Protein AF-0000000078281644 (afdb_homodimer)

Nearest PDB structures (foldseek):
  8y4x-assembly1_A  TM=4.390E-01  e=9.588E-07  Fusobacterium nucleatum
  7qha-assembly1_B  TM=4.175E-01  e=1.827E-06  Photobacterium profundum SS9
  8thi-assembly1_A  TM=4.594E-01  e=8.587E-06  Haemophilus influenzae Rd KW20
  8y4x-assembly1_A  TM=4.392E-01  e=8.508E-07  Fusobacterium nucleatum
  7qha-assembly1_B  TM=4.178E-01  e=1.365E-06  Photobacterium profundum SS9

Solvent-accessible surface area (backbone atoms only — not comparable to full-atom values): 43883 Å² total; per-residue (Å²): 133,82,75,71,78,65,77,62,49,75,55,50,68,66,58,24,44,45,49,54,50,49,43,52,49,39,38,52,48,19,66,73,64,62,22,53,64,38,55,30,34,50,53,36,34,52,51,48,48,51,52,35,43,73,29,49,44,53,69,66,58,42,49,48,31,15,27,52,44,30,16,72,45,36,57,56,53,50,40,44,34,18,50,15,21,24,47,7,12,30,45,55,21,24,23,52,58,29,47,41,54,56,40,67,74,74,56,56,52,36,49,46,33,34,48,30,20,50,53,20,23,56,48,1,37,72,52,13,32,37,66,54,24,30,65,30,58,28,36,55,43,43,53,46,27,62,63,54,54,34,66,54,46,49,33,38,6,20,23,56,22,11,6,42,45,5,32,63,63,15,84,63,3,64,64,33,44,47,47,22,60,76,53,73,45,53,66,67,60,48,40,55,45,33,41,61,32,48,49,60,38,50,53,49,40,53,51,50,31,44,53,47,12,60,67,58,29,64,56,66,52,74,70,54,66,64,57,55,42,52,55,44,52,73,72,31,61,75,42,79,73,29,46,44,30,61,51,46,25,46,50,28,40,71,69,67,42,60,55,52,56,24,30,44,49,19,18,51,50,12,26,53,43,8,24,70,63,53,63,43,59,57,52,56,38,55,24,12,23,43,72,18,26,49,62,76,73,41,83,91,50,61,59,86,79,42,58,68,68,56,50,58,68,44,43,37,38,1,29,61,69,39,37,72,51,53,51,29,43,43,32,34,30,19,36,16,18,35,38,58,70,46,42,30,62,61,42,39,49,51,72,73,60,67,82,68,89,44,65,50,50,46,40,49,44,20,27,49,42,0,36,51,45,16,63,48,52,52,29,47,65,52,2,26,48,50,29,37,76,71,39,34,66,60,35,42,73,75,47,35,47,49,55,60,46,29,52,34,5,46,28,15,9,60,39,36,32,40,42,37,57,62,17,58,54,6,41,52,48,20,65,51,51,70,44,56,21,77,66,16,34,83,42,16,47,48,22,61,39,35,38,51,38,38,36,52,29,41,73,71,47,54,67,62,63,114,132,82,76,71,81,66,76,62,50,75,54,49,68,67,58,24,45,46,48,54,50,49,42,52,48,40,39,52,48,20,67,73,64,62,22,53,66,40,55,30,32,50,52,35,33,52,53,47,48,50,53,35,44,73,29,48,42,52,70,66,59,43,49,48,32,16,28,53,43,30,16,71,45,35,57,57,53,49,39,44,34,19,49,16,21,24,46,8,12,30,45,57,21,25,24,52,58,30,49,40,56,57,42,67,74,72,55,55,50,35,49,45,32,34,47,30,20,50,53,19,23,55,47,1,37,70,53,13,32,36,67,54,22,29,64,32,56,27,36,55,42,44,54,46,27,61,63,53,54,33,65,53,45,48,34,40,6,20,22,56,24,12,7,42,46,4,33,62,63,15,85,64,3,62,63,32,44,48,46,22,61,76,52,73,45,54,66,66,61,50,41,55,46,36,42,61,32,47,49,60,40,50,53,49,41,53,52,51,32,44,53,50,12,61,68,60,30,65,56,67,52,76,69,55,66,64,58,54,44,52,56,45,51,72,73,31,61,73,42,78,73,28,45,46,28,60,50,47,26,45,50,28,43,71,69,66,44,59,55,54,57,25,31,44,49,20,18,50,50,13,27,52,43,8,24,71,62,53,64,43,58,58,52,56,39,54,24,12,23,42,73,18,26,49,63,77,75,39,84,91,51,60,59,86,79,43,57,67,66,55,49,60,68,43,43,37,37,1,29,60,68,40,37,71,52,53,50,31,41,43,32,34,30,19,35,16,18,35,38,58,71,45,43,29,60,61,44,39,48,52,70,74,61,67,84,67,87,44,65,50,50,46,41,48,45,20,28,48,42,1,36,51,46,16,62,48,52,52,31,48,64,52,2,27,49,50,30,36,75,72,40,33,66,59,35,40,72,76,47,34,46,51,56,60,46,28,53,36,5,48,28,14,10,58,39,35,32,39,43,36,56,63,17,57,56,6,39,51,50,21,64,50,53,73,44,57,20,77,66,17,35,84,42,16,47,47,23,61,41,34,38,52,37,38,37,52,28,42,72,71,46,55,66,60,63,115

Secondary structure (DSSP, 8-state):
------PPPPPPHHHHHHHHHHHHHHHHHHHHHT--HHHHHHHHHHHHHHHHHHTT--HHHHHHHHHHHHHTTHHHHHHHHHHHHHHHHHHHHTHHHHHHHHHHHH--HHHHHHHHHHHHHHHHHHH--HHHHIIIIIHHHHHHHHHHT--HHHHHHHHHHHHHHHHHH-TTSHHHHHHHHHHT--HHHHHHHHHHHHHHHHHHHHHHHHHHHHHHTTS---S-HHHHHHHHHHHS---GGGGHHHHHHHHHHHTT--HHHHHHHHHHHHHHHHHHHH---HHHHHHHHHH-B-GGGSTT--GGGS-HHHHHHHSB--GGGGHHHHHHHHHHHHHHHHHHHTTHHHHHHHHHHS---SHHHHHHHHHHHHHHHHHHH--HHHHHHHHHHHHHHHHHHTT--HHHHHHHHHHTSHHHHTTSTTSHHHHHHHHHHSS-HHHHGGG-HHHHHHHHHHHHHHHHTTT---/------PPPPPPHHHHHHHHHHHHHHHHHHHHHT--HHHHHHHHHHHHHHHHHHTT--HHHHHHHHHHHHHTTHHHHHHHHHHHHHHHHHHHHTHHHHHHHHHHHH--HHHHHHHHHHHHHHHHHHH--HHHHIIIIIHHHHHHHHHHT--HHHHHHHHHHHHTHHHHH-TTSHHHHHHHHHHT--HHHHHHHHHHHHHHHHHHHHHHHHHHHHHHTTS---S-HHHHHHHHHHHS---GGGGHHHHHHHHHHHTT--HHHHHHHHHHHHHHHHHHHH---HHHHHHHHHH-B-GGGSTT--GGGS-HHHHHHHSB--GGGGHHHHHHHHHHHHHHHHHHHTTHHHHHHHHHHS---SHHHHHHHHHHHHHHHHHHH--HHHHHHHHHHHHHHHHHHTT--HHHHHHHHHHTSHHHHTTSTTSHHHHHHHHHHSS-HHHHGGG-HHHHHHHHHHHHHHHHTTT---

Sequence (932 aa):
MKNKEKKPRRPNRAEALSCLIVMILVMLIGTVKGFDLSVSLFVTAAYVGIIGLNCGYTLHELLEAMYHKAGELTDLFFLLCGIGFLTASFVFAGTIPALITYLLKFVTPSLCILLGFLFTAVTAFFIGTSFGTCGTIGVAMIGLAIVMDVNLPAMAGAVVSGSHVGLFLSPMADNFNLVASVTKSDSLTVMKRAAYIGIPTFLACILFYTILGFATGSSQGVFDNAVLSEGLASVFNISPIALIPIVVVVAGSFMKLPSVVSLFGGGMIGIAIGSLLNGFSFWKGLAAGYSGFDLTTITGISTDAVLPEIVTLCNRGGMLSMSSLFVILFAAVGVAGIMIKIRVVEVIVETLFGKIRSLFGLAVSSWCIGSITGAITNSSAISILMPIEMLEDKYRELGYSALDCAVVSNTAASPMLSIIPWTDVAVYMSGVVGVSAAVYAPYSMWSWGLGLMGILCSIFKAGYKRMKNKEKKPRRPNRAEALSCLIVMILVMLIGTVKGFDLSVSLFVTAAYVGIIGLNCGYTLHELLEAMYHKAGELTDLFFLLCGIGFLTASFVFAGTIPALITYLLKFVTPSLCILLGFLFTAVTAFFIGTSFGTCGTIGVAMIGLAIVMDVNLPAMAGAVVSGSHVGLFLSPMADNFNLVASVTKSDSLTVMKRAAYIGIPTFLACILFYTILGFATGSSQGVFDNAVLSEGLASVFNISPIALIPIVVVVAGSFMKLPSVVSLFGGGMIGIAIGSLLNGFSFWKGLAAGYSGFDLTTITGISTDAVLPEIVTLCNRGGMLSMSSLFVILFAAVGVAGIMIKIRVVEVIVETLFGKIRSLFGLAVSSWCIGSITGAITNSSAISILMPIEMLEDKYRELGYSALDCAVVSNTAASPMLSIIPWTDVAVYMSGVVGVSAAVYAPYSMWSWGLGLMGILCSIFKAGYKR

Radius of gyration: 29.37 Å; Cα contacts (8 Å, |Δi|>4): 1775; chains: 2; bounding box: 68×76×65 Å

pLDDT: mean 89.5, std 10.45, range [25.86, 98.38]

InterPro domains:
  IPR018461 Na+/H+ antiporter, NhaC-like, C-terminal [PF03553] (166-456)
  IPR052180 NhaC Na(+)/H(+) Antiporter [PTHR33451] (1-464)

Organism: NCBI:txid1796616

Foldseek 3Di:
DCPPLPDFAFADLVLLVVLVVQLVVLQVVCVVVPHDNLVSLVVSLVSLLVSSVVRRDDNVVLQVLLVVLLVVCVVLLLLLLLLLLLLQLLLLLCVLVLLLLVCVVPDQQLCLLLCLLVQLQVLLQLLQALLLSCSASVLSSLSNCLSLVFDLLLSLLSNSLSSCLNPQQHPSHPLLVLLCVVQVHDSVLLNLLSCLLSVVLSVVLSVLSSVVSNVGRPPPPPDPSVLSSVLSVVQFVRDPLSNVLSVQSSVCSSVVHDNSCSSNVSSLVSLVSSCVGRVFDSVVSVVCSAQHDAPVPTPPDDVVPHPPSVRVSSGGGHSVVLVSLSSLQSSQQSSLSSCVVSVSLVSNLCVPLVDDQALLSLLVSLLVSLQVNCSRNLALSCLQVVSLVRCQVNCVVVPFGSSLSNSLSNLNGLLQLCLNQSHSSVSSSCSSSVHGSPSSVVSNSSSVVSNVSSSVCSVVVNSTDD/DCPPLDDFAFADLVLLVVLVVQLVVLQVVCVVVPHDNLVSLVVSLVSLLVSSVVRRDDNVVLQVLLVVLLVVCVVLLLLLLLLLLLLQLLLLLCVLVLLLLVCVVPDQQLCLLLVLLVQLQVLLQLLQALLLSCSASVLSSLSNCLSLVFDLLLSLLSNSLSSCLNCQQHPNHPLLVLLCVVQVHDSVLLNLLSCLLSVVLSVVLSVLSSVVSNVGRPPPPPDPSVLSSVLSVVQFVRDPLSNVLSVQSSVCSSVVHDNSCSSNVSSLVSLVSSCVGRVFDSVVSVVCSAQHDAPVPTPPDDVVPHDPSVRVSSGGGHSVVLVSLSSLQSSQQSSLSSCVVSVSLVSNLCVPLVDDQALLSLLVSLLVSLQVNCSRNLALSCLQVVSLVRCQVNCVVVPFGSSLSNSLSNLNGLLQLCLNQSHSSVSSSCSSSVHGSPSSVVSNSSSVVSNVSSSVCSVVVNSTDD

Structure (mmCIF, N/CA/C/O backbone):
data_AF-0000000078281644-model_v1
#
loop_
_entity.id
_entity.type
_entity.pdbx_description
1 polymer 'Na+/H+ antiporter NhaC-like C-terminal domain-containing protein'
#
loop_
_atom_site.group_PDB
_atom_site.id
_atom_site.type_symbol
_atom_site.label_atom_id
_atom_site.label_alt_id
_atom_site.label_comp_id
_atom_site.label_asym_id
_atom_site.label_entity_id
_atom_site.label_seq_id
_atom_site.pdbx_PDB_ins_code
_atom_site.Cartn_x
_atom_site.Cartn_y
_atom_site.Cartn_z
_atom_site.occupancy
_atom_site.B_iso_or_equiv
_atom_site.auth_seq_id
_atom_site.auth_comp_id
_atom_site.auth_asym_id
_atom_site.auth_atom_id
_atom_site.pdbx_PDB_model_num
ATOM 1 N N . MET A 1 1 ? -22.406 -29.312 22.188 1 26.12 1 MET A N 1
ATOM 2 C CA . MET A 1 1 ? -22.109 -28.188 23.062 1 26.12 1 MET A CA 1
ATOM 3 C C . MET A 1 1 ? -22.281 -26.859 22.328 1 26.12 1 MET A C 1
ATOM 5 O O . MET A 1 1 ? -21.812 -26.703 21.203 1 26.12 1 MET A O 1
ATOM 9 N N . LYS A 1 2 ? -23.344 -26.156 22.594 1 33.22 2 LYS A N 1
ATOM 10 C CA . LYS A 1 2 ? -23.781 -24.812 22.219 1 33.22 2 LYS A CA 1
ATOM 11 C C . LYS A 1 2 ? -22.625 -23.812 22.312 1 33.22 2 LYS A C 1
ATOM 13 O O . LYS A 1 2 ? -22.219 -23.438 23.422 1 33.22 2 LYS A O 1
ATOM 18 N N . ASN A 1 3 ? -21.562 -23.859 21.797 1 34.03 3 ASN A N 1
ATOM 19 C CA . ASN A 1 3 ? -20.547 -22.828 21.844 1 34.03 3 ASN A CA 1
ATOM 20 C C . ASN A 1 3 ? -21.172 -21.422 21.859 1 34.03 3 ASN A C 1
ATOM 22 O O . ASN A 1 3 ? -21.75 -21 20.875 1 34.03 3 ASN A O 1
ATOM 26 N N . LYS A 1 4 ? -21.766 -20.984 22.812 1 41.75 4 LYS A N 1
ATOM 27 C CA . LYS A 1 4 ? -22.406 -19.688 23.078 1 41.75 4 LYS A CA 1
ATOM 28 C C . LYS A 1 4 ? -21.562 -18.547 22.5 1 41.75 4 LYS A C 1
ATOM 30 O O . LYS A 1 4 ? -20.422 -18.359 22.906 1 41.75 4 LYS A O 1
ATOM 35 N N . GLU A 1 5 ? -21.516 -18.266 21.344 1 51 5 GLU A N 1
ATOM 36 C CA . GLU A 1 5 ? -20.922 -17.109 20.656 1 51 5 GLU A CA 1
ATOM 37 C C . GLU A 1 5 ? -20.922 -15.875 21.547 1 51 5 GLU A C 1
ATOM 39 O O . GLU A 1 5 ? -21.969 -15.266 21.766 1 51 5 GLU A O 1
ATOM 44 N N . LYS A 1 6 ? -20.297 -15.852 22.672 1 57.03 6 LYS A N 1
ATOM 45 C CA . LYS A 1 6 ? -20.219 -14.742 23.609 1 57.03 6 LYS A CA 1
ATOM 46 C C . LYS A 1 6 ? -20.062 -13.406 22.891 1 57.03 6 LYS A C 1
ATOM 48 O O . LYS A 1 6 ? -19.203 -13.266 22.016 1 57.03 6 LYS A O 1
ATOM 53 N N . LYS A 1 7 ? -20.859 -12.523 22.875 1 79.12 7 LYS A N 1
ATOM 54 C CA . LYS A 1 7 ? -20.859 -11.164 22.344 1 79.12 7 LYS A CA 1
ATOM 55 C C . LYS A 1 7 ? -19.656 -10.375 22.875 1 79.12 7 LYS A C 1
ATOM 57 O O . LYS A 1 7 ? -19.391 -10.367 24.078 1 79.12 7 LYS A O 1
ATOM 62 N N . PRO A 1 8 ? -18.75 -9.773 21.906 1 91.81 8 PRO A N 1
ATOM 63 C CA . PRO A 1 8 ? -17.562 -9.023 22.344 1 91.81 8 PRO A CA 1
ATOM 64 C C . PRO A 1 8 ? -17.922 -7.871 23.281 1 91.81 8 PRO A C 1
ATOM 66 O O . PRO A 1 8 ? -18.953 -7.219 23.109 1 91.81 8 PRO A O 1
ATOM 69 N N . ARG A 1 9 ? -17.203 -7.73 24.391 1 92.75 9 ARG A N 1
ATOM 70 C CA . ARG A 1 9 ? -17.422 -6.664 25.375 1 92.75 9 ARG A CA 1
ATOM 71 C C . ARG A 1 9 ? -16.547 -5.453 25.062 1 92.75 9 ARG A C 1
ATOM 73 O O . ARG A 1 9 ? -15.539 -5.566 24.344 1 92.75 9 ARG A O 1
ATOM 80 N N . ARG A 1 10 ? -16.953 -4.34 25.703 1 94.38 10 ARG A N 1
ATOM 81 C CA . ARG A 1 10 ? -16.156 -3.129 25.641 1 94.38 10 ARG A CA 1
ATOM 82 C C . ARG A 1 10 ? -14.93 -3.236 26.562 1 94.38 10 ARG A C 1
ATOM 84 O O . ARG A 1 10 ? -15 -3.84 27.625 1 94.38 10 ARG A O 1
ATOM 91 N N . PRO A 1 11 ? -13.828 -2.641 26.078 1 96.62 11 PRO A N 1
ATOM 92 C CA . PRO A 1 11 ? -12.656 -2.674 26.953 1 96.62 11 PRO A CA 1
ATOM 93 C C . PRO A 1 11 ? -12.836 -1.83 28.203 1 96.62 11 PRO A C 1
ATOM 95 O O . PRO A 1 11 ? -13.547 -0.826 28.188 1 96.62 11 PRO A O 1
ATOM 98 N N . ASN A 1 12 ? -12.266 -2.264 29.25 1 96.06 12 ASN A N 1
ATOM 99 C CA . ASN A 1 12 ? -12.266 -1.464 30.469 1 96.06 12 ASN A CA 1
ATOM 100 C C . ASN A 1 12 ? -11.344 -0.257 30.359 1 96.06 12 ASN A C 1
ATOM 102 O O . ASN A 1 12 ? -10.562 -0.16 29.406 1 96.06 12 ASN A O 1
ATOM 106 N N . ARG A 1 13 ? -11.5 0.636 31.297 1 95.56 13 ARG A N 1
ATOM 107 C CA . ARG A 1 13 ? -10.742 1.883 31.234 1 95.56 13 ARG A CA 1
ATOM 108 C C . ARG A 1 13 ? -9.242 1.614 31.219 1 95.56 13 ARG A C 1
ATOM 110 O O . ARG A 1 13 ? -8.508 2.25 30.453 1 95.56 13 ARG A O 1
ATOM 117 N N . ALA A 1 14 ? -8.805 0.671 31.938 1 96.44 14 ALA A N 1
ATOM 118 C CA . ALA A 1 14 ? -7.383 0.351 32 1 96.44 14 ALA A CA 1
ATOM 119 C C . ALA A 1 14 ? -6.891 -0.251 30.703 1 96.44 14 ALA A C 1
ATOM 121 O O . ALA A 1 14 ? -5.793 0.069 30.234 1 96.44 14 ALA A O 1
ATOM 122 N N . GLU A 1 15 ? -7.711 -1.103 30.172 1 96.69 15 GLU A N 1
ATOM 123 C CA . GLU A 1 15 ? -7.367 -1.719 28.891 1 96.69 15 GLU A CA 1
ATOM 124 C C . GLU A 1 15 ? -7.285 -0.676 27.781 1 96.69 15 GLU A C 1
ATOM 126 O O . GLU A 1 15 ? -6.355 -0.694 26.969 1 96.69 15 GLU A O 1
ATOM 131 N N . ALA A 1 16 ? -8.242 0.169 27.766 1 96.44 16 ALA A N 1
ATOM 132 C CA . ALA A 1 16 ? -8.297 1.197 26.734 1 96.44 16 ALA A CA 1
ATOM 133 C C . ALA A 1 16 ? -7.117 2.16 26.859 1 96.44 16 ALA A C 1
ATOM 135 O O . ALA A 1 16 ? -6.449 2.459 25.859 1 96.44 16 ALA A O 1
ATOM 136 N N . LEU A 1 17 ? -6.852 2.6 28 1 96.25 17 LEU A N 1
ATOM 137 C CA . LEU A 1 17 ? -5.754 3.535 28.219 1 96.25 17 LEU A CA 1
ATOM 138 C C . LEU A 1 17 ? -4.41 2.867 27.953 1 96.25 17 LEU A C 1
ATOM 140 O O . LEU A 1 17 ? -3.469 3.518 27.484 1 96.25 17 LEU A O 1
ATOM 144 N N . SER A 1 18 ? -4.336 1.603 28.281 1 97 18 SER A N 1
ATOM 145 C CA . SER A 1 18 ? -3.088 0.885 28.047 1 97 18 SER A CA 1
ATOM 146 C C . SER A 1 18 ? -2.746 0.854 26.562 1 97 18 SER A C 1
ATOM 148 O O . SER A 1 18 ? -1.572 0.878 26.188 1 97 18 SER A O 1
ATOM 150 N N . CYS A 1 19 ? -3.746 0.777 25.734 1 96.38 19 CYS A N 1
ATOM 151 C CA . CYS A 1 19 ? -3.506 0.775 24.297 1 96.38 19 CYS A CA 1
ATOM 152 C C . CYS A 1 19 ? -2.828 2.066 23.859 1 96.38 19 CYS A C 1
ATOM 154 O O . CYS A 1 19 ? -1.872 2.035 23.078 1 96.38 19 CYS A O 1
ATOM 156 N N . LEU A 1 20 ? -3.314 3.121 24.359 1 94.75 20 LEU A N 1
ATOM 157 C CA . LEU A 1 20 ? -2.742 4.418 24.016 1 94.75 20 LEU A CA 1
ATOM 158 C C . LEU A 1 20 ? -1.338 4.562 24.594 1 94.75 20 LEU A C 1
ATOM 160 O O . LEU A 1 20 ? -0.426 5.035 23.906 1 94.75 20 LEU A O 1
ATOM 164 N N . ILE A 1 21 ? -1.139 4.199 25.781 1 96 21 ILE A N 1
ATOM 165 C CA . ILE A 1 21 ? 0.135 4.34 26.469 1 96 21 ILE A CA 1
ATOM 166 C C . ILE A 1 21 ? 1.195 3.48 25.781 1 96 21 ILE A C 1
ATOM 168 O O . ILE A 1 21 ? 2.32 3.932 25.562 1 96 21 ILE A O 1
ATOM 172 N N . VAL A 1 22 ? 0.836 2.271 25.484 1 96.25 22 VAL A N 1
ATOM 173 C CA . VAL A 1 22 ? 1.777 1.364 24.828 1 96.25 22 VAL A CA 1
ATOM 174 C C . VAL A 1 22 ? 2.156 1.911 23.453 1 96.25 22 VAL A C 1
ATOM 176 O O . VAL A 1 22 ? 3.318 1.835 23.047 1 96.25 22 VAL A O 1
ATOM 179 N N . MET A 1 23 ? 1.196 2.424 22.766 1 94.62 23 MET A N 1
ATOM 180 C CA . MET A 1 23 ? 1.472 3.012 21.469 1 94.62 23 MET A CA 1
ATOM 181 C C . MET A 1 23 ? 2.508 4.125 21.578 1 94.62 23 MET A C 1
ATOM 183 O O . MET A 1 23 ? 3.506 4.125 20.844 1 94.62 23 MET A O 1
ATOM 187 N N . ILE A 1 24 ? 2.316 5.008 22.5 1 92.75 24 ILE A N 1
ATOM 188 C CA . ILE A 1 24 ? 3.207 6.148 22.688 1 92.75 24 ILE A CA 1
ATOM 189 C C . ILE A 1 24 ? 4.574 5.664 23.172 1 92.75 24 ILE A C 1
ATOM 191 O O . ILE A 1 24 ? 5.605 6.105 22.656 1 92.75 24 ILE A O 1
ATOM 195 N N . LEU A 1 25 ? 4.574 4.762 24.062 1 95.5 25 LEU A N 1
ATOM 196 C CA . LEU A 1 25 ? 5.816 4.266 24.656 1 95.5 25 LEU A CA 1
ATOM 197 C C . LEU A 1 25 ? 6.668 3.561 23.594 1 95.5 25 LEU A C 1
ATOM 199 O O . LEU A 1 25 ? 7.883 3.77 23.531 1 95.5 25 LEU A O 1
ATOM 203 N N . VAL A 1 26 ? 6.074 2.711 22.859 1 94.69 26 VAL A N 1
ATOM 204 C CA . VAL A 1 26 ? 6.824 1.952 21.859 1 94.69 26 VAL A CA 1
ATOM 205 C C . VAL A 1 26 ? 7.383 2.9 20.797 1 94.69 26 VAL A C 1
ATOM 207 O O . VAL A 1 26 ? 8.492 2.707 20.312 1 94.69 26 VAL A O 1
ATOM 210 N N . MET A 1 27 ? 6.648 3.867 20.438 1 92.06 27 MET A N 1
ATOM 211 C CA . MET A 1 27 ? 7.117 4.848 19.453 1 92.06 27 MET A CA 1
ATOM 212 C C . MET A 1 27 ? 8.297 5.637 20 1 92.06 27 MET A C 1
ATOM 214 O O . MET A 1 27 ? 9.258 5.906 19.281 1 92.06 27 MET A O 1
ATOM 218 N N . LEU A 1 28 ? 8.195 5.996 21.234 1 91.62 28 LEU A N 1
ATOM 219 C CA . LEU A 1 28 ? 9.297 6.711 21.875 1 91.62 28 LEU A CA 1
ATOM 220 C C . LEU A 1 28 ? 10.547 5.836 21.938 1 91.62 28 LEU A C 1
ATOM 222 O O . LEU A 1 28 ? 11.648 6.301 21.641 1 91.62 28 LEU A O 1
ATOM 226 N N . ILE A 1 29 ? 10.344 4.621 22.328 1 93.31 29 ILE A N 1
ATOM 227 C CA . ILE A 1 29 ? 11.461 3.689 22.391 1 93.31 29 ILE A CA 1
ATOM 228 C C . ILE A 1 29 ? 12.062 3.502 21 1 93.31 29 ILE A C 1
ATOM 230 O O . ILE A 1 29 ? 13.289 3.439 20.844 1 93.31 29 ILE A O 1
ATOM 234 N N . GLY A 1 30 ? 11.203 3.35 20.016 1 92 30 GLY A N 1
ATOM 235 C CA . GLY A 1 30 ? 11.68 3.203 18.641 1 92 30 GLY A CA 1
ATOM 236 C C . GLY A 1 30 ? 12.531 4.371 18.188 1 92 30 GLY A C 1
ATOM 237 O O . GLY A 1 30 ? 13.562 4.176 17.531 1 92 30 GLY A O 1
ATOM 238 N N . THR A 1 31 ? 12.148 5.555 18.531 1 86.94 31 THR A N 1
ATOM 239 C CA . THR A 1 31 ? 12.875 6.75 18.125 1 86.94 31 THR A CA 1
ATOM 240 C C . THR A 1 31 ? 14.234 6.82 18.828 1 86.94 31 THR A C 1
ATOM 242 O O . THR A 1 31 ? 15.227 7.223 18.219 1 86.94 31 THR A O 1
ATOM 245 N N . VAL A 1 32 ? 14.289 6.352 19.984 1 89.62 32 VAL A N 1
ATOM 246 C CA . VAL A 1 32 ? 15.516 6.434 20.781 1 89.62 32 VAL A CA 1
ATOM 247 C C . VAL A 1 32 ? 16.453 5.285 20.406 1 89.62 32 VAL A C 1
ATOM 249 O O . VAL A 1 32 ? 17.656 5.477 20.25 1 89.62 32 VAL A O 1
ATOM 252 N N . LYS A 1 33 ? 15.883 4.117 20.203 1 90.56 33 LYS A N 1
ATOM 253 C CA . LYS A 1 33 ? 16.703 2.926 19.984 1 90.56 33 LYS A CA 1
ATOM 254 C C . LYS A 1 33 ? 16.953 2.699 18.5 1 90.56 33 LYS A C 1
ATOM 256 O O . LYS A 1 33 ? 17.734 1.821 18.125 1 90.56 33 LYS A O 1
ATOM 261 N N . GLY A 1 34 ? 16.25 3.402 17.719 1 87.62 34 GLY A N 1
ATOM 262 C CA . GLY A 1 34 ? 16.641 3.451 16.328 1 87.62 34 GLY A CA 1
ATOM 263 C C . GLY A 1 34 ? 15.852 2.498 15.445 1 87.62 34 GLY A C 1
ATOM 264 O O . GLY A 1 34 ? 16.359 2.008 14.438 1 87.62 34 GLY A O 1
ATOM 265 N N . PHE A 1 35 ? 14.719 2.051 15.875 1 88.56 35 PHE A N 1
ATOM 266 C CA . PHE A 1 35 ? 13.914 1.298 14.922 1 88.56 35 PHE A CA 1
ATOM 267 C C . PHE A 1 35 ? 12.742 2.137 14.414 1 88.56 35 PHE A C 1
ATOM 269 O O . PHE A 1 35 ? 12.289 3.055 15.102 1 88.56 35 PHE A O 1
ATOM 276 N N . ASP A 1 36 ? 12.312 1.811 13.25 1 91.62 36 ASP A N 1
ATOM 277 C CA . ASP A 1 36 ? 11.391 2.635 12.477 1 91.62 36 ASP A CA 1
ATOM 278 C C . ASP A 1 36 ? 10.008 2.682 13.141 1 91.62 36 ASP A C 1
ATOM 280 O O . ASP A 1 36 ? 9.602 1.726 13.805 1 91.62 36 ASP A O 1
ATOM 284 N N . LEU A 1 37 ? 9.328 3.75 12.914 1 92 37 LEU A N 1
ATOM 285 C CA . LEU A 1 37 ? 7.988 3.969 13.438 1 92 37 LEU A CA 1
ATOM 286 C C . LEU A 1 37 ? 7.039 2.867 12.984 1 92 37 LEU A C 1
ATOM 288 O O . LEU A 1 37 ? 6.121 2.488 13.719 1 92 37 LEU A O 1
ATOM 292 N N . SER A 1 38 ? 7.219 2.377 11.805 1 94.31 38 SER A N 1
ATOM 293 C CA . SER A 1 38 ? 6.359 1.324 11.273 1 94.31 38 SER A CA 1
ATOM 294 C C . SER A 1 38 ? 6.418 0.071 12.141 1 94.31 38 SER A C 1
ATOM 296 O O . SER A 1 38 ? 5.387 -0.552 12.406 1 94.31 38 SER A O 1
ATOM 298 N N . VAL A 1 39 ? 7.562 -0.29 12.555 1 95.06 39 VAL A N 1
ATOM 299 C CA . VAL A 1 39 ? 7.727 -1.463 13.406 1 95.06 39 VAL A CA 1
ATOM 300 C C . VAL A 1 39 ? 7.023 -1.233 14.742 1 95.06 39 VAL A C 1
ATOM 302 O O . VAL A 1 39 ? 6.363 -2.135 15.266 1 95.06 39 VAL A O 1
ATOM 305 N N . SER A 1 40 ? 7.227 -0.007 15.25 1 95.25 40 SER A N 1
ATOM 306 C CA . SER A 1 40 ? 6.539 0.35 16.484 1 95.25 40 SER A CA 1
ATOM 307 C C . SER A 1 40 ? 5.031 0.167 16.359 1 95.25 40 SER A C 1
ATOM 309 O O . SER A 1 40 ? 4.375 -0.326 17.266 1 95.25 40 SER A O 1
ATOM 311 N N . LEU A 1 41 ? 4.555 0.513 15.242 1 95.81 41 LEU A N 1
ATOM 312 C CA . LEU A 1 41 ? 3.115 0.441 15.016 1 95.81 41 LEU A CA 1
ATOM 313 C C . LEU A 1 41 ? 2.66 -1.007 14.875 1 95.81 41 LEU A C 1
ATOM 315 O O . LEU A 1 41 ? 1.57 -1.368 15.32 1 95.81 41 LEU A O 1
ATOM 319 N N . PHE A 1 42 ? 3.461 -1.839 14.281 1 95.81 42 PHE A N 1
ATOM 320 C CA . PHE A 1 42 ? 3.119 -3.252 14.18 1 95.81 42 PHE A CA 1
ATOM 321 C C . PHE A 1 42 ? 3.117 -3.912 15.547 1 95.81 42 PHE A C 1
ATOM 323 O O . PHE A 1 42 ? 2.277 -4.77 15.836 1 95.81 42 PHE A O 1
ATOM 330 N N . VAL A 1 43 ? 4.043 -3.512 16.375 1 95.31 43 VAL A N 1
ATOM 331 C CA . VAL A 1 43 ? 4.074 -4.012 17.734 1 95.31 43 VAL A CA 1
ATOM 332 C C . VAL A 1 43 ? 2.824 -3.549 18.484 1 95.31 43 VAL A C 1
ATOM 334 O O . VAL A 1 43 ? 2.217 -4.324 19.234 1 95.31 43 VAL A O 1
ATOM 337 N N . THR A 1 44 ? 2.504 -2.314 18.281 1 96.56 44 THR A N 1
ATOM 338 C CA . THR A 1 44 ? 1.285 -1.782 18.875 1 96.56 44 THR A CA 1
ATOM 339 C C . THR A 1 44 ? 0.063 -2.566 18.406 1 96.56 44 THR A C 1
ATOM 341 O O . THR A 1 44 ? -0.833 -2.865 19.203 1 96.56 44 THR A O 1
ATOM 344 N N . ALA A 1 45 ? 0.053 -2.869 17.125 1 97.06 45 ALA A N 1
ATOM 345 C CA . ALA A 1 45 ? -1.058 -3.637 16.562 1 97.06 45 ALA A CA 1
ATOM 346 C C . ALA A 1 45 ? -1.192 -4.988 17.25 1 97.06 45 ALA A C 1
ATOM 348 O O . ALA A 1 45 ? -2.305 -5.445 17.531 1 97.06 45 ALA A O 1
ATOM 349 N N . ALA A 1 46 ? -0.099 -5.617 17.5 1 96.25 46 ALA A N 1
ATOM 350 C CA . ALA A 1 46 ? -0.108 -6.898 18.203 1 96.25 46 ALA A CA 1
ATOM 351 C C . ALA A 1 46 ? -0.68 -6.754 19.609 1 96.25 46 ALA A C 1
ATOM 353 O O . ALA A 1 46 ? -1.493 -7.57 20.031 1 96.25 46 ALA A O 1
ATOM 354 N N . TYR A 1 47 ? -0.271 -5.715 20.297 1 97.19 47 TYR A N 1
ATOM 355 C CA . TYR A 1 47 ? -0.75 -5.484 21.656 1 97.19 47 TYR A CA 1
ATOM 356 C C . TYR A 1 47 ? -2.25 -5.219 21.672 1 97.19 47 TYR A C 1
ATOM 358 O O . TYR A 1 47 ? -2.986 -5.812 22.469 1 97.19 47 TYR A O 1
ATOM 366 N N . VAL A 1 48 ? -2.652 -4.328 20.812 1 97.81 48 VAL A N 1
ATOM 367 C CA . VAL A 1 48 ? -4.07 -3.982 20.75 1 97.81 48 VAL A CA 1
ATOM 368 C C . VAL A 1 48 ? -4.883 -5.207 20.328 1 97.81 48 VAL A C 1
ATOM 370 O O . VAL A 1 48 ? -6.012 -5.395 20.781 1 97.81 48 VAL A O 1
ATOM 373 N N . GLY A 1 49 ? -4.285 -5.988 19.422 1 97.31 49 GLY A N 1
ATOM 374 C CA . GLY A 1 49 ? -4.93 -7.238 19.047 1 97.31 49 GLY A CA 1
ATOM 375 C C . GLY A 1 49 ? -5.141 -8.172 20.234 1 97.31 49 GLY A C 1
ATOM 376 O O . GLY A 1 49 ? -6.199 -8.797 20.359 1 97.31 49 GLY A O 1
ATOM 377 N N . ILE A 1 50 ? -4.18 -8.242 21.094 1 97.19 50 ILE A N 1
ATOM 378 C CA . ILE A 1 50 ? -4.277 -9.086 22.281 1 97.19 50 ILE A CA 1
ATOM 379 C C . ILE A 1 50 ? -5.395 -8.578 23.188 1 97.19 50 ILE A C 1
ATOM 381 O O . ILE A 1 50 ? -6.18 -9.367 23.734 1 97.19 50 ILE A O 1
ATOM 385 N N . ILE A 1 51 ? -5.48 -7.309 23.375 1 97.62 51 ILE A N 1
ATOM 386 C CA . ILE A 1 51 ? -6.555 -6.723 24.156 1 97.62 51 ILE A CA 1
ATOM 387 C C . ILE A 1 51 ? -7.902 -7.055 23.531 1 97.62 51 ILE A C 1
ATOM 389 O O . ILE A 1 51 ? -8.867 -7.371 24.234 1 97.62 51 ILE A O 1
ATOM 393 N N . GLY A 1 52 ? -7.945 -6.953 22.203 1 97.56 52 GLY A N 1
ATOM 394 C CA . GLY A 1 52 ? -9.172 -7.309 21.516 1 97.56 52 GLY A CA 1
ATOM 395 C C . GLY A 1 52 ? -9.586 -8.75 21.719 1 97.56 52 GLY A C 1
ATOM 396 O O . GLY A 1 52 ? -10.766 -9.047 21.906 1 97.56 52 GLY A O 1
ATOM 397 N N . LEU A 1 53 ? -8.602 -9.648 21.719 1 96.62 53 LEU A N 1
ATOM 398 C CA . LEU A 1 53 ? -8.883 -11.055 21.984 1 96.62 53 LEU A CA 1
ATOM 399 C C . LEU A 1 53 ? -9.422 -11.242 23.406 1 96.62 53 LEU A C 1
ATOM 401 O O . LEU A 1 53 ? -10.352 -12.016 23.609 1 96.62 53 LEU A O 1
ATOM 405 N N . ASN A 1 54 ? -8.859 -10.5 24.297 1 96.31 54 ASN A N 1
ATOM 406 C CA . ASN A 1 54 ? -9.312 -10.578 25.672 1 96.31 54 ASN A CA 1
ATOM 407 C C . ASN A 1 54 ? -10.727 -10.023 25.828 1 96.31 54 ASN A C 1
ATOM 409 O O . ASN A 1 54 ? -11.453 -10.398 26.75 1 96.31 54 ASN A O 1
ATOM 413 N N . CYS A 1 55 ? -11.062 -9.156 24.984 1 97 55 CYS A N 1
ATOM 414 C CA . CYS A 1 55 ? -12.398 -8.57 25.031 1 97 55 CYS A CA 1
ATOM 415 C C . CYS A 1 55 ? -13.414 -9.477 24.344 1 97 55 CYS A C 1
ATOM 417 O O . CYS A 1 55 ? -14.617 -9.211 24.391 1 97 55 CYS A O 1
ATOM 419 N N . GLY A 1 56 ? -12.945 -10.531 23.641 1 96.19 56 GLY A N 1
ATOM 420 C CA . GLY A 1 56 ? -13.867 -11.516 23.094 1 96.19 56 GLY A CA 1
ATOM 421 C C . GLY A 1 56 ? -13.914 -11.508 21.578 1 96.19 56 GLY A C 1
ATOM 422 O O . GLY A 1 56 ? -14.695 -12.25 20.969 1 96.19 56 GLY A O 1
ATOM 423 N N . TYR A 1 57 ? -13.141 -10.711 20.969 1 96.81 57 TYR A N 1
ATOM 424 C CA . TYR A 1 57 ? -13.102 -10.703 19.5 1 96.81 57 TYR A CA 1
ATOM 425 C C . TYR A 1 57 ? -12.227 -11.844 18.984 1 96.81 57 TYR A C 1
ATOM 427 O O . TYR A 1 57 ? -11.336 -12.32 19.688 1 96.81 57 TYR A O 1
ATOM 435 N N . THR A 1 58 ? -12.555 -12.281 17.812 1 95.69 58 THR A N 1
ATOM 436 C CA . THR A 1 58 ? -11.719 -13.297 17.172 1 95.69 58 THR A CA 1
ATOM 437 C C . THR A 1 58 ? -10.578 -12.648 16.391 1 95.69 58 THR A C 1
ATOM 439 O O . THR A 1 58 ? -10.656 -11.469 16.047 1 95.69 58 THR A O 1
ATOM 442 N N . LEU A 1 59 ? -9.609 -13.391 16.078 1 94.44 59 LEU A N 1
ATOM 443 C CA . LEU A 1 59 ? -8.469 -12.906 15.312 1 94.44 59 LEU A CA 1
ATOM 444 C C . LEU A 1 59 ? -8.906 -12.469 13.914 1 94.44 59 LEU A C 1
ATOM 446 O O . LEU A 1 59 ? -8.422 -11.469 13.391 1 94.44 59 LEU A O 1
ATOM 450 N N . HIS A 1 60 ? -9.766 -13.18 13.352 1 94.12 60 HIS A N 1
ATOM 451 C CA . HIS A 1 60 ? -10.258 -12.875 12.008 1 94.12 60 HIS A CA 1
ATOM 452 C C . HIS A 1 60 ? -10.992 -11.539 11.977 1 94.12 60 HIS A C 1
ATOM 454 O O . HIS A 1 60 ? -10.82 -10.758 11.039 1 94.12 60 HIS A O 1
ATOM 460 N N . GLU A 1 61 ? -11.758 -11.344 12.984 1 96 61 GLU A N 1
ATOM 461 C CA . GLU A 1 61 ? -12.492 -10.086 13.062 1 96 61 GLU A CA 1
ATOM 462 C C . GLU A 1 61 ? -11.539 -8.898 13.195 1 96 61 GLU A C 1
ATOM 464 O O . GLU A 1 61 ? -11.75 -7.852 12.578 1 96 61 GLU A O 1
ATOM 469 N N . LEU A 1 62 ? -10.555 -9.062 14 1 97.44 62 LEU A N 1
ATOM 470 C CA . LEU A 1 62 ? -9.602 -7.992 14.242 1 97.44 62 LEU A CA 1
ATOM 471 C C . LEU A 1 62 ? -8.781 -7.703 12.984 1 97.44 62 LEU A C 1
ATOM 473 O O . LEU A 1 62 ? -8.57 -6.539 12.633 1 97.44 62 LEU A O 1
ATOM 477 N N . LEU A 1 63 ? -8.352 -8.742 12.297 1 96.94 63 LEU A N 1
ATOM 478 C CA . LEU A 1 63 ? -7.574 -8.562 11.078 1 96.94 63 LEU A CA 1
ATOM 479 C C . LEU A 1 63 ? -8.43 -7.957 9.969 1 96.94 63 LEU A C 1
ATOM 481 O O . LEU A 1 63 ? -7.949 -7.129 9.188 1 96.94 63 LEU A O 1
ATOM 485 N N . GLU A 1 64 ? -9.648 -8.359 9.922 1 96.44 64 GLU A N 1
ATOM 486 C CA . GLU A 1 64 ? -10.562 -7.793 8.938 1 96.44 64 GLU A CA 1
ATOM 487 C C . GLU A 1 64 ? -10.742 -6.293 9.156 1 96.44 64 GLU A C 1
ATOM 489 O O . GLU A 1 64 ? -10.805 -5.523 8.195 1 96.44 64 GLU A O 1
ATOM 494 N N . ALA A 1 65 ? -10.875 -5.949 10.414 1 97.12 65 ALA A N 1
ATOM 495 C CA . ALA A 1 65 ? -10.992 -4.531 10.742 1 97.12 65 ALA A CA 1
ATOM 496 C C . ALA A 1 65 ? -9.742 -3.764 10.336 1 97.12 65 ALA A C 1
ATOM 498 O O . ALA A 1 65 ? -9.828 -2.639 9.836 1 97.12 65 ALA A O 1
ATOM 499 N N . MET A 1 66 ? -8.641 -4.391 10.539 1 97.38 66 MET A N 1
ATOM 500 C CA . MET A 1 66 ? -7.355 -3.807 10.164 1 97.38 66 MET A CA 1
ATOM 501 C C . MET A 1 66 ? -7.27 -3.602 8.648 1 97.38 66 MET A C 1
ATOM 503 O O . MET A 1 66 ? -6.941 -2.51 8.188 1 97.38 66 MET A O 1
ATOM 507 N N . TYR A 1 67 ? -7.621 -4.598 7.895 1 96.62 67 TYR A N 1
ATOM 508 C CA . TYR A 1 67 ? -7.523 -4.543 6.438 1 96.62 67 TYR A CA 1
ATOM 509 C C . TYR A 1 67 ? -8.523 -3.553 5.859 1 96.62 67 TYR A C 1
ATOM 511 O O . TYR A 1 67 ? -8.211 -2.818 4.922 1 96.62 67 TYR A O 1
ATOM 519 N N . HIS A 1 68 ? -9.695 -3.582 6.418 1 95.94 68 HIS A N 1
ATOM 520 C CA . HIS A 1 68 ? -10.758 -2.709 5.93 1 95.94 68 HIS A CA 1
ATOM 521 C C . HIS A 1 68 ? -10.383 -1.241 6.09 1 95.94 68 HIS A C 1
ATOM 523 O O . HIS A 1 68 ? -10.508 -0.458 5.145 1 95.94 68 HIS A O 1
ATOM 529 N N . LYS A 1 69 ? -9.93 -0.917 7.199 1 95.88 69 LYS A N 1
ATOM 530 C CA . LYS A 1 69 ? -9.562 0.475 7.441 1 95.88 69 LYS A CA 1
ATOM 531 C C . LYS A 1 69 ? -8.367 0.883 6.586 1 95.88 69 LYS A C 1
ATOM 533 O O . LYS A 1 69 ? -8.328 1.997 6.059 1 95.88 69 LYS A O 1
ATOM 538 N N . ALA A 1 70 ? -7.406 0.023 6.492 1 95.75 70 ALA A N 1
ATOM 539 C CA . ALA A 1 70 ? -6.25 0.298 5.645 1 95.75 70 ALA A CA 1
ATOM 540 C C . ALA A 1 70 ? -6.668 0.474 4.188 1 95.75 70 ALA A C 1
ATOM 542 O O . ALA A 1 70 ? -6.09 1.284 3.461 1 95.75 70 ALA A O 1
ATOM 543 N N . GLY A 1 71 ? -7.664 -0.272 3.764 1 95.31 71 GLY A N 1
ATOM 544 C CA . GLY A 1 71 ? -8.148 -0.212 2.395 1 95.31 71 GLY A CA 1
ATOM 545 C C . GLY A 1 71 ? -8.766 1.127 2.039 1 95.31 71 GLY A C 1
ATOM 546 O O . GLY A 1 71 ? -8.797 1.513 0.87 1 95.31 71 GLY A O 1
ATOM 547 N N . GLU A 1 72 ? -9.148 1.846 3.045 1 92.75 72 GLU A N 1
ATOM 548 C CA . GLU A 1 72 ? -9.797 3.139 2.83 1 92.75 72 GLU A CA 1
ATOM 549 C C . GLU A 1 72 ? -8.773 4.199 2.424 1 92.75 72 GLU A C 1
ATOM 551 O O . GLU A 1 72 ? -9.148 5.27 1.938 1 92.75 72 GLU A O 1
ATOM 556 N N . LEU A 1 73 ? -7.52 3.84 2.527 1 91.94 73 LEU A N 1
ATOM 557 C CA . LEU A 1 73 ? -6.523 4.871 2.262 1 91.94 73 LEU A CA 1
ATOM 558 C C . LEU A 1 73 ? -5.684 4.516 1.04 1 91.94 73 LEU A C 1
ATOM 560 O O . LEU A 1 73 ? -4.562 5.004 0.888 1 91.94 73 LEU A O 1
ATOM 564 N N . THR A 1 74 ? -6.211 3.721 0.212 1 94.19 74 THR A N 1
ATOM 565 C CA . THR A 1 74 ? -5.484 3.352 -0.999 1 94.19 74 THR A CA 1
ATOM 566 C C . THR A 1 74 ? -5.34 4.551 -1.931 1 94.19 74 THR A C 1
ATOM 568 O O . THR A 1 74 ? -4.391 4.625 -2.711 1 94.19 74 THR A O 1
ATOM 571 N N . ASP A 1 75 ? -6.273 5.488 -1.864 1 94.19 75 ASP A N 1
ATOM 572 C CA . ASP A 1 75 ? -6.152 6.715 -2.646 1 94.19 75 ASP A CA 1
ATOM 573 C C . ASP A 1 75 ? -4.863 7.461 -2.303 1 94.19 75 ASP A C 1
ATOM 575 O O . ASP A 1 75 ? -4.168 7.949 -3.193 1 94.19 75 ASP A O 1
ATOM 579 N N . LEU A 1 76 ? -4.598 7.473 -0.974 1 93.44 76 LEU A N 1
ATOM 580 C CA . LEU A 1 76 ? -3.387 8.156 -0.534 1 93.44 76 LEU A CA 1
ATOM 581 C C . LEU A 1 76 ? -2.141 7.445 -1.048 1 93.44 76 LEU A C 1
ATOM 583 O O . LEU A 1 76 ? -1.128 8.086 -1.338 1 93.44 76 LEU A O 1
ATOM 587 N N . PHE A 1 77 ? -2.221 6.125 -1.121 1 95.5 77 PHE A N 1
ATOM 588 C CA . PHE A 1 77 ? -1.126 5.363 -1.708 1 95.5 77 PHE A CA 1
ATOM 589 C C . PHE A 1 77 ? -0.829 5.84 -3.123 1 95.5 77 PHE A C 1
ATOM 591 O O . PHE A 1 77 ? 0.328 6.09 -3.471 1 95.5 77 PHE A O 1
ATOM 598 N N . PHE A 1 78 ? -1.828 6.023 -3.941 1 95.69 78 PHE A N 1
ATOM 599 C CA . PHE A 1 78 ? -1.654 6.438 -5.328 1 95.69 78 PHE A CA 1
ATOM 600 C C . PHE A 1 78 ? -1.185 7.887 -5.406 1 95.69 78 PHE A C 1
ATOM 602 O O . PHE A 1 78 ? -0.425 8.25 -6.305 1 95.69 78 PHE A O 1
ATOM 609 N N . LEU A 1 79 ? -1.651 8.68 -4.453 1 93.81 79 LEU A N 1
ATOM 610 C CA . LEU A 1 79 ? -1.196 10.062 -4.402 1 93.81 79 LEU A CA 1
ATOM 611 C C . LEU A 1 79 ? 0.306 10.133 -4.148 1 93.81 79 LEU A C 1
ATOM 613 O O . LEU A 1 79 ? 1.012 10.914 -4.793 1 93.81 79 LEU A O 1
ATOM 617 N N . LEU A 1 80 ? 0.753 9.281 -3.223 1 93.94 80 LEU A N 1
ATOM 618 C CA . LEU A 1 80 ? 2.178 9.25 -2.912 1 93.94 80 LEU A CA 1
ATOM 619 C C . LEU A 1 80 ? 2.988 8.773 -4.113 1 93.94 80 LEU A C 1
ATOM 621 O O . LEU A 1 80 ? 4.059 9.312 -4.398 1 93.94 80 LEU A O 1
ATOM 625 N N . CYS A 1 81 ? 2.455 7.785 -4.805 1 95.44 81 CYS A N 1
ATOM 626 C CA . CYS A 1 81 ? 3.105 7.355 -6.035 1 95.44 81 CYS A CA 1
ATOM 627 C C . CYS A 1 81 ? 3.195 8.5 -7.035 1 95.44 81 CYS A C 1
ATOM 629 O O . CYS A 1 81 ? 4.219 8.672 -7.699 1 95.44 81 CYS A O 1
ATOM 631 N N . GLY A 1 82 ? 2.131 9.25 -7.16 1 94.06 82 GLY A N 1
ATOM 632 C CA . GLY A 1 82 ? 2.094 10.391 -8.062 1 94.06 82 GLY A CA 1
ATOM 633 C C . GLY A 1 82 ? 3.131 11.453 -7.73 1 94.06 82 GLY A C 1
ATOM 634 O O . GLY A 1 82 ? 3.762 12.008 -8.633 1 94.06 82 GLY A O 1
ATOM 635 N N . ILE A 1 83 ? 3.291 11.695 -6.445 1 90.31 83 ILE A N 1
ATOM 636 C CA . ILE A 1 83 ? 4.27 12.68 -6 1 90.31 83 ILE A CA 1
ATOM 637 C C . ILE A 1 83 ? 5.672 12.234 -6.402 1 90.31 83 ILE A C 1
ATOM 639 O O . ILE A 1 83 ? 6.457 13.023 -6.922 1 90.31 83 ILE A O 1
ATOM 643 N N . GLY A 1 84 ? 5.98 10.953 -6.105 1 92.19 84 GLY A N 1
ATOM 644 C CA . GLY A 1 84 ? 7.273 10.438 -6.52 1 92.19 84 GLY A CA 1
ATOM 645 C C . GLY A 1 84 ? 7.496 10.508 -8.016 1 92.19 84 GLY A C 1
ATOM 646 O O . GLY A 1 84 ? 8.57 10.922 -8.469 1 92.19 84 GLY A O 1
ATOM 647 N N . PHE A 1 85 ? 6.449 10.172 -8.766 1 95 85 PHE A N 1
ATOM 648 C CA . PHE A 1 85 ? 6.508 10.219 -10.227 1 95 85 PHE A CA 1
ATOM 649 C C . PHE A 1 85 ? 6.73 11.648 -10.711 1 95 85 PHE A C 1
ATOM 651 O O . PHE A 1 85 ? 7.582 11.891 -11.57 1 95 85 PHE A O 1
ATOM 658 N N . LEU A 1 86 ? 6.039 12.562 -10.148 1 91.38 86 LEU A N 1
ATOM 659 C CA . LEU A 1 86 ? 6.102 13.969 -10.547 1 91.38 86 LEU A CA 1
ATOM 660 C C . LEU A 1 86 ? 7.461 14.57 -10.219 1 91.38 86 LEU A C 1
ATOM 662 O O . LEU A 1 86 ? 8.016 15.336 -11.008 1 91.38 86 LEU A O 1
ATOM 666 N N . THR A 1 87 ? 7.957 14.266 -9.086 1 88.38 87 THR A N 1
ATOM 667 C CA . THR A 1 87 ? 9.242 14.805 -8.664 1 88.38 87 THR A CA 1
ATOM 668 C C . THR A 1 87 ? 10.344 14.391 -9.633 1 88.38 87 THR A C 1
ATOM 670 O O . THR A 1 87 ? 11.164 15.219 -10.047 1 88.38 87 THR A O 1
ATOM 673 N N . ALA A 1 88 ? 10.328 13.133 -9.969 1 92.75 88 ALA A N 1
ATOM 674 C CA . ALA A 1 88 ? 11.305 12.656 -10.945 1 92.75 88 ALA A CA 1
ATOM 675 C C . ALA A 1 88 ? 11.117 13.352 -12.289 1 92.75 88 ALA A C 1
ATOM 677 O O . ALA A 1 88 ? 12.094 13.688 -12.961 1 92.75 88 ALA A O 1
ATOM 678 N N . SER A 1 89 ? 9.898 13.539 -12.672 1 93.69 89 SER A N 1
ATOM 679 C CA . SER A 1 89 ? 9.562 14.188 -13.938 1 93.69 89 SER A CA 1
ATOM 680 C C . SER A 1 89 ? 10.008 15.641 -13.945 1 93.69 89 SER A C 1
ATOM 682 O O . SER A 1 89 ? 10.484 16.141 -14.969 1 93.69 89 SER A O 1
ATOM 684 N N . PHE A 1 90 ? 9.883 16.312 -12.867 1 89.81 90 PHE A N 1
ATOM 685 C CA . PHE A 1 90 ? 10.289 17.703 -12.75 1 89.81 90 PHE A CA 1
ATOM 686 C C . PHE A 1 90 ? 11.789 17.859 -12.992 1 89.81 90 PHE A C 1
ATOM 688 O O . PHE A 1 90 ? 12.227 18.797 -13.656 1 89.81 90 PHE A O 1
ATOM 695 N N . VAL A 1 91 ? 12.484 16.938 -12.461 1 89.44 91 VAL A N 1
ATOM 696 C CA . VAL A 1 91 ? 13.93 16.984 -12.672 1 89.44 91 VAL A CA 1
ATOM 697 C C . VAL A 1 91 ? 14.25 16.625 -14.125 1 89.44 91 VAL A C 1
ATOM 699 O O . VAL A 1 91 ? 15.023 17.312 -14.789 1 89.44 91 VAL A O 1
ATOM 702 N N . PHE A 1 92 ? 13.57 15.609 -14.586 1 93.38 92 PHE A N 1
ATOM 703 C CA . PHE A 1 92 ? 13.781 15.133 -15.953 1 93.38 92 PHE A CA 1
ATOM 704 C C . PHE A 1 92 ? 13.461 16.219 -16.969 1 93.38 92 PHE A C 1
ATOM 706 O O . PHE A 1 92 ? 14.188 16.391 -17.953 1 93.38 92 PHE A O 1
ATOM 713 N N . ALA A 1 93 ? 12.484 16.984 -16.703 1 94.56 93 ALA A N 1
ATOM 714 C CA . ALA A 1 93 ? 12.016 18.031 -17.625 1 94.56 93 ALA A CA 1
ATOM 715 C C . ALA A 1 93 ? 12.883 19.281 -17.516 1 94.56 93 ALA A C 1
ATOM 717 O O . ALA A 1 93 ? 12.859 20.125 -18.406 1 94.56 93 ALA A O 1
ATOM 718 N N . GLY A 1 94 ? 13.625 19.359 -16.453 1 90.81 94 GLY A N 1
ATOM 719 C CA . GLY A 1 94 ? 14.367 20.594 -16.188 1 90.81 94 GLY A CA 1
ATOM 720 C C . GLY A 1 94 ? 13.547 21.641 -15.469 1 90.81 94 GLY A C 1
ATOM 721 O O . GLY A 1 94 ? 13.938 22.812 -15.414 1 90.81 94 GLY A O 1
ATOM 722 N N . THR A 1 95 ? 12.453 21.219 -14.977 1 88.5 95 THR A N 1
ATOM 723 C CA . THR A 1 95 ? 11.578 22.156 -14.273 1 88.5 95 THR A CA 1
ATOM 724 C C . THR A 1 95 ? 12.242 22.656 -12.992 1 88.5 95 THR A C 1
ATOM 726 O O . THR A 1 95 ? 12.266 23.859 -12.727 1 88.5 95 THR A O 1
ATOM 729 N N . ILE A 1 96 ? 12.773 21.719 -12.25 1 79.81 96 ILE A N 1
ATOM 730 C CA . ILE A 1 96 ? 13.422 22.078 -11 1 79.81 96 ILE A CA 1
ATOM 731 C C . ILE A 1 96 ? 14.664 22.922 -11.281 1 79.81 96 ILE A C 1
ATOM 733 O O . ILE A 1 96 ? 14.82 24 -10.719 1 79.81 96 ILE A O 1
ATOM 737 N N . PRO A 1 97 ? 15.492 22.516 -12.227 1 82.38 97 PRO A N 1
ATOM 738 C CA . PRO A 1 97 ? 16.641 23.344 -12.57 1 82.38 97 PRO A CA 1
ATOM 739 C C . PRO A 1 97 ? 16.25 24.734 -13.086 1 82.38 97 PRO A C 1
ATOM 741 O O . PRO A 1 97 ? 16.891 25.719 -12.758 1 82.38 97 PRO A O 1
ATOM 744 N N . ALA A 1 98 ? 15.234 24.828 -13.875 1 85.19 98 ALA A N 1
ATOM 745 C CA . ALA A 1 98 ? 14.766 26.109 -14.391 1 85.19 98 ALA A CA 1
ATOM 746 C C . ALA A 1 98 ? 14.266 27 -13.258 1 85.19 98 ALA A C 1
ATOM 748 O O . ALA A 1 98 ? 14.539 28.203 -13.234 1 85.19 98 ALA A O 1
ATOM 749 N N . LEU A 1 99 ? 13.523 26.453 -12.398 1 76.81 99 LEU A N 1
ATOM 750 C CA . LEU A 1 99 ? 13.023 27.203 -11.25 1 76.81 99 LEU A CA 1
ATOM 751 C C . LEU A 1 99 ? 14.172 27.766 -10.422 1 76.81 99 LEU A C 1
ATOM 753 O O . LEU A 1 99 ? 14.117 28.906 -9.984 1 76.81 99 LEU A O 1
ATOM 757 N N . ILE A 1 100 ? 15.133 26.938 -10.281 1 72.19 100 ILE A N 1
ATOM 758 C CA . ILE A 1 100 ? 16.312 27.359 -9.531 1 72.19 100 ILE A CA 1
ATOM 759 C C . ILE A 1 100 ? 16.969 28.547 -10.227 1 72.19 100 ILE A C 1
ATOM 761 O O . ILE A 1 100 ? 17.25 29.562 -9.594 1 72.19 100 ILE A O 1
ATOM 765 N N . THR A 1 101 ? 17.125 28.453 -11.469 1 76.81 101 THR A N 1
ATOM 766 C CA . THR A 1 101 ? 17.828 29.469 -12.234 1 76.81 101 THR A CA 1
ATOM 767 C C . THR A 1 101 ? 17.031 30.766 -12.266 1 76.81 101 THR A C 1
ATOM 769 O O . THR A 1 101 ? 17.594 31.859 -12.133 1 76.81 101 THR A O 1
ATOM 772 N N . TYR A 1 102 ? 15.695 30.672 -12.328 1 76.31 102 TYR A N 1
ATOM 773 C CA . TYR A 1 102 ? 14.867 31.859 -12.461 1 76.31 102 TYR A CA 1
ATOM 774 C C . TYR A 1 102 ? 14.617 32.5 -11.094 1 76.31 102 TYR A C 1
ATOM 776 O O . TYR A 1 102 ? 14.578 33.719 -10.977 1 76.31 102 TYR A O 1
ATOM 784 N N . LEU A 1 103 ? 14.438 31.688 -10.086 1 69.12 103 LEU A N 1
ATOM 785 C CA . LEU A 1 103 ? 14.062 32.219 -8.781 1 69.12 103 LEU A CA 1
ATOM 786 C C . LEU A 1 103 ? 15.281 32.781 -8.055 1 69.12 103 LEU A C 1
ATOM 788 O O . LEU A 1 103 ? 15.156 33.688 -7.238 1 69.12 103 LEU A O 1
ATOM 792 N N . LEU A 1 104 ? 16.438 32.219 -8.32 1 67 104 LEU A N 1
ATOM 793 C CA . LEU A 1 104 ? 17.656 32.719 -7.73 1 67 104 LEU A CA 1
ATOM 794 C C . LEU A 1 104 ? 17.891 34.188 -8.133 1 67 104 LEU A C 1
ATOM 796 O O . LEU A 1 104 ? 18.516 34.938 -7.395 1 67 104 LEU A O 1
ATOM 800 N N . LYS A 1 105 ? 17.234 34.5 -9.203 1 67.75 105 LYS A N 1
ATOM 801 C CA . LYS A 1 105 ? 17.422 35.875 -9.695 1 67.75 105 LYS A CA 1
ATOM 802 C C . LYS A 1 105 ? 16.453 36.844 -9.023 1 67.75 105 LYS A C 1
ATOM 804 O O . LYS A 1 105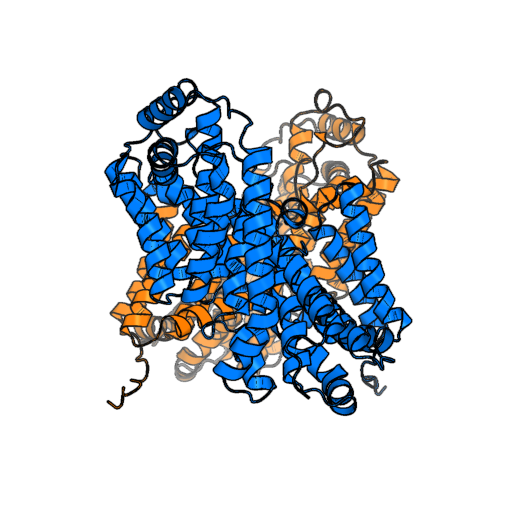 ? 16.75 38.031 -8.914 1 67.75 105 LYS A O 1
ATOM 809 N N . PHE A 1 106 ? 15.281 36.344 -8.461 1 68.38 106 PHE A N 1
ATOM 810 C CA . PHE A 1 106 ? 14.227 37.281 -8.07 1 68.38 106 PHE A CA 1
ATOM 811 C C . PHE A 1 106 ? 13.922 37.156 -6.578 1 68.38 106 PHE A C 1
ATOM 813 O O . PHE A 1 106 ? 13.312 38.062 -5.988 1 68.38 106 PHE A O 1
ATOM 820 N N . VAL A 1 107 ? 14.234 36.125 -5.957 1 70.5 107 VAL A N 1
ATOM 821 C CA . VAL A 1 107 ? 13.75 35.906 -4.598 1 70.5 107 VAL A CA 1
ATOM 822 C C . VAL A 1 107 ? 14.922 35.906 -3.619 1 70.5 107 VAL A C 1
ATOM 824 O O . VAL A 1 107 ? 15.945 35.281 -3.854 1 70.5 107 VAL A O 1
ATOM 827 N N . THR A 1 108 ? 14.75 36.812 -2.596 1 73.56 108 THR A N 1
ATOM 828 C CA . THR A 1 108 ? 15.719 36.812 -1.505 1 73.56 108 THR A CA 1
ATOM 829 C C . THR A 1 108 ? 15.453 35.656 -0.54 1 73.56 108 THR A C 1
ATOM 831 O O . THR A 1 108 ? 14.305 35.406 -0.19 1 73.56 108 THR A O 1
ATOM 834 N N . PRO A 1 109 ? 16.453 34.969 -0.164 1 76.62 109 PRO A N 1
ATOM 835 C CA . PRO A 1 109 ? 16.312 33.812 0.732 1 76.62 109 PRO A CA 1
ATOM 836 C C . PRO A 1 109 ? 15.555 34.156 2.014 1 76.62 109 PRO A C 1
ATOM 838 O O . PRO A 1 109 ? 14.812 33.312 2.537 1 76.62 109 PRO A O 1
ATOM 841 N N . SER A 1 110 ? 15.609 35.406 2.414 1 80.5 110 SER A N 1
ATOM 842 C CA . SER A 1 110 ? 14.984 35.812 3.67 1 80.5 110 SER A CA 1
ATOM 843 C C . SER A 1 110 ? 13.469 35.812 3.559 1 80.5 110 SER A C 1
ATOM 845 O O . SER A 1 110 ? 12.766 35.656 4.559 1 80.5 110 SER A O 1
ATOM 847 N N . LEU A 1 111 ? 12.945 35.938 2.387 1 85.88 111 LEU A N 1
ATOM 848 C CA . LEU A 1 111 ? 11.5 36.031 2.201 1 85.88 111 LEU A CA 1
ATOM 849 C C . LEU A 1 111 ? 10.93 34.688 1.692 1 85.88 111 LEU A C 1
ATOM 851 O O . LEU A 1 111 ? 9.711 34.531 1.611 1 85.88 111 LEU A O 1
ATOM 855 N N . CYS A 1 112 ? 11.781 33.812 1.464 1 86.81 112 CYS A N 1
ATOM 856 C CA . CYS A 1 112 ? 11.391 32.562 0.823 1 86.81 112 CYS A CA 1
ATOM 857 C C . CYS A 1 112 ? 10.43 31.781 1.708 1 86.81 112 CYS A C 1
ATOM 859 O O . CYS A 1 112 ? 9.422 31.266 1.229 1 86.81 112 CYS A O 1
ATOM 861 N N . ILE A 1 113 ? 10.68 31.734 2.957 1 93 113 ILE A N 1
ATOM 862 C CA . ILE A 1 113 ? 9.867 30.953 3.889 1 93 113 ILE A CA 1
ATOM 863 C C . ILE A 1 113 ? 8.477 31.578 4.008 1 93 113 ILE A C 1
ATOM 865 O O . ILE A 1 113 ? 7.473 30.859 3.967 1 93 113 ILE A O 1
ATOM 869 N N . LEU A 1 114 ? 8.484 32.906 4.066 1 93.81 114 LEU A N 1
ATOM 870 C CA . LEU A 1 114 ? 7.207 33.594 4.152 1 93.81 114 LEU A CA 1
ATOM 871 C C . LEU A 1 114 ? 6.391 33.406 2.881 1 93.81 114 LEU A C 1
ATOM 873 O O . LEU A 1 114 ? 5.18 33.188 2.945 1 93.81 114 LEU A O 1
ATOM 877 N N . LEU A 1 115 ? 7.02 33.5 1.805 1 90 115 LEU A N 1
ATOM 878 C CA . LEU A 1 115 ? 6.332 33.312 0.531 1 90 115 LEU A CA 1
ATOM 879 C C . LEU A 1 115 ? 5.793 31.891 0.401 1 90 115 LEU A C 1
ATOM 881 O O . LEU A 1 115 ? 4.727 31.672 -0.182 1 90 115 LEU A O 1
ATOM 885 N N . GLY A 1 116 ? 6.582 30.922 0.887 1 92.12 116 GLY A N 1
ATOM 886 C CA . GLY A 1 116 ? 6.078 29.562 0.915 1 92.12 116 GLY A CA 1
ATOM 887 C C . GLY A 1 116 ? 4.762 29.438 1.659 1 92.12 116 GLY A C 1
ATOM 888 O O . GLY A 1 116 ? 3.838 28.766 1.184 1 92.12 116 GLY A O 1
ATOM 889 N N . PHE A 1 117 ? 4.699 30.141 2.783 1 96.75 117 PHE A N 1
ATOM 890 C CA . PHE A 1 117 ? 3.473 30.125 3.572 1 96.75 117 PHE A CA 1
ATOM 891 C C . PHE A 1 117 ? 2.344 30.828 2.836 1 96.75 117 PHE A C 1
ATOM 893 O O . PHE A 1 117 ? 1.242 30.297 2.707 1 96.75 117 PHE A O 1
ATOM 900 N N . LEU A 1 118 ? 2.564 31.922 2.279 1 94.88 118 LEU A N 1
ATOM 901 C CA . LEU A 1 118 ? 1.536 32.781 1.692 1 94.88 118 LEU A CA 1
ATOM 902 C C . LEU A 1 118 ? 0.992 32.156 0.405 1 94.88 118 LEU A C 1
ATOM 904 O O . LEU A 1 118 ? -0.222 32.125 0.194 1 94.88 118 LEU A O 1
ATOM 908 N N . PHE A 1 119 ? 1.851 31.672 -0.389 1 89.12 119 PHE A N 1
ATOM 909 C CA . PHE A 1 119 ? 1.405 31.094 -1.657 1 89.12 119 PHE A CA 1
ATOM 910 C C . PHE A 1 119 ? 0.585 29.828 -1.427 1 89.12 119 PHE A C 1
ATOM 912 O O . PHE A 1 119 ? -0.438 29.625 -2.08 1 89.12 119 PHE A O 1
ATOM 919 N N . THR A 1 120 ? 1.039 29.047 -0.545 1 92.81 120 THR A N 1
ATOM 920 C CA . THR A 1 120 ? 0.288 27.828 -0.256 1 92.81 120 THR A CA 1
ATOM 921 C C . THR A 1 120 ? -1.034 28.156 0.43 1 92.81 120 THR A C 1
ATOM 923 O O . THR A 1 120 ? -2.051 27.516 0.176 1 92.81 120 THR A O 1
ATOM 926 N N . ALA A 1 121 ? -1.037 29.203 1.229 1 96.12 121 ALA A N 1
ATOM 927 C CA . ALA A 1 121 ? -2.256 29.594 1.93 1 96.12 121 ALA A CA 1
ATOM 928 C C . ALA A 1 121 ? -3.309 30.109 0.952 1 96.12 121 ALA A C 1
ATOM 930 O O . ALA A 1 121 ? -4.477 29.719 1.025 1 96.12 121 ALA A O 1
ATOM 931 N N . VAL A 1 122 ? -2.912 30.922 0.066 1 90.69 122 VAL A N 1
ATOM 932 C CA . VAL A 1 122 ? -3.826 31.5 -0.912 1 90.69 122 VAL A CA 1
ATOM 933 C C . VAL A 1 122 ? -4.367 30.406 -1.825 1 90.69 122 VAL A C 1
ATOM 935 O O . VAL A 1 122 ? -5.57 30.344 -2.094 1 90.69 122 VAL A O 1
ATOM 938 N N . THR A 1 123 ? -3.516 29.594 -2.223 1 87 123 THR A N 1
ATOM 939 C CA . THR A 1 123 ? -3.924 28.516 -3.104 1 87 123 THR A CA 1
ATOM 940 C C . THR A 1 123 ? -4.891 27.562 -2.391 1 87 123 THR A C 1
ATOM 942 O O . THR A 1 123 ? -5.887 27.141 -2.971 1 87 123 THR A O 1
ATOM 945 N N . ALA A 1 124 ? -4.574 27.281 -1.191 1 92.5 124 ALA A N 1
ATOM 946 C CA . ALA A 1 124 ? -5.41 26.391 -0.404 1 92.5 124 ALA A CA 1
ATOM 947 C C . ALA A 1 124 ? -6.816 26.953 -0.226 1 92.5 124 ALA A C 1
ATOM 949 O O . ALA A 1 124 ? -7.797 26.203 -0.184 1 92.5 124 ALA A O 1
ATOM 950 N N . PHE A 1 125 ? -6.906 28.25 -0.114 1 90.88 125 PHE A N 1
ATOM 951 C CA . PHE A 1 125 ? -8.195 28.891 0.076 1 90.88 125 PHE A CA 1
ATOM 952 C C . PHE A 1 125 ? -9.086 28.703 -1.146 1 90.88 125 PHE A C 1
ATOM 954 O O . PHE A 1 125 ? -10.305 28.547 -1.016 1 90.88 125 PHE A O 1
ATOM 961 N N . PHE A 1 126 ? -8.516 28.625 -2.252 1 85.31 126 PHE A N 1
ATOM 962 C CA . PHE A 1 126 ? -9.289 28.531 -3.48 1 85.31 126 PHE A CA 1
ATOM 963 C C . PHE A 1 126 ? -9.523 27.062 -3.85 1 85.31 126 PHE A C 1
ATOM 965 O O . PHE A 1 126 ? -10.586 26.719 -4.367 1 85.31 126 PHE A O 1
ATOM 972 N N . ILE A 1 127 ? -8.562 26.25 -3.582 1 82.25 127 ILE A N 1
ATOM 973 C CA . ILE A 1 127 ? -8.664 24.844 -3.963 1 82.25 127 ILE A CA 1
ATOM 974 C C . ILE A 1 127 ? -9.477 24.078 -2.92 1 82.25 127 ILE A C 1
ATOM 976 O O . ILE A 1 127 ? -10.227 23.172 -3.258 1 82.25 127 ILE A O 1
ATOM 980 N N . GLY A 1 128 ? -9.281 24.422 -1.672 1 84.12 128 GLY A N 1
ATOM 981 C CA . GLY A 1 128 ? -10.055 23.844 -0.584 1 84.12 128 GLY A CA 1
ATOM 982 C C . GLY A 1 128 ? -9.531 22.5 -0.133 1 84.12 128 GLY A C 1
ATOM 983 O O . GLY A 1 128 ? -10.25 21.719 0.506 1 84.12 128 GLY A O 1
ATOM 984 N N . THR A 1 129 ? -8.359 22.094 -0.627 1 86.56 129 THR A N 1
ATOM 985 C CA . THR A 1 129 ? -7.75 20.844 -0.197 1 86.56 129 THR A CA 1
ATOM 986 C C . THR A 1 129 ? -6.281 21.047 0.169 1 86.56 129 THR A C 1
ATOM 988 O O . THR A 1 129 ? -5.555 21.75 -0.537 1 86.56 129 THR A O 1
ATOM 991 N N . SER A 1 130 ? -5.945 20.531 1.331 1 92.62 130 SER A N 1
ATOM 992 C CA . SER A 1 130 ? -4.555 20.656 1.753 1 92.62 130 SER A CA 1
ATOM 993 C C . SER A 1 130 ? -3.654 19.719 0.958 1 92.62 130 SER A C 1
ATOM 995 O O . SER A 1 130 ? -2.516 20.062 0.636 1 92.62 130 SER A O 1
ATOM 997 N N . PHE A 1 131 ? -4.133 18.547 0.627 1 88.38 131 PHE A N 1
ATOM 998 C CA . PHE A 1 131 ? -3.367 17.578 -0.143 1 88.38 131 PHE A CA 1
ATOM 999 C C . PHE A 1 131 ? -3.09 18.094 -1.549 1 88.38 131 PHE A C 1
ATOM 1001 O O . PHE A 1 131 ? -1.959 18.016 -2.035 1 88.38 131 PHE A O 1
ATOM 1008 N N . GLY A 1 132 ? -4.152 18.656 -2.135 1 82.69 132 GLY A N 1
ATOM 1009 C CA . GLY A 1 132 ? -3.982 19.234 -3.461 1 82.69 132 GLY A CA 1
ATOM 1010 C C . GLY A 1 132 ? -3.033 20.422 -3.48 1 82.69 132 GLY A C 1
ATOM 1011 O O . GLY A 1 132 ? -2.184 20.531 -4.371 1 82.69 132 GLY A O 1
ATOM 1012 N N . THR A 1 133 ? -3.135 21.188 -2.521 1 87.62 133 THR A N 1
ATOM 1013 C CA . THR A 1 133 ? -2.297 22.391 -2.445 1 87.62 133 THR A CA 1
ATOM 1014 C C . THR A 1 133 ? -0.838 22.016 -2.207 1 87.62 133 THR A C 1
ATOM 1016 O O . THR A 1 133 ? 0.055 22.484 -2.914 1 87.62 133 THR A O 1
ATOM 1019 N N . CYS A 1 134 ? -0.616 21.188 -1.254 1 90.88 134 CYS A N 1
ATOM 1020 C CA . CYS A 1 134 ? 0.75 20.781 -0.932 1 90.88 134 CYS A CA 1
ATOM 1021 C C . CYS A 1 134 ? 1.372 20 -2.076 1 90.88 134 CYS A C 1
ATOM 1023 O O . CYS A 1 134 ? 2.557 20.156 -2.375 1 90.88 134 CYS A O 1
ATOM 1025 N N . GLY A 1 135 ? 0.592 19.219 -2.717 1 81.5 135 GLY A N 1
ATOM 1026 C CA . GLY A 1 135 ? 1.077 18.375 -3.793 1 81.5 135 GLY A CA 1
ATOM 1027 C C . GLY A 1 135 ? 1.386 19.141 -5.066 1 81.5 135 GLY A C 1
ATOM 1028 O O . GLY A 1 135 ? 2.012 18.609 -5.984 1 81.5 135 GLY A O 1
ATOM 1029 N N . THR A 1 136 ? 0.98 20.328 -5.105 1 79.12 136 THR A N 1
ATOM 1030 C CA . THR A 1 136 ? 1.231 21.125 -6.309 1 79.12 136 THR A CA 1
ATOM 1031 C C . THR A 1 136 ? 2.156 22.297 -6 1 79.12 136 THR A C 1
ATOM 1033 O O . THR A 1 136 ? 3.379 22.156 -6.047 1 79.12 136 THR A O 1
ATOM 1036 N N . ILE A 1 137 ? 1.549 23.328 -5.402 1 78.88 137 ILE A N 1
ATOM 1037 C CA . ILE A 1 137 ? 2.334 24.516 -5.117 1 78.88 137 ILE A CA 1
ATOM 1038 C C . ILE A 1 137 ? 3.352 24.219 -4.02 1 78.88 137 ILE A C 1
ATOM 1040 O O . ILE A 1 137 ? 4.453 24.766 -4.016 1 78.88 137 ILE A O 1
ATOM 1044 N N . GLY A 1 138 ? 3.057 23.328 -3.145 1 86 138 GLY A N 1
ATOM 1045 C CA . GLY A 1 138 ? 3.992 22.953 -2.098 1 86 138 GLY A CA 1
ATOM 1046 C C . GLY A 1 138 ? 5.27 22.328 -2.635 1 86 138 GLY A C 1
ATOM 1047 O O . GLY A 1 138 ? 6.363 22.656 -2.166 1 86 138 GLY A O 1
ATOM 1048 N N . VAL A 1 139 ? 5.09 21.5 -3.584 1 77.38 139 VAL A N 1
ATOM 1049 C CA . VAL A 1 139 ? 6.246 20.859 -4.203 1 77.38 139 VAL A CA 1
ATOM 1050 C C . VAL A 1 139 ? 7.152 21.922 -4.828 1 77.38 139 VAL A C 1
ATOM 1052 O O . VAL A 1 139 ? 8.375 21.844 -4.707 1 77.38 139 VAL A O 1
ATOM 1055 N N . ALA A 1 140 ? 6.539 22.859 -5.449 1 73.44 140 ALA A N 1
ATOM 1056 C CA . ALA A 1 140 ? 7.285 23.938 -6.094 1 73.44 140 ALA A CA 1
ATOM 1057 C C . ALA A 1 140 ? 8.062 24.766 -5.066 1 73.44 140 ALA A C 1
ATOM 1059 O O . ALA A 1 140 ? 9.219 25.125 -5.301 1 73.44 140 ALA A O 1
ATOM 1060 N N . MET A 1 141 ? 7.504 24.984 -3.977 1 82.25 141 MET A N 1
ATOM 1061 C CA . MET A 1 141 ? 8.133 25.797 -2.947 1 82.25 141 MET A CA 1
ATOM 1062 C C . MET A 1 141 ? 9.289 25.047 -2.285 1 82.25 141 MET A C 1
ATOM 1064 O O . MET A 1 141 ? 10.305 25.656 -1.934 1 82.25 141 MET A O 1
ATOM 1068 N N . ILE A 1 142 ? 9.141 23.781 -2.088 1 84.75 142 ILE A N 1
ATOM 1069 C CA . ILE A 1 142 ? 10.203 22.969 -1.507 1 84.75 142 ILE A CA 1
ATOM 1070 C C . ILE A 1 142 ? 11.398 22.938 -2.457 1 84.75 142 ILE A C 1
ATOM 1072 O O . ILE A 1 142 ? 12.547 23 -2.021 1 84.75 142 ILE A O 1
ATOM 1076 N N . GLY A 1 143 ? 11.062 22.75 -3.672 1 71.94 143 GLY A N 1
ATOM 1077 C CA . GLY A 1 143 ? 12.125 22.844 -4.656 1 71.94 143 GLY A CA 1
ATOM 1078 C C . GLY A 1 143 ? 12.898 24.141 -4.578 1 71.94 143 GLY A C 1
ATOM 1079 O O . GLY A 1 143 ? 14.125 24.156 -4.66 1 71.94 143 GLY A O 1
ATOM 1080 N N . LEU A 1 144 ? 12.148 25.219 -4.367 1 72.25 144 LEU A N 1
ATOM 1081 C CA . LEU A 1 144 ? 12.758 26.531 -4.23 1 72.25 144 LEU A CA 1
ATOM 1082 C C . LEU A 1 144 ? 13.664 26.594 -3.004 1 72.25 144 LEU A C 1
ATOM 1084 O O . LEU A 1 144 ? 14.742 27.188 -3.055 1 72.25 144 LEU A O 1
ATOM 1088 N N . ALA A 1 145 ? 13.234 26.031 -1.967 1 81.62 145 ALA A N 1
ATOM 1089 C CA . ALA A 1 145 ? 14 26.031 -0.724 1 81.62 145 ALA A CA 1
ATOM 1090 C C . ALA A 1 145 ? 15.312 25.281 -0.883 1 81.62 145 ALA A C 1
ATOM 1092 O O . ALA A 1 145 ? 16.344 25.672 -0.334 1 81.62 145 ALA A O 1
ATOM 1093 N N . ILE A 1 146 ? 15.203 24.219 -1.483 1 73.25 146 ILE A N 1
ATOM 1094 C CA . ILE A 1 146 ? 16.391 23.391 -1.686 1 73.25 146 ILE A CA 1
ATOM 1095 C C . ILE A 1 146 ? 17.422 24.156 -2.514 1 73.25 146 ILE A C 1
ATOM 1097 O O . ILE A 1 146 ? 18.609 24.188 -2.172 1 73.25 146 ILE A O 1
ATOM 1101 N N . VAL A 1 147 ? 16.969 24.859 -3.426 1 65.44 147 VAL A N 1
ATOM 1102 C CA . VAL A 1 147 ? 17.828 25.562 -4.355 1 65.44 147 VAL A CA 1
ATOM 1103 C C . VAL A 1 147 ? 18.453 26.781 -3.666 1 65.44 147 VAL A C 1
ATOM 1105 O O . VAL A 1 147 ? 19.625 27.094 -3.877 1 65.44 147 VAL A O 1
ATOM 1108 N N . MET A 1 148 ? 17.672 27.406 -2.934 1 72.81 148 MET A N 1
ATOM 1109 C CA . MET A 1 148 ? 18.141 28.641 -2.295 1 72.81 148 MET A CA 1
ATOM 1110 C C . MET A 1 148 ? 18.859 28.344 -0.989 1 72.81 148 MET A C 1
ATOM 1112 O O . MET A 1 148 ? 19.359 29.25 -0.329 1 72.81 148 MET A O 1
ATOM 1116 N N . ASP A 1 149 ? 18.859 27.016 -0.712 1 75.88 149 ASP A N 1
ATOM 1117 C CA . ASP A 1 149 ? 19.516 26.547 0.509 1 75.88 149 ASP A CA 1
ATOM 1118 C C . ASP A 1 149 ? 18.891 27.203 1.744 1 75.88 149 ASP A C 1
ATOM 1120 O O . ASP A 1 149 ? 19.609 27.672 2.627 1 75.88 149 ASP A O 1
ATOM 1124 N N . VAL A 1 150 ? 17.734 27.438 1.596 1 81.56 150 VAL A N 1
ATOM 1125 C CA . VAL A 1 150 ? 16.984 27.875 2.764 1 81.56 150 VAL A CA 1
ATOM 1126 C C . VAL A 1 150 ? 16.703 26.703 3.693 1 81.56 150 VAL A C 1
ATOM 1128 O O . VAL A 1 150 ? 16.812 25.547 3.279 1 81.56 150 VAL A O 1
ATOM 1131 N N . ASN A 1 151 ? 16.516 27.047 4.977 1 89.69 151 ASN A N 1
ATOM 1132 C CA . ASN A 1 151 ? 16.203 26 5.945 1 89.69 151 ASN A CA 1
ATOM 1133 C C . ASN A 1 151 ? 15.008 25.172 5.504 1 89.69 151 ASN A C 1
ATOM 1135 O O . ASN A 1 151 ? 13.867 25.625 5.566 1 89.69 151 ASN A O 1
ATOM 1139 N N . LEU A 1 152 ? 15.281 23.938 5.16 1 90.44 152 LEU A N 1
ATOM 1140 C CA . LEU A 1 152 ? 14.266 23.078 4.555 1 90.44 152 LEU A CA 1
ATOM 1141 C C . LEU A 1 152 ? 13.172 22.734 5.559 1 90.44 152 LEU A C 1
ATOM 1143 O O . LEU A 1 152 ? 11.984 22.781 5.23 1 90.44 152 LEU A O 1
ATOM 1147 N N . PRO A 1 153 ? 13.492 22.391 6.812 1 95.25 153 PRO A N 1
ATOM 1148 C CA . PRO A 1 153 ? 12.438 22.125 7.797 1 95.25 153 PRO A CA 1
ATOM 1149 C C . PRO A 1 153 ? 11.516 23.328 8 1 95.25 153 PRO A C 1
ATOM 1151 O O . PRO A 1 153 ? 10.305 23.172 8.133 1 95.25 153 PRO A O 1
ATOM 1154 N N . ALA A 1 154 ? 12.094 24.484 7.992 1 95.19 154 ALA A N 1
ATOM 1155 C CA . ALA A 1 154 ? 11.297 25.703 8.156 1 95.19 154 ALA A CA 1
ATOM 1156 C C . ALA A 1 154 ? 10.359 25.906 6.969 1 95.19 154 ALA A C 1
ATOM 1158 O O . ALA A 1 154 ? 9.188 26.25 7.148 1 95.19 154 ALA A O 1
ATOM 1159 N N . MET A 1 155 ? 10.906 25.703 5.809 1 93.94 155 MET A N 1
ATOM 1160 C CA . MET A 1 155 ? 10.078 25.812 4.613 1 93.94 155 MET A CA 1
ATOM 1161 C C . MET A 1 155 ? 8.977 24.75 4.613 1 93.94 155 MET A C 1
ATOM 1163 O O . MET A 1 155 ? 7.828 25.047 4.27 1 93.94 155 MET A O 1
ATOM 1167 N N . ALA A 1 156 ? 9.359 23.547 4.953 1 96.38 156 ALA A N 1
ATOM 1168 C CA . ALA A 1 156 ? 8.375 22.469 5.047 1 96.38 156 ALA A CA 1
ATOM 1169 C C . ALA A 1 156 ? 7.238 22.844 5.992 1 96.38 156 ALA A C 1
ATOM 1171 O O . ALA A 1 156 ? 6.066 22.656 5.668 1 96.38 156 ALA A O 1
ATOM 1172 N N . GLY A 1 157 ? 7.617 23.359 7.16 1 97.69 157 GLY A N 1
ATOM 1173 C CA . GLY A 1 157 ? 6.613 23.797 8.117 1 97.69 157 GLY A CA 1
ATOM 1174 C C . GLY A 1 157 ? 5.715 24.906 7.578 1 97.69 157 GLY A C 1
ATOM 1175 O O . GLY A 1 157 ? 4.508 24.891 7.824 1 97.69 157 GLY A O 1
ATOM 1176 N N . ALA A 1 158 ? 6.293 25.812 6.855 1 97.38 158 ALA A N 1
ATOM 1177 C CA . ALA A 1 158 ? 5.543 26.922 6.273 1 97.38 158 ALA A CA 1
ATOM 1178 C C . ALA A 1 158 ? 4.559 26.438 5.219 1 97.38 158 ALA A C 1
ATOM 1180 O O . ALA A 1 158 ? 3.4 26.859 5.191 1 97.38 158 ALA A O 1
ATOM 1181 N N . VAL A 1 159 ? 5.02 25.547 4.406 1 96.38 159 VAL A N 1
ATOM 1182 C CA . VAL A 1 159 ? 4.207 25 3.32 1 96.38 159 VAL A CA 1
ATOM 1183 C C . VAL A 1 159 ? 3.055 24.188 3.893 1 96.38 159 VAL A C 1
ATOM 1185 O O . VAL A 1 159 ? 1.911 24.312 3.453 1 96.38 159 VAL A O 1
ATOM 1188 N N . VAL A 1 160 ? 3.336 23.391 4.871 1 98 160 VAL A N 1
ATOM 1189 C CA . VAL A 1 160 ? 2.312 22.578 5.52 1 98 160 VAL A CA 1
ATOM 1190 C C . VAL A 1 160 ? 1.288 23.484 6.203 1 98 160 VAL A C 1
ATOM 1192 O O . VAL A 1 160 ? 0.081 23.266 6.09 1 98 160 VAL A O 1
ATOM 1195 N N . SER A 1 161 ? 1.785 24.484 6.848 1 98.12 161 SER A N 1
ATOM 1196 C CA . SER A 1 161 ? 0.907 25.453 7.488 1 98.12 161 SER A CA 1
ATOM 1197 C C . SER A 1 161 ? -0.011 26.125 6.473 1 98.12 161 SER A C 1
ATOM 1199 O O . SER A 1 161 ? -1.232 26.141 6.641 1 98.12 161 SER A O 1
ATOM 1201 N N . GLY A 1 162 ? 0.583 26.625 5.453 1 97.56 162 GLY A N 1
ATOM 1202 C CA . GLY A 1 162 ? -0.188 27.328 4.441 1 97.56 162 GLY A CA 1
ATOM 1203 C C . GLY A 1 162 ? -1.236 26.453 3.777 1 97.56 162 GLY A C 1
ATOM 1204 O O . GLY A 1 162 ? -2.35 26.906 3.508 1 97.56 162 GLY A O 1
ATOM 1205 N N . SER A 1 163 ? -0.896 25.219 3.555 1 95.69 163 SER A N 1
ATOM 1206 C CA . SER A 1 163 ? -1.797 24.312 2.854 1 95.69 163 SER A CA 1
ATOM 1207 C C . SER A 1 163 ? -3.031 24 3.691 1 95.69 163 SER A C 1
ATOM 1209 O O . SER A 1 163 ? -4.055 23.562 3.162 1 95.69 163 SER A O 1
ATOM 1211 N N . HIS A 1 164 ? -2.99 24.25 4.977 1 96.94 164 HIS A N 1
ATOM 1212 C CA . HIS A 1 164 ? -4.105 23.891 5.848 1 96.94 164 HIS A CA 1
ATOM 1213 C C . HIS A 1 164 ? -4.941 25.109 6.199 1 96.94 164 HIS A C 1
ATOM 1215 O O . HIS A 1 164 ? -5.961 25 6.883 1 96.94 164 HIS A O 1
ATOM 1221 N N . VAL A 1 165 ? -4.527 26.297 5.742 1 96.5 165 VAL A N 1
ATOM 1222 C CA . VAL A 1 165 ? -5.273 27.516 6.02 1 96.5 165 VAL A CA 1
ATOM 1223 C C . VAL A 1 165 ? -6.652 27.438 5.363 1 96.5 165 VAL A C 1
ATOM 1225 O O . VAL A 1 165 ? -7.664 27.734 5.996 1 96.5 165 VAL A O 1
ATOM 1228 N N . GLY A 1 166 ? -6.672 26.984 4.145 1 91 166 GLY A N 1
ATOM 1229 C CA . GLY A 1 166 ? -7.922 26.891 3.404 1 91 166 GLY A CA 1
ATOM 1230 C C . GLY A 1 166 ? -8.891 25.891 4 1 91 166 GLY A C 1
ATOM 1231 O O . GLY A 1 166 ? -10.109 26.094 3.926 1 91 166 GLY A O 1
ATOM 1232 N N . LEU A 1 167 ? -8.422 24.875 4.582 1 90.44 167 LEU A N 1
ATOM 1233 C CA . LEU A 1 167 ? -9.258 23.844 5.156 1 90.44 167 LEU A CA 1
ATOM 1234 C C . LEU A 1 167 ? -10.094 24.391 6.309 1 90.44 167 LEU A C 1
ATOM 1236 O O . LEU A 1 167 ? -11.203 23.906 6.562 1 90.44 167 LEU A O 1
ATOM 1240 N N . PHE A 1 168 ? -9.555 25.359 6.926 1 95.06 168 PHE A N 1
ATOM 1241 C CA . PHE A 1 168 ? -10.211 25.906 8.109 1 95.06 168 PHE A CA 1
ATOM 1242 C C . PHE A 1 168 ? -11.062 27.109 7.746 1 95.06 168 PHE A C 1
ATOM 1244 O O . PHE A 1 168 ? -12.141 27.312 8.32 1 95.06 168 PHE A O 1
ATOM 1251 N N . LEU A 1 169 ? -10.727 27.891 6.719 1 94 169 LEU A N 1
ATOM 1252 C CA . LEU A 1 169 ? -11.344 29.188 6.473 1 94 169 LEU A CA 1
ATOM 1253 C C . LEU A 1 169 ? -12.141 29.172 5.176 1 94 169 LEU A C 1
ATOM 1255 O O . LEU A 1 169 ? -12.961 30.062 4.93 1 94 169 LEU A O 1
ATOM 1259 N N . SER A 1 170 ? -11.992 28.156 4.375 1 92.88 170 SER A N 1
ATOM 1260 C CA . SER A 1 170 ? -12.586 28.188 3.041 1 92.88 170 SER A CA 1
ATOM 1261 C C . SER A 1 170 ? -13.883 27.375 2.996 1 92.88 170 SER A C 1
ATOM 1263 O O . SER A 1 170 ? -13.914 26.234 3.436 1 92.88 170 SER A O 1
ATOM 1265 N N . PRO A 1 171 ? -14.953 27.906 2.377 1 91.69 171 PRO A N 1
ATOM 1266 C CA . PRO A 1 171 ? -16.219 27.172 2.205 1 91.69 171 PRO A CA 1
ATOM 1267 C C . PRO A 1 171 ? -16.094 26.047 1.183 1 91.69 171 PRO A C 1
ATOM 1269 O O . PRO A 1 171 ? -17 25.219 1.078 1 91.69 171 PRO A O 1
ATOM 1272 N N . MET A 1 172 ? -15 26.016 0.545 1 87.12 172 MET A N 1
ATOM 1273 C CA . MET A 1 172 ? -14.773 24.969 -0.447 1 87.12 172 MET A CA 1
ATOM 1274 C C . MET A 1 172 ? -14.195 23.719 0.203 1 87.12 172 MET A C 1
ATOM 1276 O O . MET A 1 172 ? -14.156 22.641 -0.416 1 87.12 172 MET A O 1
ATOM 1280 N N . ALA A 1 173 ? -13.797 23.828 1.421 1 91.12 173 ALA A N 1
ATOM 1281 C CA . ALA A 1 173 ? -13.086 22.734 2.08 1 91.12 173 ALA A CA 1
ATOM 1282 C C . ALA A 1 173 ? -14.062 21.734 2.701 1 91.12 173 ALA A C 1
ATOM 1284 O O . ALA A 1 173 ? -15.102 22.141 3.238 1 91.12 173 ALA A O 1
ATOM 1285 N N . ASP A 1 174 ? -13.734 20.5 2.637 1 88.38 174 ASP A N 1
ATOM 1286 C CA . ASP A 1 174 ? -14.586 19.422 3.139 1 88.38 174 ASP A CA 1
ATOM 1287 C C . ASP A 1 174 ? -14.789 19.547 4.648 1 88.38 174 ASP A C 1
ATOM 1289 O O . ASP A 1 174 ? -15.906 19.359 5.145 1 88.38 174 ASP A O 1
ATOM 1293 N N . ASN A 1 175 ? -13.727 19.812 5.348 1 93.56 175 ASN A N 1
ATOM 1294 C CA . ASN A 1 175 ? -13.859 19.938 6.793 1 93.56 175 ASN A CA 1
ATOM 1295 C C . ASN A 1 175 ? -14.766 21.094 7.176 1 93.56 175 ASN A C 1
ATOM 1297 O O . ASN A 1 175 ? -15.539 21 8.125 1 93.56 175 ASN A O 1
ATOM 1301 N N . PHE A 1 176 ? -14.625 22.172 6.449 1 93.62 176 PHE A N 1
ATOM 1302 C CA . PHE A 1 176 ? -15.5 23.328 6.637 1 93.62 176 PHE A CA 1
ATOM 1303 C C . PHE A 1 176 ? -16.953 22.953 6.41 1 93.62 176 PHE A C 1
ATOM 1305 O O . PHE A 1 176 ? -17.812 23.266 7.23 1 93.62 176 PHE A O 1
ATOM 1312 N N . ASN A 1 177 ? -17.234 22.25 5.426 1 94.19 177 ASN A N 1
ATOM 1313 C CA . ASN A 1 177 ? -18.594 21.828 5.078 1 94.19 177 ASN A CA 1
ATOM 1314 C C . ASN A 1 177 ? -19.141 20.812 6.078 1 94.19 177 ASN A C 1
ATOM 1316 O O . ASN A 1 177 ? -20.344 20.781 6.352 1 94.19 177 ASN A O 1
ATOM 1320 N N . LEU A 1 178 ? -18.234 20.016 6.52 1 95.12 178 LEU A N 1
ATOM 1321 C CA . LEU A 1 178 ? -18.656 19.062 7.543 1 95.12 178 LEU A CA 1
ATOM 1322 C C . LEU A 1 178 ? -19.109 19.781 8.797 1 95.12 178 LEU A C 1
ATOM 1324 O O . LEU A 1 178 ? -20.156 19.438 9.375 1 95.12 178 LEU A O 1
ATOM 1328 N N . VAL A 1 179 ? -18.406 20.766 9.234 1 96 179 VAL A N 1
ATOM 1329 C CA . VAL A 1 179 ? -18.766 21.547 10.398 1 96 179 VAL A CA 1
ATOM 1330 C C . VAL A 1 179 ? -20.125 22.203 10.172 1 96 179 VAL A C 1
ATOM 1332 O O . VAL A 1 179 ? -21 22.172 11.047 1 96 179 VAL A O 1
ATOM 1335 N N . ALA A 1 180 ? -20.328 22.766 8.992 1 96 180 ALA A N 1
ATOM 1336 C CA . ALA A 1 180 ? -21.594 23.422 8.648 1 96 180 ALA A CA 1
ATOM 1337 C C . ALA A 1 180 ? -22.75 22.438 8.68 1 96 180 ALA A C 1
ATOM 1339 O O . ALA A 1 180 ? -23.812 22.734 9.219 1 96 180 ALA A O 1
ATOM 1340 N N . SER A 1 181 ? -22.5 21.281 8.188 1 95.69 181 SER A N 1
ATOM 1341 C CA . SER A 1 181 ? -23.547 20.281 8.062 1 95.69 181 SER A CA 1
ATOM 1342 C C . SER A 1 181 ? -23.953 19.719 9.43 1 95.69 181 SER A C 1
ATOM 1344 O O . SER A 1 181 ? -25.141 19.625 9.742 1 95.69 181 SER A O 1
ATOM 1346 N N . VAL A 1 182 ? -22.984 19.453 10.227 1 94.69 182 VAL A N 1
ATOM 1347 C CA . VAL A 1 182 ? -23.266 18.766 11.484 1 94.69 182 VAL A CA 1
ATOM 1348 C C . VAL A 1 182 ? -23.875 19.75 12.492 1 94.69 182 VAL A C 1
ATOM 1350 O O . VAL A 1 182 ? -24.609 19.344 13.391 1 94.69 182 VAL A O 1
ATOM 1353 N N . THR A 1 183 ? -23.609 21 12.367 1 94.94 183 THR A N 1
ATOM 1354 C CA . THR A 1 183 ? -24.141 22.016 13.281 1 94.94 183 THR A CA 1
ATOM 1355 C C . THR A 1 183 ? -25.375 22.688 12.68 1 94.94 183 THR A C 1
ATOM 1357 O O . THR A 1 183 ? -25.969 23.562 13.305 1 94.94 183 THR A O 1
ATOM 1360 N N . LYS A 1 184 ? -25.719 22.312 11.438 1 94.44 184 LYS A N 1
ATOM 1361 C CA . LYS A 1 184 ? -26.859 22.906 10.734 1 94.44 184 LYS A CA 1
ATOM 1362 C C . LYS A 1 184 ? -26.734 24.422 10.648 1 94.44 184 LYS A C 1
ATOM 1364 O O . LYS A 1 184 ? -27.688 25.141 10.945 1 94.44 184 LYS A O 1
ATOM 1369 N N . SER A 1 185 ? -25.547 24.828 10.352 1 94.94 185 SER A N 1
ATOM 1370 C CA . SER A 1 185 ? -25.25 26.25 10.203 1 94.94 185 SER A CA 1
ATOM 1371 C C . SER A 1 185 ? -24.969 26.609 8.75 1 94.94 185 SER A C 1
ATOM 1373 O O . SER A 1 185 ? -24.5 25.766 7.984 1 94.94 185 SER A O 1
ATOM 1375 N N . ASP A 1 186 ? -25.266 27.844 8.422 1 94.44 186 ASP A N 1
ATOM 1376 C CA . ASP A 1 186 ? -24.953 28.281 7.07 1 94.44 186 ASP A CA 1
ATOM 1377 C C . ASP A 1 186 ? -23.469 28.625 6.938 1 94.44 186 ASP A C 1
ATOM 1379 O O . ASP A 1 186 ? -22.781 28.859 7.938 1 94.44 186 ASP A O 1
ATOM 1383 N N . SER A 1 187 ? -23 28.641 5.77 1 93.56 187 SER A N 1
ATOM 1384 C CA . SER A 1 187 ? -21.594 28.797 5.465 1 93.56 187 SER A CA 1
ATOM 1385 C C . SER A 1 187 ? -21.047 30.125 6 1 93.56 187 SER A C 1
ATOM 1387 O O . SER A 1 187 ? -19.938 30.188 6.52 1 93.56 187 SER A O 1
ATOM 1389 N N . LEU A 1 188 ? -21.828 31.125 5.883 1 92.94 188 LEU A N 1
ATOM 1390 C CA . LEU A 1 188 ? -21.359 32.438 6.316 1 92.94 188 LEU A CA 1
ATOM 1391 C C . LEU A 1 188 ? -21.172 32.469 7.828 1 92.94 188 LEU A C 1
ATOM 1393 O O . LEU A 1 188 ? -20.219 33.094 8.32 1 92.94 188 LEU A O 1
ATOM 1397 N N . THR A 1 189 ? -22.109 31.891 8.516 1 93.94 189 THR A N 1
ATOM 1398 C CA . THR A 1 189 ? -22.031 31.844 9.969 1 93.94 189 THR A CA 1
ATOM 1399 C C . THR A 1 189 ? -20.797 31.062 10.406 1 93.94 189 THR A C 1
ATOM 1401 O O . THR A 1 189 ? -20.078 31.469 11.328 1 93.94 189 THR A O 1
ATOM 1404 N N . VAL A 1 190 ? -20.531 29.969 9.797 1 95 190 VAL A N 1
ATOM 1405 C CA . VAL A 1 190 ? -19.359 29.156 10.102 1 95 190 VAL A CA 1
ATOM 1406 C C . VAL A 1 190 ? -18.094 29.953 9.805 1 95 190 VAL A C 1
ATOM 1408 O O . VAL A 1 190 ? -17.141 29.922 10.594 1 95 190 VAL A O 1
ATOM 1411 N N . MET A 1 191 ? -18.094 30.609 8.695 1 94.19 191 MET A N 1
ATOM 1412 C CA . MET A 1 191 ? -16.922 31.375 8.273 1 94.19 191 MET A CA 1
ATOM 1413 C C . MET A 1 191 ? -16.609 32.469 9.281 1 94.19 191 MET A C 1
ATOM 1415 O O . MET A 1 191 ? -15.445 32.719 9.617 1 94.19 191 MET A O 1
ATOM 1419 N N . LYS A 1 192 ? -17.562 33.125 9.727 1 93.44 192 LYS A N 1
ATOM 1420 C CA . LYS A 1 192 ? -17.375 34.219 10.688 1 93.44 192 LYS A CA 1
ATOM 1421 C C . LYS A 1 192 ? -16.812 33.688 12 1 93.44 192 LYS A C 1
ATOM 1423 O O . LYS A 1 192 ? -15.898 34.281 12.578 1 93.44 192 LYS A O 1
ATOM 1428 N N . ARG A 1 193 ? -17.391 32.625 12.438 1 93.56 193 ARG A N 1
ATOM 1429 C CA . ARG A 1 193 ? -16.875 32.031 13.688 1 93.56 193 ARG A CA 1
ATOM 1430 C C . ARG A 1 193 ? -15.445 31.562 13.523 1 93.56 193 ARG A C 1
ATOM 1432 O O . ARG A 1 193 ? -14.617 31.766 14.414 1 93.56 193 ARG A O 1
ATOM 1439 N N . ALA A 1 194 ? -15.164 30.922 12.461 1 95.19 194 ALA A N 1
ATOM 1440 C CA . ALA A 1 194 ? -13.828 30.391 12.18 1 95.19 194 ALA A CA 1
ATOM 1441 C C . ALA A 1 194 ? -12.812 31.531 12.031 1 95.19 194 ALA A C 1
ATOM 1443 O O . ALA A 1 194 ? -11.648 31.391 12.406 1 95.19 194 ALA A O 1
ATOM 1444 N N . ALA A 1 195 ? -13.289 32.625 11.516 1 95.31 195 ALA A N 1
ATOM 1445 C CA . ALA A 1 195 ? -12.422 33.781 11.266 1 95.31 195 ALA A CA 1
ATOM 1446 C C . ALA A 1 195 ? -11.883 34.344 12.57 1 95.31 195 ALA A C 1
ATOM 1448 O O . ALA A 1 195 ? -10.758 34.875 12.617 1 95.31 195 ALA A O 1
ATOM 1449 N N . TYR A 1 196 ? -12.602 34.219 13.625 1 95.06 196 TYR A N 1
ATOM 1450 C CA . TYR A 1 196 ? -12.156 34.719 14.922 1 95.06 196 TYR A CA 1
ATOM 1451 C C . TYR A 1 196 ? -10.906 34 15.391 1 95.06 196 TYR A C 1
ATOM 1453 O O . TYR A 1 196 ? -10.078 34.562 16.109 1 95.06 196 TYR A O 1
ATOM 1461 N N . ILE A 1 197 ? -10.781 32.781 14.984 1 96.19 197 ILE A N 1
ATOM 1462 C CA . ILE A 1 197 ? -9.625 31.953 15.359 1 96.19 197 ILE A CA 1
ATOM 1463 C C . ILE A 1 197 ? -8.586 32 14.242 1 96.19 197 ILE A C 1
ATOM 1465 O O . ILE A 1 197 ? -7.398 32.188 14.5 1 96.19 197 ILE A O 1
ATOM 1469 N N . GLY A 1 198 ? -9.055 31.906 13.039 1 96.88 198 GLY A N 1
ATOM 1470 C CA . GLY A 1 198 ? -8.195 31.719 11.883 1 96.88 198 GLY A CA 1
ATOM 1471 C C . GLY A 1 198 ? -7.406 32.969 11.531 1 96.88 198 GLY A C 1
ATOM 1472 O O . GLY A 1 198 ? -6.215 32.906 11.227 1 96.88 198 GLY A O 1
ATOM 1473 N N . ILE A 1 199 ? -8.047 34.125 11.555 1 96.62 199 ILE A N 1
ATOM 1474 C CA . ILE A 1 199 ? -7.41 35.344 11.102 1 96.62 199 ILE A CA 1
ATOM 1475 C C . ILE A 1 199 ? -6.273 35.75 12.047 1 96.62 199 ILE A C 1
ATOM 1477 O O . ILE A 1 199 ? -5.156 36 11.609 1 96.62 199 ILE A O 1
ATOM 1481 N N . PRO A 1 200 ? -6.527 35.75 13.344 1 96.75 200 PRO A N 1
ATOM 1482 C CA . PRO A 1 200 ? -5.402 36.062 14.234 1 96.75 200 PRO A CA 1
ATOM 1483 C C . PRO A 1 200 ? -4.258 35.062 14.086 1 96.75 200 PRO A C 1
ATOM 1485 O O . PRO A 1 200 ? -3.088 35.438 14.172 1 96.75 200 PRO A O 1
ATOM 1488 N N . THR A 1 201 ? -4.582 33.781 13.93 1 98 201 THR A N 1
ATOM 1489 C CA . THR A 1 201 ? -3.539 32.781 13.75 1 98 201 THR A CA 1
ATOM 1490 C C . THR A 1 201 ? -2.775 33 12.453 1 98 201 THR A C 1
ATOM 1492 O O . THR A 1 201 ? -1.555 32.844 12.398 1 98 201 THR A O 1
ATOM 1495 N N . PHE A 1 202 ? -3.506 33.375 11.383 1 98.12 202 PHE A N 1
ATOM 1496 C CA . PHE A 1 202 ? -2.896 33.688 10.094 1 98.12 202 PHE A CA 1
ATOM 1497 C C . PHE A 1 202 ? -1.897 34.844 10.227 1 98.12 202 PHE A C 1
ATOM 1499 O O . PHE A 1 202 ? -0.779 34.75 9.719 1 98.12 202 PHE A O 1
ATOM 1506 N N . LEU A 1 203 ? -2.26 35.844 10.922 1 97.88 203 LEU A N 1
ATOM 1507 C CA . LEU A 1 203 ? -1.387 36.969 11.141 1 97.88 203 LEU A CA 1
ATOM 1508 C C . LEU A 1 203 ? -0.172 36.594 11.977 1 97.88 203 LEU A C 1
ATOM 1510 O O . LEU A 1 203 ? 0.942 37.031 11.711 1 97.88 203 LEU A O 1
ATOM 1514 N N . ALA A 1 204 ? -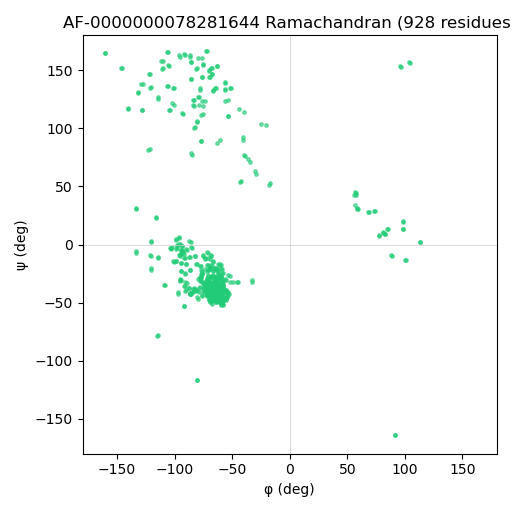0.417 35.781 12.969 1 97.94 204 ALA A N 1
ATOM 1515 C CA . ALA A 1 204 ? 0.693 35.281 13.773 1 97.94 204 ALA A CA 1
ATOM 1516 C C . ALA A 1 204 ? 1.674 34.5 12.93 1 97.94 204 ALA A C 1
ATOM 1518 O O . ALA A 1 204 ? 2.887 34.531 13.148 1 97.94 204 ALA A O 1
ATOM 1519 N N . CYS A 1 205 ? 1.16 33.688 11.992 1 98.31 205 CYS A N 1
ATOM 1520 C CA . CYS A 1 205 ? 2.006 32.906 11.102 1 98.31 205 CYS A CA 1
ATOM 1521 C C . CYS A 1 205 ? 2.859 33.812 10.227 1 98.31 205 CYS A C 1
ATOM 1523 O O . CYS A 1 205 ? 4.043 33.562 10.008 1 98.31 205 CYS A O 1
ATOM 1525 N N . ILE A 1 206 ? 2.197 34.875 9.727 1 97.69 206 ILE A N 1
ATOM 1526 C CA . ILE A 1 206 ? 2.936 35.844 8.898 1 97.69 206 ILE A CA 1
ATOM 1527 C C . ILE A 1 206 ? 4.109 36.406 9.695 1 97.69 206 ILE A C 1
ATOM 1529 O O . ILE A 1 206 ? 5.234 36.469 9.195 1 97.69 206 ILE A O 1
ATOM 1533 N N . LEU A 1 207 ? 3.865 36.781 10.898 1 97.5 207 LEU A N 1
ATOM 1534 C CA . LEU A 1 207 ? 4.91 37.312 11.766 1 97.5 207 LEU A CA 1
ATOM 1535 C C . LEU A 1 207 ? 5.977 36.25 12.047 1 97.5 207 LEU A C 1
ATOM 1537 O O . LEU A 1 207 ? 7.176 36.562 11.969 1 97.5 207 LEU A O 1
ATOM 1541 N N . PHE A 1 208 ? 5.574 35.062 12.391 1 97.5 208 PHE A N 1
ATOM 1542 C CA . PHE A 1 208 ? 6.473 33.969 12.742 1 97.5 208 PHE A CA 1
ATOM 1543 C C . PHE A 1 208 ? 7.41 33.656 11.578 1 97.5 208 PHE A C 1
ATOM 1545 O O . PHE A 1 208 ? 8.625 33.562 11.766 1 97.5 208 PHE A O 1
ATOM 1552 N N . TYR A 1 209 ? 6.887 33.531 10.391 1 96.44 209 TYR A N 1
ATOM 1553 C CA . TYR A 1 209 ? 7.691 33.125 9.242 1 96.44 209 TYR A CA 1
ATOM 1554 C C . TYR A 1 209 ? 8.539 34.281 8.727 1 96.44 209 TYR A C 1
ATOM 1556 O O . TYR A 1 209 ? 9.586 34.062 8.117 1 96.44 209 TYR A O 1
ATOM 1564 N N . THR A 1 210 ? 8.055 35.531 8.945 1 94.19 210 THR A N 1
ATOM 1565 C CA . THR A 1 210 ? 8.898 36.688 8.633 1 94.19 210 THR A CA 1
ATOM 1566 C C . THR A 1 210 ? 10.133 36.688 9.516 1 94.19 210 THR A C 1
ATOM 1568 O O . THR A 1 210 ? 11.258 36.844 9.023 1 94.19 210 THR A O 1
ATOM 1571 N N . ILE A 1 211 ? 9.922 36.5 10.797 1 93.81 211 ILE A N 1
ATOM 1572 C CA . ILE A 1 211 ? 11.023 36.5 11.742 1 93.81 211 ILE A CA 1
ATOM 1573 C C . ILE A 1 211 ? 11.961 35.344 11.438 1 93.81 211 ILE A C 1
ATOM 1575 O O . ILE A 1 211 ? 13.188 35.5 11.43 1 93.81 211 ILE A O 1
ATOM 1579 N N . LEU A 1 212 ? 11.414 34.156 11.18 1 92.38 212 LEU A N 1
ATOM 1580 C CA . LEU A 1 212 ? 12.211 33 10.875 1 92.38 212 LEU A CA 1
ATOM 1581 C C . LEU A 1 212 ? 13.031 33.188 9.609 1 92.38 212 LEU A C 1
ATOM 1583 O O . LEU A 1 212 ? 14.164 32.719 9.516 1 92.38 212 LEU A O 1
ATOM 1587 N N . GLY A 1 213 ? 12.398 33.75 8.594 1 88 213 GLY A N 1
ATOM 1588 C CA . GLY A 1 213 ? 13.094 34 7.352 1 88 213 GLY A CA 1
ATOM 1589 C C . GLY A 1 213 ? 14.305 34.906 7.527 1 88 213 GLY A C 1
ATOM 1590 O O . GLY A 1 213 ? 15.359 34.656 6.949 1 88 213 GLY A O 1
ATOM 1591 N N . PHE A 1 214 ? 14.164 35.938 8.328 1 84.94 214 PHE A N 1
ATOM 1592 C CA . PHE A 1 214 ? 15.25 36.875 8.547 1 84.94 214 PHE A CA 1
ATOM 1593 C C . PHE A 1 214 ? 16.297 36.281 9.484 1 84.94 214 PHE A C 1
ATOM 1595 O O . PHE A 1 214 ? 17.484 36.625 9.398 1 84.94 214 PHE A O 1
ATOM 1602 N N . ALA A 1 215 ? 15.898 35.375 10.297 1 82.94 215 ALA A N 1
ATOM 1603 C CA . ALA A 1 215 ? 16.828 34.75 11.234 1 82.94 215 ALA A CA 1
ATOM 1604 C C . ALA A 1 215 ? 17.656 33.688 10.547 1 82.94 215 ALA A C 1
ATOM 1606 O O . ALA A 1 215 ? 18.828 33.469 10.883 1 82.94 215 ALA A O 1
ATOM 1607 N N . THR A 1 216 ? 17.109 32.844 9.797 1 71 216 THR A N 1
ATOM 1608 C CA . THR A 1 216 ? 17.781 31.703 9.164 1 71 216 THR A CA 1
ATOM 1609 C C . THR A 1 216 ? 18.406 32.125 7.832 1 71 216 THR A C 1
ATOM 1611 O O . THR A 1 216 ? 19.344 31.484 7.348 1 71 216 THR A O 1
ATOM 1614 N N . GLY A 1 217 ? 17.812 32.875 6.996 1 59.56 217 GLY A N 1
ATOM 1615 C CA . GLY A 1 217 ? 18.203 33.25 5.648 1 59.56 217 GLY A CA 1
ATOM 1616 C C . GLY A 1 217 ? 19.641 33.75 5.559 1 59.56 217 GLY A C 1
ATOM 1617 O O . GLY A 1 217 ? 20.219 33.844 4.469 1 59.56 217 GLY A O 1
ATOM 1618 N N . SER A 1 218 ? 20.078 34.375 6.613 1 50.72 218 SER A N 1
ATOM 1619 C CA . SER A 1 218 ? 21.375 34.969 6.332 1 50.72 218 SER A CA 1
ATOM 1620 C C . SER A 1 218 ? 22.406 33.875 6.008 1 50.72 218 SER A C 1
ATOM 1622 O O . SER A 1 218 ? 23.594 34.156 5.875 1 50.72 218 SER A O 1
ATOM 1624 N N . SER A 1 219 ? 22.047 32.719 6.367 1 46.81 219 SER A N 1
ATOM 1625 C CA . SER A 1 219 ? 23.25 31.984 6.02 1 46.81 219 SER A CA 1
ATOM 1626 C C . SER A 1 219 ? 23.516 32.031 4.52 1 46.81 219 SER A C 1
ATOM 1628 O O . SER A 1 219 ? 22.609 31.812 3.709 1 46.81 219 SER A O 1
ATOM 1630 N N . GLN A 1 220 ? 24.188 33.031 4.133 1 44.5 220 GLN A N 1
ATOM 1631 C CA . GLN A 1 220 ? 24.781 33.156 2.807 1 44.5 220 GLN A CA 1
ATOM 1632 C C . GLN A 1 220 ? 24.875 31.812 2.111 1 44.5 220 GLN A C 1
ATOM 1634 O O . GLN A 1 220 ? 25.625 30.938 2.535 1 44.5 220 GLN A O 1
ATOM 1639 N N . GLY A 1 221 ? 23.875 31.094 2.041 1 47.66 221 GLY A N 1
ATOM 1640 C CA . GLY A 1 221 ? 24.078 29.969 1.146 1 47.66 221 GLY A CA 1
ATOM 1641 C C . GLY A 1 221 ? 25.141 30.219 0.097 1 47.66 221 GLY A C 1
ATOM 1642 O O . GLY A 1 221 ? 25.188 31.281 -0.517 1 47.66 221 GLY A O 1
ATOM 1643 N N . VAL A 1 222 ? 26.203 29.625 0.396 1 46.97 222 VAL A N 1
ATOM 1644 C CA . VAL A 1 222 ? 27.578 29.531 -0.097 1 46.97 222 VAL A CA 1
ATOM 1645 C C . VAL A 1 222 ? 27.578 29.375 -1.614 1 46.97 222 VAL A C 1
ATOM 1647 O O . VAL A 1 222 ? 28.578 29.609 -2.277 1 46.97 222 VAL A O 1
ATOM 1650 N N . PHE A 1 223 ? 26.531 28.703 -2.232 1 52.66 223 PHE A N 1
ATOM 1651 C CA . PHE A 1 223 ? 26.969 28.359 -3.576 1 52.66 223 PHE A CA 1
ATOM 1652 C C . PHE A 1 223 ? 26.953 29.594 -4.48 1 52.66 223 PHE A C 1
ATOM 1654 O O . PHE A 1 223 ? 26.109 30.469 -4.324 1 52.66 223 PHE A O 1
ATOM 1661 N N . ASP A 1 224 ? 28 30 -5.004 1 61.75 224 ASP A N 1
ATOM 1662 C CA . ASP A 1 224 ? 28.094 30.969 -6.09 1 61.75 224 ASP A CA 1
ATOM 1663 C C . ASP A 1 224 ? 27 30.719 -7.133 1 61.75 224 ASP A C 1
ATOM 1665 O O . ASP A 1 224 ? 27.031 29.719 -7.848 1 61.75 224 ASP A O 1
ATOM 1669 N N . ASN A 1 225 ? 25.781 31.375 -6.961 1 68.81 225 ASN A N 1
ATOM 1670 C CA . ASN A 1 225 ? 24.625 31.297 -7.848 1 68.81 225 ASN A CA 1
ATOM 1671 C C . ASN A 1 225 ? 25.047 31.125 -9.305 1 68.81 225 ASN A C 1
ATOM 1673 O O . ASN A 1 225 ? 24.406 30.391 -10.055 1 68.81 225 ASN A O 1
ATOM 1677 N N . ALA A 1 226 ? 26.172 31.688 -9.562 1 74.06 226 ALA A N 1
ATOM 1678 C CA . ALA A 1 226 ? 26.625 31.625 -10.953 1 74.06 226 ALA A CA 1
ATOM 1679 C C . ALA A 1 226 ? 27.141 30.234 -11.297 1 74.06 226 ALA A C 1
ATOM 1681 O O . ALA A 1 226 ? 26.844 29.703 -12.375 1 74.06 226 ALA A O 1
ATOM 1682 N N . VAL A 1 227 ? 27.797 29.641 -10.359 1 76.25 227 VAL A N 1
ATOM 1683 C CA . VAL A 1 227 ? 28.359 28.312 -10.586 1 76.25 227 VAL A CA 1
ATOM 1684 C C . VAL A 1 227 ? 27.234 27.281 -10.672 1 76.25 227 VAL A C 1
ATOM 1686 O O . VAL A 1 227 ? 27.266 26.375 -11.516 1 76.25 227 VAL A O 1
ATOM 1689 N N . LEU A 1 228 ? 26.328 27.406 -9.891 1 76.69 228 LEU A N 1
ATOM 1690 C CA . LEU A 1 228 ? 25.188 26.5 -9.898 1 76.69 228 LEU A CA 1
ATOM 1691 C C . LEU A 1 228 ? 24.391 26.641 -11.188 1 76.69 228 LEU A C 1
ATOM 1693 O O . LEU A 1 228 ? 24 25.625 -11.789 1 76.69 228 LEU A O 1
ATOM 1697 N N . SER A 1 229 ? 24.25 27.844 -11.547 1 79.38 229 SER A N 1
ATOM 1698 C CA . SER A 1 229 ? 23.469 28.109 -12.758 1 79.38 229 SER A CA 1
ATOM 1699 C C . SER A 1 229 ? 24.188 27.562 -13.992 1 79.38 229 SER A C 1
ATOM 1701 O O . SER A 1 229 ? 23.547 27.016 -14.891 1 79.38 229 SER A O 1
ATOM 1703 N N . GLU A 1 230 ? 25.422 27.719 -13.977 1 82.56 230 GLU A N 1
ATOM 1704 C CA . GLU A 1 230 ? 26.203 27.234 -15.109 1 82.56 230 GLU A CA 1
ATOM 1705 C C . GLU A 1 230 ? 26.25 25.703 -15.133 1 82.56 230 GLU A C 1
ATOM 1707 O O . GLU A 1 230 ? 26.219 25.094 -16.203 1 82.56 230 GLU A O 1
ATOM 1712 N N . GLY A 1 231 ? 26.344 25.125 -13.984 1 82.62 231 GLY A N 1
ATOM 1713 C CA . GLY A 1 231 ? 26.328 23.672 -13.891 1 82.62 231 GLY A CA 1
ATOM 1714 C C . GLY A 1 231 ? 25.016 23.062 -14.344 1 82.62 231 GLY A C 1
ATOM 1715 O O . GLY A 1 231 ? 25 22.031 -15.031 1 82.62 231 GLY A O 1
ATOM 1716 N N . LEU A 1 232 ? 24.016 23.688 -14.031 1 85.88 232 LEU A N 1
ATOM 1717 C CA . LEU A 1 232 ? 22.688 23.219 -14.438 1 85.88 232 LEU A CA 1
ATOM 1718 C C . LEU A 1 232 ? 22.484 23.391 -15.938 1 85.88 232 LEU A C 1
ATOM 1720 O O . LEU A 1 232 ? 21.906 22.531 -16.594 1 85.88 232 LEU A O 1
ATOM 1724 N N . ALA A 1 233 ? 23 24.469 -16.391 1 87.75 233 ALA A N 1
ATOM 1725 C CA . ALA A 1 233 ? 22.859 24.766 -17.812 1 87.75 233 ALA A CA 1
ATOM 1726 C C . ALA A 1 233 ? 23.688 23.797 -18.672 1 87.75 233 ALA A C 1
ATOM 1728 O O . ALA A 1 233 ? 23.422 23.641 -19.859 1 87.75 233 ALA A O 1
ATOM 1729 N N . SER A 1 234 ? 24.625 23.203 -18.031 1 87.56 234 SER A N 1
ATOM 1730 C CA . SER A 1 234 ? 25.453 22.25 -18.766 1 87.56 234 SER A CA 1
ATOM 1731 C C . SER A 1 234 ? 24.719 20.922 -18.953 1 87.56 234 SER A C 1
ATOM 1733 O O . SER A 1 234 ? 25.047 20.141 -19.859 1 87.56 234 SER A O 1
ATOM 1735 N N . VAL A 1 235 ? 23.703 20.688 -18.156 1 87.75 235 VAL A N 1
ATOM 1736 C CA . VAL A 1 235 ? 23 19.406 -18.188 1 87.75 235 VAL A CA 1
ATOM 1737 C C . VAL A 1 235 ? 21.625 19.578 -18.812 1 87.75 235 VAL A C 1
ATOM 1739 O O . VAL A 1 235 ? 21.156 18.719 -19.562 1 87.75 235 VAL A O 1
ATOM 1742 N N . PHE A 1 236 ? 21.094 20.766 -18.5 1 92.06 236 PHE A N 1
ATOM 1743 C CA . PHE A 1 236 ? 19.703 20.984 -18.906 1 92.06 236 PHE A CA 1
ATOM 1744 C C . PHE A 1 236 ? 19.594 22.203 -19.797 1 92.06 236 PHE A C 1
ATOM 1746 O O . PHE A 1 236 ? 20.391 23.156 -19.688 1 92.06 236 PHE A O 1
ATOM 1753 N N . ASN A 1 237 ? 18.688 22.141 -20.719 1 93.56 237 ASN A N 1
ATOM 1754 C CA . ASN A 1 237 ? 18.312 23.344 -21.469 1 93.56 237 ASN A CA 1
ATOM 1755 C C . ASN A 1 237 ? 17.312 24.188 -20.703 1 93.56 237 ASN A C 1
ATOM 1757 O O . ASN A 1 237 ? 16.094 23.969 -20.781 1 93.56 237 ASN A O 1
ATOM 1761 N N . ILE A 1 238 ? 17.875 25.203 -20.125 1 90.44 238 ILE A N 1
ATOM 1762 C CA . ILE A 1 238 ? 17.062 26.031 -19.25 1 90.44 238 ILE A CA 1
ATOM 1763 C C . ILE A 1 238 ? 16.172 26.938 -20.109 1 90.44 238 ILE A C 1
ATOM 1765 O O . ILE A 1 238 ? 16.672 27.766 -20.875 1 90.44 238 ILE A O 1
ATOM 1769 N N . SER A 1 239 ? 14.828 26.688 -20.078 1 92.75 239 SER A N 1
ATOM 1770 C CA . SER A 1 239 ? 13.836 27.438 -20.828 1 92.75 239 SER A CA 1
ATOM 1771 C C . SER A 1 239 ? 12.523 27.562 -20.062 1 92.75 239 SER A C 1
ATOM 1773 O O . SER A 1 239 ? 12.234 26.734 -19.188 1 92.75 239 SER A O 1
ATOM 1775 N N . PRO A 1 240 ? 11.805 28.609 -20.328 1 92.12 240 PRO A N 1
ATOM 1776 C CA . PRO A 1 240 ? 10.5 28.734 -19.672 1 92.12 240 PRO A CA 1
ATOM 1777 C C . PRO A 1 240 ? 9.555 27.594 -20.016 1 92.12 240 PRO A C 1
ATOM 1779 O O . PRO A 1 240 ? 8.625 27.312 -19.25 1 92.12 240 PRO A O 1
ATOM 1782 N N . ILE A 1 241 ? 9.836 26.891 -21.031 1 94.5 241 ILE A N 1
ATOM 1783 C CA . ILE A 1 241 ? 9.016 25.75 -21.438 1 94.5 241 ILE A CA 1
ATOM 1784 C C . ILE A 1 241 ? 9.109 24.656 -20.391 1 94.5 241 ILE A C 1
ATOM 1786 O O . ILE A 1 241 ? 8.164 23.875 -20.219 1 94.5 241 ILE A O 1
ATOM 1790 N N . ALA A 1 242 ? 10.242 24.656 -19.688 1 93.69 242 ALA A N 1
ATOM 1791 C CA . ALA A 1 242 ? 10.469 23.641 -18.656 1 93.69 242 ALA A CA 1
ATOM 1792 C C . ALA A 1 242 ? 9.523 23.844 -17.469 1 93.69 242 ALA A C 1
ATOM 1794 O O . ALA A 1 242 ? 9.359 22.953 -16.641 1 93.69 242 ALA A O 1
ATOM 1795 N N . LEU A 1 243 ? 8.797 25 -17.453 1 90 243 LEU A N 1
ATOM 1796 C CA . LEU A 1 243 ? 7.922 25.297 -16.328 1 90 243 LEU A CA 1
ATOM 1797 C C . LEU A 1 243 ? 6.488 24.875 -16.609 1 90 243 LEU A C 1
ATOM 1799 O O . LEU A 1 243 ? 5.633 24.891 -15.727 1 90 243 LEU A O 1
ATOM 1803 N N . ILE A 1 244 ? 6.258 24.344 -17.719 1 93.12 244 ILE A N 1
ATOM 1804 C CA . ILE A 1 244 ? 4.914 23.969 -18.156 1 93.12 244 ILE A CA 1
ATOM 1805 C C . ILE A 1 244 ? 4.355 22.891 -17.234 1 93.12 244 ILE A C 1
ATOM 1807 O O . ILE A 1 244 ? 3.188 22.938 -16.844 1 93.12 244 ILE A O 1
ATOM 1811 N N . PRO A 1 245 ? 5.148 21.891 -16.859 1 90.69 245 PRO A N 1
ATOM 1812 C CA . PRO A 1 245 ? 4.586 20.844 -16.016 1 90.69 245 PRO A CA 1
ATOM 1813 C C . PRO A 1 245 ? 4.031 21.391 -14.695 1 90.69 245 PRO A C 1
ATOM 1815 O O . PRO A 1 245 ? 2.971 20.953 -14.242 1 90.69 245 PRO A O 1
ATOM 1818 N N . ILE A 1 246 ? 4.707 22.266 -14.086 1 86.38 246 ILE A N 1
ATOM 1819 C CA . ILE A 1 246 ? 4.242 22.828 -12.82 1 86.38 246 ILE A CA 1
ATOM 1820 C C . ILE A 1 246 ? 2.957 23.625 -13.055 1 86.38 246 ILE A C 1
ATOM 1822 O O . ILE A 1 246 ? 2.041 23.578 -12.234 1 86.38 246 ILE A O 1
ATOM 1826 N N . VAL A 1 247 ? 2.869 24.328 -14.102 1 87.31 247 VAL A N 1
ATOM 1827 C CA . VAL A 1 247 ? 1.69 25.109 -14.453 1 87.31 247 VAL A CA 1
ATOM 1828 C C . VAL A 1 247 ? 0.496 24.188 -14.672 1 87.31 247 VAL A C 1
ATOM 1830 O O . VAL A 1 247 ? -0.618 24.484 -14.234 1 87.31 247 VAL A O 1
ATOM 1833 N N . VAL A 1 248 ? 0.774 23.109 -15.281 1 89.31 248 VAL A N 1
ATOM 1834 C CA . VAL A 1 248 ? -0.291 22.156 -15.586 1 89.31 248 VAL A CA 1
ATOM 1835 C C . VAL A 1 248 ? -0.834 21.562 -14.289 1 89.31 248 VAL A C 1
ATOM 1837 O O . VAL A 1 248 ? -2.047 21.406 -14.125 1 89.31 248 VAL A O 1
ATOM 1840 N N . VAL A 1 249 ? 0.009 21.219 -13.359 1 86.19 249 VAL A N 1
ATOM 1841 C CA . VAL A 1 249 ? -0.414 20.625 -12.094 1 86.19 249 VAL A CA 1
ATOM 1842 C C . VAL A 1 249 ? -1.228 21.641 -11.289 1 86.19 249 VAL A C 1
ATOM 1844 O O . VAL A 1 249 ? -2.283 21.297 -10.75 1 86.19 249 VAL A O 1
ATOM 1847 N N . VAL A 1 250 ? -0.751 22.875 -11.25 1 81.94 250 VAL A N 1
ATOM 1848 C CA . VAL A 1 250 ? -1.432 23.922 -10.508 1 81.94 250 VAL A CA 1
ATOM 1849 C C . VAL A 1 250 ? -2.771 24.25 -11.164 1 81.94 250 VAL A C 1
ATOM 1851 O O . VAL A 1 250 ? -3.787 24.391 -10.484 1 81.94 250 VAL A O 1
ATOM 1854 N N . ALA A 1 251 ? -2.746 24.312 -12.43 1 86.44 251 ALA A N 1
ATOM 1855 C CA . ALA A 1 251 ? -3.975 24.578 -13.172 1 86.44 251 ALA A CA 1
ATOM 1856 C C . ALA A 1 251 ? -4.996 23.453 -12.961 1 86.44 251 ALA A C 1
ATOM 1858 O O . ALA A 1 251 ? -6.195 23.719 -12.859 1 86.44 251 ALA A O 1
ATOM 1859 N N . GLY A 1 252 ? -4.535 22.219 -12.977 1 85.19 252 GLY A N 1
ATOM 1860 C CA . GLY A 1 252 ? -5.426 21.094 -12.711 1 85.19 252 GLY A CA 1
ATOM 1861 C C . GLY A 1 252 ? -6.109 21.188 -11.359 1 85.19 252 GLY A C 1
ATOM 1862 O O . GLY A 1 252 ? -7.297 20.875 -11.242 1 85.19 252 GLY A O 1
ATOM 1863 N N . SER A 1 253 ? -5.398 21.625 -10.398 1 78.56 253 SER A N 1
ATOM 1864 C CA . SER A 1 253 ? -5.961 21.766 -9.062 1 78.56 253 SER A CA 1
ATOM 1865 C C . SER A 1 253 ? -7.031 22.859 -9.023 1 78.56 253 SER A C 1
ATOM 1867 O O . SER A 1 253 ? -8.055 22.703 -8.352 1 78.56 253 SER A O 1
ATOM 1869 N N . PHE A 1 254 ? -6.797 23.906 -9.766 1 80.81 254 PHE A N 1
ATOM 1870 C CA . PHE A 1 254 ? -7.754 25 -9.812 1 80.81 254 PHE A CA 1
ATOM 1871 C C . PHE A 1 254 ? -9.016 24.578 -10.57 1 80.81 254 PHE A C 1
ATOM 1873 O O . PHE A 1 254 ? -10.102 25.094 -10.289 1 80.81 254 PHE A O 1
ATOM 1880 N N . MET A 1 255 ? -8.844 23.656 -11.461 1 85.75 255 MET A N 1
ATOM 1881 C CA . MET A 1 255 ? -9.977 23.141 -12.227 1 85.75 255 MET A CA 1
ATOM 1882 C C . MET A 1 255 ? -10.672 22.016 -11.477 1 85.75 255 MET A C 1
ATOM 1884 O O . MET A 1 255 ? -11.562 21.359 -12.023 1 85.75 255 MET A O 1
ATOM 1888 N N . LYS A 1 256 ? -10.234 21.688 -10.305 1 81.38 256 LYS A N 1
ATOM 1889 C CA . LYS A 1 256 ? -10.828 20.703 -9.406 1 81.38 256 LYS A CA 1
ATOM 1890 C C . LYS A 1 256 ? -10.672 19.281 -9.969 1 81.38 256 LYS A C 1
ATOM 1892 O O . LYS A 1 256 ? -11.562 18.453 -9.789 1 81.38 256 LYS A O 1
ATOM 1897 N N . LEU A 1 257 ? -9.641 19.156 -10.711 1 86.94 257 LEU A N 1
ATOM 1898 C CA . LEU A 1 257 ? -9.289 17.797 -11.117 1 86.94 257 LEU A CA 1
ATOM 1899 C C . LEU A 1 257 ? -8.781 17 -9.93 1 86.94 257 LEU A C 1
ATOM 1901 O O . LEU A 1 257 ? -8.102 17.531 -9.055 1 86.94 257 LEU A O 1
ATOM 1905 N N . PRO A 1 258 ? -9.141 15.703 -9.953 1 87.88 258 PRO A N 1
ATOM 1906 C CA . PRO A 1 258 ? -8.547 14.891 -8.891 1 87.88 258 PRO A CA 1
ATOM 1907 C C . PRO A 1 258 ? -7.023 14.945 -8.875 1 87.88 258 PRO A C 1
ATOM 1909 O O . PRO A 1 258 ? -6.395 14.914 -9.938 1 87.88 258 PRO A O 1
ATOM 1912 N N . SER A 1 259 ? -6.473 15.016 -7.723 1 86 259 SER A N 1
ATOM 1913 C CA . SER A 1 259 ? -5.039 15.234 -7.543 1 86 259 SER A CA 1
ATOM 1914 C C . SER A 1 259 ? -4.227 14.133 -8.211 1 86 259 SER A C 1
ATOM 1916 O O . SER A 1 259 ? -3.158 14.398 -8.766 1 86 259 SER A O 1
ATOM 1918 N N . VAL A 1 260 ? -4.703 12.922 -8.164 1 91.75 260 VAL A N 1
ATOM 1919 C CA . VAL A 1 260 ? -3.977 11.805 -8.758 1 91.75 260 VAL A CA 1
ATOM 1920 C C . VAL A 1 260 ? -3.803 12.039 -10.258 1 91.75 260 VAL A C 1
ATOM 1922 O O . VAL A 1 260 ? -2.73 11.789 -10.812 1 91.75 260 VAL A O 1
ATOM 1925 N N . VAL A 1 261 ? -4.801 12.586 -10.914 1 92.19 261 VAL A N 1
ATOM 1926 C CA . VAL A 1 261 ? -4.773 12.844 -12.352 1 92.19 261 VAL A CA 1
ATOM 1927 C C . VAL A 1 261 ? -3.832 14.008 -12.656 1 92.19 261 VAL A C 1
ATOM 1929 O O . VAL A 1 261 ? -3.064 13.961 -13.617 1 92.19 261 VAL A O 1
ATOM 1932 N N . SER A 1 262 ? -3.867 14.992 -11.82 1 90.06 262 SER A N 1
ATOM 1933 C CA . SER A 1 262 ? -3.006 16.156 -12.023 1 90.06 262 SER A CA 1
ATOM 1934 C C . SER A 1 262 ? -1.538 15.797 -11.82 1 90.06 262 SER A C 1
ATOM 1936 O O . SER A 1 262 ? -0.668 16.266 -12.555 1 90.06 262 SER A O 1
ATOM 1938 N N . LEU A 1 263 ? -1.279 14.969 -10.859 1 90.38 263 LEU A N 1
ATOM 1939 C CA . LEU A 1 263 ? 0.096 14.602 -10.547 1 90.38 263 LEU A CA 1
ATOM 1940 C C . LEU A 1 263 ? 0.688 13.727 -11.648 1 90.38 263 LEU A C 1
ATOM 1942 O O . LEU A 1 263 ? 1.768 14.023 -12.164 1 90.38 263 LEU A O 1
ATOM 1946 N N . PHE A 1 264 ? -0.029 12.742 -12.047 1 93.62 264 PHE A N 1
ATOM 1947 C CA . PHE A 1 264 ? 0.481 11.844 -13.078 1 93.62 264 PHE A CA 1
ATOM 1948 C C . PHE A 1 264 ? 0.466 12.531 -14.445 1 93.62 264 PHE A C 1
ATOM 1950 O O . PHE A 1 264 ? 1.375 12.336 -15.25 1 93.62 264 PHE A O 1
ATOM 1957 N N . GLY A 1 265 ? -0.619 13.305 -14.695 1 93.06 265 GLY A N 1
ATOM 1958 C CA . GLY A 1 265 ? -0.675 14.047 -15.938 1 93.06 265 GLY A CA 1
ATOM 1959 C C . GLY A 1 265 ? 0.453 15.055 -16.078 1 93.06 265 GLY A C 1
ATOM 1960 O O . GLY A 1 265 ? 1.102 15.117 -17.125 1 93.06 265 GLY A O 1
ATOM 1961 N N . GLY A 1 266 ? 0.619 15.836 -15.047 1 92.38 266 GLY A N 1
ATOM 1962 C CA . GLY A 1 266 ? 1.74 16.766 -15.047 1 92.38 266 GLY A CA 1
ATOM 1963 C C . GLY A 1 266 ? 3.082 16.078 -15.203 1 92.38 266 GLY A C 1
ATOM 1964 O O . GLY A 1 266 ? 3.967 16.578 -15.898 1 92.38 266 GLY A O 1
ATOM 1965 N N . GLY A 1 267 ? 3.236 14.914 -14.516 1 94.06 267 GLY A N 1
ATOM 1966 C CA . GLY A 1 267 ? 4.457 14.141 -14.648 1 94.06 267 GLY A CA 1
ATOM 1967 C C . GLY A 1 267 ? 4.703 13.664 -16.062 1 94.06 267 GLY A C 1
ATOM 1968 O O . GLY A 1 267 ? 5.832 13.727 -16.562 1 94.06 267 GLY A O 1
ATOM 1969 N N . MET A 1 268 ? 3.658 13.234 -16.719 1 95.88 268 MET A N 1
ATOM 1970 C CA . MET A 1 268 ? 3.791 12.75 -18.078 1 95.88 268 MET A CA 1
ATOM 1971 C C . MET A 1 268 ? 4.176 13.891 -19.031 1 95.88 268 MET A C 1
ATOM 1973 O O . MET A 1 268 ? 4.984 13.695 -19.938 1 95.88 268 MET A O 1
ATOM 1977 N N . ILE A 1 269 ? 3.562 14.992 -18.859 1 96.38 269 ILE A N 1
ATOM 1978 C CA . ILE A 1 269 ? 3.906 16.156 -19.641 1 96.38 269 ILE A CA 1
ATOM 1979 C C . ILE A 1 269 ? 5.363 16.547 -19.391 1 96.38 269 ILE A C 1
ATOM 1981 O O . ILE A 1 269 ? 6.078 16.938 -20.328 1 96.38 269 ILE A O 1
ATOM 1985 N N . GLY A 1 270 ? 5.77 16.438 -18.125 1 96.06 270 GLY A N 1
ATOM 1986 C CA . GLY A 1 270 ? 7.168 16.688 -17.812 1 96.06 270 GLY A CA 1
ATOM 1987 C C . GLY A 1 270 ? 8.125 15.758 -18.531 1 96.06 270 GLY A C 1
ATOM 1988 O O . GLY A 1 270 ? 9.156 16.203 -19.031 1 96.06 270 GLY A O 1
ATOM 1989 N N . ILE A 1 271 ? 7.773 14.539 -18.609 1 96.12 271 ILE A N 1
ATOM 1990 C CA . ILE A 1 271 ? 8.609 13.562 -19.297 1 96.12 271 ILE A CA 1
ATOM 1991 C C . ILE A 1 271 ? 8.688 13.906 -20.781 1 96.12 271 ILE A C 1
ATOM 1993 O O . ILE A 1 271 ? 9.758 13.859 -21.391 1 96.12 271 ILE A O 1
ATOM 1997 N N . ALA A 1 272 ? 7.582 14.297 -21.344 1 96.81 272 ALA A N 1
ATOM 1998 C CA . ALA A 1 272 ? 7.562 14.688 -22.75 1 96.81 272 ALA A CA 1
ATOM 1999 C C . ALA A 1 272 ? 8.43 15.914 -22.984 1 96.81 272 ALA A C 1
ATOM 2001 O O . ALA A 1 272 ? 9.203 15.961 -23.953 1 96.81 272 ALA A O 1
ATOM 2002 N N . ILE A 1 273 ? 8.32 16.812 -22.141 1 96.44 273 ILE A N 1
ATOM 2003 C CA . ILE A 1 273 ? 9.07 18.047 -22.281 1 96.44 273 ILE A CA 1
ATOM 2004 C C . ILE A 1 273 ? 10.562 17.766 -22.094 1 96.44 273 ILE A C 1
ATOM 2006 O O . ILE A 1 273 ? 11.398 18.328 -22.812 1 96.44 273 ILE A O 1
ATOM 2010 N N . GLY A 1 274 ? 10.898 16.922 -21.094 1 95.19 274 GLY A N 1
ATOM 2011 C CA . GLY A 1 274 ? 12.289 16.578 -20.891 1 95.19 274 GLY A CA 1
ATOM 2012 C C . GLY A 1 274 ? 12.93 15.914 -22.094 1 95.19 274 GLY A C 1
ATOM 2013 O O . GLY A 1 274 ? 14.094 16.156 -22.391 1 95.19 274 GLY A O 1
ATOM 2014 N N . SER A 1 275 ? 12.148 15.148 -22.75 1 95.25 275 SER A N 1
ATOM 2015 C CA . SER A 1 275 ? 12.648 14.484 -23.953 1 95.25 275 SER A CA 1
ATOM 2016 C C . SER A 1 275 ? 12.82 15.477 -25.094 1 95.25 275 SER A C 1
ATOM 2018 O O . SER A 1 275 ? 13.789 15.398 -25.859 1 95.25 275 SER A O 1
ATOM 2020 N N . LEU A 1 276 ? 11.945 16.391 -25.25 1 94.94 276 LEU A N 1
ATOM 2021 C CA . LEU A 1 276 ? 11.977 17.344 -26.344 1 94.94 276 LEU A CA 1
ATOM 2022 C C . LEU A 1 276 ? 12.984 18.453 -26.078 1 94.94 276 LEU A C 1
ATOM 2024 O O . LEU A 1 276 ? 13.727 18.859 -26.969 1 94.94 276 LEU A O 1
ATOM 2028 N N . LEU A 1 277 ? 13.039 18.906 -24.891 1 94.31 277 LEU A N 1
ATOM 2029 C CA . LEU A 1 277 ? 13.852 20.062 -24.547 1 94.31 277 LEU A CA 1
ATOM 2030 C C . LEU A 1 277 ? 15.289 19.656 -24.25 1 94.31 277 LEU A C 1
ATOM 2032 O O . LEU A 1 277 ? 16.234 20.328 -24.672 1 94.31 277 LEU A O 1
ATOM 2036 N N . ASN A 1 278 ? 15.508 18.547 -23.5 1 93.25 278 ASN A N 1
ATOM 2037 C CA . ASN A 1 278 ? 16.828 18.156 -23.031 1 93.25 278 ASN A CA 1
ATOM 2038 C C . ASN A 1 278 ? 17.422 17.047 -23.906 1 93.25 278 ASN A C 1
ATOM 2040 O O . ASN A 1 278 ? 18.609 16.719 -23.781 1 93.25 278 ASN A O 1
ATOM 2044 N N . GLY A 1 279 ? 16.562 16.406 -24.734 1 91.88 279 GLY A N 1
ATOM 2045 C CA . GLY A 1 279 ? 17.031 15.336 -25.609 1 91.88 279 GLY A CA 1
ATOM 2046 C C . GLY A 1 279 ? 17.156 14 -24.891 1 91.88 279 GLY A C 1
ATOM 2047 O O . GLY A 1 279 ? 17.812 13.086 -25.391 1 91.88 279 GLY A O 1
ATOM 2048 N N . PHE A 1 280 ? 16.656 13.93 -23.703 1 92.81 280 PHE A N 1
ATOM 2049 C CA . PHE A 1 280 ? 16.688 12.672 -22.969 1 92.81 280 PHE A CA 1
ATOM 2050 C C . PHE A 1 280 ? 15.742 11.656 -23.594 1 92.81 280 PHE A C 1
ATOM 2052 O O . PHE A 1 280 ? 14.75 12.023 -24.234 1 92.81 280 PHE A O 1
ATOM 2059 N N . SER A 1 281 ? 16.078 10.453 -23.484 1 93.19 281 SER A N 1
ATOM 2060 C CA . SER A 1 281 ? 15.219 9.398 -24.016 1 93.19 281 SER A CA 1
ATOM 2061 C C . SER A 1 281 ? 13.875 9.367 -23.281 1 93.19 281 SER A C 1
ATOM 2063 O O . SER A 1 281 ? 13.836 9.414 -22.047 1 93.19 281 SER A O 1
ATOM 2065 N N . PHE A 1 282 ? 12.867 9.266 -24.016 1 94.88 282 PHE A N 1
ATOM 2066 C CA . PHE A 1 282 ? 11.516 9.203 -23.469 1 94.88 282 PHE A CA 1
ATOM 2067 C C . PHE A 1 282 ? 11.367 8.016 -22.531 1 94.88 282 PHE A C 1
ATOM 2069 O O . PHE A 1 282 ? 10.766 8.125 -21.469 1 94.88 282 PHE A O 1
ATOM 2076 N N . TRP A 1 283 ? 11.977 6.918 -22.875 1 93 283 TRP A N 1
ATOM 2077 C CA . TRP A 1 283 ? 11.867 5.684 -22.109 1 93 283 TRP A CA 1
ATOM 2078 C C . TRP A 1 283 ? 12.594 5.809 -20.781 1 93 283 TRP A C 1
ATOM 2080 O O . TRP A 1 283 ? 12.148 5.25 -19.766 1 93 283 TRP A O 1
ATOM 2090 N N . LYS A 1 284 ? 13.602 6.562 -20.812 1 92.62 284 LYS A N 1
ATOM 2091 C CA . LYS A 1 284 ? 14.336 6.785 -19.578 1 92.62 284 LYS A CA 1
ATOM 2092 C C . LYS A 1 284 ? 13.547 7.68 -18.625 1 92.62 284 LYS A C 1
ATOM 2094 O O . LYS A 1 284 ? 13.664 7.543 -17.406 1 92.62 284 LYS A O 1
ATOM 2099 N N . GLY A 1 285 ? 12.781 8.555 -19.281 1 95.06 285 GLY A N 1
ATOM 2100 C CA . GLY A 1 285 ? 11.898 9.367 -18.453 1 95.06 285 GLY A CA 1
ATOM 2101 C C . GLY A 1 285 ? 10.852 8.555 -17.719 1 95.06 285 GLY A C 1
ATOM 2102 O O . GLY A 1 285 ? 10.594 8.789 -16.531 1 95.06 285 GLY A O 1
ATOM 2103 N N . LEU A 1 286 ? 10.305 7.609 -18.406 1 95.19 286 LEU A N 1
ATOM 2104 C CA . LEU A 1 286 ? 9.32 6.727 -17.797 1 95.19 286 LEU A CA 1
ATOM 2105 C C . LEU A 1 286 ? 9.961 5.867 -16.719 1 95.19 286 LEU A C 1
ATOM 2107 O O . LEU A 1 286 ? 9.367 5.648 -15.656 1 95.19 286 LEU A O 1
ATOM 2111 N N . ALA A 1 287 ? 11.125 5.457 -16.984 1 94.75 287 ALA A N 1
ATOM 2112 C CA . ALA A 1 287 ? 11.852 4.672 -15.984 1 94.75 287 ALA A CA 1
ATOM 2113 C C . ALA A 1 287 ? 12.172 5.508 -14.75 1 94.75 287 ALA A C 1
ATOM 2115 O O . ALA A 1 287 ? 12.117 5.008 -13.625 1 94.75 287 ALA A O 1
ATOM 2116 N N . ALA A 1 288 ? 12.453 6.75 -14.969 1 94.62 288 ALA A N 1
ATOM 2117 C CA . ALA A 1 288 ? 12.758 7.66 -13.867 1 94.62 288 ALA A CA 1
ATOM 2118 C C . ALA A 1 288 ? 11.547 7.863 -12.969 1 94.62 288 ALA A C 1
ATOM 2120 O O . ALA A 1 288 ? 11.688 8.047 -11.758 1 94.62 288 ALA A O 1
ATOM 2121 N N . GLY A 1 289 ? 10.438 7.816 -13.594 1 94.94 289 GLY A N 1
ATOM 2122 C CA . GLY A 1 289 ? 9.219 7.961 -12.805 1 94.94 289 GLY A CA 1
ATOM 2123 C C . GLY A 1 289 ? 9.07 6.895 -11.742 1 94.94 289 GLY A C 1
ATOM 2124 O O . GLY A 1 289 ? 8.461 7.133 -10.695 1 94.94 289 GLY A O 1
ATOM 2125 N N . TYR A 1 290 ? 9.609 5.801 -11.984 1 95.19 290 TYR A N 1
ATOM 2126 C CA . TYR A 1 290 ? 9.516 4.672 -11.062 1 95.19 290 TYR A CA 1
ATOM 2127 C C . TYR A 1 290 ? 10.688 4.668 -10.086 1 95.19 290 TYR A C 1
ATOM 2129 O O . TYR A 1 290 ? 10.492 4.676 -8.867 1 95.19 290 TYR A O 1
ATOM 2137 N N . SER A 1 291 ? 11.906 4.723 -10.555 1 93.38 291 SER A N 1
ATOM 2138 C CA . SER A 1 291 ? 13.109 4.52 -9.75 1 93.38 291 SER A CA 1
ATOM 2139 C C . SER A 1 291 ? 13.727 5.852 -9.336 1 93.38 291 SER A C 1
ATOM 2141 O O . SER A 1 291 ? 14.562 5.895 -8.438 1 93.38 291 SER A O 1
ATOM 2143 N N . GLY A 1 292 ? 13.266 6.902 -9.992 1 93.19 292 GLY A N 1
ATOM 2144 C CA . GLY A 1 292 ? 13.867 8.203 -9.734 1 93.19 292 GLY A CA 1
ATOM 2145 C C . GLY A 1 292 ? 14.805 8.648 -10.844 1 93.19 292 GLY A C 1
ATOM 2146 O O . GLY A 1 292 ? 15.234 7.844 -11.664 1 93.19 292 GLY A O 1
ATOM 2147 N N . PHE A 1 293 ? 14.969 9.906 -10.898 1 92.88 293 PHE A N 1
ATOM 2148 C CA . PHE A 1 293 ? 15.906 10.453 -11.867 1 92.88 293 PHE A CA 1
ATOM 2149 C C . PHE A 1 293 ? 17.344 10.32 -11.367 1 92.88 293 PHE A C 1
ATOM 2151 O O . PHE A 1 293 ? 17.625 10.617 -10.203 1 92.88 293 PHE A O 1
ATOM 2158 N N . ASP A 1 294 ? 18.141 9.75 -12.195 1 89.62 294 ASP A N 1
ATOM 2159 C CA . ASP A 1 294 ? 19.562 9.562 -11.914 1 89.62 294 ASP A CA 1
ATOM 2160 C C . ASP A 1 294 ? 20.422 10.086 -13.062 1 89.62 294 ASP A C 1
ATOM 2162 O O . ASP A 1 294 ? 20.375 9.547 -14.172 1 89.62 294 ASP A O 1
ATOM 2166 N N . LEU A 1 295 ? 21.172 11.07 -12.766 1 86.69 295 LEU A N 1
ATOM 2167 C CA . LEU A 1 295 ? 22 11.703 -13.789 1 86.69 295 LEU A CA 1
ATOM 2168 C C . LEU A 1 295 ? 23 10.703 -14.375 1 86.69 295 LEU A C 1
ATOM 2170 O O . LEU A 1 295 ? 23.391 10.82 -15.539 1 86.69 295 LEU A O 1
ATOM 2174 N N . THR A 1 296 ? 23.344 9.695 -13.586 1 81.75 296 THR A N 1
ATOM 2175 C CA . THR A 1 296 ? 24.344 8.719 -14.008 1 81.75 296 THR A CA 1
ATOM 2176 C C . THR A 1 296 ? 23.781 7.828 -15.117 1 81.75 296 THR A C 1
ATOM 2178 O O . THR A 1 296 ? 24.547 7.188 -15.844 1 81.75 296 THR A O 1
ATOM 2181 N N . THR A 1 297 ? 22.516 7.816 -15.242 1 78.19 297 THR A N 1
ATOM 2182 C CA . THR A 1 297 ? 21.891 6.91 -16.203 1 78.19 297 THR A CA 1
ATOM 2183 C C . THR A 1 297 ? 21.641 7.625 -17.531 1 78.19 297 THR A C 1
ATOM 2185 O O . THR A 1 297 ? 21.25 6.996 -18.516 1 78.19 297 THR A O 1
ATOM 2188 N N . ILE A 1 298 ? 21.859 8.898 -17.5 1 79.38 298 ILE A N 1
ATOM 2189 C CA . ILE A 1 298 ? 21.609 9.656 -18.719 1 79.38 298 ILE A CA 1
ATOM 2190 C C . ILE A 1 298 ? 22.844 9.562 -19.625 1 79.38 298 ILE A C 1
ATOM 2192 O O . ILE A 1 298 ? 23.969 9.797 -19.188 1 79.38 298 ILE A O 1
ATOM 2196 N N . THR A 1 299 ? 22.609 9.141 -20.734 1 74.94 299 THR A N 1
ATOM 2197 C CA . THR A 1 299 ? 23.672 8.945 -21.703 1 74.94 299 THR A CA 1
ATOM 2198 C C . THR A 1 299 ? 24.281 10.281 -22.125 1 74.94 299 THR A C 1
ATOM 2200 O O . THR A 1 299 ? 23.562 11.234 -22.406 1 74.94 299 THR A O 1
ATOM 2203 N N . GLY A 1 300 ? 25.531 10.359 -22.125 1 72.25 300 GLY A N 1
ATOM 2204 C CA . GLY A 1 300 ? 26.219 11.531 -22.641 1 72.25 300 GLY A CA 1
ATOM 2205 C C . GLY A 1 300 ? 26.703 12.477 -21.562 1 72.25 300 GLY A C 1
ATOM 2206 O O . GLY A 1 300 ? 27.391 13.453 -21.828 1 72.25 300 GLY A O 1
ATOM 2207 N N . ILE A 1 301 ? 26.203 12.258 -20.391 1 74.94 301 ILE A N 1
ATOM 2208 C CA . ILE A 1 301 ? 26.609 13.141 -19.312 1 74.94 301 ILE A CA 1
ATOM 2209 C C . ILE A 1 301 ? 27.609 12.422 -18.406 1 74.94 301 ILE A C 1
ATOM 2211 O O . ILE A 1 301 ? 27.328 11.328 -17.906 1 74.94 301 ILE A O 1
ATOM 2215 N N . SER A 1 302 ? 28.766 12.883 -18.359 1 77.19 302 SER A N 1
ATOM 2216 C CA . SER A 1 302 ? 29.75 12.359 -17.422 1 77.19 302 SER A CA 1
ATOM 2217 C C . SER A 1 302 ? 29.562 12.953 -16.016 1 77.19 302 SER A C 1
ATOM 2219 O O . SER A 1 302 ? 29.781 14.148 -15.812 1 77.19 302 SER A O 1
ATOM 2221 N N . THR A 1 303 ? 29.078 12.219 -15.156 1 75.06 303 THR A N 1
ATOM 2222 C CA . THR A 1 303 ? 28.75 12.664 -13.805 1 75.06 303 THR A CA 1
ATOM 2223 C C . THR A 1 303 ? 30 13.211 -13.102 1 75.06 303 THR A C 1
ATOM 2225 O O . THR A 1 303 ? 29.891 14.031 -12.188 1 75.06 303 THR A O 1
ATOM 2228 N N . ASP A 1 304 ? 31.094 12.758 -13.547 1 77.44 304 ASP A N 1
ATOM 2229 C CA . ASP A 1 304 ? 32.344 13.25 -12.953 1 77.44 304 ASP A CA 1
ATOM 2230 C C . ASP A 1 304 ? 32.562 14.711 -13.328 1 77.44 304 ASP A C 1
ATOM 2232 O O . ASP A 1 304 ? 33.281 15.43 -12.625 1 77.44 304 ASP A O 1
ATOM 2236 N N . ALA A 1 305 ? 31.969 15.172 -14.336 1 77.56 305 ALA A N 1
ATOM 2237 C CA . ALA A 1 305 ? 32.156 16.531 -14.828 1 77.56 305 ALA A CA 1
ATOM 2238 C C . ALA A 1 305 ? 31.125 17.484 -14.234 1 77.56 305 ALA A C 1
ATOM 2240 O O . ALA A 1 305 ? 31.188 18.688 -14.453 1 77.56 305 ALA A O 1
ATOM 2241 N N . VAL A 1 306 ? 30.266 16.859 -13.523 1 81.75 306 VAL A N 1
ATOM 2242 C CA . VAL A 1 306 ? 29.188 17.656 -12.945 1 81.75 306 VAL A CA 1
ATOM 2243 C C . VAL A 1 306 ? 29.422 17.828 -11.445 1 81.75 306 VAL A C 1
ATOM 2245 O O . VAL A 1 306 ? 29.906 16.906 -10.781 1 81.75 306 VAL A O 1
ATOM 2248 N N . LEU A 1 307 ? 29.234 18.953 -10.945 1 77.88 307 LEU A N 1
ATOM 2249 C CA . LEU A 1 307 ? 29.375 19.219 -9.523 1 77.88 307 LEU A CA 1
ATOM 2250 C C . LEU A 1 307 ? 28.562 18.234 -8.695 1 77.88 307 LEU A C 1
ATOM 2252 O O . LEU A 1 307 ? 27.406 17.938 -9.031 1 77.88 307 LEU A O 1
ATOM 2256 N N . PRO A 1 308 ? 29.141 17.703 -7.668 1 78.44 308 PRO A N 1
ATOM 2257 C CA . PRO A 1 308 ? 28.453 16.734 -6.812 1 78.44 308 PRO A CA 1
ATOM 2258 C C . PRO A 1 308 ? 27.125 17.281 -6.258 1 78.44 308 PRO A C 1
ATOM 2260 O O . PRO A 1 308 ? 26.172 16.516 -6.07 1 78.44 308 PRO A O 1
ATOM 2263 N N . GLU A 1 309 ? 27.094 18.531 -6.086 1 72.06 309 GLU A N 1
ATOM 2264 C CA . GLU A 1 309 ? 25.891 19.156 -5.559 1 72.06 309 GLU A CA 1
ATOM 2265 C C . GLU A 1 309 ? 24.75 19.062 -6.562 1 72.06 309 GLU A C 1
ATOM 2267 O O . GLU A 1 309 ? 23.594 18.875 -6.176 1 72.06 309 GLU A O 1
ATOM 2272 N N . ILE A 1 310 ? 25.156 19.141 -7.754 1 78.75 310 ILE A N 1
ATOM 2273 C CA . ILE A 1 310 ? 24.156 19.078 -8.812 1 78.75 310 ILE A CA 1
ATOM 2274 C C . ILE A 1 310 ? 23.641 17.641 -8.953 1 78.75 310 ILE A C 1
ATOM 2276 O O . ILE A 1 310 ? 22.453 17.422 -9.188 1 78.75 310 ILE A O 1
ATOM 2280 N N . VAL A 1 311 ? 24.516 16.75 -8.734 1 82.69 311 VAL A N 1
ATOM 2281 C CA . VAL A 1 311 ? 24.141 15.344 -8.812 1 82.69 311 VAL A CA 1
ATOM 2282 C C . VAL A 1 311 ? 23.141 15.008 -7.699 1 82.69 311 VAL A C 1
ATOM 2284 O O . VAL A 1 311 ? 22.125 14.367 -7.945 1 82.69 311 VAL A O 1
ATOM 2287 N N . THR A 1 312 ? 23.406 15.484 -6.594 1 75.31 312 THR A N 1
ATOM 2288 C CA . THR A 1 312 ? 22.531 15.234 -5.453 1 75.31 312 THR A CA 1
ATOM 2289 C C . THR A 1 312 ? 21.188 15.914 -5.645 1 75.31 312 THR A C 1
ATOM 2291 O O . THR A 1 312 ? 20.141 15.359 -5.289 1 75.31 312 THR A O 1
ATOM 2294 N N . LEU A 1 313 ? 21.266 17.016 -6.258 1 72.25 313 LEU A N 1
ATOM 2295 C CA . LEU A 1 313 ? 20.047 17.781 -6.492 1 72.25 313 LEU A CA 1
ATOM 2296 C C . LEU A 1 313 ? 19.172 17.109 -7.539 1 72.25 313 LEU A C 1
ATOM 2298 O O . LEU A 1 313 ? 17.938 17.156 -7.449 1 72.25 313 LEU A O 1
ATOM 2302 N N . CYS A 1 314 ? 19.812 16.5 -8.406 1 83 314 CYS A N 1
ATOM 2303 C CA . CYS A 1 314 ? 19.078 15.945 -9.547 1 83 314 CYS A CA 1
ATOM 2304 C C . CYS A 1 314 ? 18.641 14.516 -9.266 1 83 314 CYS A C 1
ATOM 2306 O O . CYS A 1 314 ? 17.594 14.086 -9.75 1 83 314 CYS A O 1
ATOM 2308 N N . ASN A 1 315 ? 19.422 13.805 -8.508 1 86 315 ASN A N 1
ATOM 2309 C CA . ASN A 1 315 ? 19.078 12.414 -8.211 1 86 315 ASN A CA 1
ATOM 2310 C C . ASN A 1 315 ? 17.984 12.32 -7.156 1 86 315 ASN A C 1
ATOM 2312 O O . ASN A 1 315 ? 18.281 12.234 -5.965 1 86 315 ASN A O 1
ATOM 2316 N N . ARG A 1 316 ? 16.781 12.32 -7.625 1 83.62 316 ARG A N 1
ATOM 2317 C CA . ARG A 1 316 ? 15.672 12.297 -6.676 1 83.62 316 ARG A CA 1
ATOM 2318 C C . ARG A 1 316 ? 14.383 11.828 -7.348 1 83.62 316 ARG A C 1
ATOM 2320 O O . ARG A 1 316 ? 14.32 11.719 -8.57 1 83.62 316 ARG A O 1
ATOM 2327 N N . GLY A 1 317 ? 13.438 11.484 -6.477 1 89.06 317 GLY A N 1
ATOM 2328 C CA . GLY A 1 317 ? 12.094 11.156 -6.934 1 89.06 317 GLY A CA 1
ATOM 2329 C C . GLY A 1 317 ? 11.906 9.68 -7.211 1 89.06 317 GLY A C 1
ATOM 2330 O O . GLY A 1 317 ? 12.664 8.844 -6.715 1 89.06 317 GLY A O 1
ATOM 2331 N N . GLY A 1 318 ? 10.766 9.492 -7.957 1 93.31 318 GLY A N 1
ATOM 2332 C CA . GLY A 1 318 ? 10.375 8.117 -8.211 1 93.31 318 GLY A CA 1
ATOM 2333 C C . GLY A 1 318 ? 9.336 7.594 -7.242 1 93.31 318 GLY A C 1
ATOM 2334 O O . GLY A 1 318 ? 9.328 7.973 -6.066 1 93.31 318 GLY A O 1
ATOM 2335 N N . MET A 1 319 ? 8.633 6.695 -7.727 1 94.62 319 MET A N 1
ATOM 2336 C CA . MET A 1 319 ? 7.605 6.09 -6.887 1 94.62 319 MET A CA 1
ATOM 2337 C C . MET A 1 319 ? 8.227 5.32 -5.73 1 94.62 319 MET A C 1
ATOM 2339 O O . MET A 1 319 ? 7.691 5.32 -4.617 1 94.62 319 MET A O 1
ATOM 2343 N N . LEU A 1 320 ? 9.344 4.699 -5.906 1 93.69 320 LEU A N 1
ATOM 2344 C CA . LEU A 1 320 ? 9.969 3.836 -4.91 1 93.69 320 LEU A CA 1
ATOM 2345 C C . LEU A 1 320 ? 10.523 4.66 -3.752 1 93.69 320 LEU A C 1
ATOM 2347 O O . LEU A 1 320 ? 10.734 4.133 -2.658 1 93.69 320 LEU A O 1
ATOM 2351 N N . SER A 1 321 ? 10.766 5.945 -4.043 1 91.25 321 SER A N 1
ATOM 2352 C CA . SER A 1 321 ? 11.258 6.809 -2.979 1 91.25 321 SER A CA 1
ATOM 2353 C C . SER A 1 321 ? 10.211 7.004 -1.89 1 91.25 321 SER A C 1
ATOM 2355 O O . SER A 1 321 ? 10.539 7.426 -0.777 1 91.25 321 SER A O 1
ATOM 2357 N N . MET A 1 322 ? 8.969 6.66 -2.15 1 92.12 322 MET A N 1
ATOM 2358 C CA . MET A 1 322 ? 7.863 6.852 -1.215 1 92.12 322 MET A CA 1
ATOM 2359 C C . MET A 1 322 ? 7.594 5.57 -0.428 1 92.12 322 MET A C 1
ATOM 2361 O O . MET A 1 322 ? 6.656 5.516 0.37 1 92.12 322 MET A O 1
ATOM 2365 N N . SER A 1 323 ? 8.391 4.555 -0.559 1 91.38 323 SER A N 1
ATOM 2366 C CA . SER A 1 323 ? 8.141 3.221 -0.019 1 91.38 323 SER A CA 1
ATOM 2367 C C . SER A 1 323 ? 8.008 3.256 1.5 1 91.38 323 SER A C 1
ATOM 2369 O O . SER A 1 323 ? 7.133 2.596 2.066 1 91.38 323 SER A O 1
ATOM 2371 N N . SER A 1 324 ? 8.891 3.982 2.182 1 92.06 324 SER A N 1
ATOM 2372 C CA . SER A 1 324 ? 8.836 4.078 3.637 1 92.06 324 SER A CA 1
ATOM 2373 C C . SER A 1 324 ? 7.496 4.641 4.102 1 92.06 324 SER A C 1
ATOM 2375 O O . SER A 1 324 ? 6.957 4.215 5.125 1 92.06 324 SER A O 1
ATOM 2377 N N . LEU A 1 325 ? 6.953 5.492 3.303 1 92.81 325 LEU A N 1
ATOM 2378 C CA . LEU A 1 325 ? 5.699 6.148 3.662 1 92.81 325 LEU A CA 1
ATOM 2379 C C . LEU A 1 325 ? 4.516 5.211 3.441 1 92.81 325 LEU A C 1
ATOM 2381 O O . LEU A 1 325 ? 3.527 5.27 4.176 1 92.81 325 LEU A O 1
ATOM 2385 N N . PHE A 1 326 ? 4.688 4.258 2.445 1 94.75 326 PHE A N 1
ATOM 2386 C CA . PHE A 1 326 ? 3.643 3.258 2.256 1 94.75 326 PHE A CA 1
ATOM 2387 C C . PHE A 1 326 ? 3.461 2.422 3.518 1 94.75 326 PHE A C 1
ATOM 2389 O O . PHE A 1 326 ? 2.336 2.217 3.975 1 94.75 326 PHE A O 1
ATOM 2396 N N . VAL A 1 327 ? 4.543 2.016 4.062 1 95.44 327 VAL A N 1
ATOM 2397 C CA . VAL A 1 327 ? 4.523 1.066 5.172 1 95.44 327 VAL A CA 1
ATOM 2398 C C . VAL A 1 327 ? 3.977 1.748 6.426 1 95.44 327 VAL A C 1
ATOM 2400 O O . VAL A 1 327 ? 3.121 1.193 7.117 1 95.44 327 VAL A O 1
ATOM 2403 N N . ILE A 1 328 ? 4.422 2.953 6.684 1 94.25 328 ILE A N 1
ATOM 2404 C CA . ILE A 1 328 ? 3.955 3.641 7.883 1 94.25 328 ILE A CA 1
ATOM 2405 C C . ILE A 1 328 ? 2.471 3.9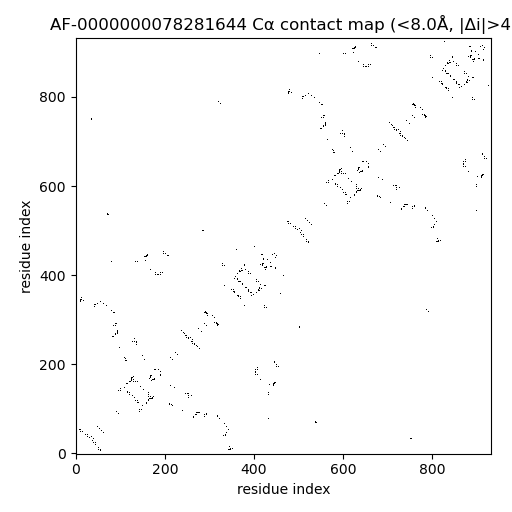69 7.742 1 94.25 328 ILE A C 1
ATOM 2407 O O . ILE A 1 328 ? 1.711 3.859 8.703 1 94.25 328 ILE A O 1
ATOM 2411 N N . LEU A 1 329 ? 2.096 4.363 6.57 1 94.88 329 LEU A N 1
ATOM 2412 C CA . LEU A 1 329 ? 0.709 4.727 6.305 1 94.88 329 LEU A CA 1
ATOM 2413 C C . LEU A 1 329 ? -0.228 3.562 6.617 1 94.88 329 LEU A C 1
ATOM 2415 O O . LEU A 1 329 ? -1.16 3.707 7.41 1 94.88 329 LEU A O 1
ATOM 2419 N N . PHE A 1 330 ? 0.069 2.434 6.082 1 96.12 330 PHE A N 1
ATOM 2420 C CA . PHE A 1 330 ? -0.839 1.302 6.223 1 96.12 330 PHE A CA 1
ATOM 2421 C C . PHE A 1 330 ? -0.719 0.682 7.613 1 96.12 330 PHE A C 1
ATOM 2423 O O . PHE A 1 330 ? -1.704 0.185 8.164 1 96.12 330 PHE A O 1
ATOM 2430 N N . ALA A 1 331 ? 0.437 0.744 8.188 1 95.75 331 ALA A N 1
ATOM 2431 C CA . ALA A 1 331 ? 0.587 0.262 9.555 1 95.75 331 ALA A CA 1
ATOM 2432 C C . ALA A 1 331 ? -0.242 1.101 10.523 1 95.75 331 ALA A C 1
ATOM 2434 O O . ALA A 1 331 ? -0.96 0.557 11.367 1 95.75 331 ALA A O 1
ATOM 2435 N N . ALA A 1 332 ? -0.144 2.393 10.375 1 95.62 332 ALA A N 1
ATOM 2436 C CA . ALA A 1 332 ? -0.839 3.307 11.281 1 95.62 332 ALA A CA 1
ATOM 2437 C C . ALA A 1 332 ? -2.354 3.162 11.148 1 95.62 332 ALA A C 1
ATOM 2439 O O . ALA A 1 332 ? -3.066 3.086 12.148 1 95.62 332 ALA A O 1
ATOM 2440 N N . VAL A 1 333 ? -2.795 3.086 9.984 1 95.19 333 VAL A N 1
ATOM 2441 C CA . VAL A 1 333 ? -4.234 3.025 9.758 1 95.19 333 VAL A CA 1
ATOM 2442 C C . VAL A 1 333 ? -4.754 1.632 10.109 1 95.19 333 VAL A C 1
ATOM 2444 O O . VAL A 1 333 ? -5.887 1.483 10.57 1 95.19 333 VAL A O 1
ATOM 2447 N N . GLY A 1 334 ? -3.92 0.656 9.875 1 96.19 334 GLY A N 1
ATOM 2448 C CA . GLY A 1 334 ? -4.293 -0.678 10.32 1 96.19 334 GLY A CA 1
ATOM 2449 C C . GLY A 1 334 ? -4.551 -0.761 11.812 1 96.19 334 GLY A C 1
ATOM 2450 O O . GLY A 1 334 ? -5.562 -1.314 12.242 1 96.19 334 GLY A O 1
ATOM 2451 N N . VAL A 1 335 ? -3.668 -0.189 12.586 1 96.5 335 VAL A N 1
ATOM 2452 C CA . VAL A 1 335 ? -3.842 -0.158 14.039 1 96.5 335 VAL A CA 1
ATOM 2453 C C . VAL A 1 335 ? -5.133 0.583 14.391 1 96.5 335 VAL A C 1
ATOM 2455 O O . VAL A 1 335 ? -5.879 0.158 15.273 1 96.5 335 VAL A O 1
ATOM 2458 N N . ALA A 1 336 ? -5.348 1.652 13.703 1 96.31 336 ALA A N 1
ATOM 2459 C CA . ALA A 1 336 ? -6.566 2.434 13.914 1 96.31 336 ALA A CA 1
ATOM 2460 C C . ALA A 1 336 ? -7.809 1.575 13.703 1 96.31 336 ALA A C 1
ATOM 2462 O O . ALA A 1 336 ? -8.781 1.686 14.461 1 96.31 336 ALA A O 1
ATOM 2463 N N . GLY A 1 337 ? -7.762 0.739 12.68 1 97.12 337 GLY A N 1
ATOM 2464 C CA . GLY A 1 337 ? -8.891 -0.135 12.398 1 97.12 337 GLY A CA 1
ATOM 2465 C C . GLY A 1 337 ? -9.219 -1.072 13.547 1 97.12 337 GLY A C 1
ATOM 2466 O O . GLY A 1 337 ? -10.391 -1.243 13.898 1 97.12 337 GLY A O 1
ATOM 2467 N N . ILE A 1 338 ? -8.227 -1.608 14.18 1 97.69 338 ILE A N 1
ATOM 2468 C CA . ILE A 1 338 ? -8.438 -2.514 15.305 1 97.69 338 ILE A CA 1
ATOM 2469 C C . ILE A 1 338 ? -8.984 -1.737 16.5 1 97.69 338 ILE A C 1
ATOM 2471 O O . ILE A 1 338 ? -9.93 -2.182 17.156 1 97.69 338 ILE A O 1
ATOM 2475 N N . MET A 1 339 ? -8.43 -0.616 16.75 1 97.06 339 MET A N 1
ATOM 2476 C CA . MET A 1 339 ? -8.828 0.181 17.906 1 97.06 339 MET A CA 1
ATOM 2477 C C . MET A 1 339 ? -10.266 0.655 17.781 1 97.06 339 MET A C 1
ATOM 2479 O O . MET A 1 339 ? -11 0.721 18.766 1 97.06 339 MET A O 1
ATOM 2483 N N . ILE A 1 340 ? -10.641 1.002 16.594 1 95.44 340 ILE A N 1
ATOM 2484 C CA . ILE A 1 340 ? -12.023 1.41 16.344 1 95.44 340 ILE A CA 1
ATOM 2485 C C . ILE A 1 340 ? -12.961 0.223 16.562 1 95.44 340 ILE A C 1
ATOM 2487 O O . ILE A 1 340 ? -14 0.355 17.203 1 95.44 340 ILE A O 1
ATOM 2491 N N . LYS A 1 341 ? -12.547 -0.907 16.062 1 96.25 341 LYS A N 1
ATOM 2492 C CA . LYS A 1 341 ? -13.367 -2.109 16.156 1 96.25 341 LYS A CA 1
ATOM 2493 C C . LYS A 1 341 ? -13.625 -2.486 17.609 1 96.25 341 LYS A C 1
ATOM 2495 O O . LYS A 1 341 ? -14.742 -2.852 17.969 1 96.25 341 LYS A O 1
ATOM 2500 N N . ILE A 1 342 ? -12.672 -2.373 18.484 1 96.94 342 ILE A N 1
ATOM 2501 C CA . ILE A 1 342 ? -12.812 -2.836 19.859 1 96.94 342 ILE A CA 1
ATOM 2502 C C . ILE A 1 342 ? -13.289 -1.686 20.75 1 96.94 342 ILE A C 1
ATOM 2504 O O . ILE A 1 342 ? -13.375 -1.828 21.969 1 96.94 342 ILE A O 1
ATOM 2508 N N . ARG A 1 343 ? -13.469 -0.455 20.172 1 95 343 ARG A N 1
ATOM 2509 C CA . ARG A 1 343 ? -14.109 0.699 20.797 1 95 343 ARG A CA 1
ATOM 2510 C C . ARG A 1 343 ? -13.203 1.321 21.859 1 95 343 ARG A C 1
ATOM 2512 O O . ARG A 1 343 ? -13.68 1.848 22.859 1 95 343 ARG A O 1
ATOM 2519 N N . VAL A 1 344 ? -12 1.17 21.641 1 95.19 344 VAL A N 1
ATOM 2520 C CA . VAL A 1 344 ? -11 1.734 22.547 1 95.19 344 VAL A CA 1
ATOM 2521 C C . VAL A 1 344 ? -11.094 3.258 22.531 1 95.19 344 VAL A C 1
ATOM 2523 O O . VAL A 1 344 ? -10.953 3.906 23.562 1 95.19 344 VAL A O 1
ATOM 2526 N N . VAL A 1 345 ? -11.398 3.834 21.453 1 92.94 345 VAL A N 1
ATOM 2527 C CA . VAL A 1 345 ? -11.398 5.277 21.25 1 92.94 345 VAL A CA 1
ATOM 2528 C C . VAL A 1 345 ? -12.477 5.922 22.125 1 92.94 345 VAL A C 1
ATOM 2530 O O . VAL A 1 345 ? -12.227 6.918 22.797 1 92.94 345 VAL A O 1
ATOM 2533 N N . GLU A 1 346 ? -13.578 5.398 22.125 1 91.69 346 GLU A N 1
ATOM 2534 C CA . GLU A 1 346 ? -14.703 5.906 22.906 1 91.69 346 GLU A CA 1
ATOM 2535 C C . GLU A 1 346 ? -14.414 5.855 24.391 1 91.69 346 GLU A C 1
ATOM 2537 O O . GLU A 1 346 ? -14.695 6.812 25.125 1 91.69 346 GLU A O 1
ATOM 2542 N N . VAL A 1 347 ? -13.844 4.758 24.797 1 93.38 347 VAL A N 1
ATOM 2543 C CA . VAL A 1 347 ? -13.578 4.551 26.219 1 93.38 347 VAL A CA 1
ATOM 2544 C C . VAL A 1 347 ? -12.508 5.527 26.688 1 93.38 347 VAL A C 1
ATOM 2546 O O . VAL A 1 347 ? -12.602 6.074 27.797 1 93.38 347 VAL A O 1
ATOM 2549 N N . ILE A 1 348 ? -11.562 5.738 25.875 1 92.81 348 ILE A N 1
ATOM 2550 C CA . ILE A 1 348 ? -10.492 6.66 26.234 1 92.81 348 ILE A CA 1
ATOM 2551 C C . ILE A 1 348 ? -11.062 8.062 26.422 1 92.81 348 ILE A C 1
ATOM 2553 O O . ILE A 1 348 ? -10.766 8.734 27.406 1 92.81 348 ILE A O 1
ATOM 2557 N N . VAL A 1 349 ? -11.867 8.492 25.5 1 89.25 349 VAL A N 1
ATOM 2558 C CA . VAL A 1 349 ? -12.414 9.844 25.516 1 89.25 349 VAL A CA 1
ATOM 2559 C C . VAL A 1 349 ? -13.336 10.023 26.719 1 89.25 349 VAL A C 1
ATOM 2561 O O . VAL A 1 349 ? -13.289 11.047 27.391 1 89.25 349 VAL A O 1
ATOM 2564 N N . GLU A 1 350 ? -14.117 9.031 27 1 88.69 350 GLU A N 1
ATOM 2565 C CA . GLU A 1 350 ? -15.031 9.078 28.141 1 88.69 350 GLU A CA 1
ATOM 2566 C C . GLU A 1 350 ? -14.266 9.133 29.469 1 88.69 350 GLU A C 1
ATOM 2568 O O . GLU A 1 350 ? -14.695 9.797 30.406 1 88.69 350 GLU A O 1
ATOM 2573 N N . THR A 1 351 ? -13.234 8.453 29.516 1 88 351 THR A N 1
ATOM 2574 C CA . THR A 1 351 ? -12.445 8.344 30.734 1 88 351 THR A CA 1
ATOM 2575 C C . THR A 1 351 ? -11.703 9.648 31.016 1 88 351 THR A C 1
ATOM 2577 O O . THR A 1 351 ? -11.625 10.078 32.188 1 88 351 THR A O 1
ATOM 2580 N N . LEU A 1 352 ? -11.281 10.281 29.969 1 85.62 352 LEU A N 1
ATOM 2581 C CA . LEU A 1 352 ? -10.406 11.43 30.156 1 85.62 352 LEU A CA 1
ATOM 2582 C C . LEU A 1 352 ? -11.211 12.719 30.266 1 85.62 352 LEU A C 1
ATOM 2584 O O . LEU A 1 352 ? -10.773 13.672 30.922 1 85.62 352 LEU A O 1
ATOM 2588 N N . PHE A 1 353 ? -12.461 12.852 29.703 1 81 353 PHE A N 1
ATOM 2589 C CA . PHE A 1 353 ? -13.094 14.156 29.578 1 81 353 PHE A CA 1
ATOM 2590 C C . PHE A 1 353 ? -14.539 14.102 30.047 1 81 353 PHE A C 1
ATOM 2592 O O . PHE A 1 353 ? -15.375 14.898 29.594 1 81 353 PHE A O 1
ATOM 2599 N N . GLY A 1 354 ? -14.836 13.328 30.922 1 73.5 354 GLY A N 1
ATOM 2600 C CA . GLY A 1 354 ? -16.203 13.18 31.406 1 73.5 354 GLY A CA 1
ATOM 2601 C C . GLY A 1 354 ? -16.641 14.305 32.312 1 73.5 354 GLY A C 1
ATOM 2602 O O . GLY A 1 354 ? -17.828 14.602 32.438 1 73.5 354 GLY A O 1
ATOM 2603 N N . LYS A 1 355 ? -15.711 15 32.938 1 77.94 355 LYS A N 1
ATOM 2604 C CA . LYS A 1 355 ? -16.172 15.93 33.938 1 77.94 355 LYS A CA 1
ATOM 2605 C C . LYS A 1 355 ? -15.734 17.359 33.625 1 77.94 355 LYS A C 1
ATOM 2607 O O . LYS A 1 355 ? -14.617 17.75 33.969 1 77.94 355 LYS A O 1
ATOM 2612 N N . ILE A 1 356 ? -16.469 18.078 32.75 1 79.19 356 ILE A N 1
ATOM 2613 C CA . ILE A 1 356 ? -16.031 19.422 32.438 1 79.19 356 ILE A CA 1
ATOM 2614 C C . ILE A 1 356 ? -17.188 20.406 32.594 1 79.19 356 ILE A C 1
ATOM 2616 O O . ILE A 1 356 ? -18.328 20.094 32.25 1 79.19 356 ILE A O 1
ATOM 2620 N N . ARG A 1 357 ? -16.875 21.578 33.188 1 80.44 357 ARG A N 1
ATOM 2621 C CA . ARG A 1 357 ? -17.984 22.453 33.5 1 80.44 357 ARG A CA 1
ATOM 2622 C C . ARG A 1 357 ? -17.688 23.891 33.062 1 80.44 357 ARG A C 1
ATOM 2624 O O . ARG A 1 357 ? -18.531 24.781 33.219 1 80.44 357 ARG A O 1
ATOM 2631 N N . SER A 1 358 ? -16.547 24.266 32.625 1 88.69 358 SER A N 1
ATOM 2632 C CA . SER A 1 358 ? -16.219 25.625 32.219 1 88.69 358 SER A CA 1
ATOM 2633 C C . SER A 1 358 ? -16.016 25.719 30.703 1 88.69 358 SER A C 1
ATOM 2635 O O . SER A 1 358 ? -15.766 24.703 30.047 1 88.69 358 SER A O 1
ATOM 2637 N N . LEU A 1 359 ? -16.188 26.938 30.266 1 89.19 359 LEU A N 1
ATOM 2638 C CA . LEU A 1 359 ? -15.992 27.125 28.828 1 89.19 359 LEU A CA 1
ATOM 2639 C C . LEU A 1 359 ? -14.555 26.812 28.422 1 89.19 359 LEU A C 1
ATOM 2641 O O . LEU A 1 359 ? -14.32 26.203 27.375 1 89.19 359 LEU A O 1
ATOM 2645 N N . PHE A 1 360 ? -13.625 27.328 29.172 1 91.75 360 PHE A N 1
ATOM 2646 C CA . PHE A 1 360 ? -12.219 27.031 28.938 1 91.75 360 PHE A CA 1
ATOM 2647 C C . PHE A 1 360 ? -11.984 25.531 28.938 1 91.75 360 PHE A C 1
ATOM 2649 O O . PHE A 1 360 ? -11.305 25 28.047 1 91.75 360 PHE A O 1
ATOM 2656 N N . GLY A 1 361 ? -12.523 24.875 29.844 1 92.44 361 GLY A N 1
ATOM 2657 C CA . GLY A 1 361 ? -12.414 23.438 29.938 1 92.44 361 GLY A CA 1
ATOM 2658 C C . GLY A 1 361 ? -13.016 22.719 28.734 1 92.44 361 GLY A C 1
ATOM 2659 O O . GLY A 1 361 ? -12.469 21.719 28.266 1 92.44 361 GLY A O 1
ATOM 2660 N N . LEU A 1 362 ? -14.133 23.266 28.281 1 93.12 362 LEU A N 1
ATOM 2661 C CA . LEU A 1 362 ? -14.805 22.656 27.141 1 93.12 362 LEU A CA 1
ATOM 2662 C C . LEU A 1 362 ? -13.977 22.844 25.875 1 93.12 362 LEU A C 1
ATOM 2664 O O . LEU A 1 362 ? -13.891 21.938 25.047 1 93.12 362 LEU A O 1
ATOM 2668 N N . ALA A 1 363 ? -13.422 24.016 25.734 1 94.25 363 ALA A N 1
ATOM 2669 C CA . ALA A 1 363 ? -12.578 24.281 24.578 1 94.25 363 ALA A CA 1
ATOM 2670 C C . ALA A 1 363 ? -11.352 23.375 24.578 1 94.25 363 ALA A C 1
ATOM 2672 O O . ALA A 1 363 ? -11.008 22.781 23.547 1 94.25 363 ALA A O 1
ATOM 2673 N N . VAL A 1 364 ? -10.719 23.266 25.703 1 94.75 364 VAL A N 1
ATOM 2674 C CA . VAL A 1 364 ? -9.547 22.406 25.844 1 94.75 364 VAL A CA 1
ATOM 2675 C C . VAL A 1 364 ? -9.93 20.953 25.578 1 94.75 364 VAL A C 1
ATOM 2677 O O . VAL A 1 364 ? -9.211 20.234 24.875 1 94.75 364 VAL A O 1
ATOM 2680 N N . SER A 1 365 ? -11.008 20.547 26.109 1 94.5 365 SER A N 1
ATOM 2681 C CA . SER A 1 365 ? -11.469 19.172 25.922 1 94.5 365 SER A CA 1
ATOM 2682 C C . SER A 1 365 ? -11.812 18.891 24.469 1 94.5 365 SER A C 1
ATOM 2684 O O . SER A 1 365 ? -11.516 17.812 23.953 1 94.5 365 SER A O 1
ATOM 2686 N N . SER A 1 366 ? -12.484 19.859 23.828 1 94.69 366 SER A N 1
ATOM 2687 C CA . SER A 1 366 ? -12.812 19.703 22.422 1 94.69 366 SER A CA 1
ATOM 2688 C C . SER A 1 366 ? -11.562 19.484 21.578 1 94.69 366 SER A C 1
ATOM 2690 O O . SER A 1 366 ? -11.523 18.594 20.734 1 94.69 366 SER A O 1
ATOM 2692 N N . TRP A 1 367 ? -10.617 20.297 21.844 1 96 367 TRP A N 1
ATOM 2693 C CA . TRP A 1 367 ? -9.367 20.203 21.109 1 96 367 TRP A CA 1
ATOM 2694 C C . TRP A 1 367 ? -8.648 18.906 21.422 1 96 367 TRP A C 1
ATOM 2696 O O . TRP A 1 367 ? -8.133 18.234 20.516 1 96 367 TRP A O 1
ATOM 2706 N N . CYS A 1 368 ? -8.578 18.469 22.641 1 95.56 368 CYS A N 1
ATOM 2707 C CA . CYS A 1 368 ? -7.887 17.25 23.062 1 95.56 368 CYS A CA 1
ATOM 2708 C C . CYS A 1 368 ? -8.57 16.016 22.5 1 95.56 368 CYS A C 1
ATOM 2710 O O . CYS A 1 368 ? -7.91 15.109 22 1 95.56 368 CYS A O 1
ATOM 2712 N N . ILE A 1 369 ? -9.891 16.016 22.641 1 95.5 369 ILE A N 1
ATOM 2713 C CA . ILE A 1 369 ? -10.641 14.875 22.125 1 95.5 369 ILE A CA 1
ATOM 2714 C C . ILE A 1 369 ? -10.43 14.766 20.609 1 95.5 369 ILE A C 1
ATOM 2716 O O . ILE A 1 369 ? -10.172 13.68 20.094 1 95.5 369 ILE A O 1
ATOM 2720 N N . GLY A 1 370 ? -10.539 15.883 19.938 1 96.38 370 GLY A N 1
ATOM 2721 C CA . GLY A 1 370 ? -10.305 15.891 18.5 1 96.38 370 GLY A CA 1
ATOM 2722 C C . GLY A 1 370 ? -8.914 15.414 18.109 1 96.38 370 GLY A C 1
ATOM 2723 O O . GLY A 1 370 ? -8.766 14.602 17.203 1 96.38 370 GLY A O 1
ATOM 2724 N N . SER A 1 371 ? -7.906 15.875 18.797 1 96.12 371 SER A N 1
ATOM 2725 C CA . SER A 1 371 ? -6.52 15.531 18.5 1 96.12 371 SER A CA 1
ATOM 2726 C C . SER A 1 371 ? -6.238 14.062 18.781 1 96.12 371 SER A C 1
ATOM 2728 O O . SER A 1 371 ? -5.621 13.375 17.969 1 96.12 371 SER A O 1
ATOM 2730 N N . ILE A 1 372 ? -6.746 13.609 19.891 1 94.75 372 ILE A N 1
ATOM 2731 C CA . ILE A 1 372 ? -6.492 12.234 20.312 1 94.75 372 ILE A CA 1
ATOM 2732 C C . ILE A 1 372 ? -7.227 11.266 19.375 1 94.75 372 ILE A C 1
ATOM 2734 O O . ILE A 1 372 ? -6.648 10.281 18.906 1 94.75 372 ILE A O 1
ATOM 2738 N N . THR A 1 373 ? -8.484 11.586 19.156 1 95.62 373 THR A N 1
ATOM 2739 C CA . THR A 1 373 ? -9.266 10.719 18.281 1 95.62 373 THR A CA 1
ATOM 2740 C C . THR A 1 373 ? -8.703 10.719 16.875 1 95.62 373 THR A C 1
ATOM 2742 O O . THR A 1 373 ? -8.641 9.68 16.219 1 95.62 373 THR A O 1
ATOM 2745 N N . GLY A 1 374 ? -8.297 11.875 16.422 1 96.06 374 GLY A N 1
ATOM 2746 C CA . GLY A 1 374 ? -7.664 11.953 15.109 1 96.06 374 GLY A CA 1
ATOM 2747 C C . GLY A 1 374 ? -6.363 11.172 15.031 1 96.06 374 GLY A C 1
ATOM 2748 O O . GLY A 1 374 ? -6.105 10.477 14.047 1 96.06 374 GLY A O 1
ATOM 2749 N N . ALA A 1 375 ? -5.582 11.281 16.031 1 94.19 375 ALA A N 1
ATOM 2750 C CA . ALA A 1 375 ? -4.285 10.609 16.078 1 94.19 375 ALA A CA 1
ATOM 2751 C C . ALA A 1 375 ? -4.453 9.094 16.062 1 94.19 375 ALA A C 1
ATOM 2753 O O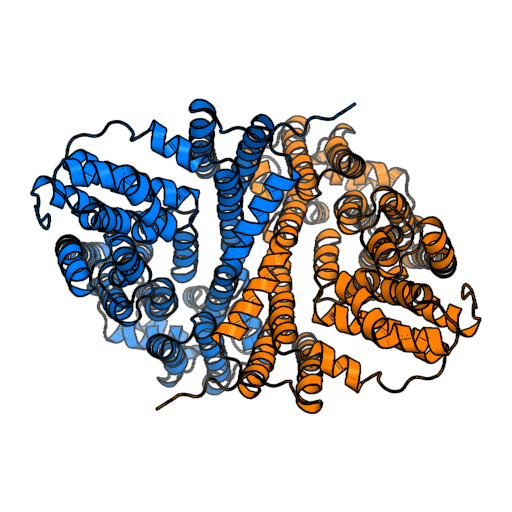 . ALA A 1 375 ? -3.629 8.375 15.5 1 94.19 375 ALA A O 1
ATOM 2754 N N . ILE A 1 376 ? -5.512 8.664 16.672 1 93.94 376 ILE A N 1
ATOM 2755 C CA . ILE A 1 376 ? -5.734 7.23 16.797 1 93.94 376 ILE A CA 1
ATOM 2756 C C . ILE A 1 376 ? -6.43 6.691 15.555 1 93.94 376 ILE A C 1
ATOM 2758 O O . ILE A 1 376 ? -6.039 5.66 15.016 1 93.94 376 ILE A O 1
ATOM 2762 N N . THR A 1 377 ? -7.402 7.406 15.039 1 93.62 377 THR A N 1
ATOM 2763 C CA . THR A 1 377 ? -8.273 6.859 14.008 1 93.62 377 THR A CA 1
ATOM 2764 C C . THR A 1 377 ? -7.77 7.242 12.617 1 93.62 377 THR A C 1
ATOM 2766 O O . THR A 1 377 ? -8.211 6.676 11.617 1 93.62 377 THR A O 1
ATOM 2769 N N . ASN A 1 378 ? -6.883 8.227 12.57 1 94.38 378 ASN A N 1
ATOM 2770 C CA . ASN A 1 378 ? -6.41 8.742 11.289 1 94.38 378 ASN A CA 1
ATOM 2771 C C . ASN A 1 378 ? -7.566 9.242 10.43 1 94.38 378 ASN A C 1
ATOM 2773 O O . ASN A 1 378 ? -7.672 8.883 9.258 1 94.38 378 ASN A O 1
ATOM 2777 N N . SER A 1 379 ? -8.461 9.984 11.078 1 93.19 379 SER A N 1
ATOM 2778 C CA . SER A 1 379 ? -9.625 10.555 10.406 1 93.19 379 SER A CA 1
ATOM 2779 C C . SER A 1 379 ? -9.914 11.961 10.898 1 93.19 379 SER A C 1
ATOM 2781 O O . SER A 1 379 ? -10.242 12.164 12.07 1 93.19 379 SER A O 1
ATOM 2783 N N . SER A 1 380 ? -9.789 12.859 9.953 1 94.88 380 SER A N 1
ATOM 2784 C CA . SER A 1 380 ? -10.133 14.234 10.297 1 94.88 380 SER A CA 1
ATOM 2785 C C . SER A 1 380 ? -11.617 14.375 10.609 1 94.88 380 SER A C 1
ATOM 2787 O O . SER A 1 380 ? -12.008 15.18 11.453 1 94.88 380 SER A O 1
ATOM 2789 N N . ALA A 1 381 ? -12.445 13.617 9.992 1 94.25 381 ALA A N 1
ATOM 2790 C CA . ALA A 1 381 ? -13.883 13.664 10.211 1 94.25 381 ALA A CA 1
ATOM 2791 C C . ALA A 1 381 ? -14.234 13.234 11.633 1 94.25 381 ALA A C 1
ATOM 2793 O O . ALA A 1 381 ? -15.031 13.898 12.312 1 94.25 381 ALA A O 1
ATOM 2794 N N . ILE A 1 382 ? -13.594 12.219 12.062 1 94.06 382 ILE A N 1
ATOM 2795 C CA . ILE A 1 382 ? -13.875 11.719 13.406 1 94.06 382 ILE A CA 1
ATOM 2796 C C . ILE A 1 382 ? -13.336 12.703 14.445 1 94.06 382 ILE A C 1
ATOM 2798 O O . ILE A 1 382 ? -13.953 12.906 15.492 1 94.06 382 ILE A O 1
ATOM 2802 N N . SER A 1 383 ? -12.242 13.312 14.086 1 96.38 383 SER A N 1
ATOM 2803 C CA . SER A 1 383 ? -11.664 14.328 14.961 1 96.38 383 SER A CA 1
ATOM 2804 C C . SER A 1 383 ? -12.641 15.469 15.211 1 96.38 383 SER A C 1
ATOM 2806 O O . SER A 1 383 ? -12.625 16.078 16.281 1 96.38 383 SER A O 1
ATOM 2808 N N . ILE A 1 384 ? -13.5 15.727 14.273 1 96.5 384 ILE A N 1
ATOM 2809 C CA . ILE A 1 384 ? -14.477 16.812 14.383 1 96.5 384 ILE A CA 1
ATOM 2810 C C . ILE A 1 384 ? -15.758 16.281 15.016 1 96.5 384 ILE A C 1
ATOM 2812 O O . ILE A 1 384 ? -16.328 16.922 15.906 1 96.5 384 ILE A O 1
ATOM 2816 N N . LEU A 1 385 ? -16.203 15.086 14.68 1 95.19 385 LEU A N 1
ATOM 2817 C CA . LEU A 1 385 ? -17.516 14.562 15.047 1 95.19 385 LEU A CA 1
ATOM 2818 C C . LEU A 1 385 ? -17.531 14.086 16.484 1 95.19 385 LEU A C 1
ATOM 2820 O O . LEU A 1 385 ? -18.516 14.289 17.203 1 95.19 385 LEU A O 1
ATOM 2824 N N . MET A 1 386 ? -16.453 13.523 16.906 1 94.25 386 MET A N 1
ATOM 2825 C CA . MET A 1 386 ? -16.453 12.875 18.219 1 94.25 386 MET A CA 1
ATOM 2826 C C . MET A 1 386 ? -16.594 13.906 19.328 1 94.25 386 MET A C 1
ATOM 2828 O O . MET A 1 386 ? -17.391 13.727 20.25 1 94.25 386 MET A O 1
ATOM 2832 N N . PRO A 1 387 ? -15.859 14.938 19.297 1 94.81 387 PRO A N 1
ATOM 2833 C CA . PRO A 1 387 ? -16.062 15.953 20.328 1 94.81 387 PRO A CA 1
ATOM 2834 C C . PRO A 1 387 ? -17.469 16.516 20.359 1 94.81 387 PRO A C 1
ATOM 2836 O O . PRO A 1 387 ? -18.016 16.797 21.422 1 94.81 387 PRO A O 1
ATOM 2839 N N . ILE A 1 388 ? -18.047 16.656 19.188 1 93.94 388 ILE A N 1
ATOM 2840 C CA . ILE A 1 388 ? -19.406 17.172 19.109 1 93.94 388 ILE A CA 1
ATOM 2841 C C . ILE A 1 388 ? -20.359 16.203 19.797 1 93.94 388 ILE A C 1
ATOM 2843 O O . ILE A 1 388 ? -21.203 16.625 20.609 1 93.94 388 ILE A O 1
ATOM 2847 N N . GLU A 1 389 ? -20.219 15.016 19.547 1 91.56 389 GLU A N 1
ATOM 2848 C CA . GLU A 1 389 ? -21.078 13.992 20.141 1 91.56 389 GLU A CA 1
ATOM 2849 C C . GLU A 1 389 ? -20.953 13.969 21.656 1 91.56 389 GLU A C 1
ATOM 2851 O O . GLU A 1 389 ? -21.922 13.711 22.359 1 91.56 389 GLU A O 1
ATOM 2856 N N . MET A 1 390 ? -19.844 14.297 22.109 1 90.5 390 MET A N 1
ATOM 2857 C CA . MET A 1 390 ? -19.562 14.117 23.531 1 90.5 390 MET A CA 1
ATOM 2858 C C . MET A 1 390 ? -19.844 15.406 24.312 1 90.5 390 MET A C 1
ATOM 2860 O O . MET A 1 390 ? -20.188 15.352 25.484 1 90.5 390 MET A O 1
ATOM 2864 N N . LEU A 1 391 ? -19.672 16.531 23.656 1 92.62 391 LEU A N 1
ATOM 2865 C CA . LEU A 1 391 ? -19.594 17.75 24.438 1 92.62 391 LEU A CA 1
ATOM 2866 C C . LEU A 1 391 ? -20.688 18.734 24.031 1 92.62 391 LEU A C 1
ATOM 2868 O O . LEU A 1 391 ? -20.891 19.766 24.688 1 92.62 391 LEU A O 1
ATOM 2872 N N . GLU A 1 392 ? -21.359 18.438 22.953 1 91.31 392 GLU A N 1
ATOM 2873 C CA . GLU A 1 392 ? -22.344 19.391 22.453 1 91.31 392 GLU A CA 1
ATOM 2874 C C . GLU A 1 392 ? -23.344 19.797 23.531 1 91.31 392 GLU A C 1
ATOM 2876 O O . GLU A 1 392 ? -23.672 20.969 23.656 1 91.31 392 GLU A O 1
ATOM 2881 N N . ASP A 1 393 ? -23.844 18.875 24.328 1 90.25 393 ASP A N 1
ATOM 2882 C CA . ASP A 1 393 ? -24.812 19.156 25.375 1 90.25 393 ASP A CA 1
ATOM 2883 C C . ASP A 1 393 ? -24.203 20.047 26.469 1 90.25 393 ASP A C 1
ATOM 2885 O O . ASP A 1 393 ? -24.875 20.922 27.016 1 90.25 393 ASP A O 1
ATOM 2889 N N . LYS A 1 394 ? -23.031 19.781 26.766 1 90.94 394 LYS A N 1
ATOM 2890 C CA . LYS A 1 394 ? -22.344 20.578 27.781 1 90.94 394 LYS A CA 1
ATOM 2891 C C . LYS A 1 394 ? -22.141 22.016 27.312 1 90.94 394 LYS A C 1
ATOM 2893 O O . LYS A 1 394 ? -22.219 22.953 28.109 1 90.94 394 LYS A O 1
ATOM 2898 N N . TYR A 1 395 ? -21.844 22.219 26.078 1 92.12 395 TYR A N 1
ATOM 2899 C CA . TYR A 1 395 ? -21.781 23.562 25.5 1 92.12 395 TYR A CA 1
ATOM 2900 C C . TYR A 1 395 ? -23.125 24.266 25.594 1 92.12 395 TYR A C 1
ATOM 2902 O O . TYR A 1 395 ? -23.188 25.422 26 1 92.12 395 TYR A O 1
ATOM 2910 N N . ARG A 1 396 ? -24.109 23.547 25.328 1 89.94 396 ARG A N 1
ATOM 2911 C CA . ARG A 1 396 ? -25.469 24.109 25.359 1 89.94 396 ARG A CA 1
ATOM 2912 C C . ARG A 1 396 ? -25.875 24.484 26.781 1 89.94 396 ARG A C 1
ATOM 2914 O O . ARG A 1 396 ? -26.562 25.484 26.984 1 89.94 396 ARG A O 1
ATOM 2921 N N . GLU A 1 397 ? -25.531 23.656 27.656 1 90.69 397 GLU A N 1
ATOM 2922 C CA . GLU A 1 397 ? -25.828 23.938 29.047 1 90.69 397 GLU A CA 1
ATOM 2923 C C . GLU A 1 397 ? -25.203 25.25 29.516 1 90.69 397 GLU A C 1
ATOM 2925 O O . GLU A 1 397 ? -25.766 25.938 30.375 1 90.69 397 GLU A O 1
ATOM 2930 N N . LEU A 1 398 ? -24.109 25.562 28.984 1 89.69 398 LEU A N 1
ATOM 2931 C CA . LEU A 1 398 ? -23.438 26.797 29.359 1 89.69 398 LEU A CA 1
ATOM 2932 C C . LEU A 1 398 ? -23.906 27.953 28.484 1 89.69 398 LEU A C 1
ATOM 2934 O O . LEU A 1 398 ? -23.422 29.078 28.641 1 89.69 398 LEU A O 1
ATOM 2938 N N . GLY A 1 399 ? -24.766 27.609 27.469 1 89 399 GLY A N 1
ATOM 2939 C CA . GLY A 1 399 ? -25.359 28.656 26.641 1 89 399 GLY A CA 1
ATOM 2940 C C . GLY A 1 399 ? -24.641 28.859 25.328 1 89 399 GLY A C 1
ATOM 2941 O O . GLY A 1 399 ? -24.828 29.875 24.656 1 89 399 GLY A O 1
ATOM 2942 N N . TYR A 1 400 ? -23.844 27.984 25.016 1 90.5 400 TYR A N 1
ATOM 2943 C CA . TYR A 1 400 ? -23.094 28.094 23.781 1 90.5 400 TYR A CA 1
ATOM 2944 C C . TYR A 1 400 ? -23.625 27.125 22.734 1 90.5 400 TYR A C 1
ATOM 2946 O O . TYR A 1 400 ? -24.406 26.234 23.047 1 90.5 400 TYR A O 1
ATOM 2954 N N . SER A 1 401 ? -23.203 27.375 21.516 1 88.88 401 SER A N 1
ATOM 2955 C CA . SER A 1 401 ? -23.734 26.594 20.406 1 88.88 401 SER A CA 1
ATOM 2956 C C . SER A 1 401 ? -22.828 25.422 20.062 1 88.88 401 SER A C 1
ATOM 2958 O O . SER A 1 401 ? -21.656 25.406 20.438 1 88.88 401 SER A O 1
ATOM 2960 N N . ALA A 1 402 ? -23.438 24.516 19.375 1 9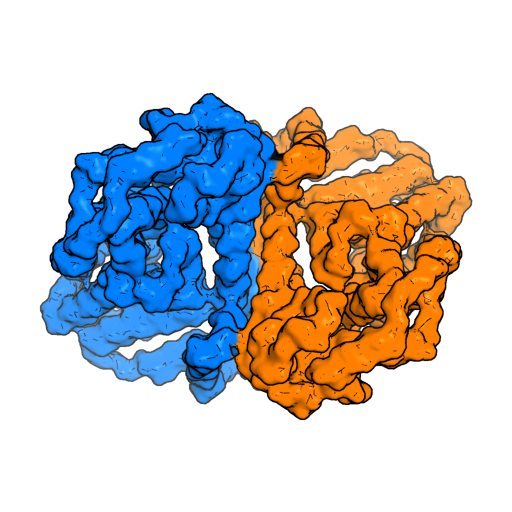1.5 402 ALA A N 1
ATOM 2961 C CA . ALA A 1 402 ? -22.688 23.359 18.859 1 91.5 402 ALA A CA 1
ATOM 2962 C C . ALA A 1 402 ? -21.609 23.812 17.875 1 91.5 402 ALA A C 1
ATOM 2964 O O . ALA A 1 402 ? -20.594 23.141 17.719 1 91.5 402 ALA A O 1
ATOM 2965 N N . LEU A 1 403 ? -21.875 24.969 17.297 1 94.75 403 LEU A N 1
ATOM 2966 C CA . LEU A 1 403 ? -20.922 25.531 16.344 1 94.75 403 LEU A CA 1
ATOM 2967 C C . LEU A 1 403 ? -19.594 25.875 17.016 1 94.75 403 LEU A C 1
ATOM 2969 O O . LEU A 1 403 ? -18.531 25.688 16.438 1 94.75 403 LEU A O 1
ATOM 2973 N N . ASP A 1 404 ? -19.688 26.281 18.234 1 93.56 404 ASP A N 1
ATOM 2974 C CA . ASP A 1 404 ? -18.484 26.609 18.984 1 93.56 404 ASP A CA 1
ATOM 2975 C C . ASP A 1 404 ? -17.625 25.375 19.25 1 93.56 404 ASP A C 1
ATOM 2977 O O . ASP A 1 404 ? -16.406 25.406 19.109 1 93.56 404 ASP A O 1
ATOM 2981 N N . CYS A 1 405 ? -18.281 24.312 19.562 1 93.81 405 CYS A N 1
ATOM 2982 C CA . CYS A 1 405 ? -17.594 23.031 19.766 1 93.81 405 CYS A CA 1
ATOM 2983 C C . CYS A 1 405 ? -16.984 22.531 18.469 1 93.81 405 CYS A C 1
ATOM 2985 O O . CYS A 1 405 ? -15.82 22.125 18.438 1 93.81 405 CYS A O 1
ATOM 2987 N N . ALA A 1 406 ? -17.719 22.672 17.422 1 95.69 406 ALA A N 1
ATOM 2988 C CA . ALA A 1 406 ? -17.312 22.125 16.141 1 95.69 406 ALA A CA 1
ATOM 2989 C C . ALA A 1 406 ? -16.109 22.891 15.586 1 95.69 406 ALA A C 1
ATOM 2991 O O . ALA A 1 406 ? -15.188 22.281 15.031 1 95.69 406 ALA A O 1
ATOM 2992 N N . VAL A 1 407 ? -16.109 24.141 15.742 1 96.06 407 VAL A N 1
ATOM 2993 C CA . VAL A 1 407 ? -15.039 24.969 15.195 1 96.06 407 VAL A CA 1
ATOM 2994 C C . VAL A 1 407 ? -13.742 24.719 15.961 1 96.06 407 VAL A C 1
ATOM 2996 O O . VAL A 1 407 ? -12.672 24.609 15.359 1 96.06 407 VAL A O 1
ATOM 2999 N N . VAL A 1 408 ? -13.812 24.594 17.234 1 95.19 408 VAL A N 1
ATOM 3000 C CA . VAL A 1 408 ? -12.625 24.297 18.031 1 95.19 408 VAL A CA 1
ATOM 3001 C C . VAL A 1 408 ? -12.125 22.891 17.703 1 95.19 408 VAL A C 1
ATOM 3003 O O . VAL A 1 408 ? -10.922 22.656 17.609 1 95.19 408 VAL A O 1
ATOM 3006 N N . SER A 1 409 ? -13.016 21.969 17.531 1 96 409 SER A N 1
ATOM 3007 C CA . SER A 1 409 ? -12.648 20.609 17.172 1 96 409 SER A CA 1
ATOM 3008 C C . SER A 1 409 ? -11.969 20.562 15.805 1 96 409 SER A C 1
ATOM 3010 O O . SER A 1 409 ? -11.07 19.75 15.578 1 96 409 SER A O 1
ATOM 3012 N N . ASN A 1 410 ? -12.398 21.422 14.906 1 96.88 410 ASN A N 1
ATOM 3013 C CA . ASN A 1 410 ? -11.812 21.469 13.57 1 96.88 410 ASN A CA 1
ATOM 3014 C C . ASN A 1 410 ? -10.359 21.938 13.609 1 96.88 410 ASN A C 1
ATOM 3016 O O . ASN A 1 410 ? -9.57 21.609 12.719 1 96.88 410 ASN A O 1
ATOM 3020 N N . THR A 1 411 ? -10 22.734 14.641 1 96.5 411 THR A N 1
ATOM 3021 C CA . THR A 1 411 ? -8.609 23.125 14.797 1 96.5 411 THR A CA 1
ATOM 3022 C C . THR A 1 411 ? -7.738 21.922 15.141 1 96.5 411 THR A C 1
ATOM 3024 O O . THR A 1 411 ? -6.531 21.922 14.883 1 96.5 411 THR A O 1
ATOM 3027 N N . ALA A 1 412 ? -8.328 20.875 15.688 1 95.94 412 ALA A N 1
ATOM 3028 C CA . ALA A 1 412 ? -7.598 19.672 16.094 1 95.94 412 ALA A CA 1
ATOM 3029 C C . ALA A 1 412 ? -7.621 18.625 14.984 1 95.94 412 ALA A C 1
ATOM 3031 O O . ALA A 1 412 ? -6.934 17.609 15.07 1 95.94 412 ALA A O 1
ATOM 3032 N N . ALA A 1 413 ? -8.312 18.875 13.961 1 96.31 413 ALA A N 1
ATOM 3033 C CA . ALA A 1 413 ? -8.477 17.891 12.898 1 96.31 413 ALA A CA 1
ATOM 3034 C C . ALA A 1 413 ? -7.266 17.875 11.977 1 96.31 413 ALA A C 1
ATOM 3036 O O . ALA A 1 413 ? -6.129 17.734 12.438 1 96.31 413 ALA A O 1
ATOM 3037 N N . SER A 1 414 ? -7.379 18.188 10.766 1 94.94 414 SER A N 1
ATOM 3038 C CA . SER A 1 414 ? -6.324 18.031 9.766 1 94.94 414 SER A CA 1
ATOM 3039 C C . SER A 1 414 ? -5.098 18.875 10.133 1 94.94 414 SER A C 1
ATOM 3041 O O . SER A 1 414 ? -3.963 18.422 9.961 1 94.94 414 SER A O 1
ATOM 3043 N N . PRO A 1 415 ? -5.27 20.078 10.703 1 96.56 415 PRO A N 1
ATOM 3044 C CA . PRO A 1 415 ? -4.078 20.859 11.07 1 96.56 415 PRO A CA 1
ATOM 3045 C C . PRO A 1 415 ? -3.217 20.141 12.109 1 96.56 415 PRO A C 1
ATOM 3047 O O . PRO A 1 415 ? -1.999 20.047 11.945 1 96.56 415 PRO A O 1
ATOM 3050 N N . MET A 1 416 ? -3.789 19.641 13.094 1 96.38 416 MET A N 1
ATOM 3051 C CA . MET A 1 416 ? -3.025 18.953 14.133 1 96.38 416 MET A CA 1
ATOM 3052 C C . MET A 1 416 ? -2.482 17.625 13.617 1 96.38 416 MET A C 1
ATOM 3054 O O . MET A 1 416 ? -1.353 17.25 13.93 1 96.38 416 MET A O 1
ATOM 3058 N N . LEU A 1 417 ? -3.281 16.953 12.867 1 96.62 417 LEU A N 1
ATOM 3059 C CA . LEU A 1 417 ? -2.873 15.664 12.32 1 96.62 417 LEU A CA 1
ATOM 3060 C C . LEU A 1 417 ? -1.671 15.82 11.398 1 96.62 417 LEU A C 1
ATOM 3062 O O . LEU A 1 417 ? -0.878 14.891 11.234 1 96.62 417 LEU A O 1
ATOM 3066 N N . SER A 1 418 ? -1.469 17.016 10.859 1 97.69 418 SER A N 1
ATOM 3067 C CA . SER A 1 418 ? -0.368 17.266 9.938 1 97.69 418 SER A CA 1
ATOM 3068 C C . SER A 1 418 ? 0.978 17.219 10.656 1 97.69 418 SER A C 1
ATOM 3070 O O . SER A 1 418 ? 2.023 17.094 10.008 1 97.69 418 SER A O 1
ATOM 3072 N N . ILE A 1 419 ? 0.982 17.219 11.969 1 97.06 419 ILE A N 1
ATOM 3073 C CA . ILE A 1 419 ? 2.256 17.25 12.68 1 97.06 419 ILE A CA 1
ATOM 3074 C C . ILE A 1 419 ? 2.383 16.016 13.562 1 97.06 419 ILE A C 1
ATOM 3076 O O . ILE A 1 419 ? 3.352 15.875 14.32 1 97.06 419 ILE A O 1
ATOM 3080 N N . ILE A 1 420 ? 1.44 15.141 13.523 1 95 420 ILE A N 1
ATOM 3081 C CA . ILE A 1 420 ? 1.544 13.852 14.203 1 95 420 ILE A CA 1
ATOM 3082 C C . ILE A 1 420 ? 2.084 12.805 13.227 1 95 420 ILE A C 1
ATOM 3084 O O . ILE A 1 420 ? 1.382 12.383 12.305 1 95 420 ILE A O 1
ATOM 3088 N N . PRO A 1 421 ? 3.223 12.273 13.383 1 92.06 421 PRO A N 1
ATOM 3089 C CA . PRO A 1 421 ? 4.039 11.609 12.359 1 92.06 421 PRO A CA 1
ATOM 3090 C C . PRO A 1 421 ? 3.352 10.383 11.766 1 92.06 421 PRO A C 1
ATOM 3092 O O . PRO A 1 421 ? 3.572 10.047 10.602 1 92.06 421 PRO A O 1
ATOM 3095 N N . TRP A 1 422 ? 2.473 9.711 12.508 1 92.69 422 TRP A N 1
ATOM 3096 C CA . TRP A 1 422 ? 1.945 8.445 12.008 1 92.69 422 TRP A CA 1
ATOM 3097 C C . TRP A 1 422 ? 0.571 8.641 11.375 1 92.69 422 TRP A C 1
ATOM 3099 O O . TRP A 1 422 ? -0.06 7.672 10.945 1 92.69 422 TRP A O 1
ATOM 3109 N N . THR A 1 423 ? 0.148 9.852 11.305 1 95.75 423 THR A N 1
ATOM 3110 C CA . THR A 1 423 ? -1.173 10.078 10.734 1 95.75 423 THR A CA 1
ATOM 3111 C C . THR A 1 423 ? -1.091 10.188 9.211 1 95.75 423 THR A C 1
ATOM 3113 O O . THR A 1 423 ? -0.027 10.477 8.664 1 95.75 423 THR A O 1
ATOM 3116 N N . ASP A 1 424 ? -2.207 9.914 8.594 1 95.19 424 ASP A N 1
ATOM 3117 C CA . ASP A 1 424 ? -2.271 9.93 7.137 1 95.19 424 ASP A CA 1
ATOM 3118 C C . ASP A 1 424 ? -1.908 11.312 6.59 1 95.19 424 ASP A C 1
ATOM 3120 O O . ASP A 1 424 ? -1.187 11.422 5.598 1 95.19 424 ASP A O 1
ATOM 3124 N N . VAL A 1 425 ? -2.33 12.375 7.289 1 96.25 425 VAL A N 1
ATOM 3125 C CA . VAL A 1 425 ? -2.062 13.742 6.844 1 96.25 425 VAL A CA 1
ATOM 3126 C C . VAL A 1 425 ? -0.563 14.023 6.922 1 96.25 425 VAL A C 1
ATOM 3128 O O . VAL A 1 425 ? 0.034 14.508 5.953 1 96.25 425 VAL A O 1
ATOM 3131 N N . ALA A 1 426 ? 0.009 13.672 8.008 1 96.75 426 ALA A N 1
ATOM 3132 C CA . ALA A 1 426 ? 1.433 13.93 8.203 1 96.75 426 ALA A CA 1
ATOM 3133 C C . ALA A 1 426 ? 2.279 13.094 7.246 1 96.75 426 ALA A C 1
ATOM 3135 O O . ALA A 1 426 ? 3.305 13.562 6.746 1 96.75 426 ALA A O 1
ATOM 3136 N N . VAL A 1 427 ? 1.878 11.914 7.047 1 94.81 427 VAL A N 1
ATOM 3137 C CA . VAL A 1 427 ? 2.611 11.031 6.145 1 94.81 427 VAL A CA 1
ATOM 3138 C C . VAL A 1 427 ? 2.6 11.602 4.73 1 94.81 427 VAL A C 1
ATOM 3140 O O . VAL A 1 427 ? 3.633 11.648 4.062 1 94.81 427 VAL A O 1
ATOM 3143 N N . TYR A 1 428 ? 1.458 12.039 4.324 1 94.88 428 TYR A N 1
ATOM 3144 C CA . TYR A 1 428 ? 1.361 12.641 3 1 94.88 428 TYR A CA 1
ATOM 3145 C C . TYR A 1 428 ? 2.201 13.906 2.912 1 94.88 428 TYR A C 1
ATOM 3147 O O . TYR A 1 428 ? 2.939 14.102 1.944 1 94.88 428 TYR A O 1
ATOM 3155 N N . MET A 1 429 ? 2.1 14.766 3.889 1 97 429 MET A N 1
ATOM 3156 C CA . MET A 1 429 ? 2.861 16.016 3.896 1 97 429 MET A CA 1
ATOM 3157 C C . MET A 1 429 ? 4.359 15.734 3.865 1 97 429 MET A C 1
ATOM 3159 O O . MET A 1 429 ? 5.102 16.391 3.141 1 97 429 MET A O 1
ATOM 3163 N N . SER A 1 430 ? 4.734 14.773 4.637 1 94.81 430 SER A N 1
ATOM 3164 C CA . SER A 1 430 ? 6.145 14.406 4.66 1 94.81 430 SER A CA 1
ATOM 3165 C C . SER A 1 430 ? 6.621 13.938 3.285 1 94.81 430 SER A C 1
ATOM 3167 O O . SER A 1 430 ? 7.762 14.203 2.896 1 94.81 430 SER A O 1
ATOM 3169 N N . GLY A 1 431 ? 5.766 13.266 2.607 1 92.06 431 GLY A N 1
ATOM 3170 C CA . GLY A 1 431 ? 6.098 12.812 1.265 1 92.06 431 GLY A CA 1
ATOM 3171 C C . GLY A 1 431 ? 6.293 13.953 0.284 1 92.06 431 GLY A C 1
ATOM 3172 O O . GLY A 1 431 ? 7.207 13.922 -0.54 1 92.06 431 GLY A O 1
ATOM 3173 N N . VAL A 1 432 ? 5.5 14.922 0.432 1 90.94 432 VAL A N 1
ATOM 3174 C CA . VAL A 1 432 ? 5.543 16.047 -0.492 1 90.94 432 VAL A CA 1
ATOM 3175 C C . VAL A 1 432 ? 6.75 16.938 -0.178 1 90.94 432 VAL A C 1
ATOM 3177 O O . VAL A 1 432 ? 7.5 17.312 -1.08 1 90.94 432 VAL A O 1
ATOM 3180 N N . VAL A 1 433 ? 6.953 17.172 1.14 1 93.69 433 VAL A N 1
ATOM 3181 C CA . VAL A 1 433 ? 7.945 18.172 1.512 1 93.69 433 VAL A CA 1
ATOM 3182 C C . VAL A 1 433 ? 9.312 17.516 1.682 1 93.69 433 VAL A C 1
ATOM 3184 O O . VAL A 1 433 ? 10.336 18.203 1.718 1 93.69 433 VAL A O 1
ATOM 3187 N N . GLY A 1 434 ? 9.328 16.203 1.812 1 90.12 434 GLY A N 1
ATOM 3188 C CA . GLY A 1 434 ? 10.586 15.469 1.91 1 90.12 434 GLY A CA 1
ATOM 3189 C C . GLY A 1 434 ? 11.227 15.562 3.283 1 90.12 434 GLY A C 1
ATOM 3190 O O . GLY A 1 434 ? 12.422 15.32 3.434 1 90.12 434 GLY A O 1
ATOM 3191 N N . VAL A 1 435 ? 10.539 16.125 4.215 1 93.44 435 VAL A N 1
ATOM 3192 C CA . VAL A 1 435 ? 10.984 16.25 5.598 1 93.44 435 VAL A CA 1
ATOM 3193 C C . VAL A 1 435 ? 10 15.547 6.531 1 93.44 435 VAL A C 1
ATOM 3195 O O . VAL A 1 435 ? 8.781 15.633 6.336 1 93.44 435 VAL A O 1
ATOM 3198 N N . SER A 1 436 ? 10.539 14.789 7.473 1 93.31 436 SER A N 1
ATOM 3199 C CA . SER A 1 436 ? 9.672 14.062 8.398 1 93.31 436 SER A CA 1
ATOM 3200 C C . SER A 1 436 ? 8.844 15.023 9.242 1 93.31 436 SER A C 1
ATOM 3202 O O . SER A 1 436 ? 9.25 16.156 9.484 1 93.31 436 SER A O 1
ATOM 3204 N N . ALA A 1 437 ? 7.719 14.578 9.68 1 95.12 437 ALA A N 1
ATOM 3205 C CA . ALA A 1 437 ? 6.785 15.398 10.445 1 95.12 437 ALA A CA 1
ATOM 3206 C C . ALA A 1 437 ? 7.406 15.852 11.766 1 95.12 437 ALA A C 1
ATOM 3208 O O . ALA A 1 437 ? 7.18 16.984 12.203 1 95.12 437 ALA A O 1
ATOM 3209 N N . ALA A 1 438 ? 8.164 15.016 12.367 1 91.5 438 ALA A N 1
ATOM 3210 C CA . ALA A 1 438 ? 8.781 15.359 13.641 1 91.5 438 ALA A CA 1
ATOM 3211 C C . ALA A 1 438 ? 9.742 16.531 13.492 1 91.5 438 ALA A C 1
ATOM 3213 O O . ALA A 1 438 ? 9.898 17.344 14.414 1 91.5 438 ALA A O 1
ATOM 3214 N N . VAL A 1 439 ? 10.289 16.688 12.352 1 93.81 439 VAL A N 1
ATOM 3215 C CA . VAL A 1 439 ? 11.312 17.703 12.102 1 93.81 439 VAL A CA 1
ATOM 3216 C C . VAL A 1 439 ? 10.648 19.016 11.711 1 93.81 439 VAL A C 1
ATOM 3218 O O . VAL A 1 439 ? 11.078 20.094 12.156 1 93.81 439 VAL A O 1
ATOM 3221 N N . TYR A 1 440 ? 9.562 18.953 10.938 1 97 440 TYR A N 1
ATOM 3222 C CA . TYR A 1 440 ? 8.992 20.219 10.492 1 97 440 TYR A CA 1
ATOM 3223 C C . TYR A 1 440 ? 7.914 20.703 11.461 1 97 440 TYR A C 1
ATOM 3225 O O . TYR A 1 440 ? 7.465 21.844 11.375 1 97 440 TYR A O 1
ATOM 3233 N N . ALA A 1 441 ? 7.535 19.891 12.414 1 97.31 441 ALA A N 1
ATOM 3234 C CA . ALA A 1 441 ? 6.41 20.172 13.305 1 97.31 441 ALA A CA 1
ATOM 3235 C C . ALA A 1 441 ? 6.617 21.484 14.055 1 97.31 441 ALA A C 1
ATOM 3237 O O . ALA A 1 441 ? 5.715 22.328 14.109 1 97.31 441 ALA A O 1
ATOM 3238 N N . PRO A 1 442 ? 7.84 21.688 14.578 1 96.56 442 PRO A N 1
ATOM 3239 C CA . PRO A 1 442 ? 8.023 22.938 15.312 1 96.56 442 PRO A CA 1
ATOM 3240 C C . PRO A 1 442 ? 7.871 24.172 14.422 1 96.56 442 PRO A C 1
ATOM 3242 O O . PRO A 1 442 ? 7.52 25.25 14.914 1 96.56 442 PRO A O 1
ATOM 3245 N N . TYR A 1 443 ? 8.023 24 13.172 1 97.19 443 TYR A N 1
ATOM 3246 C CA . TYR A 1 443 ? 7.965 25.125 12.25 1 97.19 443 TYR A CA 1
ATOM 3247 C C . TYR A 1 443 ? 6.57 25.281 11.656 1 97.19 443 TYR A C 1
ATOM 3249 O O . TYR A 1 443 ? 6.281 26.266 10.969 1 97.19 443 TYR A O 1
ATOM 3257 N N . SER A 1 444 ? 5.742 24.312 11.898 1 97.94 444 SER A N 1
ATOM 3258 C CA . SER A 1 444 ? 4.379 24.391 11.391 1 97.94 444 SER A CA 1
ATOM 3259 C C . SER A 1 444 ? 3.477 25.172 12.344 1 97.94 444 SER A C 1
ATOM 3261 O O . SER A 1 444 ? 2.586 24.594 12.969 1 97.94 444 SER A O 1
ATOM 3263 N N . MET A 1 445 ? 3.582 26.375 12.328 1 98.06 445 MET A N 1
ATOM 3264 C CA . MET A 1 445 ? 2.947 27.266 13.289 1 98.06 445 MET A CA 1
ATOM 3265 C C . MET A 1 445 ? 1.428 27.172 13.195 1 98.06 445 MET A C 1
ATOM 3267 O O . MET A 1 445 ? 0.738 27.188 14.219 1 98.06 445 MET A O 1
ATOM 3271 N N . TRP A 1 446 ? 0.884 27.062 11.992 1 98.38 446 TRP A N 1
ATOM 3272 C CA . TRP A 1 446 ? -0.563 26.984 11.828 1 98.38 446 TRP A CA 1
ATOM 3273 C C . TRP A 1 446 ? -1.109 25.719 12.492 1 98.38 446 TRP A C 1
ATOM 3275 O O . TRP A 1 446 ? -2.184 25.75 13.102 1 98.38 446 TRP A O 1
ATOM 3285 N N . SER A 1 447 ? -0.41 24.641 12.438 1 97.31 447 SER A N 1
ATOM 3286 C CA . SER A 1 447 ? -0.874 23.359 12.93 1 97.31 447 SER A CA 1
ATOM 3287 C C . SER A 1 447 ? -1.042 23.359 14.445 1 97.31 447 SER A C 1
ATOM 3289 O O . SER A 1 447 ? -2.074 22.938 14.961 1 97.31 447 SER A O 1
ATOM 3291 N N . TRP A 1 448 ? -0.068 23.844 15.133 1 96.31 448 TRP A N 1
ATOM 3292 C CA . TRP A 1 448 ? -0.2 23.875 16.578 1 96.31 448 TRP A CA 1
ATOM 3293 C C . TRP A 1 448 ? -0.745 25.219 17.062 1 96.31 448 TRP A C 1
ATOM 3295 O O . TRP A 1 448 ? -1.41 25.281 18.094 1 96.31 448 TRP A O 1
ATOM 3305 N N . GLY A 1 449 ? -0.619 26.281 16.344 1 97.5 449 GLY A N 1
ATOM 3306 C CA . GLY A 1 449 ? -1.067 27.609 16.734 1 97.5 449 GLY A CA 1
ATOM 3307 C C . GLY A 1 449 ? -2.572 27.766 16.641 1 97.5 449 GLY A C 1
ATOM 3308 O O . GLY A 1 449 ? -3.166 28.516 17.438 1 97.5 449 GLY A O 1
ATOM 3309 N N . LEU A 1 450 ? -3.131 27.141 15.672 1 97.31 450 LEU A N 1
ATOM 3310 C CA . LEU A 1 450 ? -4.57 27.266 15.477 1 97.31 450 LEU A CA 1
ATOM 3311 C C . LEU A 1 450 ? -5.328 26.734 16.688 1 97.31 450 LEU A C 1
ATOM 3313 O O . LEU A 1 450 ? -6.289 27.359 17.156 1 97.31 450 LEU A O 1
ATOM 3317 N N . GLY A 1 451 ? -4.93 25.562 17.156 1 95.88 451 GLY A N 1
ATOM 3318 C CA . GLY A 1 451 ? -5.539 25 18.359 1 95.88 451 GLY A CA 1
ATOM 3319 C C . GLY A 1 451 ? -5.355 25.891 19.578 1 95.88 451 GLY A C 1
ATOM 3320 O O . GLY A 1 451 ? -6.301 26.094 20.344 1 95.88 451 GLY A O 1
ATOM 3321 N N . LEU A 1 452 ? -4.207 26.375 19.719 1 96.12 452 LEU A N 1
ATOM 3322 C CA . LEU A 1 452 ? -3.916 27.266 20.844 1 96.12 452 LEU A CA 1
ATOM 3323 C C . LEU A 1 452 ? -4.777 28.516 20.781 1 96.12 452 LEU A C 1
ATOM 3325 O O . LEU A 1 452 ? -5.285 28.984 21.797 1 96.12 452 LEU A O 1
ATOM 3329 N N . MET A 1 453 ? -4.906 29.047 19.625 1 96.12 453 MET A N 1
ATOM 3330 C CA . MET A 1 453 ? -5.734 30.234 19.438 1 96.12 453 MET A CA 1
ATOM 3331 C C . MET A 1 453 ? -7.199 29.938 19.734 1 96.12 453 MET A C 1
ATOM 3333 O O . MET A 1 453 ? -7.914 30.781 20.281 1 96.12 453 MET A O 1
ATOM 3337 N N . GLY A 1 454 ? -7.613 28.75 19.297 1 94.56 454 GLY A N 1
ATOM 3338 C CA . GLY A 1 454 ? -8.969 28.344 19.625 1 94.56 454 GLY A CA 1
ATOM 3339 C C . GLY A 1 454 ? -9.234 28.312 21.125 1 94.56 454 GLY A C 1
ATOM 3340 O O . GLY A 1 454 ? -10.289 28.75 21.578 1 94.56 454 GLY A O 1
ATOM 3341 N N . ILE A 1 455 ? -8.312 27.859 21.875 1 93.81 455 ILE A N 1
ATOM 3342 C CA . ILE A 1 455 ? -8.422 27.797 23.328 1 93.81 455 ILE A CA 1
ATOM 3343 C C . ILE A 1 455 ? -8.336 29.203 23.906 1 93.81 455 ILE A C 1
ATOM 3345 O O . ILE A 1 455 ? -9.102 29.547 24.797 1 93.81 455 ILE A O 1
ATOM 3349 N N . LEU A 1 456 ? -7.426 30 23.375 1 94.25 456 LEU A N 1
ATOM 3350 C CA . LEU A 1 456 ? -7.254 31.359 23.844 1 94.25 456 LEU A CA 1
ATOM 3351 C C . LEU A 1 456 ? -8.531 32.188 23.641 1 94.25 456 LEU A C 1
ATOM 3353 O O . LEU A 1 456 ? -8.883 33 24.469 1 94.25 456 LEU A O 1
ATOM 3357 N N . CYS A 1 457 ? -9.172 31.984 22.531 1 92.56 457 CYS A N 1
ATOM 3358 C CA . CYS A 1 457 ? -10.406 32.688 22.234 1 92.56 457 CYS A CA 1
ATOM 3359 C C . CYS A 1 457 ? -11.484 32.344 23.25 1 92.56 457 CYS A C 1
ATOM 3361 O O . CYS A 1 457 ? -12.367 33.156 23.531 1 92.56 457 CYS A O 1
ATOM 3363 N N . SER A 1 458 ? -11.43 31.156 23.828 1 89.88 458 SER A N 1
ATOM 3364 C CA . SER A 1 458 ? -12.414 30.766 24.828 1 89.88 458 SER A CA 1
ATOM 3365 C C . SER A 1 458 ? -12.203 31.516 26.125 1 89.88 458 SER A C 1
ATOM 3367 O O . SER A 1 458 ? -13.156 31.734 26.891 1 89.88 458 SER A O 1
ATOM 3369 N N . ILE A 1 459 ? -10.984 31.891 26.422 1 89.94 459 ILE A N 1
ATOM 3370 C CA . ILE A 1 459 ? -10.68 32.625 27.641 1 89.94 459 ILE A CA 1
ATOM 3371 C C . ILE A 1 459 ? -11.297 34.031 27.562 1 89.94 459 ILE A C 1
ATOM 3373 O O . ILE A 1 459 ? -11.875 34.5 28.531 1 89.94 459 ILE A O 1
ATOM 3377 N N . PHE A 1 460 ? -11.25 34.594 26.375 1 89.06 460 PHE A N 1
ATOM 3378 C CA . PHE A 1 460 ? -11.75 35.969 26.188 1 89.06 460 PHE A CA 1
ATOM 3379 C C . PHE A 1 460 ? -13.164 35.938 25.641 1 89.06 460 PHE A C 1
ATOM 3381 O O . PHE A 1 460 ? -13.773 37 25.438 1 89.06 460 PHE A O 1
ATOM 3388 N N . LYS A 1 461 ? -13.672 34.75 25.406 1 86.56 461 LYS A N 1
ATOM 3389 C CA . LYS A 1 461 ? -15.008 34.562 24.844 1 86.56 461 LYS A CA 1
ATOM 3390 C C . LYS A 1 461 ? -15.141 35.25 23.5 1 86.56 461 LYS A C 1
ATOM 3392 O O . LYS A 1 461 ? -16.188 35.844 23.203 1 86.56 461 LYS A O 1
ATOM 3397 N N . ALA A 1 462 ? -14.062 35.312 22.828 1 85.19 462 ALA A N 1
ATOM 3398 C CA . ALA A 1 462 ? -14.07 35.938 21.5 1 85.19 462 ALA A CA 1
ATOM 3399 C C . ALA A 1 462 ? -14.75 35.031 20.469 1 85.19 462 ALA A C 1
ATOM 3401 O O . ALA A 1 462 ? -14.367 33.875 20.281 1 85.19 462 ALA A O 1
ATOM 3402 N N . GLY A 1 463 ? -15.68 35.469 19.859 1 79.88 463 GLY A N 1
ATOM 3403 C CA . GLY A 1 463 ? -16.359 34.75 18.797 1 79.88 463 GLY A CA 1
ATOM 3404 C C . GLY A 1 463 ? -17.5 33.875 19.312 1 79.88 463 GL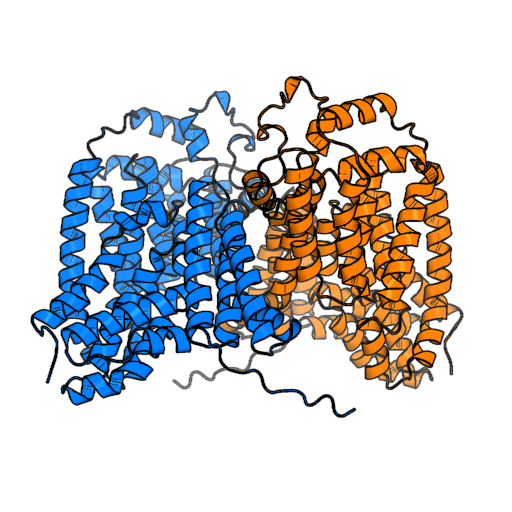Y A C 1
ATOM 3405 O O . GLY A 1 463 ? -18.234 33.312 18.516 1 79.88 463 GLY A O 1
ATOM 3406 N N . TYR A 1 464 ? -17.484 33.812 20.641 1 78.5 464 TYR A N 1
ATOM 3407 C CA . TYR A 1 464 ? -18.547 33 21.234 1 78.5 464 TYR A CA 1
ATOM 3408 C C . TYR A 1 464 ? -19.828 33.812 21.375 1 78.5 464 TYR A C 1
ATOM 3410 O O . TYR A 1 464 ? -19.812 34.969 21.766 1 78.5 464 TYR A O 1
ATOM 3418 N N . LYS A 1 465 ? -20.828 33.25 20.672 1 68.06 465 LYS A N 1
ATOM 3419 C CA . LYS A 1 465 ? -22.109 33.969 20.812 1 68.06 465 LYS A CA 1
ATOM 3420 C C . LYS A 1 465 ? -23.031 33.219 21.781 1 68.06 465 LYS A C 1
ATOM 3422 O O . LYS A 1 465 ? -23.266 32.031 21.625 1 68.06 465 LYS A O 1
ATOM 3427 N N . ARG A 1 466 ? -23.438 33.938 22.859 1 62.28 466 ARG A N 1
ATOM 3428 C CA . ARG A 1 466 ? -24.484 33.438 23.734 1 62.28 466 ARG A CA 1
ATOM 3429 C C . ARG A 1 466 ? -25.859 33.656 23.125 1 62.28 466 ARG A C 1
ATOM 3431 O O . ARG A 1 466 ? -26.109 34.688 22.469 1 62.28 466 ARG A O 1
ATOM 3438 N N . MET B 1 1 ? -31 24.203 -17.25 1 25.86 1 MET B N 1
ATOM 3439 C CA . MET B 1 1 ? -30.703 23.141 -18.203 1 25.86 1 MET B CA 1
ATOM 3440 C C . MET B 1 1 ? -30.484 21.812 -17.484 1 25.86 1 MET B C 1
ATOM 3442 O O . MET B 1 1 ? -29.797 21.75 -16.469 1 25.86 1 MET B O 1
ATOM 3446 N N . LYS B 1 2 ? -31.438 20.984 -17.594 1 33.12 2 LYS B N 1
ATOM 3447 C CA . LYS B 1 2 ? -31.578 19.578 -17.188 1 33.12 2 LYS B CA 1
ATOM 3448 C C . LYS B 1 2 ? -30.328 18.781 -17.516 1 33.12 2 LYS B C 1
ATOM 3450 O O . LYS B 1 2 ? -30.078 18.469 -18.688 1 33.12 2 LYS B O 1
ATOM 3455 N N . ASN B 1 3 ? -29.219 19 -17.219 1 32.91 3 ASN B N 1
ATOM 3456 C CA . ASN B 1 3 ? -28.062 18.156 -17.5 1 32.91 3 ASN B CA 1
ATOM 3457 C C . ASN B 1 3 ? -28.438 16.672 -17.406 1 32.91 3 ASN B C 1
ATOM 3459 O O . ASN B 1 3 ? -28.734 16.172 -16.328 1 32.91 3 ASN B O 1
ATOM 3463 N N . LYS B 1 4 ? -29.078 16.172 -18.25 1 41.91 4 LYS B N 1
ATOM 3464 C CA . LYS B 1 4 ? -29.516 14.789 -18.422 1 41.91 4 LYS B CA 1
ATOM 3465 C C . LYS B 1 4 ? -28.406 13.812 -18.031 1 41.91 4 LYS B C 1
ATOM 3467 O O . LYS B 1 4 ? -27.344 13.805 -18.656 1 41.91 4 LYS B O 1
ATOM 3472 N N . GLU B 1 5 ? -28.078 13.523 -16.906 1 51.16 5 GLU B N 1
ATOM 3473 C CA . GLU B 1 5 ? -27.188 12.5 -16.375 1 51.16 5 GLU B CA 1
ATOM 3474 C C . GLU B 1 5 ? -27.156 11.266 -17.266 1 51.16 5 GLU B C 1
ATOM 3476 O O . GLU B 1 5 ? -28.094 10.469 -17.266 1 51.16 5 GLU B O 1
ATOM 3481 N N . LYS B 1 6 ? -26.719 11.312 -18.453 1 57.66 6 LYS B N 1
ATOM 3482 C CA . LYS B 1 6 ? -26.641 10.219 -19.422 1 57.66 6 LYS B CA 1
ATOM 3483 C C . LYS B 1 6 ? -26.109 8.945 -18.766 1 57.66 6 LYS B C 1
ATOM 3485 O O . LYS B 1 6 ? -25.078 8.977 -18.094 1 57.66 6 LYS B O 1
ATOM 3490 N N . LYS B 1 7 ? -26.688 7.918 -18.641 1 79.44 7 LYS B N 1
ATOM 3491 C CA . LYS B 1 7 ? -26.328 6.594 -18.156 1 79.44 7 LYS B CA 1
ATOM 3492 C C . LYS B 1 7 ? -25.141 6.027 -18.906 1 79.44 7 LYS B C 1
ATOM 3494 O O . LYS B 1 7 ? -25.109 6.043 -20.141 1 79.44 7 LYS B O 1
ATOM 3499 N N . PRO B 1 8 ? -23.969 5.621 -18.172 1 91.81 8 PRO B N 1
ATOM 3500 C CA . PRO B 1 8 ? -22.781 5.094 -18.844 1 91.81 8 PRO B CA 1
ATOM 3501 C C . PRO B 1 8 ? -23.094 3.885 -19.719 1 91.81 8 PRO B C 1
ATOM 3503 O O . PRO B 1 8 ? -23.922 3.053 -19.359 1 91.81 8 PRO B O 1
ATOM 3506 N N . ARG B 1 9 ? -22.594 3.859 -20.953 1 92.62 9 ARG B N 1
ATOM 3507 C CA . ARG B 1 9 ? -22.797 2.758 -21.891 1 92.62 9 ARG B CA 1
ATOM 3508 C C . ARG B 1 9 ? -21.688 1.722 -21.766 1 92.62 9 ARG B C 1
ATOM 3510 O O . ARG B 1 9 ? -20.594 2.021 -21.25 1 92.62 9 ARG B O 1
ATOM 3517 N N . ARG B 1 10 ? -22.016 0.533 -22.344 1 94.31 10 ARG B N 1
ATOM 3518 C CA . ARG B 1 10 ? -21 -0.518 -22.453 1 94.31 10 ARG B CA 1
ATOM 3519 C C . ARG B 1 10 ? -20.016 -0.212 -23.578 1 94.31 10 ARG B C 1
ATOM 3521 O O . ARG B 1 10 ? -20.391 0.342 -24.609 1 94.31 10 ARG B O 1
ATOM 3528 N N . PRO B 1 11 ? -18.766 -0.592 -23.312 1 96.62 11 PRO B N 1
ATOM 3529 C CA . PRO B 1 11 ? -17.797 -0.364 -24.391 1 96.62 11 PRO B CA 1
ATOM 3530 C C . PRO B 1 11 ? -18.047 -1.247 -25.609 1 96.62 11 PRO B C 1
ATOM 3532 O O . PRO B 1 11 ? -18.562 -2.361 -25.469 1 96.62 11 PRO B O 1
ATOM 3535 N N . ASN B 1 12 ? -17.766 -0.733 -26.734 1 96 12 ASN B N 1
ATOM 3536 C CA . ASN B 1 12 ? -17.859 -1.544 -27.938 1 96 12 ASN B CA 1
ATOM 3537 C C . ASN B 1 12 ? -16.719 -2.564 -28.016 1 96 12 ASN B C 1
ATOM 3539 O O . ASN B 1 12 ? -15.766 -2.498 -27.234 1 96 12 ASN B O 1
ATOM 3543 N N . ARG B 1 13 ? -16.891 -3.498 -28.922 1 95.5 13 ARG B N 1
ATOM 3544 C CA . ARG B 1 13 ? -15.922 -4.59 -29.031 1 95.5 13 ARG B CA 1
ATOM 3545 C C . ARG B 1 13 ? -14.516 -4.055 -29.281 1 95.5 13 ARG B C 1
ATOM 3547 O O . ARG B 1 13 ? -13.555 -4.535 -28.688 1 95.5 13 ARG B O 1
ATOM 3554 N N . ALA B 1 14 ? -14.406 -3.064 -30.062 1 96.38 14 ALA B N 1
ATOM 3555 C CA . ALA B 1 14 ? -13.102 -2.494 -30.391 1 96.38 14 ALA B CA 1
ATOM 3556 C C . ALA B 1 14 ? -12.484 -1.791 -29.188 1 96.38 14 ALA B C 1
ATOM 3558 O O . ALA B 1 14 ? -11.281 -1.903 -28.938 1 96.38 14 ALA B O 1
ATOM 3559 N N . GLU B 1 15 ? -13.328 -1.084 -28.5 1 96.69 15 GLU B N 1
ATOM 3560 C CA . GLU B 1 15 ? -12.867 -0.394 -27.297 1 96.69 15 GLU B CA 1
ATOM 3561 C C . GLU B 1 15 ? -12.391 -1.385 -26.234 1 96.69 15 GLU B C 1
ATOM 3563 O O . GLU B 1 15 ? -11.344 -1.186 -25.625 1 96.69 15 GLU B O 1
ATOM 3568 N N . ALA B 1 16 ? -13.164 -2.389 -26.062 1 96.44 16 ALA B N 1
ATOM 3569 C CA . ALA B 1 16 ? -12.836 -3.389 -25.062 1 96.44 16 ALA B CA 1
ATOM 3570 C C . ALA B 1 16 ? -11.547 -4.129 -25.406 1 96.44 16 ALA B C 1
ATOM 3572 O O . ALA B 1 16 ? -10.664 -4.285 -24.578 1 96.44 16 ALA B O 1
ATOM 3573 N N . LEU B 1 17 ? -11.438 -4.543 -26.594 1 96.19 17 LEU B N 1
ATOM 3574 C CA . LEU B 1 17 ? -10.25 -5.27 -27.031 1 96.19 17 LEU B CA 1
ATOM 3575 C C . LEU B 1 17 ? -9.023 -4.371 -27.016 1 96.19 17 LEU B C 1
ATOM 3577 O O . LEU B 1 17 ? -7.91 -4.832 -26.75 1 96.19 17 LEU B O 1
ATOM 3581 N N . SER B 1 18 ? -9.242 -3.117 -27.344 1 96.94 18 SER B N 1
ATOM 3582 C CA . SER B 1 18 ? -8.117 -2.186 -27.328 1 96.94 18 SER B CA 1
ATOM 3583 C C . SER B 1 18 ? -7.512 -2.066 -25.938 1 96.94 18 SER B C 1
ATOM 3585 O O . SER B 1 18 ? -6.301 -1.873 -25.797 1 96.94 18 SER B O 1
ATOM 3587 N N . CYS B 1 19 ? -8.336 -2.156 -24.938 1 96.38 19 CYS B N 1
ATOM 3588 C CA . CYS B 1 19 ? -7.828 -2.086 -23.562 1 96.38 19 CYS B CA 1
ATOM 3589 C C . CYS B 1 19 ? -6.859 -3.227 -23.281 1 96.38 19 CYS B C 1
ATOM 3591 O O . CYS B 1 19 ? -5.793 -3.01 -22.703 1 96.38 19 CYS B O 1
ATOM 3593 N N . LEU B 1 20 ? -7.234 -4.359 -23.703 1 94.75 20 LEU B N 1
ATOM 3594 C CA . LEU B 1 20 ? -6.383 -5.527 -23.5 1 94.75 20 LEU B CA 1
ATOM 3595 C C . LEU B 1 20 ? -5.113 -5.43 -24.344 1 94.75 20 LEU B C 1
ATOM 3597 O O . LEU B 1 20 ? -4.02 -5.715 -23.844 1 94.75 20 LEU B O 1
ATOM 3601 N N . ILE B 1 21 ? -5.211 -5.062 -25.531 1 96 21 ILE B N 1
ATOM 3602 C CA . ILE B 1 21 ? -4.086 -4.984 -26.453 1 96 21 ILE B CA 1
ATOM 3603 C C . ILE B 1 21 ? -3.088 -3.938 -25.969 1 96 21 ILE B C 1
ATOM 3605 O O . ILE B 1 21 ? -1.879 -4.176 -25.969 1 96 21 ILE B O 1
ATOM 3609 N N . VAL B 1 22 ? -3.592 -2.803 -25.578 1 96.25 22 VAL B N 1
ATOM 3610 C CA . VAL B 1 22 ? -2.723 -1.732 -25.109 1 96.25 22 VAL B CA 1
ATOM 3611 C C . VAL B 1 22 ? -2 -2.18 -23.828 1 96.25 22 VAL B C 1
ATOM 3613 O O . VAL B 1 22 ? -0.815 -1.89 -23.656 1 96.25 22 VAL B O 1
ATOM 3616 N N . MET B 1 23 ? -2.707 -2.84 -23 1 94.69 23 MET B N 1
ATOM 3617 C CA . MET B 1 23 ? -2.09 -3.346 -21.766 1 94.69 23 MET B CA 1
ATOM 3618 C C . MET B 1 23 ? -0.912 -4.258 -22.094 1 94.69 23 MET B C 1
ATOM 3620 O O . MET B 1 23 ? 0.189 -4.066 -21.578 1 94.69 23 MET B O 1
ATOM 3624 N N . ILE B 1 24 ? -1.113 -5.172 -22.984 1 92.75 24 ILE B N 1
ATOM 3625 C CA . ILE B 1 24 ? -0.084 -6.141 -23.344 1 92.75 24 ILE B CA 1
ATOM 3626 C C . ILE B 1 24 ? 1.059 -5.43 -24.062 1 92.75 24 ILE B C 1
ATOM 3628 O O . ILE B 1 24 ? 2.232 -5.668 -23.766 1 92.75 24 ILE B O 1
ATOM 3632 N N . LEU B 1 25 ? 0.728 -4.566 -24.938 1 95.5 25 LEU B N 1
ATOM 3633 C CA . LEU B 1 25 ? 1.729 -3.869 -25.734 1 95.5 25 LEU B CA 1
ATOM 3634 C C . LEU B 1 25 ? 2.623 -3.002 -24.859 1 95.5 25 LEU B C 1
ATOM 3636 O O . LEU B 1 25 ? 3.844 -2.988 -25.031 1 95.5 25 LEU B O 1
ATOM 3640 N N . VAL B 1 26 ? 2.039 -2.258 -24 1 94.69 26 VAL B N 1
ATOM 3641 C CA . VAL B 1 26 ? 2.816 -1.361 -23.156 1 94.69 26 VAL B CA 1
ATOM 3642 C C . VAL B 1 26 ? 3.725 -2.176 -22.234 1 94.69 26 VAL B C 1
ATOM 3644 O O . VAL B 1 26 ? 4.859 -1.776 -21.953 1 94.69 26 VAL B O 1
ATOM 3647 N N . MET B 1 27 ? 3.254 -3.244 -21.75 1 92.12 27 MET B N 1
ATOM 3648 C CA . MET B 1 27 ? 4.066 -4.105 -20.906 1 92.12 27 MET B CA 1
ATOM 3649 C C . MET B 1 27 ? 5.25 -4.68 -21.672 1 92.12 27 MET B C 1
ATOM 3651 O O . MET B 1 27 ? 6.359 -4.762 -21.156 1 92.12 27 MET B O 1
ATOM 3655 N N . LEU B 1 28 ? 4.98 -5.074 -22.875 1 91.62 28 LEU B N 1
ATOM 3656 C CA . LEU B 1 28 ? 6.055 -5.594 -23.703 1 91.62 28 LEU B CA 1
ATOM 3657 C C . LEU B 1 28 ? 7.094 -4.512 -24 1 91.62 28 LEU B C 1
ATOM 3659 O O . LEU B 1 28 ? 8.297 -4.766 -23.922 1 91.62 28 LEU B O 1
ATOM 3663 N N . ILE B 1 29 ? 6.609 -3.361 -24.312 1 93.31 29 ILE B N 1
ATOM 3664 C CA . ILE B 1 29 ? 7.508 -2.242 -24.578 1 93.31 29 ILE B CA 1
ATOM 3665 C C . ILE B 1 29 ? 8.32 -1.927 -23.312 1 93.31 29 ILE B C 1
ATOM 3667 O O . ILE B 1 29 ? 9.516 -1.646 -23.391 1 93.31 29 ILE B O 1
ATOM 3671 N N . GLY B 1 30 ? 7.648 -1.917 -22.188 1 92.12 30 GLY B N 1
ATOM 3672 C CA . GLY B 1 30 ? 8.336 -1.663 -20.938 1 92.12 30 GLY B CA 1
ATOM 3673 C C . GLY B 1 30 ? 9.453 -2.652 -20.656 1 92.12 30 GLY B C 1
ATOM 3674 O O . GLY B 1 30 ? 10.539 -2.266 -20.219 1 92.12 30 GLY B O 1
ATOM 3675 N N . THR B 1 31 ? 9.234 -3.889 -20.953 1 87.12 31 THR B N 1
ATOM 3676 C CA . THR B 1 31 ? 10.227 -4.93 -20.719 1 87.12 31 THR B CA 1
ATOM 3677 C C . THR B 1 31 ? 11.414 -4.77 -21.656 1 87.12 31 THR B C 1
ATOM 3679 O O . THR B 1 31 ? 12.562 -4.977 -21.25 1 87.12 31 THR B O 1
ATOM 3682 N N . VAL B 1 32 ? 11.18 -4.312 -22.797 1 89.62 32 VAL B N 1
ATOM 3683 C CA . VAL B 1 32 ? 12.234 -4.191 -23.797 1 89.62 32 VAL B CA 1
ATOM 3684 C C . VAL B 1 32 ? 12.992 -2.883 -23.578 1 89.62 32 VAL B C 1
ATOM 3686 O O . VAL B 1 32 ? 14.227 -2.854 -23.672 1 89.62 32 VAL B O 1
ATOM 3689 N N . LYS B 1 33 ? 12.266 -1.836 -23.281 1 90.56 33 LYS B N 1
ATOM 3690 C CA . LYS B 1 33 ? 12.883 -0.513 -23.203 1 90.56 33 LYS B CA 1
ATOM 3691 C C . LYS B 1 33 ? 13.359 -0.214 -21.781 1 90.56 33 LYS B C 1
ATOM 3693 O O . LYS B 1 33 ? 14.031 0.796 -21.547 1 90.56 33 LYS B O 1
ATOM 3698 N N . GLY B 1 34 ? 12.953 -1.009 -20.891 1 87.94 34 GLY B N 1
ATOM 3699 C CA . GLY B 1 34 ? 13.602 -0.959 -19.594 1 87.94 34 GLY B CA 1
ATOM 3700 C C . GLY B 1 34 ? 12.836 -0.144 -18.562 1 87.94 34 GLY B C 1
ATOM 3701 O O . GLY B 1 34 ? 13.438 0.469 -17.672 1 87.94 34 GLY B O 1
ATOM 3702 N N . PHE B 1 35 ? 11.578 0.07 -18.75 1 88.75 35 PHE B N 1
ATOM 3703 C CA . PHE B 1 35 ? 10.844 0.685 -17.641 1 88.75 35 PHE B CA 1
ATOM 3704 C C . PHE B 1 35 ? 9.961 -0.34 -16.953 1 88.75 35 PHE B C 1
ATOM 3706 O O . PHE B 1 35 ? 9.555 -1.335 -17.547 1 88.75 35 PHE B O 1
ATOM 3713 N N . ASP B 1 36 ? 9.703 -0.071 -15.719 1 91.69 36 ASP B N 1
ATOM 3714 C CA . ASP B 1 36 ? 9.109 -1.035 -14.805 1 91.69 36 ASP B CA 1
ATOM 3715 C C . ASP B 1 36 ? 7.66 -1.337 -15.188 1 91.69 36 ASP B C 1
ATOM 3717 O O . ASP B 1 36 ? 6.969 -0.482 -15.742 1 91.69 36 ASP B O 1
ATOM 3721 N N . LEU B 1 37 ? 7.23 -2.512 -14.852 1 92.12 37 LEU B N 1
ATOM 3722 C CA . LEU B 1 37 ? 5.871 -2.973 -15.117 1 92.12 37 LEU B CA 1
ATOM 3723 C C . LEU B 1 37 ? 4.848 -2.047 -14.477 1 92.12 37 LEU B C 1
ATOM 3725 O O . LEU B 1 37 ? 3.756 -1.85 -15.016 1 92.12 37 LEU B O 1
ATOM 3729 N N . SER B 1 38 ? 5.164 -1.515 -13.352 1 94.44 38 SER B N 1
ATOM 3730 C CA . SER B 1 38 ? 4.242 -0.623 -12.648 1 94.44 38 SER B CA 1
ATOM 3731 C C . SER B 1 38 ? 3.916 0.605 -13.492 1 94.44 38 SER B C 1
ATOM 3733 O O . SER B 1 38 ? 2.762 1.031 -13.555 1 94.44 38 SER B O 1
ATOM 3735 N N . VAL B 1 39 ? 4.887 1.152 -14.109 1 95.12 39 VAL B N 1
ATOM 3736 C CA . VAL B 1 39 ? 4.676 2.32 -14.961 1 95.12 39 VAL B CA 1
ATOM 3737 C C . VAL B 1 39 ? 3.787 1.945 -16.141 1 95.12 39 VAL B C 1
ATOM 3739 O O . VAL B 1 39 ? 2.893 2.705 -16.516 1 95.12 39 VAL B O 1
ATOM 3742 N N . SER B 1 40 ? 4.102 0.765 -16.703 1 95.31 40 SER B N 1
ATOM 3743 C CA . SER B 1 40 ? 3.266 0.268 -17.797 1 95.31 40 SER B CA 1
ATOM 3744 C C . SER B 1 40 ? 1.803 0.183 -17.375 1 95.31 40 SER B C 1
ATOM 3746 O O . SER B 1 40 ? 0.909 0.532 -18.141 1 95.31 40 SER B O 1
ATOM 3748 N N . LEU B 1 41 ? 1.611 -0.223 -16.203 1 95.88 41 LEU B N 1
ATOM 3749 C CA . LEU B 1 41 ? 0.251 -0.404 -15.703 1 95.88 41 LEU B CA 1
ATOM 3750 C C . LEU B 1 41 ? -0.419 0.942 -15.453 1 95.88 41 LEU B C 1
ATOM 3752 O O . LEU B 1 41 ? -1.622 1.094 -15.68 1 95.88 41 LEU B O 1
ATOM 3756 N N . PHE B 1 42 ? 0.316 1.914 -15.016 1 95.81 42 PHE B N 1
ATOM 3757 C CA . PHE B 1 42 ? -0.247 3.246 -14.82 1 95.81 42 PHE B CA 1
ATOM 3758 C C . PHE B 1 42 ? -0.624 3.869 -16.156 1 95.81 42 PHE B C 1
ATOM 3760 O O . PHE B 1 42 ? -1.641 4.559 -16.266 1 95.81 42 PHE B O 1
ATOM 3767 N N . VAL B 1 43 ? 0.189 3.625 -17.141 1 95.31 43 VAL B N 1
ATOM 3768 C CA . VAL B 1 43 ? -0.126 4.098 -18.484 1 95.31 43 VAL B CA 1
ATOM 3769 C C . VAL B 1 43 ? -1.392 3.408 -19 1 95.31 43 VAL B C 1
ATOM 3771 O O . VAL B 1 43 ? -2.256 4.047 -19.594 1 95.31 43 VAL B O 1
ATOM 3774 N N . THR B 1 44 ? -1.444 2.141 -18.734 1 96.56 44 THR B N 1
ATOM 3775 C CA . THR B 1 44 ? -2.639 1.391 -19.109 1 96.56 44 THR B CA 1
ATOM 3776 C C . THR B 1 44 ? -3.871 1.952 -18.406 1 96.56 44 THR B C 1
ATOM 3778 O O . THR B 1 44 ? -4.938 2.07 -19.016 1 96.56 44 THR B O 1
ATOM 3781 N N . ALA B 1 45 ? -3.695 2.271 -17.141 1 97.12 45 ALA B N 1
ATOM 3782 C CA . ALA B 1 45 ? -4.797 2.84 -16.375 1 97.12 45 ALA B CA 1
ATOM 3783 C C . ALA B 1 45 ? -5.301 4.133 -17 1 97.12 45 ALA B C 1
ATOM 3785 O O . ALA B 1 45 ? -6.508 4.379 -17.062 1 97.12 45 ALA B O 1
ATOM 3786 N N . ALA B 1 46 ? -4.398 4.941 -17.438 1 96.25 46 ALA B N 1
ATOM 3787 C CA . ALA B 1 46 ? -4.77 6.188 -18.094 1 96.25 46 ALA B CA 1
ATOM 3788 C C . ALA B 1 46 ? -5.559 5.918 -19.375 1 96.25 46 ALA B C 1
ATOM 3790 O O . ALA B 1 46 ? -6.574 6.57 -19.641 1 96.25 46 ALA B O 1
ATOM 3791 N N . TYR B 1 47 ? -5.113 4.957 -20.156 1 97.19 47 TYR B N 1
ATOM 3792 C CA . TYR B 1 47 ? -5.789 4.621 -21.406 1 97.19 47 TYR B CA 1
ATOM 3793 C C . TYR B 1 47 ? -7.191 4.09 -21.141 1 97.19 47 TYR B C 1
ATOM 3795 O O . TYR B 1 47 ? -8.156 4.527 -21.766 1 97.19 47 TYR B O 1
ATOM 3803 N N . VAL B 1 48 ? -7.262 3.154 -20.234 1 97.81 48 VAL B N 1
ATOM 3804 C CA . VAL B 1 48 ? -8.555 2.561 -19.906 1 97.81 48 VAL B CA 1
ATOM 3805 C C . VAL B 1 48 ? -9.477 3.627 -19.312 1 97.81 48 VAL B C 1
ATOM 3807 O O . VAL B 1 48 ? -10.688 3.602 -19.547 1 97.81 48 VAL B O 1
ATOM 3810 N N . GLY B 1 49 ? -8.875 4.52 -18.531 1 97.31 49 GLY B N 1
ATOM 3811 C CA . GLY B 1 49 ? -9.656 5.641 -18.016 1 97.31 49 GLY B CA 1
ATOM 3812 C C . GLY B 1 49 ? -10.242 6.504 -19.125 1 97.31 49 GLY B C 1
ATOM 3813 O O . GLY B 1 49 ? -11.398 6.926 -19.031 1 97.31 49 GLY B O 1
ATOM 3814 N N . ILE B 1 50 ? -9.484 6.73 -20.156 1 97.19 50 ILE B N 1
ATOM 3815 C CA . ILE B 1 50 ? -9.953 7.52 -21.297 1 97.19 50 ILE B CA 1
ATOM 3816 C C . ILE B 1 50 ? -11.117 6.805 -21.984 1 97.19 50 ILE B C 1
ATOM 3818 O O . ILE B 1 50 ? -12.109 7.43 -22.344 1 97.19 50 ILE B O 1
ATOM 3822 N N . ILE B 1 51 ? -11 5.539 -22.156 1 97.62 51 ILE B N 1
ATOM 3823 C CA . ILE B 1 51 ? -12.086 4.754 -22.734 1 97.62 51 ILE B CA 1
ATOM 3824 C C . ILE B 1 51 ? -13.328 4.855 -21.859 1 97.62 51 ILE B C 1
ATOM 3826 O O . ILE B 1 51 ? -14.445 4.98 -22.375 1 97.62 51 ILE B O 1
ATOM 3830 N N . GLY B 1 52 ? -13.109 4.773 -20.547 1 97.56 52 GLY B N 1
ATOM 3831 C CA . GLY B 1 52 ? -14.234 4.914 -19.641 1 97.56 52 GLY B CA 1
ATOM 3832 C C . GLY B 1 52 ? -14.93 6.258 -19.75 1 97.56 52 GLY B C 1
ATOM 3833 O O . GLY B 1 52 ? -16.156 6.332 -19.703 1 97.56 52 GLY B O 1
ATOM 3834 N N . LEU B 1 53 ? -14.133 7.309 -19.906 1 96.62 53 LEU B N 1
ATOM 3835 C CA . LEU B 1 53 ? -14.703 8.641 -20.094 1 96.62 53 LEU B CA 1
ATOM 3836 C C . LEU B 1 53 ? -15.523 8.703 -21.375 1 96.62 53 LEU B C 1
ATOM 3838 O O . LEU B 1 53 ? -16.609 9.305 -21.391 1 96.62 53 LEU B O 1
ATOM 3842 N N . ASN B 1 54 ? -15.016 8.062 -22.375 1 96.31 54 ASN B N 1
ATOM 3843 C CA . ASN B 1 54 ? -15.727 8.023 -23.641 1 96.31 54 ASN B CA 1
ATOM 3844 C C . ASN B 1 54 ? -17.016 7.227 -23.531 1 96.31 54 ASN B C 1
ATOM 3846 O O . ASN B 1 54 ? -17.969 7.461 -24.297 1 96.31 54 ASN B O 1
ATOM 3850 N N . CYS B 1 55 ? -17.031 6.34 -22.656 1 96.94 55 CYS B N 1
ATOM 3851 C CA . CYS B 1 55 ? -18.234 5.523 -22.453 1 96.94 55 CYS B CA 1
ATOM 3852 C C . CYS B 1 55 ? -19.25 6.242 -21.578 1 96.94 55 CYS B C 1
ATOM 3854 O O . CYS B 1 55 ? -20.359 5.77 -21.406 1 96.94 55 CYS B O 1
ATOM 3856 N N . GLY B 1 56 ? -18.844 7.383 -20.953 1 96.19 56 GLY B N 1
ATOM 3857 C CA . GLY B 1 56 ? -19.812 8.188 -20.219 1 96.19 56 GLY B CA 1
ATOM 3858 C C . GLY B 1 56 ? -19.562 8.203 -18.719 1 96.19 56 GLY B C 1
ATOM 3859 O O . GLY B 1 56 ? -20.328 8.805 -17.969 1 96.19 56 GLY B O 1
ATOM 3860 N N . TYR B 1 57 ? -18.547 7.57 -18.281 1 96.88 57 TYR B N 1
ATOM 3861 C CA . TYR B 1 57 ? -18.234 7.598 -16.859 1 96.88 57 TYR B CA 1
ATOM 3862 C C . TYR B 1 57 ? -17.484 8.883 -16.5 1 96.88 57 TYR B C 1
ATOM 3864 O O . TYR B 1 57 ? -16.844 9.5 -17.344 1 96.88 57 TYR B O 1
ATOM 3872 N N . THR B 1 58 ? -17.672 9.281 -15.289 1 95.75 58 THR B N 1
ATOM 3873 C CA . THR B 1 58 ? -16.922 10.438 -14.805 1 95.75 58 THR B CA 1
ATOM 3874 C C . THR B 1 58 ? -15.562 10.016 -14.258 1 95.75 58 THR B C 1
ATOM 3876 O O . THR B 1 58 ? -15.359 8.852 -13.914 1 95.75 58 THR B O 1
ATOM 3879 N N . LEU B 1 59 ? -14.688 10.914 -14.141 1 94.44 59 LEU B N 1
ATOM 3880 C CA . LEU B 1 59 ? -13.352 10.648 -13.602 1 94.44 59 LEU B CA 1
ATOM 3881 C C . LEU B 1 59 ? -13.438 10.172 -12.156 1 94.44 59 LEU B C 1
ATOM 3883 O O . LEU B 1 59 ? -12.695 9.273 -11.75 1 94.44 59 LEU B O 1
ATOM 3887 N N . HIS B 1 60 ? -14.281 10.727 -11.422 1 94.12 60 HIS B N 1
ATOM 3888 C CA . HIS B 1 60 ? -14.453 10.367 -10.016 1 94.12 60 HIS B CA 1
ATOM 3889 C C . HIS B 1 60 ? -14.914 8.922 -9.875 1 94.12 60 HIS B C 1
ATOM 3891 O O . HIS B 1 60 ? -14.438 8.195 -9 1 94.12 60 HIS B O 1
ATOM 3897 N N . GLU B 1 61 ? -15.82 8.578 -10.719 1 96.06 61 GLU B N 1
ATOM 3898 C CA . GLU B 1 61 ? -16.312 7.207 -10.68 1 96.06 61 GLU B CA 1
ATOM 3899 C C . GLU B 1 61 ? -15.219 6.207 -11.008 1 96.06 61 GLU B C 1
ATOM 3901 O O . GLU B 1 61 ? -15.117 5.152 -10.375 1 96.06 61 GLU B O 1
ATOM 3906 N N . LEU B 1 62 ? -14.453 6.531 -11.977 1 97.44 62 LEU B N 1
ATOM 3907 C CA . LEU B 1 62 ? -13.383 5.641 -12.414 1 97.44 62 LEU B CA 1
ATOM 3908 C C . LEU B 1 62 ? -12.305 5.523 -11.344 1 97.44 62 LEU B C 1
ATOM 3910 O O . LEU B 1 62 ? -11.828 4.422 -11.047 1 97.44 62 LEU B O 1
ATOM 3914 N N . LEU B 1 63 ? -11.938 6.629 -10.719 1 96.94 63 LEU B N 1
ATOM 3915 C CA . LEU B 1 63 ? -10.93 6.613 -9.672 1 96.94 63 LEU B CA 1
ATOM 3916 C C . LEU B 1 63 ? -11.438 5.887 -8.43 1 96.94 63 LEU B C 1
ATOM 3918 O O . LEU B 1 63 ? -10.688 5.172 -7.77 1 96.94 63 LEU B O 1
ATOM 3922 N N . GLU B 1 64 ? -12.68 6.074 -8.156 1 96.44 64 GLU B N 1
ATOM 3923 C CA . GLU B 1 64 ? -13.273 5.367 -7.023 1 96.44 64 GLU B CA 1
ATOM 3924 C C . GLU B 1 64 ? -13.227 3.855 -7.234 1 96.44 64 GLU B C 1
ATOM 3926 O O . GLU B 1 64 ? -12.969 3.102 -6.293 1 96.44 64 GLU B O 1
ATOM 3931 N N . ALA B 1 65 ? -13.531 3.473 -8.453 1 97.12 65 ALA B N 1
ATOM 3932 C CA . ALA B 1 65 ? -13.453 2.051 -8.773 1 97.12 65 ALA B CA 1
ATOM 3933 C C . ALA B 1 65 ? -12.031 1.528 -8.617 1 97.12 65 ALA B C 1
ATOM 3935 O O . ALA B 1 65 ? -11.82 0.415 -8.133 1 97.12 65 ALA B O 1
ATOM 3936 N N . MET B 1 66 ? -11.109 2.328 -9.016 1 97.44 66 MET B N 1
ATOM 3937 C CA . MET B 1 66 ? -9.695 1.987 -8.898 1 97.44 66 MET B CA 1
ATOM 3938 C C . MET B 1 66 ? -9.297 1.826 -7.434 1 97.44 66 MET B C 1
ATOM 3940 O O . MET B 1 66 ? -8.695 0.817 -7.059 1 97.44 66 MET B O 1
ATOM 3944 N N . TYR B 1 67 ? -9.68 2.754 -6.613 1 96.69 67 TYR B N 1
ATOM 3945 C CA . TYR B 1 67 ? -9.305 2.744 -5.203 1 96.69 67 TYR B CA 1
ATOM 3946 C C . TYR B 1 67 ? -9.984 1.601 -4.465 1 96.69 67 TYR B C 1
ATOM 3948 O O . TYR B 1 67 ? -9.375 0.947 -3.615 1 96.69 67 TYR B O 1
ATOM 3956 N N . HIS B 1 68 ? -11.227 1.408 -4.789 1 96 68 HIS B N 1
ATOM 3957 C CA . HIS B 1 68 ? -12.008 0.369 -4.125 1 96 68 HIS B CA 1
ATOM 3958 C C . HIS B 1 68 ? -11.406 -1.012 -4.375 1 96 68 HIS B C 1
ATOM 3960 O O . HIS B 1 68 ? -11.211 -1.787 -3.439 1 96 68 HIS B O 1
ATOM 3966 N N . LYS B 1 69 ? -11.117 -1.263 -5.559 1 95.88 69 LYS B N 1
ATOM 3967 C CA . LYS B 1 69 ? -10.555 -2.57 -5.887 1 95.88 69 LYS B CA 1
ATOM 3968 C C . LYS B 1 69 ? -9.172 -2.742 -5.273 1 95.88 69 LYS B C 1
ATOM 3970 O O . LYS B 1 69 ? -8.836 -3.822 -4.785 1 95.88 69 LYS B O 1
ATOM 3975 N N . ALA B 1 70 ? -8.383 -1.735 -5.355 1 95.81 70 ALA B N 1
ATOM 3976 C CA . ALA B 1 70 ? -7.055 -1.785 -4.738 1 95.81 70 ALA B CA 1
ATOM 3977 C C . ALA B 1 70 ? -7.156 -2.01 -3.234 1 95.81 70 ALA B C 1
ATOM 3979 O O . ALA B 1 70 ? -6.316 -2.689 -2.643 1 95.81 70 ALA B O 1
ATOM 3980 N N . GLY B 1 71 ? -8.18 -1.438 -2.613 1 95.38 71 GLY B N 1
ATOM 3981 C CA . GLY B 1 71 ? -8.375 -1.561 -1.18 1 95.38 71 GLY B CA 1
ATOM 3982 C C . GLY B 1 71 ? -8.664 -2.982 -0.737 1 95.38 71 GLY B C 1
ATOM 3983 O O . GLY B 1 71 ? -8.398 -3.348 0.41 1 95.38 71 GLY B O 1
ATOM 3984 N N . GLU B 1 72 ? -9.094 -3.779 -1.669 1 92.81 72 GLU B N 1
ATOM 3985 C CA . GLU B 1 72 ? -9.438 -5.16 -1.356 1 92.81 72 GLU B CA 1
ATOM 3986 C C . GLU B 1 72 ? -8.188 -6.016 -1.172 1 92.81 72 GLU B C 1
ATOM 3988 O O . GLU B 1 72 ? -8.266 -7.125 -0.641 1 92.81 72 GLU B O 1
ATOM 3993 N N . LEU B 1 73 ? -7.07 -5.445 -1.505 1 92.06 73 LEU B N 1
ATOM 3994 C CA . LEU B 1 73 ? -5.871 -6.277 -1.451 1 92.06 73 LEU B CA 1
ATOM 3995 C C . LEU B 1 73 ? -4.895 -5.754 -0.405 1 92.06 73 LEU B C 1
ATOM 3997 O O . LEU B 1 73 ? -3.695 -6.031 -0.475 1 92.06 73 LEU B O 1
ATOM 4001 N N . THR B 1 74 ? -5.383 -5.047 0.523 1 94.25 74 THR B N 1
ATOM 4002 C CA . THR B 1 74 ? -4.523 -4.531 1.581 1 94.25 74 THR B CA 1
ATOM 4003 C C . THR B 1 74 ? -3.994 -5.672 2.451 1 94.25 74 THR B C 1
ATOM 4005 O O . THR B 1 74 ? -2.914 -5.562 3.035 1 94.25 74 THR B O 1
ATOM 4008 N N . ASP B 1 75 ? -4.734 -6.762 2.547 1 94.19 75 ASP B N 1
ATOM 4009 C CA . ASP B 1 75 ? -4.254 -7.93 3.273 1 94.19 75 ASP B CA 1
ATOM 4010 C C . ASP B 1 75 ? -2.941 -8.438 2.68 1 94.19 75 ASP B C 1
ATOM 4012 O O . ASP B 1 75 ? -2.01 -8.773 3.416 1 94.19 75 ASP B O 1
ATOM 4016 N N . LEU B 1 76 ? -2.926 -8.43 1.328 1 93.5 76 LEU B N 1
ATOM 4017 C CA . LEU B 1 76 ? -1.717 -8.898 0.658 1 93.5 76 LEU B CA 1
ATOM 4018 C C . LEU B 1 76 ? -0.545 -7.965 0.94 1 93.5 76 LEU B C 1
ATOM 4020 O O . LEU B 1 76 ? 0.603 -8.406 1.025 1 93.5 76 LEU B O 1
ATOM 4024 N N . PHE B 1 77 ? -0.849 -6.68 1.044 1 95.56 77 PHE B N 1
ATOM 4025 C CA . PHE B 1 77 ? 0.18 -5.723 1.429 1 95.56 77 PHE B CA 1
ATOM 4026 C C . PHE B 1 77 ? 0.818 -6.117 2.756 1 95.56 77 PHE B C 1
ATOM 4028 O O . PHE B 1 77 ? 2.045 -6.148 2.875 1 95.56 77 PHE B O 1
ATOM 4035 N N . PHE B 1 78 ? 0.045 -6.465 3.74 1 95.69 78 PHE B N 1
ATOM 4036 C CA . PHE B 1 78 ? 0.547 -6.816 5.062 1 95.69 78 PHE B CA 1
ATOM 4037 C C . PHE B 1 78 ? 1.273 -8.156 5.023 1 95.69 78 PHE B C 1
ATOM 4039 O O . PHE B 1 78 ? 2.24 -8.367 5.762 1 95.69 78 PHE B O 1
ATOM 4046 N N . LEU B 1 79 ? 0.787 -9.031 4.164 1 93.81 79 LEU B N 1
ATOM 4047 C CA . LEU B 1 79 ? 1.464 -10.312 4.004 1 93.81 79 LEU B CA 1
ATOM 4048 C C . LEU B 1 79 ? 2.879 -10.117 3.473 1 93.81 79 LEU B C 1
ATOM 4050 O O . LEU B 1 79 ? 3.822 -10.75 3.957 1 93.81 79 LEU B O 1
ATOM 4054 N N . LEU B 1 80 ? 2.98 -9.211 2.49 1 93.94 80 LEU B N 1
ATOM 4055 C CA . LEU B 1 80 ? 4.293 -8.938 1.918 1 93.94 80 LEU B CA 1
ATOM 4056 C C . LEU B 1 80 ? 5.215 -8.305 2.955 1 93.94 80 LEU B C 1
ATOM 4058 O O . LEU B 1 80 ? 6.398 -8.641 3.027 1 93.94 80 LEU B O 1
ATOM 4062 N N . CYS B 1 81 ? 4.652 -7.414 3.752 1 95.44 81 CYS B N 1
ATOM 4063 C CA . CYS B 1 81 ? 5.43 -6.852 4.848 1 95.44 81 CYS B CA 1
ATOM 4064 C C . CYS B 1 81 ? 5.91 -7.945 5.793 1 95.44 81 CYS B C 1
ATOM 4066 O O . CYS B 1 81 ? 7.055 -7.922 6.25 1 95.44 81 CYS B O 1
ATOM 4068 N N . GLY B 1 82 ? 5.039 -8.875 6.102 1 94.06 82 GLY B N 1
ATOM 4069 C CA . GLY B 1 82 ? 5.379 -9.984 6.977 1 94.06 82 GLY B CA 1
ATOM 4070 C C . GLY B 1 82 ? 6.504 -10.844 6.441 1 94.06 82 GLY B C 1
ATOM 4071 O O . GLY B 1 82 ? 7.383 -11.273 7.195 1 94.06 82 GLY B O 1
ATOM 4072 N N . ILE B 1 83 ? 6.461 -11.078 5.145 1 90.25 83 ILE B N 1
ATOM 4073 C CA . ILE B 1 83 ? 7.496 -11.883 4.508 1 90.25 83 ILE B CA 1
ATOM 4074 C C . ILE B 1 83 ? 8.852 -11.188 4.648 1 90.25 83 ILE B C 1
ATOM 4076 O O . ILE B 1 83 ? 9.844 -11.82 5.004 1 90.25 83 ILE B O 1
ATOM 4080 N N . GLY B 1 84 ? 8.867 -9.883 4.309 1 92.19 84 GLY B N 1
ATOM 4081 C CA . GLY B 1 84 ? 10.102 -9.133 4.48 1 92.19 84 GLY B CA 1
ATOM 4082 C C . GLY B 1 84 ? 10.609 -9.141 5.91 1 92.19 84 GLY B C 1
ATOM 4083 O O . GLY B 1 84 ? 11.805 -9.344 6.145 1 92.19 84 GLY B O 1
ATOM 4084 N N . PHE B 1 85 ? 9.68 -8.977 6.852 1 95 85 PHE B N 1
ATOM 4085 C CA . PHE B 1 85 ? 10.016 -8.992 8.273 1 95 85 PHE B CA 1
ATOM 4086 C C . PHE B 1 85 ? 10.578 -10.344 8.68 1 95 85 PHE B C 1
ATOM 4088 O O . PHE B 1 85 ? 11.609 -10.414 9.359 1 95 85 PHE B O 1
ATOM 4095 N N . LEU B 1 86 ? 9.961 -11.375 8.25 1 91.38 86 LEU B N 1
ATOM 4096 C CA . LEU B 1 86 ? 10.344 -12.734 8.609 1 91.38 86 LEU B CA 1
ATOM 4097 C C . LEU B 1 86 ? 11.703 -13.094 8.016 1 91.38 86 LEU B C 1
ATOM 4099 O O . LEU B 1 86 ? 12.523 -13.742 8.672 1 91.38 86 LEU B O 1
ATOM 4103 N N . THR B 1 87 ? 11.914 -12.734 6.812 1 88.31 87 THR B N 1
ATOM 4104 C CA . THR B 1 87 ? 13.172 -13.047 6.145 1 88.31 87 THR B CA 1
ATOM 4105 C C . THR B 1 87 ? 14.352 -12.43 6.898 1 88.31 87 THR B C 1
ATOM 4107 O O . THR B 1 87 ? 15.359 -13.094 7.137 1 88.31 87 THR B O 1
ATOM 4110 N N . ALA B 1 88 ? 14.172 -11.188 7.258 1 92.69 88 ALA B N 1
ATOM 4111 C CA . ALA B 1 88 ? 15.211 -10.531 8.039 1 92.69 88 ALA B CA 1
ATOM 4112 C C . ALA B 1 88 ? 15.406 -11.219 9.391 1 92.69 88 ALA B C 1
ATOM 4114 O O . ALA B 1 88 ? 16.531 -11.367 9.859 1 92.69 88 ALA B O 1
ATOM 4115 N N . SER B 1 89 ? 14.328 -11.609 9.992 1 93.75 89 SER B N 1
ATOM 4116 C CA . SER B 1 89 ? 14.359 -12.289 11.281 1 93.75 89 SER B CA 1
ATOM 4117 C C . SER B 1 89 ? 15.055 -13.641 11.18 1 93.75 89 SER B C 1
ATOM 4119 O O . SER B 1 89 ? 15.797 -14.039 12.086 1 93.75 89 SER B O 1
ATOM 4121 N N . PHE B 1 90 ? 14.844 -14.344 10.133 1 89.75 90 PHE B N 1
ATOM 4122 C CA . PHE B 1 90 ? 15.461 -15.648 9.914 1 89.75 90 PHE B CA 1
ATOM 4123 C C . PHE B 1 90 ? 16.984 -15.523 9.875 1 89.75 90 PHE B C 1
ATOM 4125 O O . PHE B 1 90 ? 17.703 -16.359 10.422 1 89.75 90 PHE B O 1
ATOM 4132 N N . VAL B 1 91 ? 17.391 -14.5 9.234 1 89.38 91 VAL B N 1
ATOM 4133 C CA . VAL B 1 91 ? 18.828 -14.289 9.172 1 89.38 91 VAL B CA 1
ATOM 4134 C C . VAL B 1 91 ? 19.359 -13.859 10.539 1 89.38 91 VAL B C 1
ATOM 4136 O O . VAL B 1 91 ? 20.344 -14.391 11.031 1 89.38 91 VAL B O 1
ATOM 4139 N N . PHE B 1 92 ? 18.609 -12.961 11.141 1 93.38 92 PHE B N 1
ATOM 4140 C CA . PHE B 1 92 ? 18.984 -12.43 12.445 1 93.38 92 PHE B CA 1
ATOM 4141 C C . PHE B 1 92 ? 19.062 -13.547 13.484 1 93.38 92 PHE B C 1
ATOM 4143 O O . PHE B 1 92 ? 19.969 -13.57 14.312 1 93.38 92 PHE B O 1
ATOM 4150 N N . ALA B 1 93 ? 18.203 -14.477 13.406 1 94.56 93 ALA B N 1
ATOM 4151 C CA . ALA B 1 93 ? 18.109 -15.562 14.375 1 94.56 93 ALA B CA 1
ATOM 4152 C C . ALA B 1 93 ? 19.141 -16.641 14.086 1 94.56 93 ALA B C 1
ATOM 4154 O O . ALA B 1 93 ? 19.438 -17.469 14.945 1 94.56 93 ALA B O 1
ATOM 4155 N N . GLY B 1 94 ? 19.672 -16.625 12.898 1 90.81 94 GLY B N 1
ATOM 4156 C CA . GLY B 1 94 ? 20.562 -17.703 12.477 1 90.81 94 GLY B CA 1
ATOM 4157 C C . GLY B 1 94 ? 19.812 -18.891 11.914 1 90.81 94 GLY B C 1
ATOM 4158 O O . GLY B 1 94 ? 20.391 -19.969 11.758 1 90.81 94 GLY B O 1
ATOM 4159 N N . THR B 1 95 ? 18.594 -18.688 11.641 1 88.38 95 THR B N 1
ATOM 4160 C CA . THR B 1 95 ? 17.781 -19.766 11.094 1 88.38 95 THR B CA 1
ATOM 4161 C C . THR B 1 95 ? 18.266 -20.156 9.703 1 88.38 95 THR B C 1
ATOM 4163 O O . THR B 1 95 ? 18.453 -21.344 9.414 1 88.38 95 THR B O 1
ATOM 4166 N N . ILE B 1 96 ? 18.469 -19.156 8.891 1 79.69 96 ILE B N 1
ATOM 4167 C CA . ILE B 1 96 ? 18.922 -19.422 7.527 1 79.69 96 ILE B CA 1
ATOM 4168 C C . ILE B 1 96 ? 20.328 -20.031 7.551 1 79.69 96 ILE B C 1
ATOM 4170 O O . ILE B 1 96 ? 20.562 -21.078 6.953 1 79.69 96 ILE B O 1
ATOM 4174 N N . PRO B 1 97 ? 21.234 -19.469 8.336 1 82 97 PRO B N 1
ATOM 4175 C CA . PRO B 1 97 ? 22.562 -20.078 8.445 1 82 97 PRO B CA 1
ATOM 4176 C C . PRO B 1 97 ? 22.516 -21.5 9 1 82 97 PRO B C 1
ATOM 4178 O O . PRO B 1 97 ? 23.25 -22.375 8.531 1 82 97 PRO B O 1
ATOM 4181 N N . ALA B 1 98 ? 21.688 -21.766 9.961 1 85 98 ALA B N 1
ATOM 4182 C CA . ALA B 1 98 ? 21.562 -23.109 10.531 1 85 98 ALA B CA 1
ATOM 4183 C C . ALA B 1 98 ? 21.031 -24.094 9.492 1 85 98 ALA B C 1
ATOM 4185 O O . ALA B 1 98 ? 21.5 -25.219 9.398 1 85 98 ALA B O 1
ATOM 4186 N N . LEU B 1 99 ? 20.062 -23.688 8.805 1 76.75 99 LEU B N 1
ATOM 4187 C CA . LEU B 1 99 ? 19.484 -24.531 7.762 1 76.75 99 LEU B CA 1
ATOM 4188 C C . LEU B 1 99 ? 20.547 -24.891 6.723 1 76.75 99 LEU B C 1
ATOM 4190 O O . LEU B 1 99 ? 20.609 -26.047 6.277 1 76.75 99 LEU B O 1
ATOM 4194 N N . ILE B 1 100 ? 21.297 -23.922 6.41 1 72 100 ILE B N 1
ATOM 4195 C CA . ILE B 1 100 ? 22.375 -24.125 5.441 1 72 100 ILE B CA 1
ATOM 4196 C C . ILE B 1 100 ? 23.344 -25.172 5.977 1 72 100 ILE B C 1
ATOM 4198 O O . ILE B 1 100 ? 23.688 -26.141 5.285 1 72 100 ILE B O 1
ATOM 4202 N N . THR B 1 101 ? 23.719 -25.031 7.172 1 76.56 101 THR B N 1
ATOM 4203 C CA . THR B 1 101 ? 24.719 -25.891 7.773 1 76.56 101 THR B CA 1
ATOM 4204 C C . THR B 1 101 ? 24.188 -27.312 7.934 1 76.56 101 THR B C 1
ATOM 4206 O O . THR B 1 101 ? 24.906 -28.281 7.676 1 76.56 101 THR B O 1
ATOM 4209 N N . TYR B 1 102 ? 22.891 -27.453 8.242 1 76.12 102 TYR B N 1
ATOM 4210 C CA . TYR B 1 102 ? 22.328 -28.781 8.508 1 76.12 102 TYR B CA 1
ATOM 4211 C C . TYR B 1 102 ? 21.953 -29.469 7.207 1 76.12 102 TYR B C 1
ATOM 4213 O O . TYR B 1 102 ? 22.109 -30.688 7.074 1 76.12 102 TYR B O 1
ATOM 4221 N N . LEU B 1 103 ? 21.438 -28.719 6.27 1 69.06 103 LEU B N 1
ATOM 4222 C CA . LEU B 1 103 ? 20.922 -29.312 5.043 1 69.06 103 LEU B CA 1
ATOM 4223 C C . LEU B 1 103 ? 22.062 -29.672 4.094 1 69.06 103 LEU B C 1
ATOM 4225 O O . LEU B 1 103 ? 21.953 -30.609 3.301 1 69.06 103 LEU B O 1
ATOM 4229 N N . LEU B 1 104 ? 23.125 -28.891 4.152 1 66.88 104 LEU B N 1
ATOM 4230 C CA . LEU B 1 104 ? 24.297 -29.203 3.328 1 66.88 104 LEU B CA 1
ATOM 4231 C C . LEU B 1 104 ? 24.844 -30.578 3.654 1 66.88 104 LEU B C 1
ATOM 4233 O O . LEU B 1 104 ? 25.453 -31.234 2.799 1 66.88 104 LEU B O 1
ATOM 4237 N N . LYS B 1 105 ? 24.484 -31 4.832 1 67.75 105 LYS B N 1
ATOM 4238 C CA . LYS B 1 105 ? 25 -32.281 5.262 1 67.75 105 LYS B CA 1
ATOM 4239 C C . LYS B 1 105 ? 24.109 -33.438 4.766 1 67.75 105 LYS B C 1
ATOM 4241 O O . LYS B 1 105 ? 24.578 -34.562 4.578 1 67.75 105 LYS B O 1
ATOM 4246 N N . PHE B 1 106 ? 22.781 -33.188 4.418 1 68.44 106 PHE B N 1
ATOM 4247 C CA . PHE B 1 106 ? 21.859 -34.281 4.211 1 68.44 106 PHE B CA 1
ATOM 4248 C C . PHE B 1 106 ? 21.281 -34.25 2.805 1 68.44 106 PHE B C 1
ATOM 4250 O O . PHE B 1 106 ? 20.75 -35.25 2.32 1 68.44 106 PHE B O 1
ATOM 4257 N N . VAL B 1 107 ? 21.281 -33.188 2.15 1 70.94 107 VAL B N 1
ATOM 4258 C CA . VAL B 1 107 ? 20.531 -33.094 0.905 1 70.94 107 VAL B CA 1
ATOM 4259 C C . VAL B 1 107 ? 21.5 -32.906 -0.268 1 70.94 107 VAL B C 1
ATOM 4261 O O . VAL B 1 107 ? 22.406 -32.062 -0.21 1 70.94 107 VAL B O 1
ATOM 4264 N N . THR B 1 108 ? 21.297 -33.844 -1.263 1 73.69 108 THR B N 1
ATOM 4265 C CA . THR B 1 108 ? 22.031 -33.688 -2.512 1 73.69 108 THR B CA 1
ATOM 4266 C C . THR B 1 108 ? 21.406 -32.625 -3.393 1 73.69 108 THR B C 1
ATOM 4268 O O . THR B 1 108 ? 20.172 -32.562 -3.521 1 73.69 108 THR B O 1
ATOM 4271 N N . PRO B 1 109 ? 22.188 -31.75 -3.934 1 76.75 109 PRO B N 1
ATOM 4272 C CA . PRO B 1 109 ? 21.688 -30.641 -4.766 1 76.75 109 PRO B CA 1
ATOM 4273 C C . PRO B 1 109 ? 20.766 -31.125 -5.891 1 76.75 109 PRO B C 1
ATOM 4275 O O . PRO B 1 109 ? 19.812 -30.453 -6.254 1 76.75 109 PRO B O 1
ATOM 4278 N N . SER B 1 110 ? 20.969 -32.375 -6.32 1 80.75 110 SER B N 1
ATOM 4279 C CA . SER B 1 110 ? 20.203 -32.875 -7.449 1 80.75 110 SER B CA 1
ATOM 4280 C C . SER B 1 110 ? 18.766 -33.156 -7.055 1 80.75 110 SER B C 1
ATOM 4282 O O . SER B 1 110 ? 17.875 -33.125 -7.91 1 80.75 110 SER B O 1
ATOM 4284 N N . LEU B 1 111 ? 18.5 -33.344 -5.805 1 86.06 111 LEU B N 1
ATOM 4285 C CA . LEU B 1 111 ? 17.156 -33.688 -5.355 1 86.06 111 LEU B CA 1
ATOM 4286 C C . LEU B 1 111 ? 16.469 -32.5 -4.723 1 86.06 111 LEU B C 1
ATOM 4288 O O . LEU B 1 111 ? 15.273 -32.531 -4.406 1 86.06 111 LEU B O 1
ATOM 4292 N N . CYS B 1 112 ? 17.172 -31.469 -4.645 1 86.94 112 CYS B N 1
ATOM 4293 C CA . CYS B 1 112 ? 16.688 -30.312 -3.916 1 86.94 112 CYS B CA 1
ATOM 4294 C C . CYS B 1 112 ? 15.453 -29.719 -4.59 1 86.94 112 CYS B C 1
ATOM 4296 O O . CYS B 1 112 ? 14.477 -29.375 -3.92 1 86.94 112 CYS B O 1
ATOM 4298 N N . ILE B 1 113 ? 15.453 -29.641 -5.863 1 93 113 ILE B N 1
ATOM 4299 C CA . ILE B 1 113 ? 14.352 -29.031 -6.609 1 93 113 ILE B CA 1
ATOM 4300 C C . ILE B 1 113 ? 13.102 -29.891 -6.473 1 93 113 ILE B C 1
ATOM 4302 O O . ILE B 1 113 ? 12.008 -29.375 -6.227 1 93 113 ILE B O 1
ATOM 4306 N N . LEU B 1 114 ? 13.336 -31.203 -6.555 1 93.88 114 LEU B N 1
ATOM 4307 C CA . LEU B 1 114 ? 12.211 -32.125 -6.41 1 93.88 114 LEU B CA 1
ATOM 4308 C C . LEU B 1 114 ? 11.625 -32.062 -5.004 1 93.88 114 LEU B C 1
ATOM 4310 O O . LEU B 1 114 ? 10.406 -32.062 -4.836 1 93.88 114 LEU B O 1
ATOM 4314 N N . LEU B 1 115 ? 12.453 -32 -4.07 1 90 115 LEU B N 1
ATOM 4315 C CA . LEU B 1 115 ? 12 -31.922 -2.688 1 90 115 LEU B CA 1
ATOM 4316 C C . LEU B 1 115 ? 11.25 -30.625 -2.432 1 90 115 LEU B C 1
ATOM 4318 O O . LEU B 1 115 ? 10.289 -30.594 -1.654 1 90 115 LEU B O 1
ATOM 4322 N N . GLY B 1 116 ? 11.75 -29.547 -3.043 1 92.06 116 GLY B N 1
ATOM 4323 C CA . GLY B 1 116 ? 11.016 -28.297 -2.949 1 92.06 116 GLY B CA 1
ATOM 4324 C C . GLY B 1 116 ? 9.578 -28.406 -3.43 1 92.06 116 GLY B C 1
ATOM 4325 O O . GLY B 1 116 ? 8.656 -27.906 -2.777 1 92.06 116 GLY B O 1
ATOM 4326 N N . PHE B 1 117 ? 9.43 -29.141 -4.531 1 96.75 117 PHE B N 1
ATOM 4327 C CA . PHE B 1 117 ? 8.094 -29.359 -5.07 1 96.75 117 PHE B CA 1
ATOM 4328 C C . PHE B 1 117 ? 7.27 -30.25 -4.148 1 96.75 117 PHE B C 1
ATOM 4330 O O . PHE B 1 117 ? 6.137 -29.922 -3.805 1 96.75 117 PHE B O 1
ATOM 4337 N N . LEU B 1 118 ? 7.789 -31.281 -3.66 1 94.81 118 LEU B N 1
ATOM 4338 C CA . LEU B 1 118 ? 7.059 -32.281 -2.904 1 94.81 118 LEU B CA 1
ATOM 4339 C C . LEU B 1 118 ? 6.672 -31.766 -1.526 1 94.81 118 LEU B C 1
ATOM 4341 O O . LEU B 1 118 ? 5.531 -31.953 -1.089 1 94.81 118 LEU B O 1
ATOM 4345 N N . PHE B 1 119 ? 7.551 -31.094 -0.902 1 88.94 119 PHE B N 1
ATOM 4346 C CA . PHE B 1 119 ? 7.262 -30.609 0.438 1 88.94 119 PHE B CA 1
ATOM 4347 C C . PHE B 1 119 ? 6.199 -29.516 0.392 1 88.94 119 PHE B C 1
ATOM 4349 O O . PHE B 1 119 ? 5.297 -29.484 1.23 1 88.94 119 PHE B O 1
ATOM 4356 N N . THR B 1 120 ? 6.332 -28.656 -0.546 1 92.75 120 THR B N 1
ATOM 4357 C CA . THR B 1 120 ? 5.336 -27.609 -0.663 1 92.75 120 THR B CA 1
ATOM 4358 C C . THR B 1 120 ? 3.988 -28.188 -1.095 1 92.75 120 THR B C 1
ATOM 4360 O O . THR B 1 120 ? 2.938 -27.719 -0.642 1 92.75 120 THR B O 1
ATOM 4363 N N . ALA B 1 121 ? 4.02 -29.219 -1.893 1 96.12 121 ALA B N 1
ATOM 4364 C CA . ALA B 1 121 ? 2.783 -29.844 -2.359 1 96.12 121 ALA B CA 1
ATOM 4365 C C . ALA B 1 121 ? 2.045 -30.516 -1.212 1 96.12 121 ALA B C 1
ATOM 4367 O O . ALA B 1 121 ? 0.833 -30.344 -1.056 1 96.12 121 ALA B O 1
ATOM 4368 N N . VAL B 1 122 ? 2.74 -31.234 -0.434 1 90.62 122 VAL B N 1
ATOM 4369 C CA . VAL B 1 122 ? 2.145 -31.953 0.687 1 90.62 122 VAL B CA 1
ATOM 4370 C C . VAL B 1 122 ? 1.597 -30.953 1.708 1 90.62 122 VAL B C 1
ATOM 4372 O O . VAL B 1 122 ? 0.477 -31.109 2.199 1 90.62 122 VAL B O 1
ATOM 4375 N N . THR B 1 123 ? 2.346 -30 1.951 1 86.88 123 THR B N 1
ATOM 4376 C CA . THR B 1 123 ? 1.922 -29 2.916 1 86.88 123 THR B CA 1
ATOM 4377 C C . THR B 1 123 ? 0.687 -28.25 2.416 1 86.88 123 THR B C 1
ATOM 4379 O O . THR B 1 123 ? -0.243 -28 3.184 1 86.88 123 THR B O 1
ATOM 4382 N N . ALA B 1 124 ? 0.717 -27.938 1.182 1 92.38 124 ALA B N 1
ATOM 4383 C CA . ALA B 1 124 ? -0.402 -27.203 0.584 1 92.38 124 ALA B CA 1
ATOM 4384 C C . ALA B 1 124 ? -1.688 -28.031 0.662 1 92.38 124 ALA B C 1
ATOM 4386 O O . ALA B 1 124 ? -2.777 -27.469 0.82 1 92.38 124 ALA B O 1
ATOM 4387 N N . PHE B 1 125 ? -1.568 -29.312 0.547 1 90.81 125 PHE B N 1
ATOM 4388 C CA . PHE B 1 125 ? -2.732 -30.188 0.591 1 90.81 125 PHE B CA 1
ATOM 4389 C C . PHE B 1 125 ? -3.396 -30.141 1.961 1 90.81 125 PHE B C 1
ATOM 4391 O O . PHE B 1 125 ? -4.621 -30.203 2.064 1 90.81 125 PHE B O 1
ATOM 4398 N N . PHE B 1 126 ? -2.648 -29.953 2.939 1 85.06 126 PHE B N 1
ATOM 4399 C CA . PHE B 1 126 ? -3.186 -29.969 4.293 1 85.06 126 PHE B CA 1
ATOM 4400 C C . PHE B 1 126 ? -3.605 -28.562 4.727 1 85.06 126 PHE B C 1
ATOM 4402 O O . PHE B 1 126 ? -4.602 -28.406 5.434 1 85.06 126 PHE B O 1
ATOM 4409 N N . ILE B 1 127 ? -2.865 -27.594 4.301 1 82.06 127 ILE B N 1
ATOM 4410 C CA . ILE B 1 127 ? -3.143 -26.219 4.719 1 82.06 127 ILE B CA 1
ATOM 4411 C C . ILE B 1 127 ? -4.266 -25.641 3.865 1 82.06 127 ILE B C 1
ATOM 4413 O O . ILE B 1 127 ? -5.09 -24.875 4.359 1 82.06 127 ILE B O 1
ATOM 4417 N N . GLY B 1 128 ? -4.254 -25.953 2.6 1 84.25 128 GLY B N 1
ATOM 4418 C CA . GLY B 1 128 ? -5.309 -25.531 1.688 1 84.25 128 GLY B CA 1
ATOM 4419 C C . GLY B 1 128 ? -5.125 -24.125 1.179 1 84.25 128 GLY B C 1
ATOM 4420 O O . GLY B 1 128 ? -6.082 -23.5 0.716 1 84.25 128 GLY B O 1
ATOM 4421 N N . THR B 1 129 ? -3.971 -23.516 1.45 1 86.5 129 THR B N 1
ATOM 4422 C CA . THR B 1 129 ? -3.686 -22.172 0.946 1 86.5 129 THR B CA 1
ATOM 4423 C C . THR B 1 129 ? -2.303 -22.125 0.303 1 86.5 129 THR B C 1
ATOM 4425 O O . THR B 1 129 ? -1.34 -22.672 0.845 1 86.5 129 THR B O 1
ATOM 4428 N N . SER B 1 130 ? -2.291 -21.578 -0.897 1 92.62 130 SER B N 1
ATOM 4429 C CA . SER B 1 130 ? -1.008 -21.453 -1.58 1 92.62 130 SER B CA 1
ATOM 4430 C C . SER B 1 130 ? -0.154 -20.359 -0.954 1 92.62 130 SER B C 1
ATOM 4432 O O . SER B 1 130 ? 1.067 -20.484 -0.862 1 92.62 130 SER B O 1
ATOM 4434 N N . PHE B 1 131 ? -0.766 -19.281 -0.514 1 88.38 131 PHE B N 1
ATOM 4435 C CA . PHE B 1 131 ? -0.052 -18.172 0.114 1 88.38 131 PHE B CA 1
ATOM 4436 C C . PHE B 1 131 ? 0.579 -18.609 1.429 1 88.38 131 PHE B C 1
ATOM 4438 O O . PHE B 1 131 ? 1.749 -18.328 1.689 1 88.38 131 PHE B O 1
ATOM 4445 N N . GLY B 1 132 ? -0.228 -19.359 2.195 1 82.44 132 GLY B N 1
ATOM 4446 C CA . GLY B 1 132 ? 0.293 -19.875 3.453 1 82.44 132 GLY B CA 1
ATOM 4447 C C . GLY B 1 132 ? 1.428 -20.859 3.27 1 82.44 132 GLY B C 1
ATOM 4448 O O . GLY B 1 132 ? 2.436 -20.797 3.977 1 82.44 132 GLY B O 1
ATOM 4449 N N . THR B 1 133 ? 1.282 -21.672 2.33 1 87.38 133 THR B N 1
ATOM 4450 C CA . THR B 1 133 ? 2.291 -22.688 2.074 1 87.38 133 THR B CA 1
ATOM 4451 C C . THR B 1 133 ? 3.586 -22.062 1.57 1 87.38 133 THR B C 1
ATOM 4453 O O . THR B 1 133 ? 4.668 -22.344 2.086 1 87.38 133 THR B O 1
ATOM 4456 N N . CYS B 1 134 ? 3.475 -21.219 0.611 1 90.56 134 CYS B N 1
ATOM 4457 C CA . CYS B 1 134 ? 4.66 -20.578 0.044 1 90.56 134 CYS B CA 1
ATOM 4458 C C . CYS B 1 134 ? 5.336 -19.672 1.064 1 90.56 134 CYS B C 1
ATOM 4460 O O . CYS B 1 134 ? 6.562 -19.609 1.132 1 90.56 134 CYS B O 1
ATOM 4462 N N . GLY B 1 135 ? 4.562 -19.047 1.853 1 81.12 135 GLY B N 1
ATOM 4463 C CA . GLY B 1 135 ? 5.082 -18.109 2.834 1 81.12 135 GLY B CA 1
ATOM 4464 C C . GLY B 1 135 ? 5.762 -18.781 4.008 1 81.12 135 GLY B C 1
ATOM 4465 O O . GLY B 1 135 ? 6.441 -18.141 4.805 1 81.12 135 GLY B O 1
ATOM 4466 N N . THR B 1 136 ? 5.586 -20.031 4.109 1 78.69 136 THR B N 1
ATOM 4467 C CA . THR B 1 136 ? 6.195 -20.75 5.223 1 78.69 136 THR B CA 1
ATOM 4468 C C . THR B 1 136 ? 7.242 -21.734 4.727 1 78.69 136 THR B C 1
ATOM 4470 O O . THR B 1 136 ? 8.406 -21.375 4.547 1 78.69 136 THR B O 1
ATOM 4473 N N . ILE B 1 137 ? 6.73 -22.859 4.219 1 78.12 137 ILE B N 1
ATOM 4474 C CA . ILE B 1 137 ? 7.648 -23.906 3.77 1 78.12 137 ILE B CA 1
ATOM 4475 C C . ILE B 1 137 ? 8.375 -23.438 2.508 1 78.12 137 ILE B C 1
ATOM 4477 O O . ILE B 1 137 ? 9.539 -23.781 2.287 1 78.12 137 ILE B O 1
ATOM 4481 N N . GLY B 1 138 ? 7.766 -22.625 1.725 1 85.69 138 GLY B N 1
ATOM 4482 C CA . GLY B 1 138 ? 8.406 -22.109 0.528 1 85.69 138 GLY B CA 1
ATOM 4483 C C . GLY B 1 138 ? 9.633 -21.266 0.824 1 85.69 138 GLY B C 1
ATOM 4484 O O . GLY B 1 138 ? 10.656 -21.391 0.15 1 85.69 138 GLY B O 1
ATOM 4485 N N . VAL B 1 139 ? 9.492 -20.469 1.805 1 77.06 139 VAL B N 1
ATOM 4486 C CA . VAL B 1 139 ? 10.609 -19.625 2.203 1 77.06 139 VAL B CA 1
ATOM 4487 C C . VAL B 1 139 ? 11.789 -20.484 2.627 1 77.06 139 VAL B C 1
ATOM 4489 O O . VAL B 1 139 ? 12.938 -20.203 2.275 1 77.06 139 VAL B O 1
ATOM 4492 N N . ALA B 1 140 ? 11.484 -21.516 3.336 1 73.12 140 ALA B N 1
ATOM 4493 C CA . ALA B 1 140 ? 12.516 -22.422 3.809 1 73.12 140 ALA B CA 1
ATOM 4494 C C . ALA B 1 140 ? 13.219 -23.109 2.639 1 73.12 140 ALA B C 1
ATOM 4496 O O . ALA B 1 140 ? 14.445 -23.25 2.639 1 73.12 140 ALA B O 1
ATOM 4497 N N . MET B 1 141 ? 12.508 -23.453 1.671 1 81.81 141 MET B N 1
ATOM 4498 C CA . MET B 1 141 ? 13.07 -24.156 0.525 1 81.81 141 MET B CA 1
ATOM 4499 C C . MET B 1 141 ? 13.922 -23.234 -0.329 1 81.81 141 MET B C 1
ATOM 4501 O O . MET B 1 141 ? 14.945 -23.641 -0.879 1 81.81 141 MET B O 1
ATOM 4505 N N . ILE B 1 142 ? 13.516 -22 -0.475 1 84.5 142 ILE B N 1
ATOM 4506 C CA . ILE B 1 142 ? 14.289 -21.031 -1.233 1 84.5 142 ILE B CA 1
ATOM 4507 C C . ILE B 1 142 ? 15.617 -20.75 -0.527 1 84.5 142 ILE B C 1
ATOM 4509 O O . ILE B 1 142 ? 16.656 -20.625 -1.176 1 84.5 142 ILE B O 1
ATOM 4513 N N . GLY B 1 143 ? 15.492 -20.609 0.734 1 71.88 143 GLY B N 1
ATOM 4514 C CA . GLY B 1 143 ? 16.734 -20.5 1.495 1 71.88 143 GLY B CA 1
ATOM 4515 C C . GLY B 1 143 ? 17.688 -21.656 1.245 1 71.88 143 GLY B C 1
ATOM 4516 O O . GLY B 1 143 ? 18.891 -21.438 1.084 1 71.88 143 GLY B O 1
ATOM 4517 N N . LEU B 1 144 ? 17.125 -22.844 1.159 1 72.19 144 LEU B N 1
ATOM 4518 C CA . LEU B 1 144 ? 17.922 -24.031 0.882 1 72.19 144 LEU B CA 1
ATOM 4519 C C . LEU B 1 144 ? 18.562 -23.953 -0.495 1 72.19 144 LEU B C 1
ATOM 4521 O O . LEU B 1 144 ? 19.719 -24.328 -0.664 1 72.19 144 LEU B O 1
ATOM 4525 N N . ALA B 1 145 ? 17.844 -23.484 -1.42 1 81.69 145 ALA B N 1
ATOM 4526 C CA . ALA B 1 145 ? 18.359 -23.375 -2.787 1 81.69 145 ALA B CA 1
ATOM 4527 C C . ALA B 1 145 ? 19.516 -22.391 -2.865 1 81.69 145 ALA B C 1
ATOM 4529 O O . ALA B 1 145 ? 20.469 -22.609 -3.605 1 81.69 145 ALA B O 1
ATOM 4530 N N . ILE B 1 146 ? 19.344 -21.359 -2.236 1 73.31 146 ILE B N 1
ATOM 4531 C CA . ILE B 1 146 ? 20.375 -20.328 -2.248 1 73.31 146 ILE B CA 1
ATOM 4532 C C . ILE B 1 146 ? 21.656 -20.891 -1.645 1 73.31 146 ILE B C 1
ATOM 4534 O O . ILE B 1 146 ? 22.75 -20.719 -2.207 1 73.31 146 ILE B O 1
ATOM 4538 N N . VAL B 1 147 ? 21.516 -21.641 -0.674 1 65.62 147 VAL B N 1
ATOM 4539 C CA . VAL B 1 147 ? 22.672 -22.156 0.06 1 65.62 147 VAL B CA 1
ATOM 4540 C C . VAL B 1 147 ? 23.344 -23.266 -0.756 1 65.62 147 VAL B C 1
ATOM 4542 O O . VAL B 1 147 ? 24.578 -23.359 -0.78 1 65.62 147 VAL B O 1
ATOM 4545 N N . MET B 1 148 ? 22.578 -24.031 -1.333 1 72.94 148 MET B N 1
ATOM 4546 C CA . MET B 1 148 ? 23.109 -25.188 -2.068 1 72.94 148 MET B CA 1
ATOM 4547 C C . MET B 1 148 ? 23.516 -24.781 -3.484 1 72.94 148 MET B C 1
ATOM 4549 O O . MET B 1 148 ? 24.016 -25.594 -4.246 1 72.94 148 MET B O 1
ATOM 4553 N N . ASP B 1 149 ? 23.219 -23.453 -3.736 1 76.25 149 ASP B N 1
ATOM 4554 C CA . ASP B 1 149 ? 23.531 -22.906 -5.051 1 76.25 149 ASP B CA 1
ATOM 4555 C C . ASP B 1 149 ? 22.812 -23.672 -6.156 1 76.25 149 ASP B C 1
ATOM 4557 O O . ASP B 1 149 ? 23.422 -24.031 -7.168 1 76.25 149 ASP B O 1
ATOM 4561 N N . VAL B 1 150 ? 21.75 -24.125 -5.797 1 81.56 150 VAL B N 1
ATOM 4562 C CA . VAL B 1 150 ? 20.891 -24.719 -6.812 1 81.56 150 VAL B CA 1
ATOM 4563 C C . VAL B 1 150 ? 20.234 -23.609 -7.652 1 81.56 150 VAL B C 1
ATOM 4565 O O . VAL B 1 150 ? 20.219 -22.453 -7.246 1 81.56 150 VAL B O 1
ATOM 4568 N N . ASN B 1 151 ? 19.875 -24 -8.867 1 89.69 151 ASN B N 1
ATOM 4569 C CA . ASN B 1 151 ? 19.203 -23.047 -9.742 1 89.69 151 ASN B CA 1
ATOM 4570 C C . ASN B 1 151 ? 17.969 -22.438 -9.07 1 89.69 151 ASN B C 1
ATOM 4572 O O . ASN B 1 151 ? 16.953 -23.094 -8.914 1 89.69 151 ASN B O 1
ATOM 4576 N N . LEU B 1 152 ? 18.078 -21.156 -8.758 1 90.38 152 LEU B N 1
ATOM 4577 C CA . LEU B 1 152 ? 17.062 -20.484 -7.957 1 90.38 152 LEU B CA 1
ATOM 4578 C C . LEU B 1 152 ? 15.758 -20.359 -8.727 1 90.38 152 LEU B C 1
ATOM 4580 O O . LEU B 1 152 ? 14.68 -20.625 -8.18 1 90.38 152 LEU B O 1
ATOM 4584 N N . PRO B 1 153 ? 15.766 -19.984 -10.016 1 95.19 153 PRO B N 1
ATOM 4585 C CA . PRO B 1 153 ? 14.516 -19.938 -10.773 1 95.19 153 PRO B CA 1
ATOM 4586 C C . PRO B 1 153 ? 13.797 -21.297 -10.82 1 95.19 153 PRO B C 1
ATOM 4588 O O . PRO B 1 153 ? 12.57 -21.344 -10.719 1 95.19 153 PRO B O 1
ATOM 4591 N N . ALA B 1 154 ? 14.57 -22.328 -10.938 1 95.19 154 ALA B N 1
ATOM 4592 C CA . ALA B 1 154 ? 13.984 -23.672 -10.969 1 95.19 154 ALA B CA 1
ATOM 4593 C C . ALA B 1 154 ? 13.344 -24.031 -9.633 1 95.19 154 ALA B C 1
ATOM 4595 O O . ALA B 1 154 ? 12.242 -24.578 -9.594 1 95.19 154 ALA B O 1
ATOM 4596 N N . MET B 1 155 ? 14.055 -23.703 -8.594 1 93.94 155 MET B N 1
ATOM 4597 C CA . MET B 1 155 ? 13.5 -23.938 -7.262 1 93.94 155 MET B CA 1
ATOM 4598 C C . MET B 1 155 ? 12.25 -23.094 -7.035 1 93.94 155 MET B C 1
ATOM 4600 O O . MET B 1 155 ? 11.258 -23.594 -6.488 1 93.94 155 MET B O 1
ATOM 4604 N N . ALA B 1 156 ? 12.336 -21.859 -7.422 1 96.38 156 ALA B N 1
ATOM 4605 C CA . ALA B 1 156 ? 11.18 -20.969 -7.305 1 96.38 156 ALA B CA 1
ATOM 4606 C C . ALA B 1 156 ? 9.961 -21.562 -8.023 1 96.38 156 ALA B C 1
ATOM 4608 O O . ALA B 1 156 ? 8.859 -21.562 -7.48 1 96.38 156 ALA B O 1
ATOM 4609 N N . GLY B 1 157 ? 10.203 -22.016 -9.258 1 97.62 157 GLY B N 1
ATOM 4610 C CA . GLY B 1 157 ? 9.125 -22.641 -10.016 1 97.62 157 GLY B CA 1
ATOM 4611 C C . GLY B 1 157 ? 8.562 -23.875 -9.336 1 97.62 157 GLY B C 1
ATOM 4612 O O . GLY B 1 157 ? 7.348 -24.094 -9.344 1 97.62 157 GLY B O 1
ATOM 4613 N N . ALA B 1 158 ? 9.422 -24.656 -8.75 1 97.38 158 ALA B N 1
ATOM 4614 C CA . ALA B 1 158 ? 9 -25.875 -8.062 1 97.38 158 ALA B CA 1
ATOM 4615 C C . ALA B 1 158 ? 8.164 -25.547 -6.832 1 97.38 158 ALA B C 1
ATOM 4617 O O . ALA B 1 158 ? 7.129 -26.172 -6.59 1 97.38 158 ALA B O 1
ATOM 4618 N N . VAL B 1 159 ? 8.602 -24.578 -6.094 1 96.25 159 VAL B N 1
ATOM 4619 C CA . VAL B 1 159 ? 7.926 -24.172 -4.863 1 96.25 159 VAL B CA 1
ATOM 4620 C C . VAL B 1 159 ? 6.559 -23.578 -5.195 1 96.25 159 VAL B C 1
ATOM 4622 O O . VAL B 1 159 ? 5.562 -23.922 -4.551 1 96.25 159 VAL B O 1
ATOM 4625 N N . VAL B 1 160 ? 6.512 -22.781 -6.203 1 98 160 VAL B N 1
ATOM 4626 C CA . VAL B 1 160 ? 5.254 -22.172 -6.629 1 98 160 VAL B CA 1
ATOM 4627 C C . VAL B 1 160 ? 4.301 -23.25 -7.121 1 98 160 VAL B C 1
ATOM 4629 O O . VAL B 1 160 ? 3.115 -23.25 -6.781 1 98 160 VAL B O 1
ATOM 4632 N N . SER B 1 161 ? 4.832 -24.156 -7.859 1 98.12 161 SER B N 1
ATOM 4633 C CA . SER B 1 161 ? 4.035 -25.281 -8.344 1 98.12 161 SER B CA 1
ATOM 4634 C C . SER B 1 161 ? 3.461 -26.094 -7.184 1 98.12 161 SER B C 1
ATOM 4636 O O . SER B 1 161 ? 2.25 -26.312 -7.117 1 98.12 161 SER B O 1
ATOM 4638 N N . GLY B 1 162 ? 4.312 -26.453 -6.309 1 97.5 162 GLY B N 1
ATOM 4639 C CA . GLY B 1 162 ? 3.885 -27.266 -5.18 1 97.5 162 GLY B CA 1
ATOM 4640 C C . GLY B 1 162 ? 2.844 -26.578 -4.312 1 97.5 162 GLY B C 1
ATOM 4641 O O . GLY B 1 162 ? 1.899 -27.219 -3.848 1 97.5 162 GLY B O 1
ATOM 4642 N N . SER B 1 163 ? 3 -25.312 -4.137 1 95.62 163 SER B N 1
ATOM 4643 C CA . SER B 1 163 ? 2.102 -24.562 -3.258 1 95.62 163 SER B CA 1
ATOM 4644 C C . SER B 1 163 ? 0.694 -24.5 -3.838 1 95.62 163 SER B C 1
ATOM 4646 O O . SER B 1 163 ? -0.27 -24.25 -3.113 1 95.62 163 SER B O 1
ATOM 4648 N N . HIS B 1 164 ? 0.535 -24.75 -5.113 1 97 164 HIS B N 1
ATOM 4649 C CA . HIS B 1 164 ? -0.771 -24.609 -5.75 1 97 164 HIS B CA 1
ATOM 4650 C C . HIS B 1 164 ? -1.429 -25.969 -5.957 1 97 164 HIS B C 1
ATOM 4652 O O . HIS B 1 164 ? -2.562 -26.047 -6.434 1 97 164 HIS B O 1
ATOM 4658 N N . VAL B 1 165 ? -0.737 -27.047 -5.594 1 96.44 165 VAL B N 1
ATOM 4659 C CA . VAL B 1 165 ? -1.292 -28.391 -5.75 1 96.44 165 VAL B CA 1
ATOM 4660 C C . VAL B 1 165 ? -2.512 -28.562 -4.848 1 96.44 165 VAL B C 1
ATOM 4662 O O . VAL B 1 165 ? -3.559 -29.047 -5.285 1 96.44 165 VAL B O 1
ATOM 4665 N N . GLY B 1 166 ? -2.389 -28.094 -3.65 1 91.06 166 GLY B N 1
ATOM 4666 C CA . GLY B 1 166 ? -3.475 -28.203 -2.689 1 91.06 166 GLY B CA 1
ATOM 4667 C C . GLY B 1 166 ? -4.707 -27.406 -3.08 1 91.06 166 GLY B C 1
ATOM 4668 O O . GLY B 1 166 ? -5.832 -27.812 -2.783 1 91.06 166 GLY B O 1
ATOM 4669 N N . LEU B 1 167 ? -4.539 -26.328 -3.721 1 90.5 167 LEU B N 1
ATOM 4670 C CA . LEU B 1 167 ? -5.652 -25.469 -4.109 1 90.5 167 LEU B CA 1
ATOM 4671 C C . LEU B 1 167 ? -6.574 -26.188 -5.09 1 90.5 167 LEU B C 1
ATOM 4673 O O . LEU B 1 167 ? -7.777 -25.922 -5.129 1 90.5 167 LEU B O 1
ATOM 4677 N N . PHE B 1 168 ? -5.988 -27.062 -5.805 1 95.06 168 PHE B N 1
ATOM 4678 C CA . PHE B 1 168 ? -6.738 -27.75 -6.852 1 95.06 168 PHE B CA 1
ATOM 4679 C C . PHE B 1 168 ? -7.281 -29.078 -6.352 1 95.06 168 PHE B C 1
ATOM 4681 O O . PHE B 1 168 ? -8.391 -29.484 -6.711 1 95.06 168 PHE B O 1
ATOM 4688 N N . LEU B 1 169 ? -6.609 -29.766 -5.422 1 94.06 169 LEU B N 1
ATOM 4689 C CA . LEU B 1 169 ? -6.93 -31.156 -5.086 1 94.06 169 LEU B CA 1
ATOM 4690 C C . LEU B 1 169 ? -7.449 -31.266 -3.656 1 94.06 169 LEU B C 1
ATOM 4692 O O . LEU B 1 169 ? -8.023 -32.281 -3.275 1 94.06 169 LEU B O 1
ATOM 4696 N N . SER B 1 170 ? -7.336 -30.219 -2.881 1 92.88 170 SER B N 1
ATOM 4697 C CA . SER B 1 170 ? -7.652 -30.328 -1.459 1 92.88 170 SER B CA 1
ATOM 4698 C C . SER B 1 170 ? -9.039 -29.766 -1.155 1 92.88 170 SER B C 1
ATOM 4700 O O . SER B 1 170 ? -9.359 -28.641 -1.557 1 92.88 170 SER B O 1
ATOM 4702 N N . PRO B 1 171 ? -9.859 -30.469 -0.352 1 91.62 171 PRO B N 1
ATOM 4703 C CA . PRO B 1 171 ? -11.172 -29.969 0.068 1 91.62 171 PRO B CA 1
ATOM 4704 C C . PRO B 1 171 ? -11.07 -28.828 1.07 1 91.62 171 PRO B C 1
ATOM 4706 O O . PRO B 1 171 ? -12.07 -28.156 1.358 1 91.62 171 PRO B O 1
ATOM 4709 N N . MET B 1 172 ? -9.898 -28.578 1.483 1 87.25 172 MET B N 1
ATOM 4710 C CA . MET B 1 172 ? -9.68 -27.484 2.436 1 87.25 172 MET B CA 1
ATOM 4711 C C . MET B 1 172 ? -9.469 -26.172 1.71 1 87.25 172 MET B C 1
ATOM 4713 O O . MET B 1 172 ? -9.508 -25.094 2.328 1 87.25 172 MET B O 1
ATOM 4717 N N . ALA B 1 173 ? -9.289 -26.219 0.437 1 91.12 173 ALA B N 1
ATOM 4718 C CA . ALA B 1 173 ? -8.93 -25.031 -0.323 1 91.12 173 ALA B CA 1
ATOM 4719 C C . ALA B 1 173 ? -10.164 -24.234 -0.732 1 91.12 173 ALA B C 1
ATOM 4721 O O . ALA B 1 173 ? -11.195 -24.828 -1.07 1 91.12 173 ALA B O 1
ATOM 4722 N N . ASP B 1 174 ? -10.055 -22.953 -0.71 1 88.44 174 ASP B N 1
ATOM 4723 C CA . ASP B 1 174 ? -11.164 -22.062 -1.023 1 88.44 174 ASP B CA 1
ATOM 4724 C C . ASP B 1 174 ? -11.625 -22.234 -2.469 1 88.44 174 ASP B C 1
ATOM 4726 O O . ASP B 1 174 ? -12.828 -22.266 -2.744 1 88.44 174 ASP B O 1
ATOM 4730 N N . ASN B 1 175 ? -10.68 -22.328 -3.357 1 93.56 175 ASN B N 1
ATOM 4731 C CA . ASN B 1 175 ? -11.055 -22.5 -4.758 1 93.56 175 ASN B CA 1
ATOM 4732 C C . ASN B 1 175 ? -11.797 -23.812 -4.98 1 93.56 175 ASN B C 1
ATOM 4734 O O . ASN B 1 175 ? -12.75 -23.859 -5.758 1 93.56 175 ASN B O 1
ATOM 4738 N N . PHE B 1 176 ? -11.344 -24.828 -4.316 1 93.75 176 PHE B N 1
ATOM 4739 C CA . PHE B 1 176 ? -12.008 -26.125 -4.355 1 93.75 176 PHE B CA 1
ATOM 4740 C C . PHE B 1 176 ? -13.445 -26.016 -3.85 1 93.75 176 PHE B C 1
ATOM 4742 O O . PHE B 1 176 ? -14.375 -26.5 -4.5 1 93.75 176 PHE B O 1
ATOM 4749 N N . ASN B 1 177 ? -13.648 -25.359 -2.822 1 94.25 177 ASN B N 1
ATOM 4750 C CA . ASN B 1 177 ? -14.969 -25.188 -2.217 1 94.25 177 ASN B CA 1
ATOM 4751 C C . ASN B 1 177 ? -15.867 -24.297 -3.074 1 94.25 177 ASN B C 1
ATOM 4753 O O . ASN B 1 177 ? -17.078 -24.484 -3.115 1 94.25 177 ASN B O 1
ATOM 4757 N N . LEU B 1 178 ? -15.219 -23.359 -3.664 1 95.25 178 LEU B N 1
ATOM 4758 C CA . LEU B 1 178 ? -15.984 -22.5 -4.57 1 95.25 178 LEU B CA 1
ATOM 4759 C C . LEU B 1 178 ? -16.547 -23.312 -5.73 1 95.25 178 LEU B C 1
ATOM 4761 O O . LEU B 1 178 ? -17.719 -23.172 -6.09 1 95.25 178 LEU B O 1
ATOM 4765 N N . VAL B 1 179 ? -15.766 -24.156 -6.309 1 96.06 179 VAL B N 1
ATOM 4766 C CA . VAL B 1 179 ? -16.203 -25.031 -7.398 1 96.06 179 VAL B CA 1
ATOM 4767 C C . VAL B 1 179 ? -17.344 -25.922 -6.926 1 96.06 179 VAL B C 1
ATOM 4769 O O . VAL B 1 179 ? -18.359 -26.047 -7.613 1 96.06 179 VAL B O 1
ATOM 4772 N N . ALA B 1 180 ? -17.219 -26.484 -5.738 1 96 180 ALA B N 1
ATOM 4773 C CA . ALA B 1 180 ? -18.25 -27.344 -5.172 1 96 180 ALA B CA 1
ATOM 4774 C C . ALA B 1 180 ? -19.547 -26.578 -4.965 1 96 180 ALA B C 1
ATOM 4776 O O . ALA B 1 180 ? -20.625 -27.078 -5.289 1 96 180 ALA B O 1
ATOM 4777 N N . SER B 1 181 ? -19.422 -25.391 -4.512 1 95.81 181 SER B N 1
ATOM 4778 C CA . SER B 1 181 ? -20.594 -24.594 -4.172 1 95.81 181 SER B CA 1
ATOM 4779 C C . SER B 1 181 ? -21.328 -24.141 -5.422 1 95.81 181 SER B C 1
ATOM 4781 O O . SER B 1 181 ? -22.562 -24.25 -5.5 1 95.81 181 SER B O 1
ATOM 4783 N N . VAL B 1 182 ? -20.609 -23.703 -6.391 1 94.69 182 VAL B N 1
ATOM 4784 C CA . VAL B 1 182 ? -21.25 -23.094 -7.555 1 94.69 182 VAL B CA 1
ATOM 4785 C C . VAL B 1 182 ? -21.844 -24.188 -8.445 1 94.69 182 VAL B C 1
ATOM 4787 O O . VAL B 1 182 ? -22.797 -23.953 -9.18 1 94.69 182 VAL B O 1
ATOM 4790 N N . THR B 1 183 ? -21.344 -25.391 -8.391 1 94.94 183 THR B N 1
ATOM 4791 C CA . THR B 1 183 ? -21.859 -26.484 -9.203 1 94.94 183 THR B CA 1
ATOM 4792 C C . THR B 1 183 ? -22.812 -27.359 -8.398 1 94.94 183 THR B C 1
ATOM 4794 O O . THR B 1 183 ? -23.344 -28.344 -8.914 1 94.94 183 THR B O 1
ATOM 4797 N N . LYS B 1 184 ? -22.953 -27.047 -7.102 1 94.44 184 LYS B N 1
ATOM 4798 C CA . LYS B 1 184 ? -23.812 -27.812 -6.203 1 94.44 184 LYS B CA 1
ATOM 4799 C C . LYS B 1 184 ? -23.406 -29.281 -6.172 1 94.44 184 LYS B C 1
ATOM 4801 O O . LYS B 1 184 ? -24.25 -30.172 -6.293 1 94.44 184 LYS B O 1
ATOM 4806 N N . SER B 1 185 ? -22.141 -29.469 -6.117 1 94.88 185 SER B N 1
ATOM 4807 C CA . SER B 1 185 ? -21.578 -30.828 -6.051 1 94.88 185 SER B CA 1
ATOM 4808 C C . SER B 1 185 ? -20.953 -31.094 -4.688 1 94.88 185 SER B C 1
ATOM 4810 O O . SER B 1 185 ? -20.516 -30.172 -4.008 1 94.88 185 SER B O 1
ATOM 4812 N N . ASP B 1 186 ? -20.969 -32.344 -4.328 1 94.44 186 ASP B N 1
ATOM 4813 C CA . ASP B 1 186 ? -20.328 -32.719 -3.068 1 94.44 186 ASP B CA 1
ATOM 4814 C C . ASP B 1 186 ? -18.812 -32.75 -3.229 1 94.44 186 ASP B C 1
ATOM 4816 O O . ASP B 1 186 ? -18.297 -32.906 -4.344 1 94.44 186 ASP B O 1
ATOM 4820 N N . SER B 1 187 ? -18.125 -32.688 -2.18 1 93.56 187 SER B N 1
ATOM 4821 C CA . SER B 1 187 ? -16.672 -32.594 -2.154 1 93.56 187 SER B CA 1
ATOM 4822 C C . SER B 1 187 ? -16.031 -33.812 -2.805 1 93.56 187 SER B C 1
ATOM 4824 O O . SER B 1 187 ? -15.039 -33.656 -3.531 1 93.56 187 SER B O 1
ATOM 4826 N N . LEU B 1 188 ? -16.562 -34.938 -2.561 1 93.06 188 LEU B N 1
ATOM 4827 C CA . LEU B 1 188 ? -15.977 -36.156 -3.096 1 93.06 188 LEU B CA 1
ATOM 4828 C C . LEU B 1 188 ? -16.078 -36.188 -4.617 1 93.06 188 LEU B C 1
ATOM 4830 O O . LEU B 1 188 ? -15.141 -36.625 -5.297 1 93.06 188 LEU B O 1
ATOM 4834 N N . THR B 1 189 ? -17.219 -35.781 -5.098 1 93.94 189 THR B N 1
ATOM 4835 C CA . THR B 1 189 ? -17.422 -35.75 -6.543 1 93.94 189 THR B CA 1
ATOM 4836 C C . THR B 1 189 ? -16.453 -34.75 -7.195 1 93.94 189 THR B C 1
ATOM 4838 O O . THR B 1 189 ? -15.859 -35.062 -8.242 1 93.94 189 THR B O 1
ATOM 4841 N N . VAL B 1 190 ? -16.281 -33.625 -6.625 1 95 190 VAL B N 1
ATOM 4842 C CA . VAL B 1 190 ? -15.352 -32.625 -7.129 1 95 190 VAL B CA 1
ATOM 4843 C C . VAL B 1 190 ? -13.922 -33.156 -7.094 1 95 190 VAL B C 1
ATOM 4845 O O . VAL B 1 190 ? -13.164 -33 -8.047 1 95 190 VAL B O 1
ATOM 4848 N N . MET B 1 191 ? -13.602 -33.812 -6.016 1 94.25 191 MET B N 1
ATOM 4849 C CA . MET B 1 191 ? -12.25 -34.344 -5.844 1 94.25 191 MET B CA 1
ATOM 4850 C C . MET B 1 191 ? -11.945 -35.375 -6.91 1 94.25 191 MET B C 1
ATOM 4852 O O . MET B 1 191 ? -10.844 -35.406 -7.465 1 94.25 191 MET B O 1
ATOM 4856 N N . LYS B 1 192 ? -12.828 -36.219 -7.184 1 93.44 192 LYS B N 1
ATOM 4857 C CA . LYS B 1 192 ? -12.641 -37.25 -8.18 1 93.44 192 LYS B CA 1
ATOM 4858 C C . LYS B 1 192 ? -12.43 -36.656 -9.57 1 93.44 192 LYS B C 1
ATOM 4860 O O . LYS B 1 192 ? -11.555 -37.094 -10.32 1 93.44 192 LYS B O 1
ATOM 4865 N N . ARG B 1 193 ? -13.266 -35.719 -9.867 1 93.5 193 ARG B N 1
ATOM 4866 C CA . ARG B 1 193 ? -13.117 -35.062 -11.172 1 93.5 193 ARG B CA 1
ATOM 4867 C C . ARG B 1 193 ? -11.789 -34.344 -11.281 1 93.5 193 ARG B C 1
ATOM 4869 O O . ARG B 1 193 ? -11.117 -34.406 -12.312 1 93.5 193 ARG B O 1
ATOM 4876 N N . ALA B 1 194 ? -11.422 -33.625 -10.281 1 95.12 194 ALA B N 1
ATOM 4877 C CA . ALA B 1 194 ? -10.18 -32.875 -10.25 1 95.12 194 ALA B CA 1
ATOM 4878 C C . ALA B 1 194 ? -8.969 -33.812 -10.32 1 95.12 194 ALA B C 1
ATOM 4880 O O . ALA B 1 194 ? -7.941 -33.469 -10.898 1 95.12 194 ALA B O 1
ATOM 4881 N N . ALA B 1 195 ? -9.133 -34.969 -9.734 1 95.31 195 ALA B N 1
ATOM 4882 C CA . ALA B 1 195 ? -8.039 -35.938 -9.672 1 95.31 195 ALA B CA 1
ATOM 4883 C C . ALA B 1 195 ? -7.668 -36.438 -11.07 1 95.31 195 ALA B C 1
ATOM 4885 O O . ALA B 1 195 ? -6.504 -36.75 -11.344 1 95.31 195 ALA B O 1
ATOM 4886 N N . TYR B 1 196 ? -8.586 -36.438 -11.961 1 95.06 196 TYR B N 1
ATOM 4887 C CA . TYR B 1 196 ? -8.32 -36.875 -13.328 1 95.06 196 TYR B CA 1
ATOM 4888 C C . TYR B 1 196 ? -7.332 -35.938 -14.016 1 95.06 196 TYR B C 1
ATOM 4890 O O . TYR B 1 196 ? -6.562 -36.375 -14.883 1 95.06 196 TYR B O 1
ATOM 4898 N N . ILE B 1 197 ? -7.355 -34.688 -13.617 1 96.12 197 ILE B N 1
ATOM 4899 C CA . ILE B 1 197 ? -6.453 -33.719 -14.188 1 96.12 197 ILE B CA 1
ATOM 4900 C C . ILE B 1 197 ? -5.23 -33.531 -13.289 1 96.12 197 ILE B C 1
ATOM 4902 O O . ILE B 1 197 ? -4.098 -33.531 -13.773 1 96.12 197 ILE B O 1
ATOM 4906 N N . GLY B 1 198 ? -5.465 -33.5 -12.016 1 96.81 198 GLY B N 1
ATOM 4907 C CA . GLY B 1 198 ? -4.445 -33.156 -11.039 1 96.81 198 GLY B CA 1
ATOM 4908 C C . GLY B 1 198 ? -3.395 -34.25 -10.859 1 96.81 198 GLY B C 1
ATOM 4909 O O . GLY B 1 198 ? -2.201 -33.938 -10.789 1 96.81 198 GLY B O 1
ATOM 4910 N N . ILE B 1 199 ? -3.812 -35.5 -10.797 1 96.62 199 ILE B N 1
ATOM 4911 C CA . ILE B 1 199 ? -2.891 -36.594 -10.484 1 96.62 199 ILE B CA 1
ATOM 4912 C C . ILE B 1 199 ? -1.906 -36.75 -11.641 1 96.62 199 ILE B C 1
ATOM 4914 O O . ILE B 1 199 ? -0.694 -36.844 -11.422 1 96.62 199 ILE B O 1
ATOM 4918 N N . PRO B 1 200 ? -2.391 -36.844 -12.867 1 96.75 200 PRO B N 1
ATOM 4919 C CA . PRO B 1 200 ? -1.422 -36.938 -13.961 1 96.75 200 PRO B CA 1
ATOM 4920 C C . PRO B 1 200 ? -0.468 -35.75 -14.016 1 96.75 200 PRO B C 1
ATOM 4922 O O . PRO B 1 200 ? 0.713 -35.906 -14.336 1 96.75 200 PRO B O 1
ATOM 4925 N N . THR B 1 201 ? -0.986 -34.562 -13.773 1 98 201 THR B N 1
ATOM 4926 C CA . THR B 1 201 ? -0.125 -33.375 -13.773 1 98 201 THR B CA 1
ATOM 4927 C C . THR B 1 201 ? 0.903 -33.469 -12.648 1 98 201 THR B C 1
ATOM 4929 O O . THR B 1 201 ? 2.059 -33.062 -12.828 1 98 201 THR B O 1
ATOM 4932 N N . PHE B 1 202 ? 0.468 -33.938 -11.469 1 98.12 202 PHE B N 1
ATOM 4933 C CA . PHE B 1 202 ? 1.355 -34.125 -10.328 1 98.12 202 PHE B CA 1
ATOM 4934 C C . PHE B 1 202 ? 2.5 -35.062 -10.672 1 98.12 202 PHE B C 1
ATOM 4936 O O . PHE B 1 202 ? 3.662 -34.781 -10.375 1 98.12 202 PHE B O 1
ATOM 4943 N N . LEU B 1 203 ? 2.197 -36.125 -11.297 1 97.81 203 LEU B N 1
ATOM 4944 C CA . LEU B 1 203 ? 3.205 -37.094 -11.703 1 97.81 203 LEU B CA 1
ATOM 4945 C C . LEU B 1 203 ? 4.148 -36.5 -12.742 1 97.81 203 LEU B C 1
ATOM 4947 O O . LEU B 1 203 ? 5.355 -36.75 -12.703 1 97.81 203 LEU B O 1
ATOM 4951 N N . ALA B 1 204 ? 3.586 -35.781 -13.664 1 97.94 204 ALA B N 1
ATOM 4952 C CA . ALA B 1 204 ? 4.414 -35.094 -14.656 1 97.94 204 ALA B CA 1
ATOM 4953 C C . ALA B 1 204 ? 5.379 -34.125 -14 1 97.94 204 ALA B C 1
ATOM 4955 O O . ALA B 1 204 ? 6.516 -33.969 -14.445 1 97.94 204 ALA B O 1
ATOM 4956 N N . CYS B 1 205 ? 4.914 -33.406 -12.961 1 98.31 205 CYS B N 1
ATOM 4957 C CA . CYS B 1 205 ? 5.758 -32.469 -12.227 1 98.31 205 CYS B CA 1
ATOM 4958 C C . CYS B 1 205 ? 6.91 -33.219 -11.547 1 98.31 205 CYS B C 1
ATOM 4960 O O . CYS B 1 205 ? 8.047 -32.719 -11.555 1 98.31 205 CYS B O 1
ATOM 4962 N N . ILE B 1 206 ? 6.559 -34.375 -10.953 1 97.69 206 ILE B N 1
ATOM 4963 C CA . ILE B 1 206 ? 7.598 -35.156 -10.305 1 97.69 206 ILE B CA 1
ATOM 4964 C C . ILE B 1 206 ? 8.688 -35.531 -11.312 1 97.69 206 ILE B C 1
ATOM 4966 O O . ILE B 1 206 ? 9.875 -35.375 -11.039 1 97.69 206 ILE B O 1
ATOM 4970 N N . LEU B 1 207 ? 8.281 -35.938 -12.453 1 97.5 207 LEU B N 1
ATOM 4971 C CA . LEU B 1 207 ? 9.227 -36.312 -13.516 1 97.5 207 LEU B CA 1
ATOM 4972 C C . LEU B 1 207 ? 10.016 -35.094 -13.977 1 97.5 207 LEU B C 1
ATOM 4974 O O . LEU B 1 207 ? 11.234 -35.156 -14.125 1 97.5 207 LEU B O 1
ATOM 4978 N N . PHE B 1 208 ? 9.344 -34 -14.219 1 97.44 208 PHE B N 1
ATOM 4979 C CA . PHE B 1 208 ? 9.945 -32.75 -14.703 1 97.44 208 PHE B CA 1
ATOM 4980 C C . PHE B 1 208 ? 11.008 -32.25 -13.742 1 97.44 208 PHE B C 1
ATOM 4982 O O . PHE B 1 208 ? 12.133 -31.938 -14.148 1 97.44 208 PHE B O 1
ATOM 4989 N N . TYR B 1 209 ? 10.711 -32.188 -12.469 1 96.44 209 TYR B N 1
ATOM 4990 C CA . TYR B 1 209 ? 11.633 -31.625 -11.484 1 96.44 209 TYR B CA 1
ATOM 4991 C C . TYR B 1 209 ? 12.75 -32.625 -11.164 1 96.44 209 TYR B C 1
ATOM 4993 O O . TYR B 1 209 ? 13.844 -32.219 -10.766 1 96.44 209 TYR B O 1
ATOM 5001 N N . THR B 1 210 ? 12.469 -33.938 -11.305 1 94.12 210 THR B N 1
ATOM 5002 C CA . THR B 1 210 ? 13.547 -34.906 -11.18 1 94.12 210 THR B CA 1
ATOM 5003 C C . THR B 1 210 ? 14.578 -34.719 -12.281 1 94.12 210 THR B C 1
ATOM 5005 O O . THR B 1 210 ? 15.781 -34.688 -12.016 1 94.12 210 THR B O 1
ATOM 5008 N N . ILE B 1 211 ? 14.094 -34.594 -13.492 1 93.75 211 ILE B N 1
ATOM 5009 C CA . ILE B 1 211 ? 14.977 -34.406 -14.633 1 93.75 211 ILE B CA 1
ATOM 5010 C C . ILE B 1 211 ? 15.734 -33.094 -14.492 1 93.75 211 ILE B C 1
ATOM 5012 O O . ILE B 1 211 ? 16.953 -33.031 -14.719 1 93.75 211 ILE B O 1
ATOM 5016 N N . LEU B 1 212 ? 15.039 -32.031 -14.117 1 92.38 212 LEU B N 1
ATOM 5017 C CA . LEU B 1 212 ? 15.656 -30.719 -13.953 1 92.38 212 LEU B CA 1
ATOM 5018 C C . LEU B 1 212 ? 16.719 -30.75 -12.867 1 92.38 212 LEU B C 1
ATOM 5020 O O . LEU B 1 212 ? 17.75 -30.094 -12.977 1 92.38 212 LEU B O 1
ATOM 5024 N N . GLY B 1 213 ? 16.406 -31.391 -11.758 1 88.12 213 GLY B N 1
ATOM 5025 C CA . GLY B 1 213 ? 17.359 -31.5 -10.672 1 88.12 213 GLY B CA 1
ATOM 5026 C C . GLY B 1 213 ? 18.656 -32.188 -11.086 1 88.12 213 GLY B C 1
ATOM 5027 O O . GLY B 1 213 ? 19.75 -31.734 -10.719 1 88.12 213 GLY B O 1
ATOM 5028 N N . PHE B 1 214 ? 18.562 -33.219 -11.867 1 84.75 214 PHE B N 1
ATOM 5029 C CA . PHE B 1 214 ? 19.734 -33.969 -12.305 1 84.75 214 PHE B CA 1
ATOM 5030 C C . PHE B 1 214 ? 20.469 -33.219 -13.414 1 84.75 214 PHE B C 1
ATOM 5032 O O . PHE B 1 214 ? 21.688 -33.344 -13.562 1 84.75 214 PHE B O 1
ATOM 5039 N N . ALA B 1 215 ? 19.766 -32.406 -14.125 1 82.75 215 ALA B N 1
ATOM 5040 C CA . ALA B 1 215 ? 20.375 -31.656 -15.211 1 82.75 215 ALA B CA 1
ATOM 5041 C C . ALA B 1 215 ? 21.109 -30.422 -14.672 1 82.75 215 ALA B C 1
ATOM 5043 O O . ALA B 1 215 ? 22.141 -30.031 -15.227 1 82.75 215 ALA B O 1
ATOM 5044 N N . THR B 1 216 ? 20.578 -29.672 -13.812 1 70.88 216 THR B N 1
ATOM 5045 C CA . THR B 1 216 ? 21.141 -28.438 -13.297 1 70.88 216 THR B CA 1
ATOM 5046 C C . THR B 1 216 ? 22.078 -28.719 -12.117 1 70.88 216 THR B C 1
ATOM 5048 O O . THR B 1 216 ? 22.953 -27.906 -11.805 1 70.88 216 THR B O 1
ATOM 5051 N N . GLY B 1 217 ? 21.812 -29.562 -11.203 1 59.12 217 GLY B N 1
ATOM 5052 C CA . GLY B 1 217 ? 22.5 -29.828 -9.953 1 59.12 217 GLY B CA 1
ATOM 5053 C C . GLY B 1 217 ? 23.984 -30.078 -10.133 1 59.12 217 GLY B C 1
ATOM 5054 O O . GLY B 1 217 ? 24.75 -30.016 -9.172 1 59.12 217 GLY B O 1
ATOM 5055 N N . SER B 1 218 ? 24.328 -30.656 -11.25 1 50.69 218 SER B N 1
ATOM 5056 C CA . SER B 1 218 ? 25.75 -31 -11.188 1 50.69 218 SER B CA 1
ATOM 5057 C C . SER B 1 218 ? 26.609 -29.75 -11.023 1 50.69 218 SER B C 1
ATOM 5059 O O . SER B 1 218 ? 27.844 -29.828 -11.094 1 50.69 218 SER B O 1
ATOM 5061 N N . SER B 1 219 ? 26.016 -28.688 -11.328 1 46.56 219 SER B N 1
ATOM 5062 C CA . SER B 1 219 ? 27.125 -27.75 -11.188 1 46.56 219 SER B CA 1
ATOM 5063 C C . SER B 1 219 ? 27.656 -27.75 -9.766 1 46.56 219 SER B C 1
ATOM 5065 O O . SER B 1 219 ? 26.891 -27.688 -8.805 1 46.56 219 SER B O 1
ATOM 5067 N N . GLN B 1 220 ? 28.594 -28.578 -9.508 1 44.31 220 GLN B N 1
ATOM 5068 C CA . GLN B 1 220 ? 29.422 -28.562 -8.312 1 44.31 220 GLN B CA 1
ATOM 5069 C C . GLN B 1 220 ? 29.344 -27.219 -7.602 1 44.31 220 GLN B C 1
ATOM 5071 O O . GLN B 1 220 ? 29.797 -26.203 -8.141 1 44.31 220 GLN B O 1
ATOM 5076 N N . GLY B 1 221 ? 28.25 -26.734 -7.293 1 47.69 221 GLY B N 1
ATOM 5077 C CA . GLY B 1 221 ? 28.344 -25.594 -6.414 1 47.69 221 GLY B CA 1
ATOM 5078 C C . GLY B 1 221 ? 29.672 -25.531 -5.66 1 47.69 221 GLY B C 1
ATOM 5079 O O . GLY B 1 221 ? 30.125 -26.531 -5.117 1 47.69 221 GLY B O 1
ATOM 5080 N N . VAL B 1 222 ? 30.438 -24.672 -6.184 1 47.16 222 VAL B N 1
ATOM 5081 C CA . VAL B 1 222 ? 31.828 -24.266 -5.996 1 47.16 222 VAL B CA 1
ATOM 5082 C C . VAL B 1 222 ? 32.125 -24.109 -4.504 1 47.16 222 VAL B C 1
ATOM 5084 O O . VAL B 1 222 ? 33.281 -24.188 -4.086 1 47.16 222 VAL B O 1
ATOM 5087 N N . PHE B 1 223 ? 31.109 -23.688 -3.654 1 52.78 223 PHE B N 1
ATOM 5088 C CA . PHE B 1 223 ? 31.75 -23.281 -2.404 1 52.78 223 PHE B CA 1
ATOM 5089 C C . PHE B 1 223 ? 32.094 -24.484 -1.555 1 52.78 223 PHE B C 1
ATOM 5091 O O . PHE B 1 223 ? 31.406 -25.5 -1.585 1 52.78 223 PHE B O 1
ATOM 5098 N N . ASP B 1 224 ? 33.312 -24.703 -1.245 1 61.94 224 ASP B N 1
ATOM 5099 C CA . ASP B 1 224 ? 33.75 -25.641 -0.221 1 61.94 224 ASP B CA 1
ATOM 5100 C C . ASP B 1 224 ? 32.844 -25.578 1.012 1 61.94 224 ASP B C 1
ATOM 5102 O O . ASP B 1 224 ? 32.844 -24.578 1.732 1 61.94 224 ASP B O 1
ATOM 5106 N N . ASN B 1 225 ? 31.766 -26.453 1.071 1 68.88 225 ASN B N 1
ATOM 5107 C CA . ASN B 1 225 ? 30.797 -26.578 2.158 1 68.88 225 ASN B CA 1
ATOM 5108 C C . ASN B 1 225 ? 31.453 -26.297 3.514 1 68.88 225 ASN B C 1
ATOM 5110 O O . ASN B 1 225 ? 30.844 -25.672 4.383 1 68.88 225 ASN B O 1
ATOM 5114 N N . ALA B 1 226 ? 32.688 -26.656 3.553 1 74 226 ALA B N 1
ATOM 5115 C CA . ALA B 1 226 ? 33.375 -26.484 4.832 1 74 226 ALA B CA 1
ATOM 5116 C C . ALA B 1 226 ? 33.688 -25 5.094 1 74 226 ALA B C 1
ATOM 5118 O O . ALA B 1 226 ? 33.5 -24.516 6.215 1 74 226 ALA B O 1
ATOM 5119 N N . VAL B 1 227 ? 34.031 -24.328 4.059 1 76.25 227 VAL B N 1
ATOM 5120 C CA . VAL B 1 227 ? 34.406 -22.922 4.195 1 76.25 227 VAL B CA 1
ATOM 5121 C C . VAL B 1 227 ? 33.156 -22.094 4.504 1 76.25 227 VAL B C 1
ATOM 5123 O O . VAL B 1 227 ? 33.188 -21.203 5.348 1 76.25 227 VAL B O 1
ATOM 5126 N N . LEU B 1 228 ? 32.125 -22.406 3.916 1 76.62 228 LEU B N 1
ATOM 5127 C CA . LEU B 1 228 ? 30.875 -21.719 4.148 1 76.62 228 LEU B CA 1
ATOM 5128 C C . LEU B 1 228 ? 30.375 -21.969 5.562 1 76.62 228 LEU B C 1
ATOM 5130 O O . LEU B 1 228 ? 29.922 -21.047 6.25 1 76.62 228 LEU B O 1
ATOM 5134 N N . SER B 1 229 ? 30.516 -23.172 5.918 1 79.19 229 SER B N 1
ATOM 5135 C CA . SER B 1 229 ? 30.047 -23.547 7.25 1 79.19 229 SER B CA 1
ATOM 5136 C C . SER B 1 229 ? 30.875 -22.875 8.336 1 79.19 229 SER B C 1
ATOM 5138 O O . SER B 1 229 ? 30.328 -22.422 9.352 1 79.19 229 SER B O 1
ATOM 5140 N N . GLU B 1 230 ? 32.094 -22.797 8.094 1 82.44 230 GLU B N 1
ATOM 5141 C CA . GLU B 1 230 ? 32.969 -22.156 9.062 1 82.44 230 GLU B CA 1
ATOM 5142 C C . GLU B 1 230 ? 32.75 -20.656 9.109 1 82.44 230 GLU B C 1
ATOM 5144 O O . GLU B 1 230 ? 32.812 -20.047 10.18 1 82.44 230 GLU B O 1
ATOM 5149 N N . GLY B 1 231 ? 32.5 -20.078 7.969 1 82.56 231 GLY B N 1
ATOM 5150 C CA . GLY B 1 231 ? 32.219 -18.656 7.91 1 82.56 231 GLY B CA 1
ATOM 5151 C C . GLY B 1 231 ? 30.922 -18.281 8.609 1 82.56 231 GLY B C 1
ATOM 5152 O O . GLY B 1 231 ? 30.859 -17.266 9.312 1 82.56 231 GLY B O 1
ATOM 5153 N N . LEU B 1 232 ? 30 -19.094 8.484 1 85.75 232 LEU B N 1
ATOM 5154 C CA . LEU B 1 232 ? 28.719 -18.859 9.141 1 85.75 232 LEU B CA 1
ATOM 5155 C C . LEU B 1 232 ? 28.844 -19.031 10.648 1 85.75 232 LEU B C 1
ATOM 5157 O O . LEU B 1 232 ? 28.25 -18.281 11.422 1 85.75 232 LEU B O 1
ATOM 5161 N N . ALA B 1 233 ? 29.625 -19.984 10.977 1 87.69 233 ALA B N 1
ATOM 5162 C CA . ALA B 1 233 ? 29.812 -20.281 12.398 1 87.69 233 ALA B CA 1
ATOM 5163 C C . ALA B 1 233 ? 30.594 -19.172 13.086 1 87.69 233 ALA B C 1
ATOM 5165 O O . ALA B 1 233 ? 30.531 -19.031 14.312 1 87.69 233 ALA B O 1
ATOM 5166 N N . SER B 1 234 ? 31.281 -18.422 12.305 1 87.56 234 SER B N 1
ATOM 5167 C CA . SER B 1 234 ? 32.031 -17.328 12.883 1 87.56 234 SER B CA 1
ATOM 5168 C C . SER B 1 234 ? 31.141 -16.141 13.234 1 87.56 234 SER B C 1
ATOM 5170 O O . SER B 1 234 ? 31.484 -15.312 14.062 1 87.56 234 SER B O 1
ATOM 5172 N N . VAL B 1 235 ? 29.953 -16.109 12.648 1 87.94 235 VAL B N 1
ATOM 5173 C CA . VAL B 1 235 ? 29.062 -14.969 12.828 1 87.94 235 VAL B CA 1
ATOM 5174 C C . VAL B 1 235 ? 27.875 -15.383 13.703 1 87.94 235 VAL B C 1
ATOM 5176 O O . VAL B 1 235 ? 27.422 -14.602 14.539 1 87.94 235 VAL B O 1
ATOM 5179 N N . PHE B 1 236 ? 27.516 -16.641 13.469 1 92 236 PHE B N 1
ATOM 5180 C CA . PHE B 1 236 ? 26.297 -17.109 14.117 1 92 236 PHE B CA 1
ATOM 5181 C C . PHE B 1 236 ? 26.578 -18.312 15.008 1 92 236 PHE B C 1
ATOM 5183 O O . PHE B 1 236 ? 27.484 -19.094 14.719 1 92 236 PHE B O 1
ATOM 5190 N N . ASN B 1 237 ? 25.859 -18.391 16.062 1 93.69 237 ASN B N 1
ATOM 5191 C CA . ASN B 1 237 ? 25.859 -19.625 16.859 1 93.69 237 ASN B CA 1
ATOM 5192 C C . ASN B 1 237 ? 24.891 -20.656 16.281 1 93.69 237 ASN B C 1
ATOM 5194 O O . ASN B 1 237 ? 23.703 -20.625 16.578 1 93.69 237 ASN B O 1
ATOM 5198 N N . ILE B 1 238 ? 25.5 -21.547 15.586 1 90.38 238 ILE B N 1
ATOM 5199 C CA . ILE B 1 238 ? 24.688 -22.531 14.883 1 90.38 238 ILE B CA 1
ATOM 5200 C C . ILE B 1 238 ? 24.156 -23.562 15.875 1 90.38 238 ILE B C 1
ATOM 5202 O O . ILE B 1 238 ? 24.938 -24.281 16.516 1 90.38 238 ILE B O 1
ATOM 5206 N N . SER B 1 239 ? 22.812 -23.562 16.094 1 92.75 239 SER B N 1
ATOM 5207 C CA . SER B 1 239 ? 22.125 -24.469 17.016 1 92.75 239 SER B CA 1
ATOM 5208 C C . SER B 1 239 ? 20.734 -24.828 16.5 1 92.75 239 SER B C 1
ATOM 5210 O O . SER B 1 239 ? 20.156 -24.078 15.719 1 92.75 239 SER B O 1
ATOM 5212 N N . PRO B 1 240 ? 20.281 -25.984 16.875 1 92.12 240 PRO B N 1
ATOM 5213 C CA . PRO B 1 240 ? 18.922 -26.359 16.484 1 92.12 240 PRO B CA 1
ATOM 5214 C C . PRO B 1 240 ? 17.859 -25.391 17.016 1 92.12 240 PRO B C 1
ATOM 5216 O O . PRO B 1 240 ? 16.766 -25.281 16.453 1 92.12 240 PRO B O 1
ATOM 5219 N N . ILE B 1 241 ? 18.203 -24.625 17.984 1 94.56 241 ILE B N 1
ATOM 5220 C CA . ILE B 1 241 ? 17.297 -23.641 18.562 1 94.56 241 ILE B CA 1
ATOM 5221 C C . ILE B 1 241 ? 16.984 -22.562 17.531 1 94.56 241 ILE B C 1
ATOM 5223 O O . ILE B 1 241 ? 15.906 -21.969 17.547 1 94.56 241 ILE B O 1
ATOM 5227 N N . ALA B 1 242 ? 17.953 -22.375 16.625 1 93.69 242 ALA B N 1
ATOM 5228 C CA . ALA B 1 242 ? 17.797 -21.359 15.586 1 93.69 242 ALA B CA 1
ATOM 5229 C C . ALA B 1 242 ? 16.703 -21.75 14.602 1 93.69 242 ALA B C 1
ATOM 5231 O O . ALA B 1 242 ? 16.219 -20.906 13.828 1 93.69 242 ALA B O 1
ATOM 5232 N N . LEU B 1 243 ? 16.188 -23 14.688 1 90 243 LEU B N 1
ATOM 5233 C CA . LEU B 1 243 ? 15.188 -23.484 13.742 1 90 243 LEU B CA 1
ATOM 5234 C C . LEU B 1 243 ? 13.781 -23.312 14.312 1 90 243 LEU B C 1
ATOM 5236 O O . LEU B 1 243 ? 12.797 -23.5 13.602 1 90 243 LEU B O 1
ATOM 5240 N N . ILE B 1 244 ? 13.672 -22.797 15.445 1 93.12 244 ILE B N 1
ATOM 5241 C CA . ILE B 1 244 ? 12.391 -22.672 16.125 1 93.12 244 ILE B CA 1
ATOM 5242 C C . ILE B 1 244 ? 11.492 -21.719 15.352 1 93.12 244 ILE B C 1
ATOM 5244 O O . ILE B 1 244 ? 10.297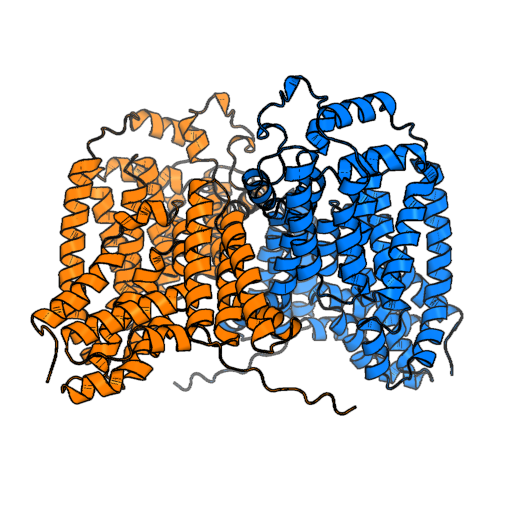 -21.984 15.18 1 93.12 244 ILE B O 1
ATOM 5248 N N . PRO B 1 245 ? 12.023 -20.609 14.859 1 90.69 245 PRO B N 1
ATOM 5249 C CA . PRO B 1 245 ? 11.133 -19.688 14.148 1 90.69 245 PRO B CA 1
ATOM 5250 C C . PRO B 1 245 ? 10.445 -20.344 12.945 1 90.69 245 PRO B C 1
ATOM 5252 O O . PRO B 1 245 ? 9.258 -20.109 12.711 1 90.69 245 PRO B O 1
ATOM 5255 N N . ILE B 1 246 ? 11.133 -21.078 12.203 1 86.19 246 ILE B N 1
ATOM 5256 C CA . ILE B 1 246 ? 10.539 -21.75 11.039 1 86.19 246 ILE B CA 1
ATOM 5257 C C . ILE B 1 246 ? 9.484 -22.75 11.5 1 86.19 246 ILE B C 1
ATOM 5259 O O . ILE B 1 246 ? 8.438 -22.891 10.867 1 86.19 246 ILE B O 1
ATOM 5263 N N . VAL B 1 247 ? 9.727 -23.453 12.523 1 87.25 247 VAL B N 1
ATOM 5264 C CA . VAL B 1 247 ? 8.797 -24.438 13.078 1 87.25 247 VAL B CA 1
ATOM 5265 C C . VAL B 1 247 ? 7.52 -23.734 13.531 1 87.25 247 VAL B C 1
ATOM 5267 O O . VAL B 1 247 ? 6.414 -24.234 13.312 1 87.25 247 VAL B O 1
ATOM 5270 N N . VAL B 1 248 ? 7.711 -22.609 14.102 1 89.44 248 VAL B N 1
ATOM 5271 C CA . VAL B 1 248 ? 6.57 -21.859 14.617 1 89.44 248 VAL B CA 1
ATOM 5272 C C . VAL B 1 248 ? 5.695 -21.391 13.453 1 89.44 248 VAL B C 1
ATOM 5274 O O . VAL B 1 248 ? 4.465 -21.469 13.523 1 89.44 248 VAL B O 1
ATOM 5277 N N . VAL B 1 249 ? 6.273 -20.922 12.391 1 86.19 249 VAL B N 1
ATOM 5278 C CA . VAL B 1 249 ? 5.523 -20.422 11.242 1 86.19 249 VAL B CA 1
ATOM 5279 C C . VAL B 1 249 ? 4.766 -21.578 10.594 1 86.19 249 VAL B C 1
ATOM 5281 O O . VAL B 1 249 ? 3.582 -21.453 10.258 1 86.19 249 VAL B O 1
ATOM 5284 N N . VAL B 1 250 ? 5.434 -22.719 10.438 1 81.69 250 VAL B N 1
ATOM 5285 C CA . VAL B 1 250 ? 4.824 -23.891 9.812 1 81.69 250 VAL B CA 1
ATOM 5286 C C . VAL B 1 250 ? 3.709 -24.422 10.711 1 81.69 250 VAL B C 1
ATOM 5288 O O . VAL B 1 250 ? 2.627 -24.766 10.227 1 81.69 250 VAL B O 1
ATOM 5291 N N . ALA B 1 251 ? 3.982 -24.453 11.953 1 86.38 251 ALA B N 1
ATOM 5292 C CA . ALA B 1 251 ? 2.982 -24.922 12.906 1 86.38 251 ALA B CA 1
ATOM 5293 C C . ALA B 1 251 ? 1.759 -24 12.914 1 86.38 251 ALA B C 1
ATOM 5295 O O . ALA B 1 251 ? 0.625 -24.469 13.031 1 86.38 251 ALA B O 1
ATOM 5296 N N . GLY B 1 252 ? 1.981 -22.703 12.852 1 85.19 252 GLY B N 1
ATOM 5297 C CA . GLY B 1 252 ? 0.872 -21.781 12.781 1 85.19 252 GLY B CA 1
ATOM 5298 C C . GLY B 1 252 ? -0.022 -22 11.57 1 85.19 252 GLY B C 1
ATOM 5299 O O . GLY B 1 252 ? -1.247 -21.906 11.672 1 85.19 252 GLY B O 1
ATOM 5300 N N . SER B 1 253 ? 0.574 -22.312 10.492 1 78.44 253 SER B N 1
ATOM 5301 C CA . SER B 1 253 ? -0.188 -22.594 9.281 1 78.44 253 SER B CA 1
ATOM 5302 C C . SER B 1 253 ? -1.034 -23.844 9.422 1 78.44 253 SER B C 1
ATOM 5304 O O . SER B 1 253 ? -2.17 -23.891 8.945 1 78.44 253 SER B O 1
ATOM 5306 N N . PHE B 1 254 ? -0.49 -24.828 10.086 1 80.75 254 PHE B N 1
ATOM 5307 C CA . PHE B 1 254 ? -1.211 -26.078 10.289 1 80.75 254 PHE B CA 1
ATOM 5308 C C . PHE B 1 254 ? -2.359 -25.875 11.273 1 80.75 254 PHE B C 1
ATOM 5310 O O . PHE B 1 254 ? -3.377 -26.578 11.195 1 80.75 254 PHE B O 1
ATOM 5317 N N . MET B 1 255 ? -2.197 -24.906 12.141 1 85.88 255 MET B N 1
ATOM 5318 C CA . MET B 1 255 ? -3.244 -24.609 13.109 1 85.88 255 MET B CA 1
ATOM 5319 C C . MET B 1 255 ? -4.258 -23.625 12.523 1 85.88 255 MET B C 1
ATOM 5321 O O . MET B 1 255 ? -5.137 -23.141 13.234 1 85.88 255 MET B O 1
ATOM 5325 N N . LYS B 1 256 ? -4.105 -23.25 11.289 1 81.31 256 LYS B N 1
ATOM 5326 C CA . LYS B 1 256 ? -5.023 -22.406 10.539 1 81.31 256 LYS B CA 1
ATOM 5327 C C . LYS B 1 256 ? -5.027 -20.984 11.086 1 81.31 256 LYS B C 1
ATOM 5329 O O . LYS B 1 256 ? -6.062 -20.312 11.086 1 81.31 256 LYS B O 1
ATOM 5334 N N . LEU B 1 257 ? -3.914 -20.656 11.633 1 87 257 LEU B N 1
ATOM 5335 C CA . LEU B 1 257 ? -3.748 -19.25 11.984 1 87 257 LEU B CA 1
ATOM 5336 C C . LEU B 1 257 ? -3.617 -18.391 10.742 1 87 257 LEU B C 1
ATOM 5338 O O . LEU B 1 257 ? -3.027 -18.812 9.742 1 87 257 LEU B O 1
ATOM 5342 N N . PRO B 1 258 ? -4.188 -17.172 10.844 1 87.88 258 PRO B N 1
ATOM 5343 C CA . PRO B 1 258 ? -3.959 -16.281 9.703 1 87.88 258 PRO B CA 1
ATOM 5344 C C . PRO B 1 258 ? -2.477 -16.078 9.406 1 87.88 258 PRO B C 1
ATOM 5346 O O . PRO B 1 258 ? -1.675 -15.922 10.336 1 87.88 258 PRO B O 1
ATOM 5349 N N . SER B 1 259 ? -2.148 -16.062 8.172 1 86 259 SER B N 1
ATOM 5350 C CA . SER B 1 259 ? -0.761 -16.031 7.723 1 86 259 SER B CA 1
ATOM 5351 C C . SER B 1 259 ? -0.041 -14.789 8.25 1 86 259 SER B C 1
ATOM 5353 O O . SER B 1 259 ? 1.141 -14.852 8.594 1 86 259 SER B O 1
ATOM 5355 N N . VAL B 1 260 ? -0.718 -13.688 8.312 1 91.75 260 VAL B N 1
ATOM 5356 C CA . VAL B 1 260 ? -0.105 -12.445 8.781 1 91.75 260 VAL B CA 1
ATOM 5357 C C . VAL B 1 260 ? 0.383 -12.625 10.219 1 91.75 260 VAL B C 1
ATOM 5359 O O . VAL B 1 260 ? 1.479 -12.18 10.562 1 91.75 260 VAL B O 1
ATOM 5362 N N . VAL B 1 261 ? -0.359 -13.32 11.039 1 92.25 261 VAL B N 1
ATOM 5363 C CA . VAL B 1 261 ? -0.021 -13.547 12.438 1 92.25 261 VAL B CA 1
ATOM 5364 C C . VAL B 1 261 ? 1.151 -14.523 12.539 1 92.25 261 VAL B C 1
ATOM 5366 O O . VAL B 1 261 ? 2.064 -14.32 13.344 1 92.25 261 VAL B O 1
ATOM 5369 N N . SER B 1 262 ? 1.137 -15.508 11.719 1 90.06 262 SER B N 1
ATOM 5370 C CA . SER B 1 262 ? 2.213 -16.484 11.734 1 90.06 262 SER B CA 1
ATOM 5371 C C . SER B 1 262 ? 3.529 -15.883 11.266 1 90.06 262 SER B C 1
ATOM 5373 O O . SER B 1 262 ? 4.59 -16.172 11.82 1 90.06 262 SER B O 1
ATOM 5375 N N . LEU B 1 263 ? 3.451 -15.047 10.281 1 90.38 263 LEU B N 1
ATOM 5376 C CA . LEU B 1 263 ? 4.656 -14.438 9.727 1 90.38 263 LEU B CA 1
ATOM 5377 C C . LEU B 1 263 ? 5.277 -13.453 10.711 1 90.38 263 LEU B C 1
ATOM 5379 O O . LEU B 1 263 ? 6.469 -13.547 11.016 1 90.38 263 LEU B O 1
ATOM 5383 N N . PHE B 1 264 ? 4.48 -12.602 11.25 1 93.69 264 PHE B N 1
ATOM 5384 C CA . PHE B 1 264 ? 5.008 -11.617 12.188 1 93.69 264 PHE B CA 1
ATOM 5385 C C . PHE B 1 264 ? 5.371 -12.273 13.516 1 93.69 264 PHE B C 1
ATOM 5387 O O . PHE B 1 264 ? 6.363 -11.898 14.141 1 93.69 264 PHE B O 1
ATOM 5394 N N . GLY B 1 265 ? 4.508 -13.219 13.953 1 93.12 265 GLY B N 1
ATOM 5395 C CA . GLY B 1 265 ? 4.824 -13.945 15.172 1 93.12 265 GLY B CA 1
ATOM 5396 C C . GLY B 1 265 ? 6.117 -14.727 15.086 1 93.12 265 GLY B C 1
ATOM 5397 O O . GLY B 1 265 ? 6.953 -14.664 15.992 1 93.12 265 GLY B O 1
ATOM 5398 N N . GLY B 1 266 ? 6.227 -15.484 14.023 1 92.38 266 GLY B N 1
ATOM 5399 C CA . GLY B 1 266 ? 7.477 -16.188 13.797 1 92.38 266 GLY B CA 1
ATOM 5400 C C . GLY B 1 266 ? 8.68 -15.266 13.711 1 92.38 266 GLY B C 1
ATOM 5401 O O . GLY B 1 266 ? 9.75 -15.594 14.227 1 92.38 266 GLY B O 1
ATOM 5402 N N . GLY B 1 267 ? 8.484 -14.125 13.023 1 94.12 267 GLY B N 1
ATOM 5403 C CA . GLY B 1 267 ? 9.555 -13.133 12.938 1 94.12 267 GLY B CA 1
ATOM 5404 C C . GLY B 1 267 ? 9.969 -12.602 14.297 1 94.12 267 GLY B C 1
ATOM 5405 O O . GLY B 1 267 ? 11.164 -12.445 14.57 1 94.12 267 GLY B O 1
ATOM 5406 N N . MET B 1 268 ? 9.008 -12.344 15.133 1 95.94 268 MET B N 1
ATOM 5407 C CA . MET B 1 268 ? 9.305 -11.828 16.469 1 95.94 268 MET B CA 1
ATOM 5408 C C . MET B 1 268 ? 10.055 -12.859 17.297 1 95.94 268 MET B C 1
ATOM 5410 O O . MET B 1 268 ? 10.977 -12.516 18.047 1 95.94 268 MET B O 1
ATOM 5414 N N . ILE B 1 269 ? 9.625 -14.055 17.219 1 96.44 269 ILE B N 1
ATOM 5415 C CA . ILE B 1 269 ? 10.312 -15.133 17.922 1 96.44 269 ILE B CA 1
ATOM 5416 C C . ILE B 1 269 ? 11.742 -15.258 17.391 1 96.44 269 ILE B C 1
ATOM 5418 O O . ILE B 1 269 ? 12.68 -15.492 18.156 1 96.44 269 ILE B O 1
ATOM 5422 N N . GLY B 1 270 ? 11.883 -15.109 16.062 1 96.12 270 GLY B N 1
ATOM 5423 C CA . GLY B 1 270 ? 13.219 -15.109 15.484 1 96.12 270 GLY B CA 1
ATOM 5424 C C . GLY B 1 270 ? 14.117 -14.016 16.031 1 96.12 270 GLY B C 1
ATOM 5425 O O . GLY B 1 270 ? 15.289 -14.258 16.328 1 96.12 270 GLY B O 1
ATOM 5426 N N . ILE B 1 271 ? 13.562 -12.867 16.203 1 96.19 271 ILE B N 1
ATOM 5427 C CA . ILE B 1 271 ? 14.328 -11.75 16.734 1 96.19 271 ILE B CA 1
ATOM 5428 C C . ILE B 1 271 ? 14.742 -12.055 18.172 1 96.19 271 ILE B C 1
ATOM 5430 O O . ILE B 1 271 ? 15.883 -11.805 18.562 1 96.19 271 ILE B O 1
ATOM 5434 N N . ALA B 1 272 ? 13.852 -12.625 18.922 1 96.88 272 ALA B N 1
ATOM 5435 C CA . ALA B 1 272 ? 14.164 -12.992 20.297 1 96.88 272 ALA B CA 1
ATOM 5436 C C . ALA B 1 272 ? 15.273 -14.039 20.359 1 96.88 272 ALA B C 1
ATOM 5438 O O . ALA B 1 272 ? 16.203 -13.93 21.156 1 96.88 272 ALA B O 1
ATOM 5439 N N . ILE B 1 273 ? 15.164 -14.945 19.516 1 96.5 273 ILE B N 1
ATOM 5440 C CA . ILE B 1 273 ? 16.141 -16.031 19.5 1 96.5 273 ILE B CA 1
ATOM 5441 C C . ILE B 1 273 ? 17.5 -15.492 19.047 1 96.5 273 ILE B C 1
ATOM 5443 O O . ILE B 1 273 ? 18.531 -15.883 19.578 1 96.5 273 ILE B O 1
ATOM 5447 N N . GLY B 1 274 ? 17.484 -14.633 18 1 95.31 274 GLY B N 1
ATOM 5448 C CA . GLY B 1 274 ? 18.734 -14.039 17.547 1 95.31 274 GLY B CA 1
ATOM 5449 C C . GLY B 1 274 ? 19.453 -13.258 18.625 1 95.31 274 GLY B C 1
ATOM 5450 O O . GLY B 1 274 ? 20.688 -13.281 18.688 1 95.31 274 GLY B O 1
ATOM 5451 N N . SER B 1 275 ? 18.688 -12.625 19.438 1 95.31 275 SER B N 1
ATOM 5452 C CA . SER B 1 275 ? 19.281 -11.867 20.531 1 95.31 275 SER B CA 1
ATOM 5453 C C . SER B 1 275 ? 19.844 -12.789 21.609 1 95.31 275 SER B C 1
ATOM 5455 O O . SER B 1 275 ? 20.906 -12.531 22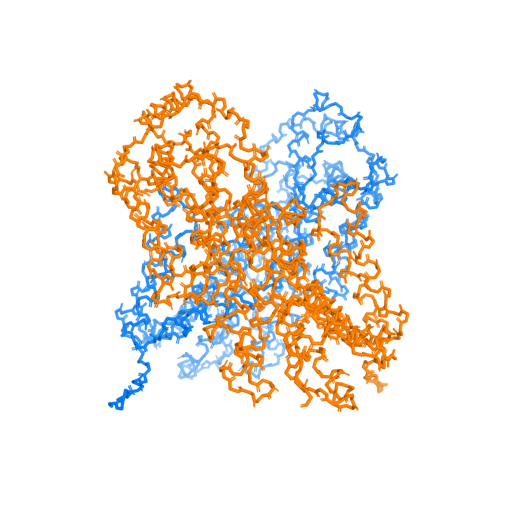.172 1 95.31 275 SER B O 1
ATOM 5457 N N . LEU B 1 276 ? 19.188 -13.844 21.891 1 95.06 276 LEU B N 1
ATOM 5458 C CA . LEU B 1 276 ? 19.594 -14.758 22.953 1 95.06 276 LEU B CA 1
ATOM 5459 C C . LEU B 1 276 ? 20.703 -15.68 22.469 1 95.06 276 LEU B C 1
ATOM 5461 O O . LEU B 1 276 ? 21.672 -15.93 23.203 1 95.06 276 LEU B O 1
ATOM 5465 N N . LEU B 1 277 ? 20.625 -16.125 21.297 1 94.44 277 LEU B N 1
ATOM 5466 C CA . LEU B 1 277 ? 21.531 -17.125 20.781 1 94.44 277 LEU B CA 1
ATOM 5467 C C . LEU B 1 277 ? 22.797 -16.484 20.219 1 94.44 277 LEU B C 1
ATOM 5469 O O . LEU B 1 277 ? 23.906 -16.969 20.453 1 94.44 277 LEU B O 1
ATOM 5473 N N . ASN B 1 278 ? 22.672 -15.367 19.469 1 93.44 278 ASN B N 1
ATOM 5474 C CA . ASN B 1 278 ? 23.797 -14.758 18.766 1 93.44 278 ASN B CA 1
ATOM 5475 C C . ASN B 1 278 ? 24.328 -13.539 19.531 1 93.44 278 ASN B C 1
ATOM 5477 O O . ASN B 1 278 ? 25.391 -13.016 19.188 1 93.44 278 ASN B O 1
ATOM 5481 N N . GLY B 1 279 ? 23.547 -13.047 20.516 1 92 279 GLY B N 1
ATOM 5482 C CA . GLY B 1 279 ? 23.984 -11.898 21.297 1 92 279 GLY B CA 1
ATOM 5483 C C . GLY B 1 279 ? 23.734 -10.578 20.594 1 92 279 GLY B C 1
ATOM 5484 O O . GLY B 1 279 ? 24.297 -9.547 20.969 1 92 279 GLY B O 1
ATOM 5485 N N . PHE B 1 280 ? 23 -10.617 19.531 1 93 280 PHE B N 1
ATOM 5486 C CA . PHE B 1 280 ? 22.672 -9.391 18.828 1 93 280 PHE B CA 1
ATOM 5487 C C . PHE B 1 280 ? 21.703 -8.539 19.641 1 93 280 PHE B C 1
ATOM 5489 O O . PHE B 1 280 ? 20.938 -9.062 20.438 1 93 280 PHE B O 1
ATOM 5496 N N . SER B 1 281 ? 21.797 -7.293 19.469 1 93.25 281 SER B N 1
ATOM 5497 C CA . SER B 1 281 ? 20.875 -6.398 20.172 1 93.25 281 SER B CA 1
ATOM 5498 C C . SER B 1 281 ? 19.438 -6.617 19.703 1 93.25 281 SER B C 1
ATOM 5500 O O . SER B 1 281 ? 19.172 -6.688 18.516 1 93.25 281 SER B O 1
ATOM 5502 N N . PHE B 1 282 ? 18.578 -6.688 20.641 1 94.94 282 PHE B N 1
ATOM 5503 C CA . PHE B 1 282 ? 17.156 -6.875 20.359 1 94.94 282 PHE B CA 1
ATOM 5504 C C . PHE B 1 282 ? 16.625 -5.742 19.484 1 94.94 282 PHE B C 1
ATOM 5506 O O . PHE B 1 282 ? 15.859 -5.98 18.547 1 94.94 282 PHE B O 1
ATOM 5513 N N . TRP B 1 283 ? 17.094 -4.555 19.719 1 93.06 283 TRP B N 1
ATOM 5514 C CA . TRP B 1 283 ? 16.625 -3.369 19.016 1 93.06 283 TRP B CA 1
ATOM 5515 C C . TRP B 1 283 ? 17.094 -3.385 17.562 1 93.06 283 TRP B C 1
ATOM 5517 O O . TRP B 1 283 ? 16.375 -2.936 16.672 1 93.06 283 TRP B O 1
ATOM 5527 N N . LYS B 1 284 ? 18.203 -3.949 17.391 1 92.62 284 LYS B N 1
ATOM 5528 C CA . LYS B 1 284 ? 18.719 -4.062 16.031 1 92.62 284 LYS B CA 1
ATOM 5529 C C . LYS B 1 284 ? 17.938 -5.094 15.234 1 92.62 284 LYS B C 1
ATOM 5531 O O . LYS B 1 284 ? 17.797 -4.965 14.016 1 92.62 284 LYS B O 1
ATOM 5536 N N . GLY B 1 285 ? 17.469 -6.094 16.016 1 95.12 285 GLY B N 1
ATOM 5537 C CA . GLY B 1 285 ? 16.609 -7.062 15.359 1 95.12 285 GLY B CA 1
ATOM 5538 C C . GLY B 1 285 ? 15.312 -6.457 14.852 1 95.12 285 GLY B C 1
ATOM 5539 O O . GLY B 1 285 ? 14.883 -6.746 13.734 1 95.12 285 GLY B O 1
ATOM 5540 N N . LEU B 1 286 ? 14.742 -5.605 15.648 1 95.25 286 LEU B N 1
ATOM 5541 C CA . LEU B 1 286 ? 13.523 -4.918 15.25 1 95.25 286 LEU B CA 1
ATOM 5542 C C . LEU B 1 286 ? 13.789 -3.979 14.078 1 95.25 286 LEU B C 1
ATOM 5544 O O . LEU B 1 286 ? 12.977 -3.887 13.156 1 95.25 286 LEU B O 1
ATOM 5548 N N . ALA B 1 287 ? 14.898 -3.365 14.117 1 94.81 287 ALA B N 1
ATOM 5549 C CA . ALA B 1 287 ? 15.273 -2.48 13.016 1 94.81 287 ALA B CA 1
ATOM 5550 C C . ALA B 1 287 ? 15.492 -3.27 11.734 1 94.81 287 ALA B C 1
ATOM 5552 O O . ALA B 1 287 ? 15.141 -2.809 10.641 1 94.81 287 ALA B O 1
ATOM 5553 N N . ALA B 1 288 ? 16.031 -4.441 11.875 1 94.62 288 ALA B N 1
ATOM 5554 C CA . ALA B 1 288 ? 16.281 -5.305 10.727 1 94.62 288 ALA B CA 1
ATOM 5555 C C . ALA B 1 288 ? 14.969 -5.73 10.062 1 94.62 288 ALA B C 1
ATOM 5557 O O . ALA B 1 288 ? 14.914 -5.91 8.844 1 94.62 288 ALA B O 1
ATOM 5558 N N . GLY B 1 289 ? 14.008 -5.875 10.891 1 94.94 289 GLY B N 1
ATOM 5559 C CA . GLY B 1 289 ? 12.711 -6.242 10.344 1 94.94 289 GLY B CA 1
ATOM 5560 C C . GLY B 1 289 ? 12.172 -5.234 9.344 1 94.94 289 GLY B C 1
ATOM 5561 O O . GLY B 1 289 ? 11.438 -5.598 8.422 1 94.94 289 GLY B O 1
ATOM 5562 N N . TYR B 1 290 ? 12.547 -4.059 9.5 1 95.19 290 TYR B N 1
ATOM 5563 C CA . TYR B 1 290 ? 12.086 -2.979 8.633 1 95.19 290 TYR B CA 1
ATOM 5564 C C . TYR B 1 290 ? 13.039 -2.779 7.453 1 95.19 290 TYR B C 1
ATOM 5566 O O . TYR B 1 290 ? 12.617 -2.842 6.297 1 95.19 290 TYR B O 1
ATOM 5574 N N . SER B 1 291 ? 14.312 -2.613 7.688 1 93.44 291 SER B N 1
ATOM 5575 C CA . SER B 1 291 ? 15.281 -2.211 6.676 1 93.44 291 SER B CA 1
ATOM 5576 C C . SER B 1 291 ? 16.031 -3.416 6.125 1 93.44 291 SER B C 1
ATOM 5578 O O . SER B 1 291 ? 16.688 -3.324 5.082 1 93.44 291 SER B O 1
ATOM 5580 N N . GLY B 1 292 ? 15.906 -4.512 6.836 1 93.19 292 GLY B N 1
ATOM 5581 C CA . GLY B 1 292 ? 16.672 -5.691 6.449 1 93.19 292 GLY B CA 1
ATOM 5582 C C . GLY B 1 292 ? 17.859 -5.949 7.352 1 93.19 292 GLY B C 1
ATOM 5583 O O . GLY B 1 292 ? 18.281 -5.062 8.094 1 93.19 292 GLY B O 1
ATOM 5584 N N . PHE B 1 293 ? 18.25 -7.16 7.355 1 92.88 293 PHE B N 1
ATOM 5585 C CA . PHE B 1 293 ? 19.438 -7.516 8.117 1 92.88 293 PHE B CA 1
ATOM 5586 C C . PHE B 1 293 ? 20.703 -7.137 7.359 1 92.88 293 PHE B C 1
ATOM 5588 O O . PHE B 1 293 ? 20.828 -7.41 6.164 1 92.88 293 PHE B O 1
ATOM 5595 N N . ASP B 1 294 ? 21.531 -6.41 8.023 1 89.69 294 ASP B N 1
ATOM 5596 C CA . ASP B 1 294 ? 22.828 -5.988 7.484 1 89.69 294 ASP B CA 1
ATOM 5597 C C . ASP B 1 294 ? 23.969 -6.328 8.445 1 89.69 294 ASP B C 1
ATOM 5599 O O . ASP B 1 294 ? 24.031 -5.781 9.547 1 89.69 294 ASP B O 1
ATOM 5603 N N . LEU B 1 295 ? 24.797 -7.172 8 1 86.69 295 LEU B N 1
ATOM 5604 C CA . LEU B 1 295 ? 25.906 -7.633 8.828 1 86.69 295 LEU B CA 1
ATOM 5605 C C . LEU B 1 295 ? 26.797 -6.469 9.242 1 86.69 295 LEU B C 1
ATOM 5607 O O . LEU B 1 295 ? 27.406 -6.496 10.312 1 86.69 295 LEU B O 1
ATOM 5611 N N . THR B 1 296 ? 26.797 -5.422 8.422 1 81.81 296 THR B N 1
ATOM 5612 C CA . THR B 1 296 ? 27.672 -4.277 8.664 1 81.81 296 THR B CA 1
ATOM 5613 C C . THR B 1 296 ? 27.188 -3.479 9.867 1 81.81 296 THR B C 1
ATOM 5615 O O . THR B 1 296 ? 27.938 -2.699 10.453 1 81.81 296 THR B O 1
ATOM 5618 N N . THR B 1 297 ? 25.969 -3.689 10.234 1 78.31 297 THR B N 1
ATOM 5619 C CA . THR B 1 297 ? 25.406 -2.891 11.312 1 78.31 297 THR B CA 1
ATOM 5620 C C . THR B 1 297 ? 25.531 -3.613 12.648 1 78.31 297 THR B C 1
ATOM 5622 O O . THR B 1 297 ? 25.219 -3.047 13.695 1 78.31 297 THR B O 1
ATOM 5625 N N . ILE B 1 298 ? 25.953 -4.832 12.539 1 79.5 298 ILE B N 1
ATOM 5626 C CA . ILE B 1 298 ? 26.078 -5.594 13.781 1 79.5 298 ILE B CA 1
ATOM 5627 C C . ILE B 1 298 ? 27.422 -5.273 14.445 1 79.5 298 ILE B C 1
ATOM 5629 O O . ILE B 1 298 ? 28.469 -5.316 13.797 1 79.5 298 ILE B O 1
ATOM 5633 N N . THR B 1 299 ? 27.328 -4.875 15.578 1 75 299 THR B N 1
ATOM 5634 C CA . THR B 1 299 ? 28.5 -4.477 16.328 1 75 299 THR B CA 1
ATOM 5635 C C . THR B 1 299 ? 29.406 -5.68 16.609 1 75 299 THR B C 1
ATOM 5637 O O . THR B 1 299 ? 28.922 -6.738 17.016 1 75 299 THR B O 1
ATOM 5640 N N . GLY B 1 300 ? 30.625 -5.543 16.391 1 72.5 300 GLY B N 1
ATOM 5641 C CA . GLY B 1 300 ? 31.594 -6.566 16.75 1 72.5 300 GLY B CA 1
ATOM 5642 C C . GLY B 1 300 ? 32.031 -7.43 15.57 1 72.5 300 GLY B C 1
ATOM 5643 O O . GLY B 1 300 ? 32.906 -8.266 15.703 1 72.5 300 GLY B O 1
ATOM 5644 N N . ILE B 1 301 ? 31.297 -7.32 14.516 1 75.12 301 ILE B N 1
ATOM 5645 C CA . ILE B 1 301 ? 31.641 -8.141 13.359 1 75.12 301 ILE B CA 1
ATOM 5646 C C . ILE B 1 301 ? 32.312 -7.273 12.297 1 75.12 301 ILE B C 1
ATOM 5648 O O . ILE B 1 301 ? 31.75 -6.258 11.875 1 75.12 301 ILE B O 1
ATOM 5652 N N . SER B 1 302 ? 33.5 -7.527 12.023 1 77.44 302 SER B N 1
ATOM 5653 C CA . SER B 1 302 ? 34.188 -6.863 10.922 1 77.44 302 SER B CA 1
ATOM 5654 C C . SER B 1 302 ? 33.844 -7.504 9.586 1 77.44 302 SER B C 1
ATOM 5656 O O . SER B 1 302 ? 34.219 -8.641 9.312 1 77.44 302 SER B O 1
ATOM 5658 N N . THR B 1 303 ? 33.062 -6.891 8.828 1 75.5 303 THR B N 1
ATOM 5659 C CA . THR B 1 303 ? 32.594 -7.414 7.559 1 75.5 303 THR B CA 1
ATOM 5660 C C . THR B 1 303 ? 33.75 -7.734 6.625 1 75.5 303 THR B C 1
ATOM 5662 O O . THR B 1 303 ? 33.625 -8.578 5.734 1 75.5 303 THR B O 1
ATOM 5665 N N . ASP B 1 304 ? 34.812 -7.078 6.871 1 77.81 304 ASP B N 1
ATOM 5666 C CA . ASP B 1 304 ? 36 -7.348 6.047 1 77.81 304 ASP B CA 1
ATOM 5667 C C . ASP B 1 304 ? 36.562 -8.734 6.332 1 77.81 304 ASP B C 1
ATOM 5669 O O . ASP B 1 304 ? 37.25 -9.32 5.496 1 77.81 304 ASP B O 1
ATOM 5673 N N . ALA B 1 305 ? 36.25 -9.289 7.438 1 78.12 305 ALA B N 1
ATOM 5674 C CA . ALA B 1 305 ? 36.781 -10.586 7.855 1 78.12 305 ALA B CA 1
ATOM 5675 C C . ALA B 1 305 ? 35.844 -11.719 7.449 1 78.12 305 ALA B C 1
ATOM 5677 O O . ALA B 1 305 ? 36.156 -12.891 7.641 1 78.12 305 ALA B O 1
ATOM 5678 N N . VAL B 1 306 ? 34.75 -11.273 6.934 1 82.06 306 VAL B N 1
ATOM 5679 C CA . VAL B 1 306 ? 33.75 -12.258 6.551 1 82.06 306 VAL B CA 1
ATOM 5680 C C . VAL B 1 306 ? 33.719 -12.406 5.031 1 82.06 306 VAL B C 1
ATOM 5682 O O . VAL B 1 306 ? 33.906 -11.422 4.305 1 82.06 306 VAL B O 1
ATOM 5685 N N . LEU B 1 307 ? 33.656 -13.547 4.555 1 77.75 307 LEU B N 1
ATOM 5686 C CA . LEU B 1 307 ? 33.562 -13.812 3.121 1 77.75 307 LEU B CA 1
ATOM 5687 C C . LEU B 1 307 ? 32.438 -13 2.484 1 77.75 307 LEU B C 1
ATOM 5689 O O . LEU B 1 307 ? 31.344 -12.898 3.039 1 77.75 307 LEU B O 1
ATOM 5693 N N . PRO B 1 308 ? 32.719 -12.398 1.366 1 78.31 308 PRO B N 1
ATOM 5694 C CA . PRO B 1 308 ? 31.703 -11.578 0.678 1 78.31 308 PRO B CA 1
ATOM 5695 C C . PRO B 1 308 ? 30.422 -12.352 0.373 1 78.31 308 PRO B C 1
ATOM 5697 O O . PRO B 1 308 ? 29.328 -11.766 0.383 1 78.31 308 PRO B O 1
ATOM 5700 N N . GLU B 1 309 ? 30.578 -13.594 0.181 1 71.94 309 GLU B N 1
ATOM 5701 C CA . GLU B 1 309 ? 29.422 -14.43 -0.116 1 71.94 309 GLU B CA 1
ATOM 5702 C C . GLU B 1 309 ? 28.484 -14.523 1.086 1 71.94 309 GLU B C 1
ATOM 5704 O O . GLU B 1 309 ? 27.266 -14.539 0.929 1 71.94 309 GLU B O 1
ATOM 5709 N N . ILE B 1 310 ? 29.125 -14.5 2.18 1 78.75 310 ILE B N 1
ATOM 5710 C CA . ILE B 1 310 ? 28.344 -14.594 3.412 1 78.75 310 ILE B CA 1
ATOM 5711 C C . ILE B 1 310 ? 27.625 -13.273 3.672 1 78.75 310 ILE B C 1
ATOM 5713 O O . ILE B 1 310 ? 26.484 -13.266 4.125 1 78.75 310 ILE B O 1
ATOM 5717 N N . VAL B 1 311 ? 28.281 -12.234 3.309 1 82.5 311 VAL B N 1
ATOM 5718 C CA . VAL B 1 311 ? 27.688 -10.922 3.488 1 82.5 311 VAL B CA 1
ATOM 5719 C C . VAL B 1 311 ? 26.453 -10.781 2.592 1 82.5 311 VAL B C 1
ATOM 5721 O O . VAL B 1 311 ? 25.391 -10.328 3.043 1 82.5 311 VAL B O 1
ATOM 5724 N N . THR B 1 312 ? 26.578 -11.219 1.438 1 75.19 312 THR B N 1
ATOM 5725 C CA . THR B 1 312 ? 25.469 -11.141 0.49 1 75.19 312 THR B CA 1
ATOM 5726 C C . THR B 1 312 ? 24.328 -12.047 0.925 1 75.19 312 THR B C 1
ATOM 5728 O O . THR B 1 312 ? 23.156 -11.688 0.781 1 75.19 312 THR B O 1
ATOM 5731 N N . LEU B 1 313 ? 24.703 -13.109 1.485 1 72.25 313 LEU B N 1
ATOM 5732 C CA . LEU B 1 313 ? 23.703 -14.078 1.933 1 72.25 313 LEU B CA 1
ATOM 5733 C C . LEU B 1 313 ? 22.938 -13.547 3.141 1 72.25 313 LEU B C 1
ATOM 5735 O O . LEU B 1 313 ? 21.75 -13.805 3.285 1 72.25 313 LEU B O 1
ATOM 5739 N N . CYS B 1 314 ? 23.625 -12.836 3.885 1 82.94 314 CYS B N 1
ATOM 5740 C CA . CYS B 1 314 ? 23.047 -12.406 5.152 1 82.94 314 CYS B CA 1
ATOM 5741 C C . CYS B 1 314 ? 22.297 -11.078 4.992 1 82.94 314 CYS B C 1
ATOM 5743 O O . CYS B 1 314 ? 21.312 -10.836 5.676 1 82.94 314 CYS B O 1
ATOM 5745 N N . ASN B 1 315 ? 22.797 -10.242 4.102 1 86 315 ASN B N 1
ATOM 5746 C CA . ASN B 1 315 ? 22.156 -8.945 3.902 1 86 315 ASN B CA 1
ATOM 5747 C C . ASN B 1 315 ? 20.891 -9.055 3.074 1 86 315 ASN B C 1
ATOM 5749 O O . ASN B 1 315 ? 20.922 -8.945 1.848 1 86 315 ASN B O 1
ATOM 5753 N N . ARG B 1 316 ? 19.812 -9.266 3.756 1 83.44 316 ARG B N 1
ATOM 5754 C CA . ARG B 1 316 ? 18.547 -9.461 3.033 1 83.44 316 ARG B CA 1
ATOM 5755 C C . ARG B 1 316 ? 17.359 -9.211 3.943 1 83.44 316 ARG B C 1
ATOM 5757 O O . ARG B 1 316 ? 17.5 -9.102 5.16 1 83.44 316 ARG B O 1
ATOM 5764 N N . GLY B 1 317 ? 16.203 -9.062 3.277 1 89.12 317 GLY B N 1
ATOM 5765 C CA . GLY B 1 317 ? 14.945 -8.977 3.982 1 89.12 317 GLY B CA 1
ATOM 5766 C C . GLY B 1 317 ? 14.547 -7.551 4.316 1 89.12 317 GLY B C 1
ATOM 5767 O O . GLY B 1 317 ? 15.031 -6.602 3.695 1 89.12 317 GLY B O 1
ATOM 5768 N N . GLY B 1 318 ? 13.562 -7.555 5.273 1 93.31 318 GLY B N 1
ATOM 5769 C CA . GLY B 1 318 ? 12.992 -6.262 5.621 1 93.31 318 GLY B CA 1
ATOM 5770 C C . GLY B 1 318 ? 11.711 -5.957 4.871 1 93.31 318 GLY B C 1
ATOM 5771 O O . GLY B 1 318 ? 11.547 -6.352 3.717 1 93.31 318 GLY B O 1
ATOM 5772 N N . MET B 1 319 ? 10.961 -5.18 5.492 1 94.69 319 MET B N 1
ATOM 5773 C CA . MET B 1 319 ? 9.703 -4.789 4.871 1 94.69 319 MET B CA 1
ATOM 5774 C C . MET B 1 319 ? 9.945 -3.938 3.631 1 94.69 319 MET B C 1
ATOM 5776 O O . MET B 1 319 ? 9.219 -4.051 2.641 1 94.69 319 MET B O 1
ATOM 5780 N N . LEU B 1 320 ? 10.953 -3.117 3.604 1 93.75 320 LEU B N 1
ATOM 5781 C CA . LEU B 1 320 ? 11.219 -2.176 2.521 1 93.75 320 LEU B CA 1
ATOM 5782 C C . LEU B 1 320 ? 11.68 -2.906 1.266 1 93.75 320 LEU B C 1
ATOM 5784 O O . LEU B 1 320 ? 11.586 -2.369 0.16 1 93.75 320 LEU B O 1
ATOM 5788 N N . SER B 1 321 ? 12.195 -4.129 1.491 1 91.25 321 SER B N 1
ATOM 5789 C CA . SER B 1 321 ? 12.633 -4.91 0.338 1 91.25 321 SER B CA 1
ATOM 5790 C C . SER B 1 321 ? 11.453 -5.309 -0.54 1 91.25 321 SER B C 1
ATOM 5792 O O . SER B 1 321 ? 11.633 -5.684 -1.7 1 91.25 321 SER B O 1
ATOM 5794 N N . MET B 1 322 ? 10.234 -5.188 -0.051 1 92.19 322 MET B N 1
ATOM 5795 C CA . MET B 1 322 ? 9.023 -5.586 -0.766 1 92.19 322 MET B CA 1
ATOM 5796 C C . MET B 1 322 ? 8.391 -4.395 -1.469 1 92.19 322 MET B C 1
ATOM 5798 O O . MET B 1 322 ? 7.332 -4.523 -2.084 1 92.19 322 MET B O 1
ATOM 5802 N N . SER B 1 323 ? 9 -3.246 -1.465 1 91.38 323 SER B N 1
ATOM 5803 C CA . SER B 1 323 ? 8.414 -1.988 -1.926 1 91.38 323 SER B CA 1
ATOM 5804 C C . SER B 1 323 ? 8.016 -2.072 -3.395 1 91.38 323 SER B C 1
ATOM 5806 O O . SER B 1 323 ? 6.945 -1.59 -3.779 1 91.38 323 SER B O 1
ATOM 5808 N N . SER B 1 324 ? 8.875 -2.637 -4.246 1 92.06 324 SER B N 1
ATOM 5809 C CA . SER B 1 324 ? 8.562 -2.766 -5.668 1 92.06 324 SER B CA 1
ATOM 5810 C C . SER B 1 324 ? 7.285 -3.57 -5.883 1 92.06 324 SER B C 1
ATOM 5812 O O . SER B 1 324 ? 6.496 -3.262 -6.781 1 92.06 324 SER B O 1
ATOM 5814 N N . LEU B 1 325 ? 7.062 -4.488 -5.008 1 92.88 325 LEU B N 1
ATOM 5815 C CA . LEU B 1 325 ? 5.898 -5.363 -5.141 1 92.88 325 LEU B CA 1
ATOM 5816 C C . LEU B 1 325 ? 4.629 -4.652 -4.684 1 92.88 325 LEU B C 1
ATOM 5818 O O . LEU B 1 325 ? 3.547 -4.902 -5.219 1 92.88 325 LEU B O 1
ATOM 5822 N N . PHE B 1 326 ? 4.82 -3.668 -3.725 1 94.81 326 PHE B N 1
ATOM 5823 C CA . PHE B 1 326 ? 3.67 -2.867 -3.326 1 94.81 326 PHE B CA 1
ATOM 5824 C C . PHE B 1 326 ? 3.107 -2.098 -4.516 1 94.81 326 PHE B C 1
ATOM 5826 O O . PHE B 1 326 ? 1.896 -2.105 -4.75 1 94.81 326 PHE B O 1
ATOM 5833 N N . VAL B 1 327 ? 3.975 -1.519 -5.25 1 95.44 327 VAL B N 1
ATOM 5834 C CA . VAL B 1 327 ? 3.574 -0.607 -6.316 1 95.44 327 VAL B CA 1
ATOM 5835 C C . VAL B 1 327 ? 2.934 -1.396 -7.457 1 95.44 327 VAL B C 1
ATOM 5837 O O . VAL B 1 327 ? 1.876 -1.018 -7.965 1 95.44 327 VAL B O 1
ATOM 5840 N N . ILE B 1 328 ? 3.533 -2.506 -7.812 1 94.38 328 ILE B N 1
ATOM 5841 C CA . ILE B 1 328 ? 2.98 -3.287 -8.914 1 94.38 328 ILE B CA 1
ATOM 5842 C C . ILE B 1 328 ? 1.63 -3.871 -8.5 1 94.38 328 ILE B C 1
ATOM 5844 O O . ILE B 1 328 ? 0.694 -3.912 -9.305 1 94.38 328 ILE B O 1
ATOM 5848 N N . LEU B 1 329 ? 1.549 -4.297 -7.293 1 94.88 329 LEU B N 1
ATOM 5849 C CA . LEU B 1 329 ? 0.324 -4.898 -6.773 1 94.88 329 LEU B CA 1
ATOM 5850 C C . LEU B 1 329 ? -0.846 -3.926 -6.883 1 94.88 329 LEU B C 1
ATOM 5852 O O . LEU B 1 329 ? -1.87 -4.246 -7.492 1 94.88 329 LEU B O 1
ATOM 5856 N N . PHE B 1 330 ? -0.655 -2.762 -6.395 1 96.19 330 PHE B N 1
ATOM 5857 C CA . PHE B 1 330 ? -1.761 -1.812 -6.344 1 96.19 330 PHE B CA 1
ATOM 5858 C C . PHE B 1 330 ? -2.016 -1.202 -7.715 1 96.19 330 PHE B C 1
ATOM 5860 O O . PHE B 1 330 ? -3.16 -0.896 -8.062 1 96.19 330 PHE B O 1
ATOM 5867 N N . ALA B 1 331 ? -0.994 -1.067 -8.5 1 95.81 331 ALA B N 1
ATOM 5868 C CA . ALA B 1 331 ? -1.193 -0.59 -9.867 1 95.81 331 ALA B CA 1
ATOM 5869 C C . ALA B 1 331 ? -2.027 -1.578 -10.672 1 95.81 331 ALA B C 1
ATOM 5871 O O . ALA B 1 331 ? -2.975 -1.185 -11.359 1 95.81 331 ALA B O 1
ATOM 5872 N N . ALA B 1 332 ? -1.671 -2.824 -10.578 1 95.75 332 ALA B N 1
ATOM 5873 C CA . ALA B 1 332 ? -2.35 -3.861 -11.352 1 95.75 332 ALA B CA 1
ATOM 5874 C C . ALA B 1 332 ? -3.812 -3.986 -10.93 1 95.75 332 ALA B C 1
ATOM 5876 O O . ALA B 1 332 ? -4.703 -4.055 -11.781 1 95.75 332 ALA B O 1
ATOM 5877 N N . VAL B 1 333 ? -4.039 -3.975 -9.703 1 95.31 333 VAL B N 1
ATOM 5878 C CA . VAL B 1 333 ? -5.398 -4.168 -9.211 1 95.31 333 VAL B CA 1
ATOM 5879 C C . VAL B 1 333 ? -6.215 -2.895 -9.43 1 95.31 333 VAL B C 1
ATOM 5881 O O . VAL B 1 333 ? -7.422 -2.957 -9.672 1 95.31 333 VAL B O 1
ATOM 5884 N N . GLY B 1 334 ? -5.539 -1.781 -9.336 1 96.25 334 GLY B N 1
ATOM 5885 C CA . GLY B 1 334 ? -6.219 -0.542 -9.68 1 96.25 334 GLY B CA 1
ATOM 5886 C C . GLY B 1 334 ? -6.766 -0.532 -11.094 1 96.25 334 GLY B C 1
ATOM 5887 O O . GLY B 1 334 ? -7.922 -0.177 -11.32 1 96.25 334 GLY B O 1
ATOM 5888 N N . VAL B 1 335 ? -5.953 -0.951 -12.039 1 96.56 335 VAL B N 1
ATOM 5889 C CA . VAL B 1 335 ? -6.391 -1.036 -13.43 1 96.56 335 VAL B CA 1
ATOM 5890 C C . VAL B 1 335 ? -7.566 -2.002 -13.547 1 96.56 335 VAL B C 1
ATOM 5892 O O . VAL B 1 335 ? -8.531 -1.731 -14.266 1 96.56 335 VAL B O 1
ATOM 5895 N N . ALA B 1 336 ? -7.457 -3.08 -12.844 1 96.38 336 ALA B N 1
ATOM 5896 C CA . ALA B 1 336 ? -8.531 -4.07 -12.836 1 96.38 336 ALA B CA 1
ATOM 5897 C C . ALA B 1 336 ? -9.852 -3.445 -12.383 1 96.38 336 ALA B C 1
ATOM 5899 O O . ALA B 1 336 ? -10.906 -3.74 -12.938 1 96.38 336 ALA B O 1
ATOM 5900 N N . GLY B 1 337 ? -9.766 -2.6 -11.375 1 97.12 337 GLY B N 1
ATOM 5901 C CA . GLY B 1 337 ? -10.961 -1.937 -10.867 1 97.12 337 GLY B CA 1
ATOM 5902 C C . GLY B 1 337 ? -11.664 -1.092 -11.914 1 97.12 337 GLY B C 1
ATOM 5903 O O . GLY B 1 337 ? -12.891 -1.138 -12.039 1 97.12 337 GLY B O 1
ATOM 5904 N N . ILE B 1 338 ? -10.906 -0.399 -12.719 1 97.75 338 ILE B N 1
ATOM 5905 C CA . ILE B 1 338 ? -11.477 0.437 -13.766 1 97.75 338 ILE B CA 1
ATOM 5906 C C . ILE B 1 338 ? -12.094 -0.446 -14.852 1 97.75 338 ILE B C 1
ATOM 5908 O O . ILE B 1 338 ? -13.211 -0.189 -15.305 1 97.75 338 ILE B O 1
ATOM 5912 N N . MET B 1 339 ? -11.414 -1.452 -15.219 1 97.12 339 MET B N 1
ATOM 5913 C CA . MET B 1 339 ? -11.867 -2.326 -16.297 1 97.12 339 MET B CA 1
ATOM 5914 C C . MET B 1 339 ? -13.156 -3.047 -15.906 1 97.12 339 MET B C 1
ATOM 5916 O O . MET B 1 339 ? -14.031 -3.256 -16.734 1 97.12 339 MET B O 1
ATOM 5920 N N . ILE B 1 340 ? -13.234 -3.439 -14.672 1 95.5 340 ILE B N 1
ATOM 5921 C CA . ILE B 1 340 ? -14.453 -4.082 -14.18 1 95.5 340 ILE B CA 1
ATOM 5922 C C . ILE B 1 340 ? -15.602 -3.082 -14.195 1 95.5 340 ILE B C 1
ATOM 5924 O O . ILE B 1 340 ? -16.703 -3.408 -14.633 1 95.5 340 ILE B O 1
ATOM 5928 N N . LYS B 1 341 ? -15.305 -1.889 -13.758 1 96.25 341 LYS B N 1
ATOM 5929 C CA . LYS B 1 341 ? -16.328 -0.854 -13.672 1 96.25 341 LYS B CA 1
ATOM 5930 C C . LYS B 1 341 ? -16.922 -0.551 -15.047 1 96.25 341 LYS B C 1
ATOM 5932 O O . LYS B 1 341 ? -18.141 -0.393 -15.188 1 96.25 341 LYS B O 1
ATOM 5937 N N . ILE B 1 342 ? -16.141 -0.505 -16.094 1 96.94 342 ILE B N 1
ATOM 5938 C CA . ILE B 1 342 ? -16.625 -0.099 -17.406 1 96.94 342 ILE B CA 1
ATOM 5939 C C . ILE B 1 342 ? -17.047 -1.329 -18.203 1 96.94 342 ILE B C 1
ATOM 5941 O O . ILE B 1 342 ? -17.391 -1.225 -19.391 1 96.94 342 ILE B O 1
ATOM 5945 N N . ARG B 1 343 ? -16.891 -2.561 -17.625 1 95 343 ARG B N 1
ATOM 5946 C CA . ARG B 1 343 ? -17.422 -3.82 -18.141 1 95 343 ARG B CA 1
ATOM 5947 C C . ARG B 1 343 ? -16.641 -4.293 -19.359 1 95 343 ARG B C 1
ATOM 5949 O O . ARG B 1 343 ? -17.203 -4.918 -20.266 1 95 343 ARG B O 1
ATOM 5956 N N . VAL B 1 344 ? -15.469 -3.932 -19.375 1 95.19 344 VAL B N 1
ATOM 5957 C CA . VAL B 1 344 ? -14.57 -4.324 -20.453 1 95.19 344 VAL B CA 1
ATOM 5958 C C . VAL B 1 344 ? -14.375 -5.84 -20.438 1 95.19 344 VAL B C 1
ATOM 5960 O O . VAL B 1 344 ? -14.32 -6.477 -21.5 1 95.19 344 VAL B O 1
ATOM 5963 N N . VAL B 1 345 ? -14.367 -6.441 -19.344 1 92.88 345 VAL B N 1
ATOM 5964 C CA . VAL B 1 345 ? -14.07 -7.859 -19.172 1 92.88 345 VAL B CA 1
ATOM 5965 C C . VAL B 1 345 ? -15.164 -8.703 -19.828 1 92.88 345 VAL B C 1
ATOM 5967 O O . VAL B 1 345 ? -14.875 -9.648 -20.547 1 92.88 345 VAL B O 1
ATOM 5970 N N . GLU B 1 346 ? -16.312 -8.375 -19.609 1 91.62 346 GLU B N 1
ATOM 5971 C CA . GLU B 1 346 ? -17.469 -9.086 -20.156 1 91.62 346 GLU B CA 1
ATOM 5972 C C . GLU B 1 346 ? -17.484 -9.016 -21.688 1 91.62 346 GLU B C 1
ATOM 5974 O O . GLU B 1 346 ? -17.719 -10.023 -22.359 1 91.62 346 GLU B O 1
ATOM 5979 N N . VAL B 1 347 ? -17.203 -7.848 -22.172 1 93.38 347 VAL B N 1
ATOM 5980 C CA . VAL B 1 347 ? -17.25 -7.625 -23.609 1 93.38 347 VAL B CA 1
ATOM 5981 C C . VAL B 1 347 ? -16.125 -8.406 -24.297 1 93.38 347 VAL B C 1
ATOM 5983 O O . VAL B 1 347 ? -16.328 -8.984 -25.359 1 93.38 347 VAL B O 1
ATOM 5986 N N . ILE B 1 348 ? -15.016 -8.422 -23.672 1 92.81 348 ILE B N 1
ATOM 5987 C CA . ILE B 1 348 ? -13.883 -9.156 -24.234 1 92.81 348 ILE B CA 1
ATOM 5988 C C . ILE B 1 348 ? -14.227 -10.641 -24.328 1 92.81 348 ILE B C 1
ATOM 5990 O O . ILE B 1 348 ? -14.016 -11.266 -25.375 1 92.81 348 ILE B O 1
ATOM 5994 N N . VAL B 1 349 ? -14.758 -11.18 -23.297 1 89.19 349 VAL B N 1
ATOM 5995 C CA . VAL B 1 349 ? -15.047 -12.609 -23.219 1 89.19 349 VAL B CA 1
ATOM 5996 C C . VAL B 1 349 ? -16.141 -12.969 -24.234 1 89.19 349 VAL B C 1
ATOM 5998 O O . VAL B 1 349 ? -16.031 -13.984 -24.922 1 89.19 349 VAL B O 1
ATOM 6001 N N . GLU B 1 350 ? -17.109 -12.148 -24.359 1 88.62 350 GLU B N 1
ATOM 6002 C CA . GLU B 1 350 ? -18.203 -12.375 -25.297 1 88.62 350 GLU B CA 1
ATOM 6003 C C . GLU B 1 350 ? -17.703 -12.32 -26.734 1 88.62 350 GLU B C 1
ATOM 6005 O O . GLU B 1 350 ? -18.172 -13.07 -27.594 1 88.62 350 GLU B O 1
ATOM 6010 N N . THR B 1 351 ? -16.844 -11.461 -26.969 1 88.06 351 THR B N 1
ATOM 6011 C CA . THR B 1 351 ? -16.328 -11.234 -28.312 1 88.06 351 THR B CA 1
ATOM 6012 C C . THR B 1 351 ? -15.438 -12.391 -28.766 1 88.06 351 THR B C 1
ATOM 6014 O O . THR B 1 351 ? -15.5 -12.828 -29.906 1 88.06 351 THR B O 1
ATOM 6017 N N . LEU B 1 352 ? -14.703 -12.922 -27.828 1 85.56 352 LEU B N 1
ATOM 6018 C CA . LEU B 1 352 ? -13.688 -13.898 -28.203 1 85.56 352 LEU B CA 1
ATOM 6019 C C . LEU B 1 352 ? -14.258 -15.312 -28.172 1 85.56 352 LEU B C 1
ATOM 6021 O O . LEU B 1 352 ? -13.789 -16.188 -28.906 1 85.56 352 LEU B O 1
ATOM 6025 N N . PHE B 1 353 ? -15.344 -15.656 -27.391 1 80.94 353 PHE B N 1
ATOM 6026 C CA . PHE B 1 353 ? -15.703 -17.047 -27.156 1 80.94 353 PHE B CA 1
ATOM 6027 C C . PHE B 1 353 ? -17.203 -17.266 -27.344 1 80.94 353 PHE B C 1
ATOM 6029 O O . PHE B 1 353 ? -17.781 -18.188 -26.766 1 80.94 353 PHE B O 1
ATOM 6036 N N . GLY B 1 354 ? -17.781 -16.578 -28.141 1 73.12 354 GLY B N 1
ATOM 6037 C CA . GLY B 1 354 ? -19.219 -16.672 -28.359 1 73.12 354 GLY B CA 1
ATOM 6038 C C . GLY B 1 354 ? -19.609 -17.875 -29.203 1 73.12 354 GLY B C 1
ATOM 6039 O O . GLY B 1 354 ? -20.734 -18.375 -29.078 1 73.12 354 GLY B O 1
ATOM 6040 N N . LYS B 1 355 ? -18.719 -18.406 -29.969 1 77.56 355 LYS B N 1
ATOM 6041 C CA . LYS B 1 355 ? -19.203 -19.422 -30.906 1 77.56 355 LYS B CA 1
ATOM 6042 C C . LYS B 1 355 ? -18.453 -20.75 -30.719 1 77.56 355 LYS B C 1
ATOM 6044 O O . LYS B 1 355 ? -17.375 -20.938 -31.266 1 77.56 355 LYS B O 1
ATOM 6049 N N . ILE B 1 356 ? -18.859 -21.562 -29.719 1 79.12 356 ILE B N 1
ATOM 6050 C CA . ILE B 1 356 ? -18.141 -22.812 -29.516 1 79.12 356 ILE B CA 1
ATOM 6051 C C . ILE B 1 356 ? -19.109 -23.984 -29.484 1 79.12 356 ILE B C 1
ATOM 6053 O O . ILE B 1 356 ? -20.188 -23.891 -28.891 1 79.12 356 ILE B O 1
ATOM 6057 N N . ARG B 1 357 ? -18.703 -25.094 -30.156 1 80.38 357 ARG B N 1
ATOM 6058 C CA . ARG B 1 357 ? -19.688 -26.172 -30.266 1 80.38 357 ARG B CA 1
ATOM 6059 C C . ARG B 1 357 ? -19.047 -27.516 -29.922 1 80.38 357 ARG B C 1
ATOM 6061 O O . ARG B 1 357 ? -19.734 -28.547 -29.922 1 80.38 357 ARG B O 1
ATOM 6068 N N . SER B 1 358 ? -17.797 -27.672 -29.688 1 88.75 358 SER B N 1
ATOM 6069 C CA . SER B 1 358 ? -17.156 -28.953 -29.359 1 88.75 358 SER B CA 1
ATOM 6070 C C . SER B 1 358 ? -16.656 -28.969 -27.922 1 88.75 358 SER B C 1
ATOM 6072 O O . SER B 1 358 ? -16.484 -27.906 -27.312 1 88.75 358 SER B O 1
ATOM 6074 N N . LEU B 1 359 ? -16.516 -30.188 -27.484 1 89.31 359 LEU B N 1
ATOM 6075 C CA . LEU B 1 359 ? -16.031 -30.328 -26.109 1 89.31 359 LEU B CA 1
ATOM 6076 C C . LEU B 1 359 ? -14.625 -29.75 -25.984 1 89.31 359 LEU B C 1
ATOM 6078 O O . LEU B 1 359 ? -14.312 -29.078 -25 1 89.31 359 LEU B O 1
ATOM 6082 N N . PHE B 1 360 ? -13.773 -30.094 -26.906 1 91.94 360 PHE B N 1
ATOM 6083 C CA . PHE B 1 360 ? -12.43 -29.531 -26.938 1 91.94 360 PHE B CA 1
ATOM 6084 C C . PHE B 1 360 ? -12.469 -28.016 -26.953 1 91.94 360 PHE B C 1
ATOM 6086 O O . PHE B 1 360 ? -11.75 -27.359 -26.203 1 91.94 360 PHE B O 1
ATOM 6093 N N . GLY B 1 361 ? -13.297 -27.484 -27.734 1 92.44 361 GLY B N 1
ATOM 6094 C CA . GLY B 1 361 ? -13.461 -26.047 -27.812 1 92.44 361 GLY B CA 1
ATOM 6095 C C . GLY B 1 361 ? -13.945 -25.438 -26.516 1 92.44 361 GLY B C 1
ATOM 6096 O O . GLY B 1 361 ? -13.508 -24.344 -26.141 1 92.44 361 GLY B O 1
ATOM 6097 N N . LEU B 1 362 ? -14.828 -26.172 -25.875 1 93.06 362 LEU B N 1
ATOM 6098 C CA . LEU B 1 362 ? -15.367 -25.688 -24.609 1 93.06 362 LEU B CA 1
ATOM 6099 C C . LEU B 1 362 ? -14.297 -25.688 -23.531 1 93.06 362 LEU B C 1
ATOM 6101 O O . LEU B 1 362 ? -14.219 -24.766 -22.719 1 93.06 362 LEU B O 1
ATOM 6105 N N . ALA B 1 363 ? -13.523 -26.75 -23.531 1 94.25 363 ALA B N 1
ATOM 6106 C CA . ALA B 1 363 ? -12.445 -26.828 -22.547 1 94.25 363 ALA B CA 1
ATOM 6107 C C . ALA B 1 363 ? -11.422 -25.719 -22.766 1 94.25 363 ALA B C 1
ATOM 6109 O O . ALA B 1 363 ? -11 -25.062 -21.812 1 94.25 363 ALA B O 1
ATOM 6110 N N . VAL B 1 364 ? -11.039 -25.516 -23.984 1 94.69 364 VAL B N 1
ATOM 6111 C CA . VAL B 1 364 ? -10.086 -24.469 -24.328 1 94.69 364 VAL B CA 1
ATOM 6112 C C . VAL B 1 364 ? -10.664 -23.094 -23.969 1 94.69 364 VAL B C 1
ATOM 6114 O O . VAL B 1 364 ? -9.977 -22.25 -23.406 1 94.69 364 VAL B O 1
ATOM 6117 N N . SER B 1 365 ? -11.883 -22.906 -24.281 1 94.44 365 SER B N 1
ATOM 6118 C CA . SER B 1 365 ? -12.539 -21.641 -23.984 1 94.44 365 SER B CA 1
ATOM 6119 C C . SER B 1 365 ? -12.641 -21.391 -22.484 1 94.44 365 SER B C 1
ATOM 6121 O O . SER B 1 365 ? -12.453 -20.266 -22.016 1 94.44 365 SER B O 1
ATOM 6123 N N . SER B 1 366 ? -13 -22.453 -21.75 1 94.69 366 SER B N 1
ATOM 6124 C CA . SER B 1 366 ? -13.078 -22.328 -20.297 1 94.69 366 SER B CA 1
ATOM 6125 C C . SER B 1 366 ? -11.742 -21.875 -19.703 1 94.69 366 SER B C 1
ATOM 6127 O O . SER B 1 366 ? -11.703 -20.969 -18.859 1 94.69 366 SER B O 1
ATOM 6129 N N . TRP B 1 367 ? -10.742 -22.516 -20.172 1 96 367 TRP B N 1
ATOM 6130 C CA . TRP B 1 367 ? -9.406 -22.188 -19.688 1 96 367 TRP B CA 1
ATOM 6131 C C . TRP B 1 367 ? -9.008 -20.781 -20.094 1 96 367 TRP B C 1
ATOM 6133 O O . TRP B 1 367 ? -8.461 -20.016 -19.297 1 96 367 TRP B O 1
ATOM 6143 N N . CYS B 1 368 ? -9.258 -20.359 -21.297 1 95.5 368 CYS B N 1
ATOM 6144 C CA . CYS B 1 368 ? -8.883 -19.047 -21.812 1 95.5 368 CYS B CA 1
ATOM 6145 C C . CYS B 1 368 ? -9.664 -17.938 -21.125 1 95.5 368 CYS B C 1
ATOM 6147 O O . CYS B 1 368 ? -9.094 -16.922 -20.734 1 95.5 368 CYS B O 1
ATOM 6149 N N . ILE B 1 369 ? -10.969 -18.188 -21 1 95.44 369 ILE B N 1
ATOM 6150 C CA . ILE B 1 369 ? -11.797 -17.188 -20.328 1 95.44 369 ILE B CA 1
ATOM 6151 C C . ILE B 1 369 ? -11.32 -17.016 -18.875 1 95.44 369 ILE B C 1
ATOM 6153 O O . ILE B 1 369 ? -11.172 -15.891 -18.406 1 95.44 369 ILE B O 1
ATOM 6157 N N . GLY B 1 370 ? -11.102 -18.125 -18.219 1 96.31 370 GLY B N 1
ATOM 6158 C CA . GLY B 1 370 ? -10.602 -18.062 -16.859 1 96.31 370 GLY B CA 1
ATOM 6159 C C . GLY B 1 370 ? -9.273 -17.344 -16.734 1 96.31 370 GLY B C 1
ATOM 6160 O O . GLY B 1 370 ? -9.102 -16.5 -15.852 1 96.31 370 GLY B O 1
ATOM 6161 N N . SER B 1 371 ? -8.344 -17.625 -17.594 1 96.06 371 SER B N 1
ATOM 6162 C CA . SER B 1 371 ? -7.008 -17.031 -17.562 1 96.06 371 SER B CA 1
ATOM 6163 C C . SER B 1 371 ? -7.051 -15.547 -17.875 1 96.06 371 SER B C 1
ATOM 6165 O O . SER B 1 371 ? -6.422 -14.742 -17.172 1 96.06 371 SER B O 1
ATOM 6167 N N . ILE B 1 372 ? -7.836 -15.203 -18.859 1 94.75 372 ILE B N 1
ATOM 6168 C CA . ILE B 1 372 ? -7.914 -13.812 -19.281 1 94.75 372 ILE B CA 1
ATOM 6169 C C . ILE B 1 372 ? -8.625 -12.977 -18.219 1 94.75 372 ILE B C 1
ATOM 6171 O O . ILE B 1 372 ? -8.148 -11.898 -17.844 1 94.75 372 ILE B O 1
ATOM 6175 N N . THR B 1 373 ? -9.734 -13.523 -17.766 1 95.62 373 THR B N 1
ATOM 6176 C CA . THR B 1 373 ? -10.477 -12.789 -16.75 1 95.62 373 THR B CA 1
ATOM 6177 C C . THR B 1 373 ? -9.672 -12.664 -15.469 1 95.62 373 THR B C 1
ATOM 6179 O O . THR B 1 373 ? -9.68 -11.617 -14.82 1 95.62 373 THR B O 1
ATOM 6182 N N . GLY B 1 374 ? -8.984 -13.719 -15.125 1 96.06 374 GLY B N 1
ATOM 6183 C CA . GLY B 1 374 ? -8.117 -13.664 -13.961 1 96.06 374 GLY B CA 1
ATOM 6184 C C . GLY B 1 374 ? -6.984 -12.664 -14.117 1 96.06 374 GLY B C 1
ATOM 6185 O O . GLY B 1 374 ? -6.68 -11.914 -13.188 1 96.06 374 GLY B O 1
ATOM 6186 N N . ALA B 1 375 ? -6.391 -12.648 -15.242 1 94.25 375 ALA B N 1
ATOM 6187 C CA . ALA B 1 375 ? -5.266 -11.758 -15.516 1 94.25 375 ALA B CA 1
ATOM 6188 C C . ALA B 1 375 ? -5.699 -10.289 -15.453 1 94.25 375 ALA B C 1
ATOM 6190 O O . ALA B 1 375 ? -4.926 -9.43 -15.039 1 94.25 375 ALA B O 1
ATOM 6191 N N . ILE B 1 376 ? -6.918 -10.07 -15.828 1 93.94 376 ILE B N 1
ATOM 6192 C CA . ILE B 1 376 ? -7.414 -8.703 -15.898 1 93.94 376 ILE B CA 1
ATOM 6193 C C . ILE B 1 376 ? -7.949 -8.273 -14.531 1 93.94 376 ILE B C 1
ATOM 6195 O O . ILE B 1 376 ? -7.648 -7.18 -14.055 1 93.94 376 ILE B O 1
ATOM 6199 N N . THR B 1 377 ? -8.664 -9.141 -13.852 1 93.75 377 THR B N 1
ATOM 6200 C CA . THR B 1 377 ? -9.406 -8.742 -12.664 1 93.75 377 THR B CA 1
ATOM 6201 C C . THR B 1 377 ? -8.594 -9 -11.398 1 93.75 377 THR B C 1
ATOM 6203 O O . THR B 1 377 ? -8.93 -8.5 -10.32 1 93.75 377 THR B O 1
ATOM 6206 N N . ASN B 1 378 ? -7.547 -9.812 -11.539 1 94.44 378 ASN B N 1
ATOM 6207 C CA . ASN B 1 378 ? -6.754 -10.219 -10.383 1 94.44 378 ASN B CA 1
ATOM 6208 C C . ASN B 1 378 ? -7.617 -10.898 -9.328 1 94.44 378 ASN B C 1
ATOM 6210 O O . ASN B 1 378 ? -7.559 -10.539 -8.148 1 94.44 378 ASN B O 1
ATOM 6214 N N . SER B 1 379 ? -8.469 -11.797 -9.805 1 93.25 379 SER B N 1
ATOM 6215 C CA . SER B 1 379 ? -9.359 -12.555 -8.93 1 93.25 379 SER B CA 1
ATOM 6216 C C . SER B 1 379 ? -9.477 -14.008 -9.391 1 93.25 379 SER B C 1
ATOM 6218 O O . SER B 1 379 ? -9.984 -14.273 -10.484 1 93.25 379 SER B O 1
ATOM 6220 N N . SER B 1 380 ? -9.023 -14.852 -8.5 1 95 380 SER B N 1
ATOM 6221 C CA . SER B 1 380 ? -9.172 -16.266 -8.805 1 95 380 SER B CA 1
ATOM 6222 C C . SER B 1 380 ? -10.641 -16.672 -8.836 1 95 380 SER B C 1
ATOM 6224 O O . SER B 1 380 ? -11.031 -17.562 -9.602 1 95 380 SER B O 1
ATOM 6226 N N . ALA B 1 381 ? -11.453 -16.078 -8.055 1 94.38 381 ALA B N 1
ATOM 6227 C CA . ALA B 1 381 ? -12.883 -16.375 -8 1 94.38 381 ALA B CA 1
ATOM 6228 C C . ALA B 1 381 ? -13.562 -16.047 -9.328 1 94.38 381 ALA B C 1
ATOM 6230 O O . ALA B 1 381 ? -14.344 -16.844 -9.852 1 94.38 381 ALA B O 1
ATOM 6231 N N . ILE B 1 382 ? -13.203 -14.938 -9.852 1 94.12 382 ILE B N 1
ATOM 6232 C CA . ILE B 1 382 ? -13.82 -14.523 -11.109 1 94.12 382 ILE B CA 1
ATOM 6233 C C . ILE B 1 382 ? -13.32 -15.414 -12.25 1 94.12 382 ILE B C 1
ATOM 6235 O O . ILE B 1 382 ? -14.078 -15.742 -13.164 1 94.12 382 ILE B O 1
ATOM 6239 N N . SER B 1 383 ? -12.094 -15.82 -12.117 1 96.38 383 SER B N 1
ATOM 6240 C CA . SER B 1 383 ? -11.516 -16.734 -13.094 1 96.38 383 SER B CA 1
ATOM 6241 C C . SER B 1 383 ? -12.312 -18.031 -13.18 1 96.38 383 SER B C 1
ATOM 6243 O O . SER B 1 383 ? -12.391 -18.656 -14.242 1 96.38 383 SER B O 1
ATOM 6245 N N . ILE B 1 384 ? -12.914 -18.422 -12.102 1 96.5 384 ILE B N 1
ATOM 6246 C CA . ILE B 1 384 ? -13.68 -19.656 -12.039 1 96.5 384 ILE B CA 1
ATOM 6247 C C . ILE B 1 384 ? -15.141 -19.391 -12.406 1 96.5 384 ILE B C 1
ATOM 6249 O O . ILE B 1 384 ? -15.742 -20.125 -13.18 1 96.5 384 ILE B O 1
ATOM 6253 N N . LEU B 1 385 ? -15.703 -18.281 -11.977 1 95.19 385 LEU B N 1
ATOM 6254 C CA . LEU B 1 385 ? -17.141 -18 -12.07 1 95.19 385 LEU B CA 1
ATOM 6255 C C . LEU B 1 385 ? -17.516 -17.562 -13.484 1 95.19 385 LEU B C 1
ATOM 6257 O O . LEU B 1 385 ? -18.562 -17.953 -14 1 95.19 385 LEU B O 1
ATOM 6261 N N . MET B 1 386 ? -16.656 -16.812 -14.086 1 94.25 386 MET B N 1
ATOM 6262 C CA . MET B 1 386 ? -17.016 -16.203 -15.359 1 94.25 386 MET B CA 1
ATOM 6263 C C . MET B 1 386 ? -17.172 -17.266 -16.453 1 94.25 386 MET B C 1
ATOM 6265 O O . MET B 1 386 ? -18.156 -17.234 -17.203 1 94.25 386 MET B O 1
ATOM 6269 N N . PRO B 1 387 ? -16.281 -18.141 -16.578 1 94.81 387 PRO B N 1
ATOM 6270 C CA . PRO B 1 387 ? -16.484 -19.203 -17.578 1 94.81 387 PRO B CA 1
ATOM 6271 C C . PRO B 1 387 ? -17.766 -20 -17.328 1 94.81 387 PRO B C 1
ATOM 6273 O O . PRO B 1 387 ? -18.438 -20.391 -18.281 1 94.81 387 PRO B O 1
ATOM 6276 N N . ILE B 1 388 ? -18.078 -20.234 -16.078 1 93.88 388 ILE B N 1
ATOM 6277 C CA . ILE B 1 388 ? -19.281 -20.969 -15.75 1 93.88 388 ILE B CA 1
ATOM 6278 C C . ILE B 1 388 ? -20.516 -20.203 -16.234 1 93.88 388 ILE B C 1
ATOM 6280 O O . ILE B 1 388 ? -21.406 -20.781 -16.859 1 93.88 388 ILE B O 1
ATOM 6284 N N . GLU B 1 389 ? -20.516 -19 -15.992 1 91.44 389 GLU B N 1
ATOM 6285 C CA . GLU B 1 389 ? -21.641 -18.172 -16.391 1 91.44 389 GLU B CA 1
ATOM 6286 C C . GLU B 1 389 ? -21.812 -18.141 -17.906 1 91.44 389 GLU B C 1
ATOM 6288 O O . GLU B 1 389 ? -22.938 -18.078 -18.406 1 91.44 389 GLU B O 1
ATOM 6293 N N . MET B 1 390 ? -20.766 -18.281 -18.562 1 90.38 390 MET B N 1
ATOM 6294 C CA . MET B 1 390 ? -20.797 -18.078 -20.016 1 90.38 390 MET B CA 1
ATOM 6295 C C . MET B 1 390 ? -20.984 -19.391 -20.734 1 90.38 390 MET B C 1
ATOM 6297 O O . MET B 1 390 ? -21.562 -19.438 -21.828 1 90.38 390 MET B O 1
ATOM 6301 N N . LEU B 1 391 ? -20.5 -20.469 -20.156 1 92.56 391 LEU B N 1
ATOM 6302 C CA . LEU B 1 391 ? -20.359 -21.672 -20.969 1 92.56 391 LEU B CA 1
ATOM 6303 C C . LEU B 1 391 ? -21.156 -22.828 -20.375 1 92.56 391 LEU B C 1
ATOM 6305 O O . LEU B 1 391 ? -21.297 -23.875 -20.984 1 92.56 391 LEU B O 1
ATOM 6309 N N . GLU B 1 392 ? -21.672 -22.641 -19.188 1 91.25 392 GLU B N 1
ATOM 6310 C CA . GLU B 1 392 ? -22.344 -23.734 -18.516 1 91.25 392 GLU B CA 1
ATOM 6311 C C . GLU B 1 392 ? -23.438 -24.344 -19.391 1 91.25 392 GLU B C 1
ATOM 6313 O O . GLU B 1 392 ? -23.562 -25.562 -19.484 1 91.25 392 GLU B O 1
ATOM 6318 N N . ASP B 1 393 ? -24.234 -23.547 -20.062 1 90.12 393 ASP B N 1
ATOM 6319 C CA . ASP B 1 393 ? -25.312 -24.016 -20.922 1 90.12 393 ASP B CA 1
ATOM 6320 C C . ASP B 1 393 ? -24.781 -24.781 -22.125 1 90.12 393 ASP B C 1
ATOM 6322 O O . ASP B 1 393 ? -25.375 -25.781 -22.547 1 90.12 393 ASP B O 1
ATOM 6326 N N . LYS B 1 394 ? -23.75 -24.328 -22.625 1 90.94 394 LYS B N 1
ATOM 6327 C CA . LYS B 1 394 ? -23.141 -25 -23.766 1 90.94 394 LYS B CA 1
ATOM 6328 C C . LYS B 1 394 ? -22.594 -26.375 -23.375 1 90.94 394 LYS B C 1
ATOM 6330 O O . LYS B 1 394 ? -22.656 -27.312 -24.156 1 90.94 394 LYS B O 1
ATOM 6335 N N . TYR B 1 395 ? -22.047 -26.5 -22.219 1 92.12 395 TYR B N 1
ATOM 6336 C CA . TYR B 1 395 ? -21.625 -27.781 -21.688 1 92.12 395 TYR B CA 1
ATOM 6337 C C . TYR B 1 395 ? -22.812 -28.734 -21.547 1 92.12 395 TYR B C 1
ATOM 6339 O O . TYR B 1 395 ? -22.75 -29.891 -21.953 1 92.12 395 TYR B O 1
ATOM 6347 N N . ARG B 1 396 ? -23.859 -28.203 -21.078 1 89.94 396 ARG B N 1
ATOM 6348 C CA . ARG B 1 396 ? -25.062 -29 -20.859 1 89.94 396 ARG B CA 1
ATOM 6349 C C . ARG B 1 396 ? -25.656 -29.469 -22.172 1 89.94 396 ARG B C 1
ATOM 6351 O O . ARG B 1 396 ? -26.172 -30.578 -22.266 1 89.94 396 ARG B O 1
ATOM 6358 N N . GLU B 1 397 ? -25.625 -28.609 -23.094 1 90.56 397 GLU B N 1
ATOM 6359 C CA . GLU B 1 397 ? -26.141 -28.953 -24.422 1 90.56 397 GLU B CA 1
ATOM 6360 C C . GLU B 1 397 ? -25.391 -30.141 -25.016 1 90.56 397 GLU B C 1
ATOM 6362 O O . GLU B 1 397 ? -25.969 -30.938 -25.766 1 90.56 397 GLU B O 1
ATOM 6367 N N . LEU B 1 398 ? -24.188 -30.234 -24.703 1 89.62 398 LEU B N 1
ATOM 6368 C CA . LEU B 1 398 ? -23.375 -31.328 -25.234 1 89.62 398 LEU B CA 1
ATOM 6369 C C . LEU B 1 398 ? -23.438 -32.531 -24.312 1 89.62 398 LEU B C 1
ATOM 6371 O O . LEU B 1 398 ? -22.812 -33.562 -24.578 1 89.62 398 LEU B O 1
ATOM 6375 N N . GLY B 1 399 ? -24.156 -32.344 -23.125 1 89 399 GLY B N 1
ATOM 6376 C CA . GLY B 1 399 ? -24.391 -33.469 -22.234 1 89 399 GLY B CA 1
ATOM 6377 C C . GLY B 1 399 ? -23.406 -33.531 -21.078 1 89 399 GLY B C 1
ATOM 6378 O O . GLY B 1 399 ? -23.266 -34.562 -20.406 1 89 399 GLY B O 1
ATOM 6379 N N . TYR B 1 400 ? -22.734 -32.5 -20.906 1 90.5 400 TYR B N 1
ATOM 6380 C CA . TYR B 1 400 ? -21.75 -32.469 -19.828 1 90.5 400 TYR B CA 1
ATOM 6381 C C . TYR B 1 400 ? -22.234 -31.594 -18.688 1 90.5 400 TYR B C 1
ATOM 6383 O O . TYR B 1 400 ? -23.219 -30.844 -18.844 1 90.5 400 TYR B O 1
ATOM 6391 N N . SER B 1 401 ? -21.562 -31.734 -17.578 1 88.94 401 SER B N 1
ATOM 6392 C CA . SER B 1 401 ? -22.016 -31.031 -16.391 1 88.94 401 SER B CA 1
ATOM 6393 C C . SER B 1 401 ? -21.281 -29.719 -16.203 1 88.94 401 SER B C 1
ATOM 6395 O O . SER B 1 401 ? -20.219 -29.5 -16.781 1 88.94 401 SER B O 1
ATOM 6397 N N . ALA B 1 402 ? -21.891 -28.922 -15.383 1 91.5 402 ALA B N 1
ATOM 6398 C CA . ALA B 1 402 ? -21.281 -27.656 -14.992 1 91.5 402 ALA B CA 1
ATOM 6399 C C . ALA B 1 402 ? -19.969 -27.891 -14.242 1 91.5 402 ALA B C 1
ATOM 6401 O O . ALA B 1 402 ? -19.062 -27.047 -14.266 1 91.5 402 ALA B O 1
ATOM 6402 N N . LEU B 1 403 ? -19.906 -29.062 -13.641 1 94.75 403 LEU B N 1
ATOM 6403 C CA . LEU B 1 403 ? -18.703 -29.422 -12.898 1 94.75 403 LEU B CA 1
ATOM 6404 C C . LEU B 1 403 ? -17.5 -29.531 -13.82 1 94.75 403 LEU B C 1
ATOM 6406 O O . LEU B 1 403 ? -16.391 -29.141 -13.445 1 94.75 403 LEU B O 1
ATOM 6410 N N . ASP B 1 404 ? -17.734 -29.969 -15.008 1 93.56 404 ASP B N 1
ATOM 6411 C CA . ASP B 1 404 ? -16.641 -30.094 -15.984 1 93.56 404 ASP B CA 1
ATOM 6412 C C . ASP B 1 404 ? -16.094 -28.734 -16.375 1 93.56 404 ASP B C 1
ATOM 6414 O O . ASP B 1 404 ? -14.883 -28.547 -16.469 1 93.56 404 ASP B O 1
ATOM 6418 N N . CYS B 1 405 ? -16.984 -27.797 -16.531 1 93.75 405 CYS B N 1
ATOM 6419 C CA . CYS B 1 405 ? -16.594 -26.438 -16.844 1 93.75 405 CYS B CA 1
ATOM 6420 C C . CYS B 1 405 ? -15.836 -25.797 -15.672 1 93.75 405 CYS B C 1
ATOM 6422 O O . CYS B 1 405 ? -14.781 -25.188 -15.867 1 93.75 405 CYS B O 1
ATOM 6424 N N . ALA B 1 406 ? -16.328 -26.062 -14.508 1 95.62 406 ALA B N 1
ATOM 6425 C CA . ALA B 1 406 ? -15.781 -25.422 -13.312 1 95.62 406 ALA B CA 1
ATOM 6426 C C . ALA B 1 406 ? -14.375 -25.938 -13.016 1 95.62 406 ALA B C 1
ATOM 6428 O O . ALA B 1 406 ? -13.492 -25.172 -12.633 1 95.62 406 ALA B O 1
ATOM 6429 N N . VAL B 1 407 ? -14.188 -27.188 -13.203 1 96 407 VAL B N 1
ATOM 6430 C CA . VAL B 1 407 ? -12.906 -27.797 -12.875 1 96 407 VAL B CA 1
ATOM 6431 C C . VAL B 1 407 ? -11.844 -27.328 -13.875 1 96 407 VAL B C 1
ATOM 6433 O O . VAL B 1 407 ? -10.719 -27.016 -13.484 1 96 407 VAL B O 1
ATOM 6436 N N . VAL B 1 408 ? -12.172 -27.25 -15.117 1 95.19 408 VAL B N 1
ATOM 6437 C CA . VAL B 1 408 ? -11.234 -26.75 -16.125 1 95.19 408 VAL B CA 1
ATOM 6438 C C . VAL B 1 408 ? -10.938 -25.281 -15.859 1 95.19 408 VAL B C 1
ATOM 6440 O O . VAL B 1 408 ? -9.797 -24.828 -15.984 1 95.19 408 VAL B O 1
ATOM 6443 N N . SER B 1 409 ? -11.938 -24.531 -15.5 1 95.94 409 SER B N 1
ATOM 6444 C CA . SER B 1 409 ? -11.758 -23.125 -15.188 1 95.94 409 SER B CA 1
ATOM 6445 C C . SER B 1 409 ? -10.852 -22.938 -13.977 1 95.94 409 SER B C 1
ATOM 6447 O O . SER B 1 409 ? -10.086 -21.969 -13.914 1 95.94 409 SER B O 1
ATOM 6449 N N . ASN B 1 410 ? -10.938 -23.828 -13.031 1 96.88 410 ASN B N 1
ATOM 6450 C CA . ASN B 1 410 ? -10.109 -23.75 -11.828 1 96.88 410 ASN B CA 1
ATOM 6451 C C . ASN B 1 410 ? -8.633 -23.938 -12.156 1 96.88 410 ASN B C 1
ATOM 6453 O O . ASN B 1 410 ? -7.762 -23.453 -11.422 1 96.88 410 ASN B O 1
ATOM 6457 N N . THR B 1 411 ? -8.336 -24.672 -13.258 1 96.5 411 THR B N 1
ATOM 6458 C CA . THR B 1 411 ? -6.949 -24.812 -13.68 1 96.5 411 THR B CA 1
ATOM 6459 C C . THR B 1 411 ? -6.387 -23.469 -14.156 1 96.5 411 THR B C 1
ATOM 6461 O O . THR B 1 411 ? -5.172 -23.266 -14.133 1 96.5 411 THR B O 1
ATOM 6464 N N . ALA B 1 412 ? -7.25 -22.562 -14.562 1 95.94 412 ALA B N 1
ATOM 6465 C CA . ALA B 1 412 ? -6.844 -21.266 -15.078 1 95.94 412 ALA B CA 1
ATOM 6466 C C . ALA B 1 412 ? -6.844 -20.219 -13.969 1 95.94 412 ALA B C 1
ATOM 6468 O O . ALA B 1 412 ? -6.387 -19.094 -14.172 1 95.94 412 ALA B O 1
ATOM 6469 N N . ALA B 1 413 ? -7.266 -20.562 -12.836 1 96.31 413 ALA B N 1
ATOM 6470 C CA . ALA B 1 413 ? -7.402 -19.609 -11.742 1 96.31 413 ALA B CA 1
ATOM 6471 C C . ALA B 1 413 ? -6.059 -19.359 -11.062 1 96.31 413 ALA B C 1
ATOM 6473 O O . ALA B 1 413 ? -5.074 -19.016 -11.727 1 96.31 413 ALA B O 1
ATOM 6474 N N . SER B 1 414 ? -5.887 -19.672 -9.859 1 95.06 414 SER B N 1
ATOM 6475 C CA . SER B 1 414 ? -4.707 -19.328 -9.078 1 95.06 414 SER B CA 1
ATOM 6476 C C . SER B 1 414 ? -3.443 -19.922 -9.688 1 95.06 414 SER B C 1
ATOM 6478 O O . SER B 1 414 ? -2.396 -19.266 -9.734 1 95.06 414 SER B O 1
ATOM 6480 N N . PRO B 1 415 ? -3.5 -21.156 -10.234 1 96.56 415 PRO B N 1
ATOM 6481 C CA . PRO B 1 415 ? -2.279 -21.703 -10.836 1 96.56 415 PRO B CA 1
ATOM 6482 C C . PRO B 1 415 ? -1.775 -20.859 -12.008 1 96.56 415 PRO B C 1
ATOM 6484 O O . PRO B 1 415 ? -0.585 -20.547 -12.078 1 96.56 415 PRO B O 1
ATOM 6487 N N . MET B 1 416 ? -2.607 -20.484 -12.859 1 96.44 416 MET B N 1
ATOM 6488 C CA . MET B 1 416 ? -2.191 -19.688 -14.008 1 96.44 416 MET B CA 1
ATOM 6489 C C . MET B 1 416 ? -1.81 -18.266 -13.578 1 96.44 416 MET B C 1
ATOM 6491 O O . MET B 1 416 ? -0.848 -17.703 -14.094 1 96.44 416 MET B O 1
ATOM 6495 N N . LEU B 1 417 ? -2.557 -17.75 -12.664 1 96.69 417 LEU B N 1
ATOM 6496 C CA . LEU B 1 417 ? -2.289 -16.406 -12.18 1 96.69 417 LEU B CA 1
ATOM 6497 C C . LEU B 1 417 ? -0.922 -16.328 -11.508 1 96.69 417 LEU B C 1
ATOM 6499 O O . LEU B 1 417 ? -0.293 -15.266 -11.484 1 96.69 417 LEU B O 1
ATOM 6503 N N . SER B 1 418 ? -0.407 -17.453 -11.055 1 97.69 418 SER B N 1
ATOM 6504 C CA . SER B 1 418 ? 0.876 -17.484 -10.359 1 97.69 418 SER B CA 1
ATOM 6505 C C . SER B 1 418 ? 2.029 -17.219 -11.32 1 97.69 418 SER B C 1
ATOM 6507 O O . SER B 1 418 ? 3.141 -16.906 -10.883 1 97.69 418 SER B O 1
ATOM 6509 N N . ILE B 1 419 ? 1.779 -17.234 -12.609 1 97.12 419 ILE B N 1
ATOM 6510 C CA . ILE B 1 419 ? 2.881 -17.047 -13.547 1 97.12 419 ILE B CA 1
ATOM 6511 C C . ILE B 1 419 ? 2.615 -15.82 -14.414 1 97.12 419 ILE B C 1
ATOM 6513 O O . ILE B 1 419 ? 3.381 -15.523 -15.336 1 97.12 419 ILE B O 1
ATOM 6517 N N . ILE B 1 420 ? 1.552 -15.133 -14.18 1 95.06 420 ILE B N 1
ATOM 6518 C CA . ILE B 1 420 ? 1.294 -13.852 -14.836 1 95.06 420 ILE B CA 1
ATOM 6519 C C . ILE B 1 420 ? 1.81 -12.711 -13.969 1 95.06 420 ILE B C 1
ATOM 6521 O O . ILE B 1 420 ? 1.231 -12.406 -12.922 1 95.06 420 ILE B O 1
ATOM 6525 N N . PRO B 1 421 ? 2.797 -12 -14.32 1 92.25 421 PRO B N 1
ATOM 6526 C CA . PRO B 1 421 ? 3.656 -11.18 -13.461 1 92.25 421 PRO B CA 1
ATOM 6527 C C . PRO B 1 421 ? 2.887 -10.086 -12.727 1 92.25 421 PRO B C 1
ATOM 6529 O O . PRO B 1 421 ? 3.258 -9.703 -11.617 1 92.25 421 PRO B O 1
ATOM 6532 N N . TRP B 1 422 ? 1.775 -9.586 -13.281 1 92.81 422 TRP B N 1
ATOM 6533 C CA . TRP B 1 422 ? 1.131 -8.422 -12.672 1 92.81 422 TRP B CA 1
ATOM 6534 C C . TRP B 1 422 ? -0.044 -8.852 -11.797 1 92.81 422 TRP B C 1
ATOM 6536 O O . TRP B 1 422 ? -0.746 -8.008 -11.234 1 92.81 422 TRP B O 1
ATOM 6546 N N . THR B 1 423 ? -0.219 -10.133 -11.664 1 95.81 423 THR B N 1
ATOM 6547 C CA . THR B 1 423 ? -1.347 -10.586 -10.852 1 95.81 423 THR B CA 1
ATOM 6548 C C . THR B 1 423 ? -0.965 -10.648 -9.375 1 95.81 423 THR B C 1
ATOM 6550 O O . THR B 1 423 ? 0.217 -10.734 -9.039 1 95.81 423 THR B O 1
ATOM 6553 N N . ASP B 1 424 ? -1.968 -10.57 -8.562 1 95.25 424 ASP B N 1
ATOM 6554 C CA . ASP B 1 424 ? -1.755 -10.578 -7.117 1 95.25 424 ASP B CA 1
ATOM 6555 C C . ASP B 1 424 ? -1.054 -11.859 -6.672 1 95.25 424 ASP B C 1
ATOM 6557 O O . ASP B 1 424 ? -0.151 -11.82 -5.832 1 95.25 424 ASP B O 1
ATOM 6561 N N . VAL B 1 425 ? -1.396 -12.992 -7.293 1 96.25 425 VAL B N 1
ATOM 6562 C CA . VAL B 1 425 ? -0.809 -14.281 -6.93 1 96.25 425 VAL B CA 1
ATOM 6563 C C . VAL B 1 425 ? 0.674 -14.289 -7.293 1 96.25 425 VAL B C 1
ATOM 6565 O O . VAL B 1 425 ? 1.52 -14.641 -6.465 1 96.25 425 VAL B O 1
ATOM 6568 N N . ALA B 1 426 ? 0.955 -13.867 -8.469 1 96.81 426 ALA B N 1
ATOM 6569 C CA . ALA B 1 426 ? 2.34 -13.867 -8.93 1 96.81 426 ALA B CA 1
ATOM 6570 C C . ALA B 1 426 ? 3.189 -12.883 -8.141 1 96.81 426 ALA B C 1
ATOM 6572 O O . ALA B 1 426 ? 4.355 -13.148 -7.848 1 96.81 426 ALA B O 1
ATOM 6573 N N . VAL B 1 427 ? 2.621 -11.781 -7.84 1 94.94 427 VAL B N 1
ATOM 6574 C CA . VAL B 1 427 ? 3.342 -10.766 -7.082 1 94.94 427 VAL B CA 1
ATOM 6575 C C . VAL B 1 427 ? 3.701 -11.305 -5.699 1 94.94 427 VAL B C 1
ATOM 6577 O O . VAL B 1 427 ? 4.836 -11.148 -5.238 1 94.94 427 VAL B O 1
ATOM 6580 N N . TYR B 1 428 ? 2.764 -11.938 -5.094 1 94.88 428 TYR B N 1
ATOM 6581 C CA . TYR B 1 428 ? 3.031 -12.516 -3.783 1 94.88 428 TYR B CA 1
ATOM 6582 C C . TYR B 1 428 ? 4.086 -13.609 -3.879 1 94.88 428 TYR B C 1
ATOM 6584 O O . TYR B 1 428 ? 5.016 -13.656 -3.072 1 94.88 428 TYR B O 1
ATOM 6592 N N . MET B 1 429 ? 3.945 -14.492 -4.836 1 97 429 MET B N 1
ATOM 6593 C CA . MET B 1 429 ? 4.902 -15.578 -5.008 1 97 429 MET B CA 1
ATOM 6594 C C . MET B 1 429 ? 6.309 -15.039 -5.254 1 97 429 MET B C 1
ATOM 6596 O O . MET B 1 429 ? 7.281 -15.539 -4.695 1 97 429 MET B O 1
ATOM 6600 N N . SER B 1 430 ? 6.352 -14.039 -6.066 1 94.88 430 SER B N 1
ATOM 6601 C CA . SER B 1 430 ? 7.645 -13.422 -6.348 1 94.88 430 SER B CA 1
ATOM 6602 C C . SER B 1 430 ? 8.281 -12.859 -5.078 1 94.88 430 SER B C 1
ATOM 6604 O O . SER B 1 430 ? 9.5 -12.906 -4.918 1 94.88 430 SER B O 1
ATOM 6606 N N . GLY B 1 431 ? 7.461 -12.336 -4.238 1 92.06 431 GLY B N 1
ATOM 6607 C CA . GLY B 1 431 ? 7.957 -11.812 -2.975 1 92.06 431 GLY B CA 1
ATOM 6608 C C . GLY B 1 431 ? 8.531 -12.891 -2.07 1 92.06 431 GLY B C 1
ATOM 6609 O O . GLY B 1 431 ? 9.57 -12.68 -1.433 1 92.06 431 GLY B O 1
ATOM 6610 N N . VAL B 1 432 ? 7.918 -13.984 -2.086 1 90.94 432 VAL B N 1
ATOM 6611 C CA . VAL B 1 432 ? 8.336 -15.07 -1.208 1 90.94 432 VAL B CA 1
ATOM 6612 C C . VAL B 1 432 ? 9.602 -15.719 -1.761 1 90.94 432 VAL B C 1
ATOM 6614 O O . VAL B 1 432 ? 10.562 -15.945 -1.024 1 90.94 432 VAL B O 1
ATOM 6617 N N . VAL B 1 433 ? 9.594 -15.953 -3.094 1 93.62 433 VAL B N 1
ATOM 6618 C CA . VAL B 1 433 ? 10.656 -16.766 -3.666 1 93.62 433 VAL B CA 1
ATOM 6619 C C . VAL B 1 433 ? 11.828 -15.867 -4.078 1 93.62 433 VAL B C 1
ATOM 6621 O O . VAL B 1 433 ? 12.93 -16.359 -4.328 1 93.62 433 VAL B O 1
ATOM 6624 N N . GLY B 1 434 ? 11.586 -14.57 -4.188 1 90 434 GLY B N 1
ATOM 6625 C CA . GLY B 1 434 ? 12.641 -13.633 -4.508 1 90 434 GLY B CA 1
ATOM 6626 C C . GLY B 1 434 ? 13.016 -13.633 -5.977 1 90 434 GLY B C 1
ATOM 6627 O O . GLY B 1 434 ? 14.102 -13.18 -6.348 1 90 434 GLY B O 1
ATOM 6628 N N . VAL B 1 435 ? 12.266 -14.312 -6.777 1 93.38 435 VAL B N 1
ATOM 6629 C CA . VAL B 1 435 ? 12.461 -14.391 -8.219 1 93.38 435 VAL B CA 1
ATOM 6630 C C . VAL B 1 435 ? 11.211 -13.883 -8.938 1 93.38 435 VAL B C 1
ATOM 6632 O O . VAL B 1 435 ? 10.086 -14.18 -8.516 1 93.38 435 VAL B O 1
ATOM 6635 N N . SER B 1 436 ? 11.414 -13.062 -9.953 1 93.44 436 SER B N 1
ATOM 6636 C CA . SER B 1 436 ? 10.273 -12.523 -10.68 1 93.44 436 SER B CA 1
ATOM 6637 C C . SER B 1 436 ? 9.484 -13.633 -11.367 1 93.44 436 SER B C 1
ATOM 6639 O O . SER B 1 436 ? 10.039 -14.68 -11.703 1 93.44 436 SER B O 1
ATOM 6641 N N . ALA B 1 437 ? 8.242 -13.398 -11.586 1 95.12 437 ALA B N 1
ATOM 6642 C CA . ALA B 1 437 ? 7.344 -14.391 -12.172 1 95.12 437 ALA B CA 1
ATOM 6643 C C . ALA B 1 437 ? 7.773 -14.75 -13.594 1 95.12 437 ALA B C 1
ATOM 6645 O O . ALA B 1 437 ? 7.676 -15.906 -14 1 95.12 437 ALA B O 1
ATOM 6646 N N . ALA B 1 438 ? 8.234 -13.789 -14.312 1 91.69 438 ALA B N 1
ATOM 6647 C CA . ALA B 1 438 ? 8.656 -14.039 -15.688 1 91.69 438 ALA B CA 1
ATOM 6648 C C . ALA B 1 438 ? 9.82 -15.023 -15.742 1 91.69 438 ALA B C 1
ATOM 6650 O O . ALA B 1 438 ? 9.945 -15.797 -16.688 1 91.69 438 ALA B O 1
ATOM 6651 N N . VAL B 1 439 ? 10.594 -15.047 -14.719 1 93.88 439 VAL B N 1
ATOM 6652 C CA . VAL B 1 439 ? 11.805 -15.859 -14.688 1 93.88 439 VAL B CA 1
ATOM 6653 C C . VAL B 1 439 ? 11.477 -17.266 -14.203 1 93.88 439 VAL B C 1
ATOM 6655 O O . VAL B 1 439 ? 12 -18.25 -14.742 1 93.88 439 VAL B O 1
ATOM 6658 N N . TYR B 1 440 ? 10.562 -17.375 -13.242 1 97 440 TYR B N 1
ATOM 6659 C CA . TYR B 1 440 ? 10.328 -18.719 -12.727 1 97 440 TYR B CA 1
ATOM 6660 C C . TYR B 1 440 ? 9.188 -19.406 -13.477 1 97 440 TYR B C 1
ATOM 6662 O O . TYR B 1 440 ? 8.969 -20.609 -13.328 1 97 440 TYR B O 1
ATOM 6670 N N . ALA B 1 441 ? 8.5 -18.703 -14.328 1 97.31 441 ALA B N 1
ATOM 6671 C CA . ALA B 1 441 ? 7.297 -19.188 -14.992 1 97.31 441 ALA B CA 1
ATOM 6672 C C . ALA B 1 441 ? 7.59 -20.469 -15.789 1 97.31 441 ALA B C 1
ATOM 6674 O O . ALA B 1 441 ? 6.859 -21.453 -15.688 1 97.31 441 ALA B O 1
ATOM 6675 N N . PRO B 1 442 ? 8.703 -20.438 -16.547 1 96.5 442 PRO B N 1
ATOM 6676 C CA . PRO B 1 442 ? 8.969 -21.641 -17.328 1 96.5 442 PRO B CA 1
ATOM 6677 C C . PRO B 1 442 ? 9.211 -22.875 -16.438 1 96.5 442 PRO B C 1
ATOM 6679 O O . PRO B 1 442 ? 8.977 -24 -16.875 1 96.5 442 PRO B O 1
ATOM 6682 N N . TYR B 1 443 ? 9.562 -22.672 -15.242 1 97.12 443 TYR B N 1
ATOM 6683 C CA . TYR B 1 443 ? 9.883 -23.781 -14.344 1 97.12 443 TYR B CA 1
ATOM 6684 C C . TYR B 1 443 ? 8.68 -24.156 -13.5 1 97.12 443 TYR B C 1
ATOM 6686 O O . TYR B 1 443 ? 8.711 -25.172 -12.781 1 97.12 443 TYR B O 1
ATOM 6694 N N . SER B 1 444 ? 7.656 -23.359 -13.57 1 97.94 444 SER B N 1
ATOM 6695 C CA . SER B 1 444 ? 6.453 -23.688 -12.812 1 97.94 444 SER B CA 1
ATOM 6696 C C . SER B 1 444 ? 5.539 -24.625 -13.594 1 97.94 444 SER B C 1
ATOM 6698 O O . SER B 1 444 ? 4.465 -24.219 -14.047 1 97.94 444 SER B O 1
ATOM 6700 N N . MET B 1 445 ? 5.852 -25.781 -13.609 1 98.06 445 MET B N 1
ATOM 6701 C CA . MET B 1 445 ? 5.219 -26.781 -14.453 1 98.06 445 MET B CA 1
ATOM 6702 C C . MET B 1 445 ? 3.752 -26.969 -14.078 1 98.06 445 MET B C 1
ATOM 6704 O O . MET B 1 445 ? 2.895 -27.125 -14.945 1 98.06 445 MET B O 1
ATOM 6708 N N . TRP B 1 446 ? 3.441 -26.953 -12.789 1 98.38 446 TRP B N 1
ATOM 6709 C CA . TRP B 1 446 ? 2.059 -27.109 -12.352 1 98.38 446 TRP B CA 1
ATOM 6710 C C . TRP B 1 446 ? 1.181 -25.984 -12.875 1 98.38 446 TRP B C 1
ATOM 6712 O O . TRP B 1 446 ? 0.034 -26.219 -13.266 1 98.38 446 TRP B O 1
ATOM 6722 N N . SER B 1 447 ? 1.677 -24.812 -12.938 1 97.31 447 SER B N 1
ATOM 6723 C CA . SER B 1 447 ? 0.905 -23.625 -13.305 1 97.31 447 SER B CA 1
ATOM 6724 C C . SER B 1 447 ? 0.457 -23.688 -14.766 1 97.31 447 SER B C 1
ATOM 6726 O O . SER B 1 447 ? -0.715 -23.469 -15.07 1 97.31 447 SER B O 1
ATOM 6728 N N . TRP B 1 448 ? 1.348 -24 -15.633 1 96.31 448 TRP B N 1
ATOM 6729 C CA . TRP B 1 448 ? 0.947 -24.062 -17.031 1 96.31 448 TRP B CA 1
ATOM 6730 C C . TRP B 1 448 ? 0.572 -25.5 -17.422 1 96.31 448 TRP B C 1
ATOM 6732 O O . TRP B 1 448 ? -0.253 -25.703 -18.312 1 96.31 448 TRP B O 1
ATOM 6742 N N . GLY B 1 449 ? 1.021 -26.516 -16.766 1 97.5 449 GLY B N 1
ATOM 6743 C CA . GLY B 1 449 ? 0.753 -27.906 -17.078 1 97.5 449 GLY B CA 1
ATOM 6744 C C . GLY B 1 449 ? -0.652 -28.344 -16.719 1 97.5 449 GLY B C 1
ATOM 6745 O O . GLY B 1 449 ? -1.24 -29.188 -17.391 1 97.5 449 GLY B O 1
ATOM 6746 N N . LEU B 1 450 ? -1.128 -27.797 -15.633 1 97.25 450 LEU B N 1
ATOM 6747 C CA . LEU B 1 450 ? -2.461 -28.172 -15.18 1 97.25 450 LEU B CA 1
ATOM 6748 C C . LEU B 1 450 ? -3.516 -27.812 -16.219 1 97.25 450 LEU B C 1
ATOM 6750 O O . LEU B 1 450 ? -4.418 -28.609 -16.5 1 97.25 450 LEU B O 1
ATOM 6754 N N . GLY B 1 451 ? -3.426 -26.609 -16.734 1 95.88 451 GLY B N 1
ATOM 6755 C CA . GLY B 1 451 ? -4.34 -26.188 -17.781 1 95.88 451 GLY B CA 1
ATOM 6756 C C . GLY B 1 451 ? -4.234 -27.047 -19.031 1 95.88 451 GLY B C 1
ATOM 6757 O O . GLY B 1 451 ? -5.25 -27.438 -19.609 1 95.88 451 GLY B O 1
ATOM 6758 N N . LEU B 1 452 ? -3.062 -27.312 -19.406 1 96.12 452 LEU B N 1
ATOM 6759 C CA . LEU B 1 452 ? -2.832 -28.156 -20.578 1 96.12 452 LEU B CA 1
ATOM 6760 C C . LEU B 1 452 ? -3.426 -29.547 -20.375 1 96.12 452 LEU B C 1
ATOM 6762 O O . LEU B 1 452 ? -4.027 -30.109 -21.281 1 96.12 452 LEU B O 1
ATOM 6766 N N . MET B 1 453 ? -3.238 -30.078 -19.203 1 96.12 453 MET B N 1
ATOM 6767 C CA . MET B 1 453 ? -3.791 -31.391 -18.891 1 96.12 453 MET B CA 1
ATOM 6768 C C . MET B 1 453 ? -5.316 -31.359 -18.906 1 96.12 453 MET B C 1
ATOM 6770 O O . MET B 1 453 ? -5.957 -32.312 -19.328 1 96.12 453 MET B O 1
ATOM 6774 N N . GLY B 1 454 ? -5.844 -30.266 -18.391 1 94.56 454 GLY B N 1
ATOM 6775 C CA . GLY B 1 454 ? -7.289 -30.109 -18.453 1 94.56 454 GLY B CA 1
ATOM 6776 C C . GLY B 1 454 ? -7.832 -30.141 -19.875 1 94.56 454 GLY B C 1
ATOM 6777 O O . GLY B 1 454 ? -8.859 -30.781 -20.125 1 94.56 454 GLY B O 1
ATOM 6778 N N . ILE B 1 455 ? -7.172 -29.547 -20.766 1 93.88 455 ILE B N 1
ATOM 6779 C CA . ILE B 1 455 ? -7.562 -29.531 -22.156 1 93.88 455 ILE B CA 1
ATOM 6780 C C . ILE B 1 455 ? -7.336 -30.906 -22.781 1 93.88 455 ILE B C 1
ATOM 6782 O O . ILE B 1 455 ? -8.188 -31.406 -23.516 1 93.88 455 ILE B O 1
ATOM 6786 N N . LEU B 1 456 ? -6.215 -31.516 -22.438 1 94.25 456 LEU B N 1
ATOM 6787 C CA . LEU B 1 456 ? -5.898 -32.844 -22.969 1 94.25 456 LEU B CA 1
ATOM 6788 C C . LEU B 1 456 ? -6.941 -33.875 -22.531 1 94.25 456 LEU B C 1
ATOM 6790 O O . LEU B 1 456 ? -7.289 -34.75 -23.297 1 94.25 456 LEU B O 1
ATOM 6794 N N . CYS B 1 457 ? -7.383 -33.75 -21.312 1 92.56 457 CYS B N 1
ATOM 6795 C CA . CYS B 1 457 ? -8.398 -34.688 -20.797 1 92.56 457 CYS B CA 1
ATOM 6796 C C . CYS B 1 457 ? -9.695 -34.562 -21.594 1 92.56 457 CYS B C 1
ATOM 6798 O O . CYS B 1 457 ? -10.453 -35.531 -21.703 1 92.56 457 CYS B O 1
ATOM 6800 N N . SER B 1 458 ? -9.953 -33.375 -22.141 1 89.94 458 SER B N 1
ATOM 6801 C CA . SER B 1 458 ? -11.172 -33.188 -22.922 1 89.94 458 SER B CA 1
ATOM 6802 C C . SER B 1 458 ? -11.078 -33.906 -24.266 1 89.94 458 SER B C 1
ATOM 6804 O O . SER B 1 458 ? -12.102 -34.312 -24.828 1 89.94 458 SER B O 1
ATOM 6806 N N . ILE B 1 459 ? -9.898 -34.062 -24.797 1 89.88 459 ILE B N 1
ATOM 6807 C CA . ILE B 1 459 ? -9.703 -34.75 -26.062 1 89.88 459 ILE B CA 1
ATOM 6808 C C . ILE B 1 459 ? -10.031 -36.25 -25.891 1 89.88 459 ILE B C 1
ATOM 6810 O O . ILE B 1 459 ? -10.68 -36.844 -26.734 1 89.88 459 ILE B O 1
ATOM 6814 N N . PHE B 1 460 ? -9.641 -36.781 -24.734 1 89.06 460 PHE B N 1
ATOM 6815 C CA . PHE B 1 460 ? -9.844 -38.219 -24.5 1 89.06 460 PHE B CA 1
ATOM 6816 C C . PHE B 1 460 ? -11.109 -38.438 -23.688 1 89.06 460 PHE B C 1
ATOM 6818 O O . PHE B 1 460 ? -11.461 -39.594 -23.391 1 89.06 460 PHE B O 1
ATOM 6825 N N . LYS B 1 461 ? -11.773 -37.344 -23.344 1 86.5 461 LYS B N 1
ATOM 6826 C CA . LYS B 1 461 ? -12.992 -37.375 -22.531 1 86.5 461 LYS B CA 1
ATOM 6827 C C . LYS B 1 461 ? -12.742 -38.094 -21.188 1 86.5 461 LYS B C 1
ATOM 6829 O O . LYS B 1 461 ? -13.586 -38.844 -20.719 1 86.5 461 LYS B O 1
ATOM 6834 N N . ALA B 1 462 ? -11.562 -37.906 -20.734 1 85.19 462 ALA B N 1
ATOM 6835 C CA . ALA B 1 462 ? -11.203 -38.531 -19.453 1 85.19 462 ALA B CA 1
ATOM 6836 C C . ALA B 1 462 ? -11.828 -37.75 -18.281 1 85.19 462 ALA B C 1
ATOM 6838 O O . ALA B 1 462 ? -11.625 -36.531 -18.156 1 85.19 462 ALA B O 1
ATOM 6839 N N . GLY B 1 463 ? -12.523 -38.344 -17.531 1 80 463 GLY B N 1
ATOM 6840 C CA . GLY B 1 463 ? -13.109 -37.75 -16.344 1 80 463 GLY B CA 1
ATOM 6841 C C . GLY B 1 463 ? -14.453 -37.094 -16.609 1 80 463 GLY B C 1
ATOM 6842 O O . GLY B 1 463 ? -15.125 -36.625 -15.68 1 80 463 GLY B O 1
ATOM 6843 N N . TYR B 1 464 ? -14.719 -37.031 -17.922 1 78.44 464 TYR B N 1
ATOM 6844 C CA . TYR B 1 464 ? -16 -36.438 -18.281 1 78.44 464 TYR B CA 1
ATOM 6845 C C . TYR B 1 464 ? -17.125 -37.469 -18.188 1 78.44 464 TYR B C 1
ATOM 6847 O O . TYR B 1 464 ? -16.969 -38.625 -18.609 1 78.44 464 TYR B O 1
ATOM 6855 N N . LYS B 1 465 ? -18.047 -37.094 -17.297 1 68.06 465 LYS B N 1
ATOM 6856 C CA . LYS B 1 465 ? -19.188 -38 -17.203 1 68.06 465 LYS B CA 1
ATOM 6857 C C . LYS B 1 465 ? -20.391 -37.469 -17.969 1 68.06 465 LYS B C 1
ATOM 6859 O O . LYS B 1 465 ? -20.812 -36.344 -17.75 1 68.06 465 LYS B O 1
ATOM 6864 N N . ARG B 1 466 ? -20.844 -38.281 -18.969 1 62.06 466 ARG B N 1
ATOM 6865 C CA . ARG B 1 466 ? -22.125 -37.969 -19.625 1 62.06 466 ARG B CA 1
ATOM 6866 C C . ARG B 1 466 ? -23.297 -38.438 -18.766 1 62.06 466 ARG B C 1
ATOM 6868 O O . ARG B 1 466 ? -23.219 -39.469 -18.094 1 62.06 466 ARG B O 1
#